Protein AF-0000000081580993 (afdb_homodimer)

Structure (mmCIF, N/CA/C/O backbone):
data_AF-0000000081580993-model_v1
#
loop_
_entity.id
_entity.type
_entity.pdbx_description
1 polymer 'Zn(2)-C6 fungal-type domain-containing protein'
#
loop_
_atom_site.group_PDB
_atom_site.id
_atom_site.type_symbol
_atom_site.label_atom_id
_atom_site.label_alt_id
_atom_site.label_comp_id
_atom_site.label_asym_id
_atom_site.label_entity_id
_atom_site.label_seq_id
_atom_site.pdbx_PDB_ins_code
_atom_site.Cartn_x
_atom_site.Cartn_y
_atom_site.Cartn_z
_atom_site.occupancy
_atom_site.B_iso_or_equiv
_atom_site.auth_seq_id
_atom_site.auth_comp_id
_atom_site.auth_asym_id
_atom_site.auth_atom_id
_atom_site.pdbx_PDB_model_num
ATOM 1 N N . MET A 1 1 ? 72.188 -47.25 34.594 1 19.94 1 MET A N 1
ATOM 2 C CA . MET A 1 1 ? 71.375 -46.094 35 1 19.94 1 MET A CA 1
ATOM 3 C C . MET A 1 1 ? 71.375 -45 33.938 1 19.94 1 MET A C 1
ATOM 5 O O . MET A 1 1 ? 71.5 -43.812 34.25 1 19.94 1 MET A O 1
ATOM 9 N N . ASN A 1 2 ? 71.562 -45.25 32.812 1 23.55 2 ASN A N 1
ATOM 10 C CA . ASN A 1 2 ? 72.062 -44.5 31.641 1 23.55 2 ASN A CA 1
ATOM 11 C C . ASN A 1 2 ? 71.062 -43.375 31.266 1 23.55 2 ASN A C 1
ATOM 13 O O . ASN A 1 2 ? 69.875 -43.656 30.953 1 23.55 2 ASN A O 1
ATOM 17 N N . ILE A 1 3 ? 71.25 -42.188 31.828 1 24.83 3 ILE A N 1
ATOM 18 C CA . ILE A 1 3 ? 70.375 -41.031 31.969 1 24.83 3 ILE A CA 1
ATOM 19 C C . ILE A 1 3 ? 70.125 -40.406 30.594 1 24.83 3 ILE A C 1
ATOM 21 O O . ILE A 1 3 ? 71.062 -39.781 30.016 1 24.83 3 ILE A O 1
ATOM 25 N N . HIS A 1 4 ? 69.75 -41.219 29.719 1 26.5 4 HIS A N 1
ATOM 26 C CA . HIS A 1 4 ? 69.688 -40.812 28.328 1 26.5 4 HIS A CA 1
ATOM 27 C C . HIS A 1 4 ? 69.062 -39.438 28.156 1 26.5 4 HIS A C 1
ATOM 29 O O . HIS A 1 4 ? 68 -39.188 28.688 1 26.5 4 HIS A O 1
ATOM 35 N N . GLU A 1 5 ? 69.875 -38.5 28.078 1 24.89 5 GLU A N 1
ATOM 36 C CA . GLU A 1 5 ? 69.75 -37.031 28.031 1 24.89 5 GLU A CA 1
ATOM 37 C C . GLU A 1 5 ? 68.688 -36.625 27 1 24.89 5 GLU A C 1
ATOM 39 O O . GLU A 1 5 ? 68.812 -36.906 25.812 1 24.89 5 GLU A O 1
ATOM 44 N N . VAL A 1 6 ? 67.438 -36.906 27.312 1 28.67 6 VAL A N 1
ATOM 45 C CA . VAL A 1 6 ? 66.25 -36.75 26.422 1 28.67 6 VAL A CA 1
ATOM 46 C C . VAL A 1 6 ? 66.188 -35.312 25.891 1 28.67 6 VAL A C 1
ATOM 48 O O . VAL A 1 6 ? 66 -34.375 26.656 1 28.67 6 VAL A O 1
ATOM 51 N N . VAL A 1 7 ? 67.188 -35.031 24.984 1 25.81 7 VAL A N 1
ATOM 52 C CA . VAL A 1 7 ? 67.375 -33.719 24.422 1 25.81 7 VAL A CA 1
ATOM 53 C C . VAL A 1 7 ? 66.062 -33.125 24.016 1 25.81 7 VAL A C 1
ATOM 55 O O . VAL A 1 7 ? 65.312 -33.719 23.234 1 25.81 7 VAL A O 1
ATOM 58 N N . LEU A 1 8 ? 65.438 -32.312 24.812 1 27.08 8 LEU A N 1
ATOM 59 C CA . LEU A 1 8 ? 64.188 -31.484 24.875 1 27.08 8 LEU A CA 1
ATOM 60 C C . LEU A 1 8 ? 64.125 -30.562 23.672 1 27.08 8 LEU A C 1
ATOM 62 O O . LEU A 1 8 ? 64.812 -29.562 23.594 1 27.08 8 LEU A O 1
ATOM 66 N N . GLU A 1 9 ? 64.438 -31.156 22.406 1 26.45 9 GLU A N 1
ATOM 67 C CA . GLU A 1 9 ? 64.562 -30.312 21.219 1 26.45 9 GLU A CA 1
ATOM 68 C C . GLU A 1 9 ? 63.469 -29.234 21.188 1 26.45 9 GLU A C 1
ATOM 70 O O . GLU A 1 9 ? 62.312 -29.5 21.438 1 26.45 9 GLU A O 1
ATOM 75 N N . ASP A 1 10 ? 63.844 -28.016 21.359 1 28.73 10 ASP A N 1
ATOM 76 C CA . ASP A 1 10 ? 63.344 -26.672 21.547 1 28.73 10 ASP A CA 1
ATOM 77 C C . ASP A 1 10 ? 62.375 -26.281 20.422 1 28.73 10 ASP A C 1
ATOM 79 O O . ASP A 1 10 ? 62.812 -25.75 19.391 1 28.73 10 ASP A O 1
ATOM 83 N N . ASN A 1 11 ? 61.844 -27.297 19.703 1 29.05 11 ASN A N 1
ATOM 84 C CA . ASN A 1 11 ? 61.156 -27.078 18.453 1 29.05 11 ASN A CA 1
ATOM 85 C C . ASN A 1 11 ? 60.281 -25.828 18.5 1 29.05 11 ASN A C 1
ATOM 87 O O . ASN A 1 11 ? 59.438 -25.688 19.391 1 29.05 11 ASN A O 1
ATOM 91 N N . GLU A 1 12 ? 60.844 -24.703 17.984 1 30.73 12 GLU A N 1
ATOM 92 C CA . GLU A 1 12 ? 60.438 -23.297 17.828 1 30.73 12 GLU A CA 1
ATOM 93 C C . GLU A 1 12 ? 58.969 -23.172 17.484 1 30.73 12 GLU A C 1
ATOM 95 O O . GLU A 1 12 ? 58.594 -23.312 16.312 1 30.73 12 GLU A O 1
ATOM 100 N N . ASN A 1 13 ? 58.219 -24.016 17.984 1 31.64 13 ASN A N 1
ATOM 101 C CA . ASN A 1 13 ? 56.781 -24.188 17.891 1 31.64 13 ASN A CA 1
ATOM 102 C C . ASN A 1 13 ? 56.031 -22.859 17.891 1 31.64 13 ASN A C 1
ATOM 104 O O . ASN A 1 13 ? 56.062 -22.141 18.891 1 31.64 13 ASN A O 1
ATOM 108 N N . ASN A 1 14 ? 56.406 -22.188 16.703 1 33.97 14 ASN A N 1
ATOM 109 C CA . ASN A 1 14 ? 55.781 -20.906 16.422 1 33.97 14 ASN A CA 1
ATOM 110 C C . ASN A 1 14 ? 54.438 -20.75 17.141 1 33.97 14 ASN A C 1
ATOM 112 O O . ASN A 1 14 ? 53.438 -21.406 16.781 1 33.97 14 ASN A O 1
ATOM 116 N N . ARG A 1 15 ? 54.562 -20.719 18.281 1 37 15 ARG A N 1
ATOM 117 C CA . ARG A 1 15 ? 53.594 -20.688 19.375 1 37 15 ARG A CA 1
ATOM 118 C C . ARG A 1 15 ? 52.562 -19.609 19.141 1 37 15 ARG A C 1
ATOM 120 O O . ARG A 1 15 ? 52.875 -18.406 19.172 1 37 15 ARG A O 1
ATOM 127 N N . LYS A 1 16 ? 51.844 -19.938 18.172 1 43.66 16 LYS A N 1
ATOM 128 C CA . LYS A 1 16 ? 50.625 -19.172 18.016 1 43.66 16 LYS A CA 1
ATOM 129 C C . LYS A 1 16 ? 50.156 -18.625 19.359 1 43.66 16 LYS A C 1
ATOM 131 O O . LYS A 1 16 ? 49.906 -19.391 20.297 1 43.66 16 LYS A O 1
ATOM 136 N N . ARG A 1 17 ? 50.719 -17.516 19.609 1 50.59 17 ARG A N 1
ATOM 137 C CA . ARG A 1 17 ? 50.438 -16.891 20.906 1 50.59 17 ARG A CA 1
ATOM 138 C C . ARG A 1 17 ? 48.938 -16.891 21.188 1 50.59 17 ARG A C 1
ATOM 140 O O . ARG A 1 17 ? 48.125 -16.547 20.328 1 50.59 17 ARG A O 1
ATOM 147 N N . LEU A 1 18 ? 48.562 -17.547 22.234 1 54.31 18 LEU A N 1
ATOM 148 C CA . LEU A 1 18 ? 47.188 -17.609 22.641 1 54.31 18 LEU A CA 1
ATOM 149 C C . LEU A 1 18 ? 46.688 -16.234 23.094 1 54.31 18 LEU A C 1
ATOM 151 O O . LEU A 1 18 ? 47.469 -15.445 23.656 1 54.31 18 LEU A O 1
ATOM 155 N N . SER A 1 19 ? 45.812 -15.859 22.797 1 63.31 19 SER A N 1
ATOM 156 C CA . SER A 1 19 ? 45.281 -14.586 23.25 1 63.31 19 SER A CA 1
ATOM 157 C C . SER A 1 19 ? 45.312 -14.469 24.781 1 63.31 19 SER A C 1
ATOM 159 O O . SER A 1 19 ? 45.219 -15.477 25.484 1 63.31 19 SER A O 1
ATOM 161 N N . LYS A 1 20 ? 45.844 -13.609 25.359 1 70.44 20 LYS A N 1
ATOM 162 C CA . LYS A 1 20 ? 46 -13.398 26.812 1 70.44 20 LYS A CA 1
ATOM 163 C C . LYS A 1 20 ? 44.656 -13.609 27.531 1 70.44 20 LYS A C 1
ATOM 165 O O . LYS A 1 20 ? 44.656 -13.93 28.719 1 70.44 20 LYS A O 1
ATOM 170 N N . SER A 1 21 ? 43.562 -13.383 26.922 1 69.75 21 SER A N 1
ATOM 171 C CA . SER A 1 21 ? 42.219 -13.508 27.453 1 69.75 21 SER A CA 1
ATOM 172 C C . SER A 1 21 ? 41.438 -14.602 26.734 1 69.75 21 SER A C 1
ATOM 174 O O . SER A 1 21 ? 41.625 -14.836 25.547 1 69.75 21 SER A O 1
ATOM 176 N N . CYS A 1 22 ? 40.781 -15.352 27.375 1 69 22 CYS A N 1
ATOM 177 C CA . CYS A 1 22 ? 40.062 -16.469 26.766 1 69 22 CYS A CA 1
ATOM 178 C C . CYS A 1 22 ? 39.031 -15.984 25.75 1 69 22 CYS A C 1
ATOM 180 O O . CYS A 1 22 ? 38.594 -14.836 25.812 1 69 22 CYS A O 1
ATOM 182 N N . ASP A 1 23 ? 38.688 -16.562 24.844 1 71.31 23 ASP A N 1
ATOM 183 C CA . ASP A 1 23 ? 37.844 -16.172 23.719 1 71.31 23 ASP A CA 1
ATOM 184 C C . ASP A 1 23 ? 36.469 -15.672 24.219 1 71.31 23 ASP A C 1
ATOM 186 O O . ASP A 1 23 ? 35.906 -14.766 23.609 1 71.31 23 ASP A O 1
ATOM 190 N N . VAL A 1 24 ? 35.875 -16.281 25.438 1 74.88 24 VAL A N 1
ATOM 191 C CA . VAL A 1 24 ? 34.625 -15.898 26.062 1 74.88 24 VAL A CA 1
ATOM 192 C C . VAL A 1 24 ? 34.75 -14.539 26.734 1 74.88 24 VAL A C 1
ATOM 194 O O . VAL A 1 24 ? 33.906 -13.664 26.547 1 74.88 24 VAL A O 1
ATOM 197 N N . CYS A 1 25 ? 35.75 -14.469 27.469 1 72.06 25 CYS A N 1
ATOM 198 C CA . CYS A 1 25 ? 35.969 -13.234 28.203 1 72.06 25 CYS A CA 1
ATOM 199 C C . CYS A 1 25 ? 36.281 -12.086 27.25 1 72.06 25 CYS A C 1
ATOM 201 O O . CYS A 1 25 ? 35.906 -10.945 27.5 1 72.06 25 CYS A O 1
ATOM 203 N N . ARG A 1 26 ? 36.938 -12.391 26.328 1 71.62 26 ARG A N 1
ATOM 204 C CA . ARG A 1 26 ? 37.25 -11.414 25.297 1 71.62 26 ARG A CA 1
ATOM 205 C C . ARG A 1 26 ? 36 -10.953 24.562 1 71.62 26 ARG A C 1
ATOM 207 O O . ARG A 1 26 ? 35.844 -9.758 24.281 1 71.62 26 ARG A O 1
ATOM 214 N N . GLU A 1 27 ? 35.031 -11.961 24.328 1 68.44 27 GLU A N 1
ATOM 215 C CA . GLU A 1 27 ? 33.75 -11.727 23.641 1 68.44 27 GLU A CA 1
ATOM 216 C C . GLU A 1 27 ? 32.812 -10.898 24.484 1 68.44 27 GLU A C 1
ATOM 218 O O . GLU A 1 27 ? 32.062 -10.055 23.969 1 68.44 27 GLU A O 1
ATOM 223 N N . LYS A 1 28 ? 32.938 -11.258 25.797 1 67.81 28 LYS A N 1
ATOM 224 C CA . LYS A 1 28 ? 32.094 -10.609 26.797 1 67.81 28 LYS A CA 1
ATOM 225 C C . LYS A 1 28 ? 32.781 -9.414 27.422 1 67.81 28 LYS A C 1
ATOM 227 O O . LYS A 1 28 ? 32.281 -8.82 28.375 1 67.81 28 LYS A O 1
ATOM 232 N N . LYS A 1 29 ? 33.875 -8.992 27.031 1 66.56 29 LYS A N 1
ATOM 233 C CA . LYS A 1 29 ? 34.781 -7.891 27.406 1 66.56 29 LYS A CA 1
ATOM 234 C C . LYS A 1 29 ? 35.062 -7.887 28.906 1 66.56 29 LYS A C 1
ATOM 236 O O . LYS A 1 29 ? 35.031 -6.832 29.531 1 66.56 29 LYS A O 1
ATOM 241 N N . LEU A 1 30 ? 35.031 -9.047 29.5 1 71.25 30 LEU A N 1
ATOM 242 C CA . LEU A 1 30 ? 35.281 -9.203 30.922 1 71.25 30 LEU A CA 1
ATOM 243 C C . LEU A 1 30 ? 36.781 -9.367 31.203 1 71.25 30 LEU A C 1
ATOM 245 O O . LEU A 1 30 ? 37.531 -9.812 30.328 1 71.25 30 LEU A O 1
ATOM 249 N N . LYS A 1 31 ? 37.125 -8.953 32.281 1 71.06 31 LYS A N 1
ATOM 250 C CA . LYS A 1 31 ? 38.531 -9.062 32.688 1 71.06 31 LYS A CA 1
ATOM 251 C C . LYS A 1 31 ? 38.938 -10.523 32.906 1 71.06 31 LYS A C 1
ATOM 253 O O . LYS A 1 31 ? 38.406 -11.164 33.844 1 71.06 31 LYS A O 1
ATOM 258 N N . CYS A 1 32 ? 39.719 -11.195 32.062 1 68.38 32 CYS A N 1
ATOM 259 C CA . CYS A 1 32 ? 40.031 -12.617 32.062 1 68.38 32 CYS A CA 1
ATOM 260 C C . CYS A 1 32 ? 41.281 -12.898 32.906 1 68.38 32 CYS A C 1
ATOM 262 O O . CYS A 1 32 ? 42.281 -12.164 32.781 1 68.38 32 CYS A O 1
ATOM 264 N N . ASP A 1 33 ? 41.344 -13.594 33.844 1 73.56 33 ASP A N 1
ATOM 265 C CA . ASP A 1 33 ? 42.469 -13.805 34.75 1 73.56 33 ASP A CA 1
ATOM 266 C C . ASP A 1 33 ? 43.531 -14.68 34.094 1 73.56 33 ASP A C 1
ATOM 268 O O . ASP A 1 33 ? 44.5 -15.094 34.75 1 73.56 33 ASP A O 1
ATOM 272 N N . SER A 1 34 ? 43.625 -14.984 32.688 1 67.12 34 SER A N 1
ATOM 273 C CA . SER A 1 34 ? 44.562 -15.562 31.75 1 67.12 34 SER A CA 1
ATOM 274 C C . SER A 1 34 ? 45.094 -16.891 32.25 1 67.12 34 SER A C 1
ATOM 276 O O . SER A 1 34 ? 46.219 -17.281 31.922 1 67.12 34 SER A O 1
ATOM 278 N N . GLN A 1 35 ? 44.281 -17.562 33.188 1 69.88 35 GLN A N 1
ATOM 279 C CA . GLN A 1 35 ? 44.688 -18.859 33.688 1 69.88 35 GLN A CA 1
ATOM 280 C C . GLN A 1 35 ? 44.312 -19.969 32.719 1 69.88 35 GLN A C 1
ATOM 282 O O . GLN A 1 35 ? 43.562 -19.734 31.781 1 69.88 35 GLN A O 1
ATOM 287 N N . LYS A 1 36 ? 44.719 -20.984 32.594 1 69.19 36 LYS A N 1
ATOM 288 C CA . LYS A 1 36 ? 44.406 -22.109 31.703 1 69.19 36 LYS A CA 1
ATOM 289 C C . LYS A 1 36 ? 42.906 -22.25 31.484 1 69.19 36 LYS A C 1
ATOM 291 O O . LYS A 1 36 ? 42.469 -22.594 30.391 1 69.19 36 LYS A O 1
ATOM 296 N N . VAL A 1 37 ? 42.156 -22.188 32.469 1 71.69 37 VAL A N 1
ATOM 297 C CA . VAL A 1 37 ? 40.719 -21.984 32.531 1 71.69 37 VAL A CA 1
ATOM 298 C C . VAL A 1 37 ? 40.406 -20.703 33.312 1 71.69 37 VAL A C 1
ATOM 300 O O . VAL A 1 37 ? 40.656 -20.641 34.5 1 71.69 37 VAL A O 1
ATOM 303 N N . CYS A 1 38 ? 40.188 -19.75 32.812 1 71.31 38 CYS A N 1
ATOM 304 C CA . CYS A 1 38 ? 40.094 -18.484 33.5 1 71.31 38 CYS A CA 1
ATOM 305 C C . CYS A 1 38 ? 39 -18.531 34.594 1 71.31 38 CYS A C 1
ATOM 307 O O . CYS A 1 38 ? 38.125 -19.391 34.562 1 71.31 38 CYS A O 1
ATOM 309 N N . SER A 1 39 ? 39 -17.953 35.719 1 73 39 SER A N 1
ATOM 310 C CA . SER A 1 39 ? 38.094 -18.047 36.875 1 73 39 SER A CA 1
ATOM 311 C C . SER A 1 39 ? 36.656 -17.906 36.469 1 73 39 SER A C 1
ATOM 313 O O . SER A 1 39 ? 35.75 -18.531 37.031 1 73 39 SER A O 1
ATOM 315 N N . HIS A 1 40 ? 36.344 -17.141 35.594 1 70.25 40 HIS A N 1
ATOM 316 C CA . HIS A 1 40 ? 35 -16.844 35.094 1 70.25 40 HIS A CA 1
ATOM 317 C C . HIS A 1 40 ? 34.438 -18.016 34.281 1 70.25 40 HIS A C 1
ATOM 319 O O . HIS A 1 40 ? 33.312 -18.422 34.469 1 70.25 40 HIS A O 1
ATOM 325 N N . CYS A 1 41 ? 35.094 -18.422 33.438 1 67.25 41 CYS A N 1
ATOM 326 C CA . CYS A 1 41 ? 34.719 -19.578 32.625 1 67.25 41 CYS A CA 1
ATOM 327 C C . CYS A 1 41 ? 34.562 -20.828 33.469 1 67.25 41 CYS A C 1
ATOM 329 O O . CYS A 1 41 ? 33.625 -21.625 33.25 1 67.25 41 CYS A O 1
ATOM 331 N N . ARG A 1 42 ? 35.281 -20.984 34.344 1 73.12 42 ARG A N 1
ATOM 332 C CA . ARG A 1 42 ? 35.188 -22.062 35.312 1 73.12 42 ARG A CA 1
ATOM 333 C C . ARG A 1 42 ? 33.875 -21.969 36.094 1 73.12 42 ARG A C 1
ATOM 335 O O . ARG A 1 42 ? 33.219 -22.984 36.312 1 73.12 42 ARG A O 1
ATOM 342 N N . SER A 1 43 ? 33.781 -20.734 36.531 1 72.25 43 SER A N 1
ATOM 343 C CA . SER A 1 43 ? 32.656 -20.562 37.438 1 72.25 43 SER A CA 1
ATOM 344 C C . SER A 1 43 ? 31.344 -20.75 36.719 1 72.25 43 SER A C 1
ATOM 346 O O . SER A 1 43 ? 30.344 -21.156 37.312 1 72.25 43 SER A O 1
ATOM 348 N N . HIS A 1 44 ? 31 -20.406 35.5 1 71 44 HIS A N 1
ATOM 349 C CA . HIS A 1 44 ? 29.766 -20.391 34.719 1 71 44 HIS A CA 1
ATOM 350 C C . HIS A 1 44 ? 29.75 -21.531 33.688 1 71 44 HIS A C 1
ATOM 352 O O . HIS A 1 44 ? 28.828 -21.609 32.875 1 71 44 HIS A O 1
ATOM 358 N N . GLY A 1 45 ? 30.719 -22.312 33.75 1 71.44 45 GLY A N 1
ATOM 359 C CA . GLY A 1 45 ? 30.844 -23.578 33.031 1 71.44 45 GLY A CA 1
ATOM 360 C C . GLY A 1 45 ? 31.141 -23.391 31.562 1 71.44 45 GLY A C 1
ATOM 361 O O . GLY A 1 45 ? 30.75 -24.219 30.75 1 71.44 45 GLY A O 1
ATOM 362 N N . PHE A 1 46 ? 31.609 -22.328 31.25 1 70.19 46 PHE A N 1
ATOM 363 C CA . PHE A 1 46 ? 31.906 -22.094 29.844 1 70.19 46 PHE A CA 1
ATOM 364 C C . PHE A 1 46 ? 33.25 -22.719 29.469 1 70.19 46 PHE A C 1
ATOM 366 O O . PHE A 1 46 ? 34.125 -22.859 30.312 1 70.19 46 PHE A O 1
ATOM 373 N N . GLU A 1 47 ? 33.344 -23.094 28.219 1 74.31 47 GLU A N 1
ATOM 374 C CA . GLU A 1 47 ? 34.625 -23.656 27.75 1 74.31 47 GLU A CA 1
ATOM 375 C C . GLU A 1 47 ? 35.625 -22.562 27.438 1 74.31 47 GLU A C 1
ATOM 377 O O . GLU A 1 47 ? 35.406 -21.719 26.562 1 74.31 47 GLU A O 1
ATOM 382 N N . CYS A 1 48 ? 36.688 -22.344 28.281 1 67.62 48 CYS A N 1
ATOM 383 C CA . CYS A 1 48 ? 37.656 -21.281 28.25 1 67.62 48 CYS A CA 1
ATOM 384 C C . CYS A 1 48 ? 38.688 -21.547 27.156 1 67.62 48 CYS A C 1
ATOM 386 O O . CYS A 1 48 ? 39.562 -22.406 27.281 1 67.62 48 CYS A O 1
ATOM 388 N N . VAL A 1 49 ? 38.406 -21.062 25.969 1 77.06 49 VAL A N 1
ATOM 389 C CA . VAL A 1 49 ? 39.25 -21.344 24.812 1 77.06 49 VAL A CA 1
ATOM 390 C C . VAL A 1 49 ? 40.062 -20.109 24.453 1 77.06 49 VAL A C 1
ATOM 392 O O . VAL A 1 49 ? 39.531 -19 24.453 1 77.06 49 VAL A O 1
ATOM 395 N N . TYR A 1 50 ? 41.281 -20.156 24.391 1 67.69 50 TYR A N 1
ATOM 396 C CA . TYR A 1 50 ? 42.188 -19.062 24.016 1 67.69 50 TYR A CA 1
ATOM 397 C C . TYR A 1 50 ? 42.656 -19.203 22.578 1 67.69 50 TYR A C 1
ATOM 399 O O . TYR A 1 50 ? 43.344 -20.188 22.234 1 67.69 50 TYR A O 1
ATOM 407 N N . SER A 1 51 ? 41.938 -18.422 21.594 1 67.5 51 SER A N 1
ATOM 408 C CA . SER A 1 51 ? 42.25 -18.516 20.172 1 67.5 51 SER A CA 1
ATOM 409 C C . SER A 1 51 ? 43.562 -17.766 19.844 1 67.5 51 SER A C 1
ATOM 411 O O . SER A 1 51 ? 43.969 -16.891 20.609 1 67.5 51 SER A O 1
ATOM 413 N N . TYR A 1 52 ? 44.062 -18.078 18.672 1 63.25 52 TYR A N 1
ATOM 414 C CA . TYR A 1 52 ? 45.344 -17.5 18.297 1 63.25 52 TYR A CA 1
ATOM 415 C C . TYR A 1 52 ? 45.188 -16.125 17.672 1 63.25 52 TYR A C 1
ATOM 417 O O . TYR A 1 52 ? 44.156 -15.852 17.016 1 63.25 52 TYR A O 1
ATOM 425 N N . VAL A 1 53 ? 45.875 -15.133 17.797 1 52.78 53 VAL A N 1
ATOM 426 C CA . VAL A 1 53 ? 45.906 -13.758 17.297 1 52.78 53 VAL A CA 1
ATOM 427 C C . VAL A 1 53 ? 46.125 -13.742 15.797 1 52.78 53 VAL A C 1
ATOM 429 O O . VAL A 1 53 ? 47.125 -14.289 15.32 1 52.78 53 VAL A O 1
ATOM 432 N N . LYS A 1 54 ? 44.875 -13.547 14.711 1 49.28 54 LYS A N 1
ATOM 433 C CA . LYS A 1 54 ? 45 -13.445 13.258 1 49.28 54 LYS A CA 1
ATOM 434 C C . LYS A 1 54 ? 45.844 -12.242 12.859 1 49.28 54 LYS A C 1
ATOM 436 O O . LYS A 1 54 ? 45.719 -11.172 13.453 1 49.28 54 LYS A O 1
ATOM 441 N N . LYS A 1 55 ? 46.656 -12.375 11.695 1 42.94 55 LYS A N 1
ATOM 442 C CA . LYS A 1 55 ? 47.562 -11.328 11.25 1 42.94 55 LYS A CA 1
ATOM 443 C C . LYS A 1 55 ? 46.844 -10.344 10.328 1 42.94 55 LYS A C 1
ATOM 445 O O . LYS A 1 55 ? 46.125 -10.75 9.414 1 42.94 55 LYS A O 1
ATOM 450 N N . PRO A 1 56 ? 46.594 -8.859 10.102 1 40 56 PRO A N 1
ATOM 451 C CA . PRO A 1 56 ? 45.938 -7.746 9.414 1 40 56 PRO A CA 1
ATOM 452 C C . PRO A 1 56 ? 46.438 -7.547 7.992 1 40 56 PRO A C 1
ATOM 454 O O . PRO A 1 56 ? 46.125 -6.531 7.359 1 40 56 PRO A O 1
ATOM 457 N N . GLY A 1 57 ? 46.875 -8.234 6.68 1 42.34 57 GLY A N 1
ATOM 458 C CA . GLY A 1 57 ? 47.656 -7.676 5.586 1 42.34 57 GLY A CA 1
ATOM 459 C C . GLY A 1 57 ? 46.906 -7.582 4.285 1 42.34 57 GLY A C 1
ATOM 460 O O . GLY A 1 57 ? 45.875 -8.227 4.125 1 42.34 57 GLY A O 1
ATOM 461 N N . LEU A 1 58 ? 47.156 -6.551 2.896 1 41.34 58 LEU A N 1
ATOM 462 C CA . LEU A 1 58 ? 46.688 -6.09 1.597 1 41.34 58 LEU A CA 1
ATOM 463 C C . LEU A 1 58 ? 46.75 -7.211 0.565 1 41.34 58 LEU A C 1
ATOM 465 O O . LEU A 1 58 ? 47.75 -7.906 0.465 1 41.34 58 LEU A O 1
ATOM 469 N N . LYS A 1 59 ? 45.594 -7.445 -0.436 1 43.38 59 LYS A N 1
ATOM 470 C CA . LYS A 1 59 ? 45.5 -8.664 -1.233 1 43.38 59 LYS A CA 1
ATOM 471 C C . LYS A 1 59 ? 46.438 -8.602 -2.434 1 43.38 59 LYS A C 1
ATOM 473 O O . LYS A 1 59 ? 46.688 -7.527 -2.984 1 43.38 59 LYS A O 1
ATOM 478 N N . PRO A 1 60 ? 47.031 -9.453 -3.459 1 46.34 60 PRO A N 1
ATOM 479 C CA . PRO A 1 60 ? 47.969 -9.648 -4.574 1 46.34 60 PRO A CA 1
ATOM 480 C C . PRO A 1 60 ? 47.281 -9.57 -5.938 1 46.34 60 PRO A C 1
ATOM 482 O O . PRO A 1 60 ? 46.25 -10.211 -6.148 1 46.34 60 PRO A O 1
ATOM 485 N N . GLY A 1 61 ? 47.469 -8.188 -7.074 1 46.16 61 GLY A N 1
ATOM 486 C CA . GLY A 1 61 ? 47.125 -8.086 -8.484 1 46.16 61 GLY A CA 1
ATOM 487 C C . GLY A 1 61 ? 46.562 -6.742 -8.867 1 46.16 61 GLY A C 1
ATOM 488 O O . GLY A 1 61 ? 46.156 -6.531 -10.023 1 46.16 61 GLY A O 1
ATOM 489 N N . TYR A 1 62 ? 46.375 -5.605 -8.25 1 48.84 62 TYR A N 1
ATOM 490 C CA . TYR A 1 62 ? 45.906 -4.234 -8.414 1 48.84 62 TYR A CA 1
ATOM 491 C C . TYR A 1 62 ? 46.75 -3.49 -9.445 1 48.84 62 TYR A C 1
ATOM 493 O O . TYR A 1 62 ? 46.188 -2.783 -10.305 1 48.84 62 TYR A O 1
ATOM 501 N N . GLY A 1 63 ? 47.938 -3.738 -9.562 1 54.06 63 GLY A N 1
ATOM 502 C CA . GLY A 1 63 ? 48.875 -3.023 -10.391 1 54.06 63 GLY A CA 1
ATOM 503 C C . GLY A 1 63 ? 48.781 -3.363 -11.867 1 54.06 63 GLY A C 1
ATOM 504 O O . GLY A 1 63 ? 48.844 -2.48 -12.719 1 54.06 63 GLY A O 1
ATOM 505 N N . LYS A 1 64 ? 48.406 -4.508 -12.188 1 56.94 64 LYS A N 1
ATOM 506 C CA . LYS A 1 64 ? 48.406 -4.957 -13.578 1 56.94 64 LYS A CA 1
ATOM 507 C C . LYS A 1 64 ? 47.219 -4.375 -14.344 1 56.94 64 LYS A C 1
ATOM 509 O O . LYS A 1 64 ? 47.375 -3.99 -15.508 1 56.94 64 LYS A O 1
ATOM 514 N N . GLU A 1 65 ? 46.156 -4.109 -13.703 1 52.56 65 GLU A N 1
ATOM 515 C CA . GLU A 1 65 ? 44.938 -3.59 -14.336 1 52.56 65 GLU A CA 1
ATOM 516 C C . GLU A 1 65 ? 45.094 -2.104 -14.656 1 52.56 65 GLU A C 1
ATOM 518 O O . GLU A 1 65 ? 44.656 -1.646 -15.719 1 52.56 65 GLU A O 1
ATOM 523 N N . LEU A 1 66 ? 45.812 -1.458 -13.969 1 62.53 66 LEU A N 1
ATOM 524 C CA . LEU A 1 66 ? 46.062 -0.036 -14.156 1 62.53 66 LEU A CA 1
ATOM 525 C C . LEU A 1 66 ? 46.969 0.196 -15.375 1 62.53 66 LEU A C 1
ATOM 527 O O . LEU A 1 66 ? 46.688 1.102 -16.172 1 62.53 66 LEU A O 1
ATOM 531 N N . LEU A 1 67 ? 47.844 -0.719 -15.633 1 62.59 67 LEU A N 1
ATOM 532 C CA . LEU A 1 67 ? 48.781 -0.566 -16.734 1 62.59 67 LEU A CA 1
ATOM 533 C C . LEU A 1 67 ? 48.094 -0.812 -18.078 1 62.59 67 LEU A C 1
ATOM 535 O O . LEU A 1 67 ? 48.406 -0.139 -19.062 1 62.59 67 LEU A O 1
ATOM 539 N N . LYS A 1 68 ? 47.094 -1.567 -18.047 1 65.44 68 LYS A N 1
ATOM 540 C CA . LYS A 1 68 ? 46.406 -1.897 -19.281 1 65.44 68 LYS A CA 1
ATOM 541 C C . LYS A 1 68 ? 45.5 -0.745 -19.734 1 65.44 68 LYS A C 1
ATOM 543 O O . LYS A 1 68 ? 45.438 -0.421 -20.922 1 65.44 68 LYS A O 1
ATOM 548 N N . ARG A 1 69 ? 45.031 0.084 -18.891 1 66.56 69 ARG A N 1
ATOM 549 C CA . ARG A 1 69 ? 44.156 1.229 -19.141 1 66.56 69 ARG A CA 1
ATOM 550 C C . ARG A 1 69 ? 44.969 2.418 -19.672 1 66.56 69 ARG A C 1
ATOM 552 O O . ARG A 1 69 ? 44.531 3.117 -20.578 1 66.56 69 ARG A O 1
ATOM 559 N N . ILE A 1 70 ? 46.094 2.424 -19.234 1 69.62 70 ILE A N 1
ATOM 560 C CA . ILE A 1 70 ? 47 3.502 -19.641 1 69.62 70 ILE A CA 1
ATOM 561 C C . ILE A 1 70 ? 47.5 3.25 -21.062 1 69.62 70 ILE A C 1
ATOM 563 O O . ILE A 1 70 ? 47.531 4.172 -21.875 1 69.62 70 ILE A O 1
ATOM 567 N N . SER A 1 71 ? 47.594 2.029 -21.438 1 68.44 71 SER A N 1
ATOM 568 C CA . SER A 1 71 ? 48.062 1.689 -22.766 1 68.44 71 SER A CA 1
ATOM 569 C C . SER A 1 71 ? 47 1.967 -23.828 1 68.44 71 SER A C 1
ATOM 571 O O . SER A 1 71 ? 47.344 2.443 -24.922 1 68.44 71 SER A O 1
ATOM 573 N N . SER A 1 72 ? 45.812 1.894 -23.438 1 68.56 72 SER A N 1
ATOM 574 C CA . SER A 1 72 ? 44.719 2.098 -24.375 1 68.56 72 SER A CA 1
ATOM 575 C C . SER A 1 72 ? 44.5 3.582 -24.641 1 68.56 72 SER A C 1
ATOM 577 O O . SER A 1 72 ? 44.281 3.977 -25.797 1 68.56 72 SER A O 1
ATOM 579 N N . LEU A 1 73 ? 44.75 4.43 -23.75 1 70.31 73 LEU A N 1
ATOM 580 C CA . LEU A 1 73 ? 44.656 5.879 -23.875 1 70.31 73 LEU A CA 1
ATOM 581 C C . LEU A 1 73 ? 45.781 6.426 -24.734 1 70.31 73 LEU A C 1
ATOM 583 O O . LEU A 1 73 ? 45.562 7.352 -25.531 1 70.31 73 LEU A O 1
ATOM 587 N N . GLU A 1 74 ? 46.844 5.75 -24.719 1 72.38 74 GLU A N 1
ATOM 588 C CA . GLU A 1 74 ? 48 6.137 -25.516 1 72.38 74 GLU A CA 1
ATOM 589 C C . GLU A 1 74 ? 47.781 5.824 -27 1 72.38 74 GLU A C 1
ATOM 591 O O . GLU A 1 74 ? 48.156 6.621 -27.859 1 72.38 74 GLU A O 1
ATOM 596 N N . GLU A 1 75 ? 47 4.797 -27.234 1 68.81 75 GLU A N 1
ATOM 597 C CA . GLU A 1 75 ? 46.719 4.387 -28.609 1 68.81 75 GLU A CA 1
ATOM 598 C C . GLU A 1 75 ? 45.688 5.309 -29.266 1 68.81 75 GLU A C 1
ATOM 600 O O . GLU A 1 75 ? 45.812 5.668 -30.422 1 68.81 75 GLU A O 1
ATOM 605 N N . GLU A 1 76 ? 44.812 5.926 -28.5 1 65.44 76 GLU A N 1
ATOM 606 C CA . GLU A 1 76 ? 43.781 6.84 -28.938 1 65.44 76 GLU A CA 1
ATOM 607 C C . GLU A 1 76 ? 44.344 8.219 -29.25 1 65.44 76 GLU A C 1
ATOM 609 O O . GLU A 1 76 ? 43.938 8.852 -30.234 1 65.44 76 GLU A O 1
ATOM 614 N N . SER A 1 77 ? 45.281 8.57 -28.625 1 69.75 77 SER A N 1
ATOM 615 C CA . SER A 1 77 ? 45.969 9.852 -28.812 1 69.75 77 SER A CA 1
ATOM 616 C C . SER A 1 77 ? 46.75 9.875 -30.125 1 69.75 77 SER A C 1
ATOM 618 O O . SER A 1 77 ? 46.75 10.883 -30.828 1 69.75 77 SER A O 1
ATOM 620 N N . GLN A 1 78 ? 47.188 8.68 -30.656 1 70.25 78 GLN A N 1
ATOM 621 C CA . GLN A 1 78 ? 47.906 8.562 -31.922 1 70.25 78 GLN A CA 1
ATOM 622 C C . GLN A 1 78 ? 46.969 8.648 -33.094 1 70.25 78 GLN A C 1
ATOM 624 O O . GLN A 1 78 ? 47.281 9.242 -34.125 1 70.25 78 GLN A O 1
ATOM 629 N N . THR A 1 79 ? 45.719 8.211 -32.938 1 69.25 79 THR A N 1
ATOM 630 C CA . THR A 1 79 ? 44.719 8.211 -34 1 69.25 79 THR A CA 1
ATOM 631 C C . THR A 1 79 ? 44.188 9.617 -34.25 1 69.25 79 THR A C 1
ATOM 633 O O . THR A 1 79 ? 43.969 10.008 -35.375 1 69.25 79 THR A O 1
ATOM 636 N N . PHE A 1 80 ? 44.156 10.508 -33.312 1 65 80 PHE A N 1
ATOM 637 C CA . PHE A 1 80 ? 43.75 11.906 -33.406 1 65 80 PHE A CA 1
ATOM 638 C C . PHE A 1 80 ? 44.781 12.719 -34.156 1 65 80 PHE A C 1
ATOM 640 O O . PHE A 1 80 ? 44.438 13.547 -35 1 65 80 PHE A O 1
ATOM 647 N N . HIS A 1 81 ? 46 12.367 -34.094 1 68.38 81 HIS A N 1
ATOM 648 C CA . HIS A 1 81 ? 47.094 13.062 -34.75 1 68.38 81 HIS A CA 1
ATOM 649 C C . HIS A 1 81 ? 47.031 12.859 -36.281 1 68.38 81 HIS A C 1
ATOM 651 O O . HIS A 1 81 ? 47.219 13.797 -37.031 1 68.38 81 HIS A O 1
ATOM 657 N N . LYS A 1 82 ? 46.438 11.766 -36.719 1 69.12 82 LYS A N 1
ATOM 658 C CA . LYS A 1 82 ? 46.344 11.422 -38.156 1 69.12 82 LYS A CA 1
ATOM 659 C C . LYS A 1 82 ? 45.156 12.117 -38.812 1 69.12 82 LYS A C 1
ATOM 661 O O . LYS A 1 82 ? 45.281 12.633 -39.906 1 69.12 82 LYS A O 1
ATOM 666 N N . LYS A 1 83 ? 44.094 12.406 -38.156 1 65.12 83 LYS A N 1
ATOM 667 C CA . LYS A 1 83 ? 42.844 12.977 -38.656 1 65.12 83 LYS A CA 1
ATOM 668 C C . LYS A 1 83 ? 42.938 14.492 -38.781 1 65.12 83 LYS A C 1
ATOM 670 O O . LYS A 1 83 ? 42.469 15.086 -39.75 1 65.12 83 LYS A O 1
ATOM 675 N N . PHE A 1 84 ? 43.688 15.133 -38.125 1 66 84 PHE A N 1
ATOM 676 C CA . PHE A 1 84 ? 43.969 16.562 -38.156 1 66 84 PHE A CA 1
ATOM 677 C C . PHE A 1 84 ? 44.781 16.922 -39.375 1 66 84 PHE A C 1
ATOM 679 O O . PHE A 1 84 ? 44.531 17.953 -40.031 1 66 84 PHE A O 1
ATOM 686 N N . LYS A 1 85 ? 45.562 15.992 -40 1 70.06 85 LYS A N 1
ATOM 687 C CA . LYS A 1 85 ? 46.406 16.219 -41.188 1 70.06 85 LYS A CA 1
ATOM 688 C C . LYS A 1 85 ? 45.562 16.219 -42.469 1 70.06 85 LYS A C 1
ATOM 690 O O . LYS A 1 85 ? 45.844 16.984 -43.375 1 70.06 85 LYS A O 1
ATOM 695 N N . ILE A 1 86 ? 44.344 15.531 -42.469 1 67.75 86 ILE A N 1
ATOM 696 C CA . ILE A 1 86 ? 43.5 15.359 -43.656 1 67.75 86 ILE A CA 1
ATOM 697 C C . ILE A 1 86 ? 42.594 16.594 -43.812 1 67.75 86 ILE A C 1
ATOM 699 O O . ILE A 1 86 ? 42.469 17.094 -44.938 1 67.75 86 ILE A O 1
ATOM 703 N N . ILE A 1 87 ? 42.062 17.266 -42.844 1 61.88 87 ILE A N 1
ATOM 704 C CA . ILE A 1 87 ? 41.188 18.453 -42.844 1 61.88 87 ILE A CA 1
ATOM 705 C C . ILE A 1 87 ? 42 19.688 -43.25 1 61.88 87 ILE A C 1
ATOM 707 O O . ILE A 1 87 ? 41.531 20.516 -44.031 1 61.88 87 ILE A O 1
ATOM 711 N N . GLU A 1 88 ? 43.188 19.812 -42.969 1 67.56 88 GLU A N 1
ATOM 712 C CA . GLU A 1 88 ? 44.094 20.906 -43.312 1 67.56 88 GLU A CA 1
ATOM 713 C C . GLU A 1 88 ? 44.375 20.938 -44.812 1 67.56 88 GLU A C 1
ATOM 715 O O . GLU A 1 88 ? 44.375 22.016 -45.438 1 67.56 88 GLU A O 1
ATOM 720 N N . SER A 1 89 ? 44.25 19.75 -45.594 1 64.44 89 SER A N 1
ATOM 721 C CA . SER A 1 89 ? 44.531 19.656 -47 1 64.44 89 SER A CA 1
ATOM 722 C C . SER A 1 89 ? 43.312 20.047 -47.844 1 64.44 89 SER A C 1
ATOM 724 O O . SER A 1 89 ? 43.438 20.672 -48.906 1 64.44 89 SER A O 1
ATOM 726 N N . ALA A 1 90 ? 41.969 19.859 -47.438 1 58.53 90 ALA A N 1
ATOM 727 C CA . ALA A 1 90 ? 40.719 20.094 -48.156 1 58.53 90 ALA A CA 1
ATOM 728 C C . ALA A 1 90 ? 40.344 21.578 -48.156 1 58.53 90 ALA A C 1
ATOM 730 O O . ALA A 1 90 ? 39.906 22.109 -49.156 1 58.53 90 ALA A O 1
ATOM 731 N N . LEU A 1 91 ? 40.438 22.391 -47.25 1 58.72 91 LEU A N 1
ATOM 732 C CA . LEU A 1 91 ? 40.156 23.812 -47.062 1 58.72 91 LEU A CA 1
ATOM 733 C C . LEU A 1 91 ? 41.031 24.656 -47.969 1 58.72 91 LEU A C 1
ATOM 735 O O . LEU A 1 91 ? 40.594 25.672 -48.5 1 58.72 91 LEU A O 1
ATOM 739 N N . GLU A 1 92 ? 42.156 24.25 -48.531 1 56.19 92 GLU A N 1
ATOM 740 C CA . GLU A 1 92 ? 43.062 24.953 -49.406 1 56.19 92 GLU A CA 1
ATOM 741 C C . GLU A 1 92 ? 42.5 25.016 -50.844 1 56.19 92 GLU A C 1
ATOM 743 O O . GLU A 1 92 ? 42.688 26 -51.562 1 56.19 92 GLU A O 1
ATOM 748 N N . SER A 1 93 ? 41.5 23.938 -51.25 1 49.91 93 SER A N 1
ATOM 749 C CA . SER A 1 93 ? 41.031 23.812 -52.625 1 49.91 93 SER A CA 1
ATOM 750 C C . SER A 1 93 ? 39.875 24.766 -52.938 1 49.91 93 SER A C 1
ATOM 752 O O . SER A 1 93 ? 39.656 25.141 -54.094 1 49.91 93 SER A O 1
ATOM 754 N N . LEU A 1 94 ? 38.781 25.016 -52.156 1 43.62 94 LEU A N 1
ATOM 755 C CA . LEU A 1 94 ? 37.562 25.766 -52.375 1 43.62 94 LEU A CA 1
ATOM 756 C C . LEU A 1 94 ? 37.844 27.25 -52.594 1 43.62 94 LEU A C 1
ATOM 758 O O . LEU A 1 94 ? 37 27.984 -53.094 1 43.62 94 LEU A O 1
ATOM 762 N N . GLN A 1 95 ? 38.75 27.969 -52.125 1 40.62 95 GLN A N 1
ATOM 763 C CA . GLN A 1 95 ? 39 29.406 -52.188 1 40.62 95 GLN A CA 1
ATOM 764 C C . GLN A 1 95 ? 39.25 29.859 -53.625 1 40.62 95 GLN A C 1
ATOM 766 O O . GLN A 1 95 ? 39.344 31.047 -53.906 1 40.62 95 GLN A O 1
ATOM 771 N N . GLY A 1 96 ? 39.531 28.812 -54.75 1 30.23 96 GLY A N 1
ATOM 772 C CA . GLY A 1 96 ? 40 29.375 -56 1 30.23 96 GLY A CA 1
ATOM 773 C C . GLY A 1 96 ? 38.875 29.719 -56.969 1 30.23 96 GLY A C 1
ATOM 774 O O . GLY A 1 96 ? 38.281 28.812 -57.594 1 30.23 96 GLY A O 1
ATOM 775 N N . GLY A 1 97 ? 37.781 30.641 -56.906 1 28.98 97 GLY A N 1
ATOM 776 C CA . GLY A 1 97 ? 36.625 31.172 -57.594 1 28.98 97 GLY A CA 1
ATOM 777 C C . GLY A 1 97 ? 36.906 31.5 -59.062 1 28.98 97 GLY A C 1
ATOM 778 O O . GLY A 1 97 ? 36.094 32.094 -59.75 1 28.98 97 GLY A O 1
ATOM 779 N N . ASN A 1 98 ? 38.094 31.609 -59.531 1 22.81 98 ASN A N 1
ATOM 780 C CA . ASN A 1 98 ? 38.188 32.562 -60.656 1 22.81 98 ASN A CA 1
ATOM 781 C C . ASN A 1 98 ? 37.531 31.969 -61.906 1 22.81 98 ASN A C 1
ATOM 783 O O . ASN A 1 98 ? 36.719 32.625 -62.531 1 22.81 98 ASN A O 1
ATOM 787 N N . SER A 1 99 ? 38.219 31.562 -62.938 1 20.75 99 SER A N 1
ATOM 788 C CA . SER A 1 99 ? 38.375 31.938 -64.312 1 20.75 99 SER A CA 1
ATOM 789 C C . SER A 1 99 ? 37.531 31.047 -65.25 1 20.75 99 SER A C 1
ATOM 791 O O . SER A 1 99 ? 36.906 30.109 -64.75 1 20.75 99 SER A O 1
ATOM 793 N N . THR A 1 100 ? 38.094 30.188 -66.125 1 18.91 100 THR A N 1
ATOM 794 C CA . THR A 1 100 ? 38.062 30.062 -67.562 1 18.91 100 THR A CA 1
ATOM 795 C C . THR A 1 100 ? 37.031 29.016 -68 1 18.91 100 THR A C 1
ATOM 797 O O . THR A 1 100 ? 36.156 29.312 -68.812 1 18.91 100 THR A O 1
ATOM 800 N N . ASN A 1 101 ? 37.438 27.859 -68.625 1 17.97 101 ASN A N 1
ATOM 801 C CA . ASN A 1 101 ? 37.344 27.219 -69.938 1 17.97 101 ASN A CA 1
ATOM 802 C C . ASN A 1 101 ? 36.281 26.141 -69.938 1 17.97 101 ASN A C 1
ATOM 804 O O . ASN A 1 101 ? 35.844 25.656 -68.875 1 17.97 101 ASN A O 1
ATOM 808 N N . HIS A 1 102 ? 35.875 25.453 -71.188 1 18.97 102 HIS A N 1
ATOM 809 C CA . HIS A 1 102 ? 34.969 24.766 -72.062 1 18.97 102 HIS A CA 1
ATOM 810 C C . HIS A 1 102 ? 34.781 23.312 -71.688 1 18.97 102 HIS A C 1
ATOM 812 O O . HIS A 1 102 ? 34.062 22.562 -72.375 1 18.97 102 HIS A O 1
ATOM 818 N N . VAL A 1 103 ? 35.406 22.625 -70.562 1 17.22 103 VAL A N 1
ATOM 819 C CA . VAL A 1 103 ? 35.844 21.297 -70.938 1 17.22 103 VAL A CA 1
ATOM 820 C C . VAL A 1 103 ? 34.656 20.344 -71 1 17.22 103 VAL A C 1
ATOM 822 O O . VAL A 1 103 ? 33.688 20.484 -70.25 1 17.22 103 VAL A O 1
ATOM 825 N N . GLY A 1 104 ? 34.812 19.094 -71.75 1 17.52 104 GLY A N 1
ATOM 826 C CA . GLY A 1 104 ? 34.375 18.031 -72.688 1 17.52 104 GLY A CA 1
ATOM 827 C C . GLY A 1 104 ? 33.531 16.984 -72 1 17.52 104 GLY A C 1
ATOM 828 O O . GLY A 1 104 ? 33.469 16.922 -70.75 1 17.52 104 GLY A O 1
ATOM 829 N N . HIS A 1 105 ? 32.781 16.078 -72.812 1 19.03 105 HIS A N 1
ATOM 830 C CA . HIS A 1 105 ? 31.594 15.25 -73.062 1 19.03 105 HIS A CA 1
ATOM 831 C C . HIS A 1 105 ? 31.656 13.945 -72.312 1 19.03 105 HIS A C 1
ATOM 833 O O . HIS A 1 105 ? 30.609 13.391 -71.938 1 19.03 105 HIS A O 1
ATOM 839 N N . SER A 1 106 ? 32.906 13.172 -71.938 1 17.5 106 SER A N 1
ATOM 840 C CA . SER A 1 106 ? 33.094 11.805 -72.375 1 17.5 106 SER A CA 1
ATOM 841 C C . SER A 1 106 ? 32.438 10.797 -71.438 1 17.5 106 SER A C 1
ATOM 843 O O . SER A 1 106 ? 32.656 9.594 -71.562 1 17.5 106 SER A O 1
ATOM 845 N N . LEU A 1 107 ? 31.797 11.008 -70.312 1 17.11 107 LEU A N 1
ATOM 846 C CA . LEU A 1 107 ? 32.094 9.93 -69.375 1 17.11 107 LEU A CA 1
ATOM 847 C C . LEU A 1 107 ? 31.188 8.727 -69.625 1 17.11 107 LEU A C 1
ATOM 849 O O . LEU A 1 107 ? 30.297 8.445 -68.812 1 17.11 107 LEU A O 1
ATOM 853 N N . VAL A 1 108 ? 30.828 8.328 -71 1 17.44 108 VAL A N 1
ATOM 854 C CA . VAL A 1 108 ? 29.766 7.422 -71.438 1 17.44 108 VAL A CA 1
ATOM 855 C C . VAL A 1 108 ? 29.938 6.062 -70.75 1 17.44 108 VAL A C 1
ATOM 857 O O . VAL A 1 108 ? 29.016 5.562 -70.125 1 17.44 108 VAL A O 1
ATOM 860 N N . ASN A 1 109 ? 30.781 5.004 -71.375 1 16.55 109 ASN A N 1
ATOM 861 C CA . ASN A 1 109 ? 30.578 3.793 -72.188 1 16.55 109 ASN A CA 1
ATOM 862 C C . ASN A 1 109 ? 30.812 2.535 -71.375 1 16.55 109 ASN A C 1
ATOM 864 O O . ASN A 1 109 ? 30.875 1.431 -71.875 1 16.55 109 ASN A O 1
ATOM 868 N N . LEU A 1 110 ? 31.344 2.402 -70.062 1 15.8 110 LEU A N 1
ATOM 869 C CA . LEU A 1 110 ? 32.312 1.307 -70.062 1 15.8 110 LEU A CA 1
ATOM 870 C C . LEU A 1 110 ? 31.594 -0.038 -69.938 1 15.8 110 LEU A C 1
ATOM 872 O O . LEU A 1 110 ? 31.281 -0.499 -68.812 1 15.8 110 LEU A O 1
ATOM 876 N N . MET A 1 111 ? 30.422 -0.39 -70.625 1 16.98 111 MET A N 1
ATOM 877 C CA . MET A 1 111 ? 29.594 -1.598 -70.562 1 16.98 111 MET A CA 1
ATOM 878 C C . MET A 1 111 ? 30.438 -2.836 -70.875 1 16.98 111 MET A C 1
ATOM 880 O O . MET A 1 111 ? 29.969 -3.963 -70.688 1 16.98 111 MET A O 1
ATOM 884 N N . SER A 1 112 ? 31.469 -2.857 -71.75 1 15.55 112 SER A N 1
ATOM 885 C CA . SER A 1 112 ? 31.531 -3.748 -72.875 1 15.55 112 SER A CA 1
ATOM 886 C C . SER A 1 112 ? 31.875 -5.172 -72.438 1 15.55 112 SER A C 1
ATOM 888 O O . SER A 1 112 ? 31.188 -6.125 -72.812 1 15.55 112 SER A O 1
ATOM 890 N N . SER A 1 113 ? 33.156 -5.586 -72.5 1 15.82 113 SER A N 1
ATOM 891 C CA . SER A 1 113 ? 33.781 -6.445 -73.5 1 15.82 113 SER A CA 1
ATOM 892 C C . SER A 1 113 ? 33.688 -7.914 -73.125 1 15.82 113 SER A C 1
ATOM 894 O O . SER A 1 113 ? 33.375 -8.234 -71.938 1 15.82 113 SER A O 1
ATOM 896 N N . ASP A 1 114 ? 34.719 -8.805 -73.5 1 16.08 114 ASP A N 1
ATOM 897 C CA . ASP A 1 114 ? 35.094 -9.828 -74.438 1 16.08 114 ASP A CA 1
ATOM 898 C C . ASP A 1 114 ? 35.031 -11.219 -73.812 1 16.08 114 ASP A C 1
ATOM 900 O O . ASP A 1 114 ? 34.938 -11.352 -72.562 1 16.08 114 ASP A O 1
ATOM 904 N N . SER A 1 115 ? 36.094 -12.18 -74.125 1 16.14 115 SER A N 1
ATOM 905 C CA . SER A 1 115 ? 36.375 -13.391 -74.938 1 16.14 115 SER A CA 1
ATOM 906 C C . SER A 1 115 ? 36.656 -14.578 -74 1 16.14 115 SER A C 1
ATOM 908 O O . SER A 1 115 ? 36.438 -15.727 -74.375 1 16.14 115 SER A O 1
ATOM 910 N N . LEU A 1 116 ? 37.531 -14.562 -72.938 1 15.66 116 LEU A N 1
ATOM 911 C CA . LEU A 1 116 ? 38.562 -15.555 -73.188 1 15.66 116 LEU A CA 1
ATOM 912 C C . LEU A 1 116 ? 38.031 -16.969 -72.938 1 15.66 116 LEU A C 1
ATOM 914 O O . LEU A 1 116 ? 37.062 -17.141 -72.188 1 15.66 116 LEU A O 1
ATOM 918 N N . GLN A 1 117 ? 38.781 -18.016 -73.438 1 15.84 117 GLN A N 1
ATOM 919 C CA . GLN A 1 117 ? 38.844 -19.359 -74 1 15.84 117 GLN A CA 1
ATOM 920 C C . GLN A 1 117 ? 38.688 -20.438 -72.938 1 15.84 117 GLN A C 1
ATOM 922 O O . GLN A 1 117 ? 38.938 -20.172 -71.75 1 15.84 117 GLN A O 1
ATOM 927 N N . ALA A 1 118 ? 38.406 -21.766 -73.375 1 16.91 118 ALA A N 1
ATOM 928 C CA . ALA A 1 118 ? 37.812 -23.094 -73.188 1 16.91 118 ALA A CA 1
ATOM 929 C C . ALA A 1 118 ? 38.688 -23.953 -72.25 1 16.91 118 ALA A C 1
ATOM 931 O O . ALA A 1 118 ? 38.219 -25 -71.812 1 16.91 118 ALA A O 1
ATOM 932 N N . SER A 1 119 ? 39.938 -23.5 -71.812 1 15.94 119 SER A N 1
ATOM 933 C CA . SER A 1 119 ? 40.844 -24.609 -72 1 15.94 119 SER A CA 1
ATOM 934 C C . SER A 1 119 ? 40.469 -25.797 -71.125 1 15.94 119 SER A C 1
ATOM 936 O O . SER A 1 119 ? 39.969 -25.609 -70 1 15.94 119 SER A O 1
ATOM 938 N N . VAL A 1 120 ? 40.531 -27.094 -71.688 1 16.36 120 VAL A N 1
ATOM 939 C CA . VAL A 1 120 ? 40.094 -28.484 -71.688 1 16.36 120 VAL A CA 1
ATOM 940 C C . VAL A 1 120 ? 40.688 -29.203 -70.438 1 16.36 120 VAL A C 1
ATOM 942 O O . VAL A 1 120 ? 40.031 -30.078 -69.875 1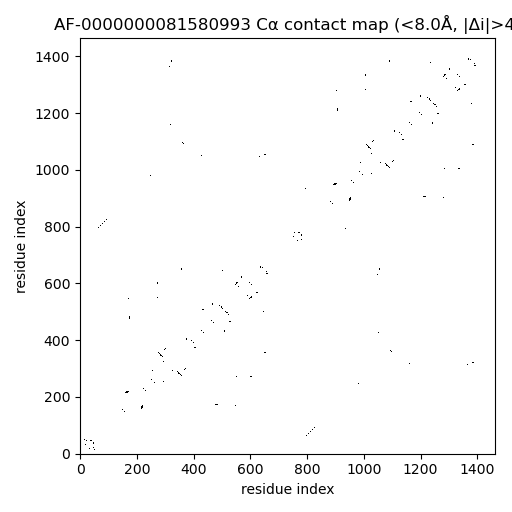 16.36 120 VAL A O 1
ATOM 945 N N . THR A 1 121 ? 41.938 -28.891 -69.938 1 16.14 121 THR A N 1
ATOM 946 C CA . THR A 1 121 ? 42.812 -30.062 -70 1 16.14 121 THR A CA 1
ATOM 947 C C . THR A 1 121 ? 42.406 -31.109 -69 1 16.14 121 THR A C 1
ATOM 949 O O . THR A 1 121 ? 41.812 -30.766 -67.938 1 16.14 121 THR A O 1
ATOM 952 N N . SER A 1 122 ? 42.781 -32.469 -69.25 1 16.86 122 SER A N 1
ATOM 953 C CA . SER A 1 122 ? 42.562 -33.906 -69.125 1 16.86 122 SER A CA 1
ATOM 954 C C . SER A 1 122 ? 43.031 -34.406 -67.75 1 16.86 122 SER A C 1
ATOM 956 O O . SER A 1 122 ? 42.438 -35.344 -67.188 1 16.86 122 SER A O 1
ATOM 958 N N . VAL A 1 123 ? 44.125 -33.781 -67.125 1 16.69 123 VAL A N 1
ATOM 959 C CA . VAL A 1 123 ? 45.156 -34.812 -66.875 1 16.69 123 VAL A CA 1
ATOM 960 C C . VAL A 1 123 ? 44.688 -35.719 -65.75 1 16.69 123 VAL A C 1
ATOM 962 O O . VAL A 1 123 ? 43.969 -35.312 -64.812 1 16.69 123 VAL A O 1
ATOM 965 N N . ASP A 1 124 ? 45.031 -37.062 -65.812 1 17.36 124 ASP A N 1
ATOM 966 C CA . ASP A 1 124 ? 44.938 -38.469 -65.438 1 17.36 124 ASP A CA 1
ATOM 967 C C . ASP A 1 124 ? 45.344 -38.656 -63.969 1 17.36 124 ASP A C 1
ATOM 969 O O . ASP A 1 124 ? 44.844 -39.562 -63.281 1 17.36 124 ASP A O 1
ATOM 973 N N . ALA A 1 125 ? 46.5 -38 -63.562 1 16.81 125 ALA A N 1
ATOM 974 C CA . ALA A 1 125 ? 47.562 -38.844 -63.031 1 16.81 125 ALA A CA 1
ATOM 975 C C . ALA A 1 125 ? 47.125 -39.469 -61.688 1 16.81 125 ALA A C 1
ATOM 977 O O . ALA A 1 125 ? 46.219 -38.969 -61.031 1 16.81 125 ALA A O 1
ATOM 978 N N . ALA A 1 126 ? 48.219 -39.969 -60.969 1 18.39 126 ALA A N 1
ATOM 979 C CA . ALA A 1 126 ? 48.75 -41.156 -60.281 1 18.39 126 ALA A CA 1
ATOM 980 C C . ALA A 1 126 ? 48.375 -41.156 -58.812 1 18.39 126 ALA A C 1
ATOM 982 O O . ALA A 1 126 ? 48.125 -40.094 -58.219 1 18.39 126 ALA A O 1
ATOM 983 N N . LEU A 1 127 ? 48.156 -42.312 -58.219 1 18.36 127 LEU A N 1
ATOM 984 C CA . LEU A 1 127 ? 47.562 -43.062 -57.125 1 18.36 127 LEU A CA 1
ATOM 985 C C . LEU A 1 127 ? 48.188 -42.688 -55.812 1 18.36 127 LEU A C 1
ATOM 987 O O . LEU A 1 127 ? 47.688 -43.031 -54.75 1 18.36 127 LEU A O 1
ATOM 991 N N . SER A 1 128 ? 49.531 -42.062 -55.844 1 18.47 128 SER A N 1
ATOM 992 C CA . SER A 1 128 ? 50.5 -42.594 -54.906 1 18.47 128 SER A CA 1
ATOM 993 C C . SER A 1 128 ? 50.094 -42.25 -53.469 1 18.47 128 SER A C 1
ATOM 995 O O . SER A 1 128 ? 49.469 -41.219 -53.219 1 18.47 128 SER A O 1
ATOM 997 N N . GLN A 1 129 ? 50.438 -43.125 -52.469 1 19.11 129 GLN A N 1
ATOM 998 C CA . GLN A 1 129 ? 50.188 -43.781 -51.188 1 19.11 129 GLN A CA 1
ATOM 999 C C . GLN A 1 129 ? 50.562 -42.844 -50.031 1 19.11 129 GLN A C 1
ATOM 1001 O O . GLN A 1 129 ? 50.312 -43.156 -48.875 1 19.11 129 GLN A O 1
ATOM 1006 N N . SER A 1 130 ? 51.344 -41.688 -50.312 1 19.41 130 SER A N 1
ATOM 1007 C CA . SER A 1 130 ? 52.312 -41.406 -49.25 1 19.41 130 SER A CA 1
ATOM 1008 C C . SER A 1 130 ? 51.594 -41 -47.969 1 19.41 130 SER A C 1
ATOM 1010 O O . SER A 1 130 ? 50.594 -40.25 -48 1 19.41 130 SER A O 1
ATOM 1012 N N . GLN A 1 131 ? 51.812 -41.719 -46.844 1 20.95 131 GLN A N 1
ATOM 1013 C CA . GLN A 1 131 ? 51.344 -41.906 -45.469 1 20.95 131 GLN A CA 1
ATOM 1014 C C . GLN A 1 131 ? 51.469 -40.625 -44.688 1 20.95 131 GLN A C 1
ATOM 1016 O O . GLN A 1 131 ? 51.188 -40.594 -43.469 1 20.95 131 GLN A O 1
ATOM 1021 N N . THR A 1 132 ? 51.688 -39.406 -45.344 1 19.81 132 THR A N 1
ATOM 1022 C CA . THR A 1 132 ? 52.344 -38.375 -44.562 1 19.81 132 THR A CA 1
ATOM 1023 C C . THR A 1 132 ? 51.5 -38 -43.375 1 19.81 132 THR A C 1
ATOM 1025 O O . THR A 1 132 ? 50.281 -37.781 -43.5 1 19.81 132 THR A O 1
ATOM 1028 N N . THR A 1 133 ? 52.031 -38.125 -42.094 1 23.77 133 THR A N 1
ATOM 1029 C CA . THR A 1 133 ? 51.688 -38.031 -40.688 1 23.77 133 THR A CA 1
ATOM 1030 C C . THR A 1 133 ? 51.219 -36.625 -40.312 1 23.77 133 THR A C 1
ATOM 1032 O O . THR A 1 133 ? 51.062 -36.312 -39.156 1 23.77 133 THR A O 1
ATOM 1035 N N . MET A 1 134 ? 50.531 -35.875 -41.188 1 20.62 134 MET A N 1
ATOM 1036 C CA . MET A 1 134 ? 50.438 -34.438 -41 1 20.62 134 MET A CA 1
ATOM 1037 C C . MET A 1 134 ? 49.656 -34.125 -39.688 1 20.62 134 MET A C 1
ATOM 1039 O O . MET A 1 134 ? 48.594 -34.656 -39.469 1 20.62 134 MET A O 1
ATOM 1043 N N . SER A 1 135 ? 50.406 -33.625 -38.625 1 26.36 135 SER A N 1
ATOM 1044 C CA . SER A 1 135 ? 50.188 -33.094 -37.281 1 26.36 135 SER A CA 1
ATOM 1045 C C . SER A 1 135 ? 49.125 -32 -37.281 1 26.36 135 SER A C 1
ATOM 1047 O O . SER A 1 135 ? 49.344 -30.938 -37.875 1 26.36 135 SER A O 1
ATOM 1049 N N . SER A 1 136 ? 47.969 -32.219 -37.625 1 24.03 136 SER A N 1
ATOM 1050 C CA . SER A 1 136 ? 46.938 -31.234 -37.906 1 24.03 136 SER A CA 1
ATOM 1051 C C . SER A 1 136 ? 46.656 -30.375 -36.688 1 24.03 136 SER A C 1
ATOM 1053 O O . SER A 1 136 ? 46.312 -30.906 -35.625 1 24.03 136 SER A O 1
ATOM 1055 N N . GLN A 1 137 ? 47.469 -29.234 -36.5 1 25.31 137 GLN A N 1
ATOM 1056 C CA . GLN A 1 137 ? 47.25 -28.172 -35.531 1 25.31 137 GLN A CA 1
ATOM 1057 C C . GLN A 1 137 ? 45.812 -27.719 -35.531 1 25.31 137 GLN A C 1
ATOM 1059 O O . GLN A 1 137 ? 45.312 -27.188 -36.531 1 25.31 137 GLN A O 1
ATOM 1064 N N . MET A 1 138 ? 44.969 -28.422 -34.906 1 26.16 138 MET A N 1
ATOM 1065 C CA . MET A 1 138 ? 43.562 -28.094 -34.75 1 26.16 138 MET A CA 1
ATOM 1066 C C . MET A 1 138 ? 43.375 -26.625 -34.375 1 26.16 138 MET A C 1
ATOM 1068 O O . MET A 1 138 ? 44 -26.141 -33.406 1 26.16 138 MET A O 1
ATOM 1072 N N . PRO A 1 139 ? 43.125 -25.766 -35.344 1 26.94 139 PRO A N 1
ATOM 1073 C CA . PRO A 1 139 ? 43.031 -24.359 -34.938 1 26.94 139 PRO A CA 1
ATOM 1074 C C . PRO A 1 139 ? 42.219 -24.172 -33.656 1 26.94 139 PRO A C 1
ATOM 1076 O O . PRO A 1 139 ? 41.25 -24.906 -33.438 1 26.94 139 PRO A O 1
ATOM 1079 N N . LYS A 1 140 ? 42.781 -23.719 -32.562 1 27.89 140 LYS A N 1
ATOM 1080 C CA . LYS A 1 140 ? 42.188 -23.297 -31.281 1 27.89 140 LYS A CA 1
ATOM 1081 C C . LYS A 1 140 ? 40.906 -22.5 -31.516 1 27.89 140 LYS A C 1
ATOM 1083 O O . LYS A 1 140 ? 40.906 -21.547 -32.281 1 27.89 140 LYS A O 1
ATOM 1088 N N . HIS A 1 141 ? 39.812 -23.203 -31.422 1 27.22 141 HIS A N 1
ATOM 1089 C CA . HIS A 1 141 ? 38.5 -22.562 -31.359 1 27.22 141 HIS A CA 1
ATOM 1090 C C . HIS A 1 141 ? 38.594 -21.25 -30.594 1 27.22 141 HIS A C 1
ATOM 1092 O O . HIS A 1 141 ? 39 -21.219 -29.438 1 27.22 141 HIS A O 1
ATOM 1098 N N . GLN A 1 142 ? 39.031 -20.266 -31.281 1 27.84 142 GLN A N 1
ATOM 1099 C CA . GLN A 1 142 ? 38.875 -18.922 -30.734 1 27.84 142 GLN A CA 1
ATOM 1100 C C . GLN A 1 142 ? 37.562 -18.797 -29.969 1 27.84 142 GLN A C 1
ATOM 1102 O O . GLN A 1 142 ? 36.469 -18.984 -30.516 1 27.84 142 GLN A O 1
ATOM 1107 N N . HIS A 1 143 ? 37.562 -19.281 -28.766 1 28.86 143 HIS A N 1
ATOM 1108 C CA . HIS A 1 143 ? 36.531 -18.844 -27.828 1 28.86 143 HIS A CA 1
ATOM 1109 C C . HIS A 1 143 ? 36.062 -17.422 -28.141 1 28.86 143 HIS A C 1
ATOM 1111 O O . HIS A 1 143 ? 36.781 -16.469 -27.859 1 28.86 143 HIS A O 1
ATOM 1117 N N . MET A 1 144 ? 35.562 -17.234 -29.312 1 30.64 144 MET A N 1
ATOM 1118 C CA . MET A 1 144 ? 34.844 -15.977 -29.453 1 30.64 144 MET A CA 1
ATOM 1119 C C . MET A 1 144 ? 34.156 -15.594 -28.141 1 30.64 144 MET A C 1
ATOM 1121 O O . MET A 1 144 ? 33.312 -16.328 -27.641 1 30.64 144 MET A O 1
ATOM 1125 N N . ASP A 1 145 ? 34.812 -15.188 -27.219 1 33.81 145 ASP A N 1
ATOM 1126 C CA . ASP A 1 145 ? 34.312 -14.492 -26.047 1 33.81 145 ASP A CA 1
ATOM 1127 C C . ASP A 1 145 ? 32.969 -13.805 -26.344 1 33.81 145 ASP A C 1
ATOM 1129 O O . ASP A 1 145 ? 32.938 -12.695 -26.875 1 33.81 145 ASP A O 1
ATOM 1133 N N . ARG A 1 146 ? 31.938 -14.469 -26.828 1 38.44 146 ARG A N 1
ATOM 1134 C CA . ARG A 1 146 ? 30.562 -14.008 -27.031 1 38.44 146 ARG A CA 1
ATOM 1135 C C . ARG A 1 146 ? 30.047 -13.281 -25.797 1 38.44 146 ARG A C 1
ATOM 1137 O O . ARG A 1 146 ? 29.344 -13.867 -24.969 1 38.44 146 ARG A O 1
ATOM 1144 N N . ASN A 1 147 ? 30.797 -12.484 -25.094 1 40.53 147 ASN A N 1
ATOM 1145 C CA . ASN A 1 147 ? 30.297 -11.531 -24.109 1 40.53 147 ASN A CA 1
ATOM 1146 C C . ASN A 1 147 ? 29.078 -10.789 -24.625 1 40.53 147 ASN A C 1
ATOM 1148 O O . ASN A 1 147 ? 29.125 -10.133 -25.656 1 40.53 147 ASN A O 1
ATOM 1152 N N . ILE A 1 148 ? 27.906 -11.266 -24.422 1 48.69 148 ILE A N 1
ATOM 1153 C CA . ILE A 1 148 ? 26.734 -10.445 -24.672 1 48.69 148 ILE A CA 1
ATOM 1154 C C . ILE A 1 148 ? 27.047 -8.977 -24.406 1 48.69 148 ILE A C 1
ATOM 1156 O O . ILE A 1 148 ? 27.375 -8.602 -23.281 1 48.69 148 ILE A O 1
ATOM 1160 N N . ARG A 1 149 ? 27.406 -8.281 -25.328 1 54.69 149 ARG A N 1
ATOM 1161 C CA . ARG A 1 149 ? 27.625 -6.836 -25.234 1 54.69 149 ARG A CA 1
ATOM 1162 C C . ARG A 1 149 ? 26.344 -6.109 -24.828 1 54.69 149 ARG A C 1
ATOM 1164 O O . ARG A 1 149 ? 25.359 -6.121 -25.547 1 54.69 149 ARG A O 1
ATOM 1171 N N . PHE A 1 150 ? 26.234 -5.855 -23.547 1 70.25 150 PHE A N 1
ATOM 1172 C CA . PHE A 1 150 ? 25.141 -5 -23.094 1 70.25 150 PHE A CA 1
ATOM 1173 C C . PHE A 1 150 ? 25.203 -3.637 -23.766 1 70.25 150 PHE A C 1
ATOM 1175 O O . PHE A 1 150 ? 26.297 -3.088 -23.969 1 70.25 150 PHE A O 1
ATOM 1182 N N . LEU A 1 151 ? 24.094 -3.279 -24.234 1 71.38 151 LEU A N 1
ATOM 1183 C CA . LEU A 1 151 ? 23.938 -1.946 -24.812 1 71.38 151 LEU A CA 1
ATOM 1184 C C . LEU A 1 151 ? 24.062 -0.873 -23.734 1 71.38 151 LEU A C 1
ATOM 1186 O O . LEU A 1 151 ? 24.125 -1.188 -22.547 1 71.38 151 LEU A O 1
ATOM 1190 N N . SER A 1 152 ? 24.203 0.298 -24.156 1 66.62 152 SER A N 1
ATOM 1191 C CA . SER A 1 152 ? 24.344 1.425 -23.25 1 66.62 152 SER A CA 1
ATOM 1192 C C . SER A 1 152 ? 23.172 1.507 -22.281 1 66.62 152 SER A C 1
ATOM 1194 O O . SER A 1 152 ? 23.328 2.01 -21.156 1 66.62 152 SER A O 1
ATOM 1196 N N . ASN A 1 153 ? 22.141 0.906 -22.688 1 71.75 153 ASN A N 1
ATOM 1197 C CA . ASN A 1 153 ? 20.953 0.947 -21.844 1 71.75 153 ASN A CA 1
ATOM 1198 C C . ASN A 1 153 ? 20.875 -0.268 -20.922 1 71.75 153 ASN A C 1
ATOM 1200 O O . ASN A 1 153 ? 19.922 -0.417 -20.156 1 71.75 153 ASN A O 1
ATOM 1204 N N . GLY A 1 154 ? 21.812 -1.091 -21.047 1 78.94 154 GLY A N 1
ATOM 1205 C CA . GLY A 1 154 ? 21.922 -2.24 -20.156 1 78.94 154 GLY A CA 1
ATOM 1206 C C . GLY A 1 154 ? 21.25 -3.482 -20.719 1 78.94 154 GLY A C 1
ATOM 1207 O O . GLY A 1 154 ? 21.297 -4.547 -20.094 1 78.94 154 GLY A O 1
ATOM 1208 N N . LEU A 1 155 ? 20.625 -3.359 -21.891 1 88.25 155 LEU A N 1
ATOM 1209 C CA . LEU A 1 155 ? 19.922 -4.48 -22.5 1 88.25 155 LEU A CA 1
ATOM 1210 C C . LEU A 1 155 ? 20.828 -5.281 -23.406 1 88.25 155 LEU A C 1
ATOM 1212 O O . LEU A 1 155 ? 21.875 -4.777 -23.859 1 88.25 155 LEU A O 1
ATOM 1216 N N . PRO A 1 156 ? 20.469 -6.484 -23.609 1 89.5 156 PRO A N 1
ATOM 1217 C CA . PRO A 1 156 ? 21.281 -7.301 -24.531 1 89.5 156 PRO A CA 1
ATOM 1218 C C . PRO A 1 156 ? 21.031 -6.957 -26 1 89.5 156 PRO A C 1
ATOM 1220 O O . PRO A 1 156 ? 20.188 -6.125 -26.312 1 89.5 156 PRO A O 1
ATOM 1223 N N . GLY A 1 157 ? 21.75 -7.605 -26.875 1 86.62 157 GLY A N 1
ATOM 1224 C CA . GLY A 1 157 ? 21.641 -7.367 -28.297 1 86.62 157 GLY A CA 1
ATOM 1225 C C . GLY A 1 157 ? 20.281 -7.77 -28.859 1 86.62 157 GLY A C 1
ATOM 1226 O O . GLY A 1 157 ? 19.5 -8.422 -28.188 1 86.62 157 GLY A O 1
ATOM 1227 N N . PRO A 1 158 ? 19.938 -7.359 -30.078 1 86.81 158 PRO A N 1
ATOM 1228 C CA . PRO A 1 158 ? 18.609 -7.59 -30.656 1 86.81 158 PRO A CA 1
ATOM 1229 C C . PRO A 1 158 ? 18.266 -9.07 -30.781 1 86.81 158 PRO A C 1
ATOM 1231 O O . PRO A 1 158 ? 17.125 -9.461 -30.547 1 86.81 158 PRO A O 1
ATOM 1234 N N . GLY A 1 159 ? 19.203 -9.914 -31.219 1 86.56 159 GLY A N 1
ATOM 1235 C CA . GLY A 1 159 ? 18.953 -11.336 -31.328 1 86.56 159 GLY A CA 1
ATOM 1236 C C . GLY A 1 159 ? 18.594 -11.977 -30 1 86.56 159 GLY A C 1
ATOM 1237 O O . GLY A 1 159 ? 17.609 -12.727 -29.906 1 86.56 159 GLY A O 1
ATOM 1238 N N . THR A 1 160 ? 19.359 -11.602 -29.047 1 90.19 160 THR A N 1
ATOM 1239 C CA . THR A 1 160 ? 19.109 -12.125 -27.703 1 90.19 160 THR A CA 1
ATOM 1240 C C . THR A 1 160 ? 17.797 -11.57 -27.141 1 90.19 160 THR A C 1
ATOM 1242 O O . THR A 1 160 ? 17.062 -12.281 -26.453 1 90.19 160 THR A O 1
ATOM 1245 N N . LEU A 1 161 ? 17.547 -10.383 -27.438 1 91.81 161 LEU A N 1
ATOM 1246 C CA . LEU A 1 161 ? 16.312 -9.758 -26.969 1 91.81 161 LEU A CA 1
ATOM 1247 C C . LEU A 1 161 ? 15.086 -10.445 -27.547 1 91.81 161 LEU A C 1
ATOM 1249 O O . LEU A 1 161 ? 14.102 -10.68 -26.844 1 91.81 161 LEU A O 1
ATOM 1253 N N . LYS A 1 162 ? 15.156 -10.789 -28.797 1 91.25 162 LYS A N 1
ATOM 1254 C CA . LYS A 1 162 ? 14.055 -11.492 -29.438 1 91.25 162 LYS A CA 1
ATOM 1255 C C . LYS A 1 162 ? 13.82 -12.852 -28.797 1 91.25 162 LYS A C 1
ATOM 1257 O O . LYS A 1 162 ? 12.672 -13.266 -28.594 1 91.25 162 LYS A O 1
ATOM 1262 N N . GLN A 1 163 ? 14.867 -13.461 -28.5 1 92.69 163 GLN A N 1
ATOM 1263 C CA . GLN A 1 163 ? 14.766 -14.781 -27.875 1 92.69 163 GLN A CA 1
ATOM 1264 C C . GLN A 1 163 ? 14.172 -14.68 -26.469 1 92.69 163 GLN A C 1
ATOM 1266 O O . GLN A 1 163 ? 13.383 -15.523 -26.062 1 92.69 163 GLN A O 1
ATOM 1271 N N . LEU A 1 164 ? 14.602 -13.656 -25.766 1 94.06 164 LEU A N 1
ATOM 1272 C CA . LEU A 1 164 ? 14.078 -13.453 -24.422 1 94.06 164 LEU A CA 1
ATOM 1273 C C . LEU A 1 164 ? 12.586 -13.148 -24.453 1 94.06 164 LEU A C 1
ATOM 1275 O O . LEU A 1 164 ? 11.836 -13.609 -23.594 1 94.06 164 LEU A O 1
ATOM 1279 N N . VAL A 1 165 ? 12.156 -12.438 -25.391 1 94.81 165 VAL A N 1
ATOM 1280 C CA . VAL A 1 165 ? 10.734 -12.125 -25.562 1 94.81 165 VAL A CA 1
ATOM 1281 C C . VAL A 1 165 ? 9.961 -13.406 -25.875 1 94.81 165 VAL A C 1
ATOM 1283 O O . VAL A 1 165 ? 8.875 -13.625 -25.328 1 94.81 165 VAL A O 1
ATOM 1286 N N . ASP A 1 166 ? 10.516 -14.266 -26.641 1 94 166 ASP A N 1
ATOM 1287 C CA . ASP A 1 166 ? 9.867 -15.531 -26.984 1 94 166 ASP A CA 1
ATOM 1288 C C . ASP A 1 166 ? 9.766 -16.438 -25.75 1 94 166 ASP A C 1
ATOM 1290 O O . ASP A 1 166 ? 8.742 -17.094 -25.547 1 94 166 ASP A O 1
ATOM 1294 N N . ILE A 1 167 ? 10.797 -16.406 -25.016 1 94.81 167 ILE A N 1
ATOM 1295 C CA . ILE A 1 167 ? 10.789 -17.203 -23.781 1 94.81 167 ILE A CA 1
ATOM 1296 C C . ILE A 1 167 ? 9.688 -16.688 -22.844 1 94.81 167 ILE A C 1
ATOM 1298 O O . ILE A 1 167 ? 8.961 -17.484 -22.25 1 94.81 167 ILE A O 1
ATOM 1302 N N . PHE A 1 168 ? 9.555 -15.391 -22.734 1 96.62 168 PHE A N 1
ATOM 1303 C CA . PHE A 1 168 ? 8.555 -14.797 -21.859 1 96.62 168 PHE A CA 1
ATOM 1304 C C . PHE A 1 168 ? 7.152 -15.25 -22.25 1 96.62 168 PHE A C 1
ATOM 1306 O O . PHE A 1 168 ? 6.375 -15.68 -21.391 1 96.62 168 PHE A O 1
ATOM 1313 N N . PHE A 1 169 ? 6.809 -15.211 -23.469 1 95.31 169 PHE A N 1
ATOM 1314 C CA . PHE A 1 169 ? 5.445 -15.484 -23.906 1 95.31 169 PHE A CA 1
ATOM 1315 C C . PHE A 1 169 ? 5.191 -16.984 -23.984 1 95.31 169 PHE A C 1
ATOM 1317 O O . PHE A 1 169 ? 4.043 -17.422 -23.938 1 95.31 169 PHE A O 1
ATOM 1324 N N . ALA A 1 170 ? 6.273 -17.766 -23.969 1 93.44 170 ALA A N 1
ATOM 1325 C CA . ALA A 1 170 ? 6.121 -19.219 -23.969 1 93.44 170 ALA A CA 1
ATOM 1326 C C . ALA A 1 170 ? 6.004 -19.766 -22.547 1 93.44 170 ALA A C 1
ATOM 1328 O O . ALA A 1 170 ? 5.285 -20.75 -22.312 1 93.44 170 ALA A O 1
ATOM 1329 N N . LYS A 1 171 ? 6.676 -19.094 -21.609 1 94.5 171 LYS A N 1
ATOM 1330 C CA . LYS A 1 171 ? 6.852 -19.75 -20.312 1 94.5 171 LYS A CA 1
ATOM 1331 C C . LYS A 1 171 ? 6.184 -18.938 -19.203 1 94.5 171 LYS A C 1
ATOM 1333 O O . LYS A 1 171 ? 5.773 -19.516 -18.188 1 94.5 171 LYS A O 1
ATOM 1338 N N . VAL A 1 172 ? 6.082 -17.625 -19.297 1 96.12 172 VAL A N 1
ATOM 1339 C CA . VAL A 1 172 ? 5.59 -16.797 -18.203 1 96.12 172 VAL A CA 1
ATOM 1340 C C . VAL A 1 172 ? 4.164 -16.328 -18.5 1 96.12 172 VAL A C 1
ATOM 1342 O O . VAL A 1 172 ? 3.273 -16.469 -17.672 1 96.12 172 VAL A O 1
ATOM 1345 N N . TYR A 1 173 ? 3.906 -15.922 -19.719 1 96.44 173 TYR A N 1
ATOM 1346 C CA . TYR A 1 173 ? 2.652 -15.312 -20.156 1 96.44 173 TYR A CA 1
ATOM 1347 C C . TYR A 1 173 ? 1.477 -16.25 -19.891 1 96.44 173 TYR A C 1
ATOM 1349 O O . TYR A 1 173 ? 0.412 -15.805 -19.453 1 96.44 173 TYR A O 1
ATOM 1357 N N . PRO A 1 174 ? 1.608 -17.531 -20.078 1 95.56 174 PRO A N 1
ATOM 1358 C CA . PRO A 1 174 ? 0.444 -18.406 -19.891 1 95.56 174 PRO A CA 1
ATOM 1359 C C . PRO A 1 174 ? -0.084 -18.406 -18.453 1 95.56 174 PRO A C 1
ATOM 1361 O O . PRO A 1 174 ? -1.287 -18.562 -18.234 1 95.56 174 PRO A O 1
ATOM 1364 N N . SER A 1 175 ? 0.818 -18.203 -17.516 1 95.44 175 SER A N 1
ATOM 1365 C CA . SER A 1 175 ? 0.405 -18.188 -16.125 1 95.44 175 SER A CA 1
ATOM 1366 C C . SER A 1 175 ? 0.072 -16.781 -15.648 1 95.44 175 SER A C 1
ATOM 1368 O O . SER A 1 175 ? -0.586 -16.609 -14.617 1 95.44 175 SER A O 1
ATOM 1370 N N . PHE A 1 176 ? 0.544 -15.789 -16.328 1 97.06 176 PHE A N 1
ATOM 1371 C CA . PHE A 1 176 ? 0.36 -14.398 -15.93 1 97.06 176 PHE A CA 1
ATOM 1372 C C . PHE A 1 176 ? 0.113 -13.516 -17.141 1 97.06 176 PHE A C 1
ATOM 1374 O O . PHE A 1 176 ? 0.947 -12.672 -17.484 1 97.06 176 PHE A O 1
ATOM 1381 N N . PRO A 1 177 ? -1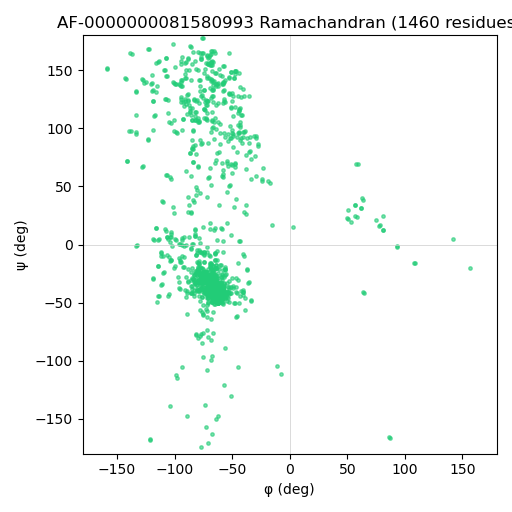.079 -13.633 -17.75 1 96.38 177 PRO A N 1
ATOM 1382 C CA . PRO A 1 177 ? -1.383 -12.953 -19.016 1 96.38 177 PRO A CA 1
ATOM 1383 C C . PRO A 1 177 ? -1.899 -11.531 -18.812 1 96.38 177 PRO A C 1
ATOM 1385 O O . PRO A 1 177 ? -3.082 -11.258 -19.031 1 96.38 177 PRO A O 1
ATOM 1388 N N . ILE A 1 178 ? -1.02 -10.57 -18.547 1 96.19 178 ILE A N 1
ATOM 1389 C CA . ILE A 1 178 ? -1.471 -9.211 -18.266 1 96.19 178 ILE A CA 1
ATOM 1390 C C . ILE A 1 178 ? -1.046 -8.281 -19.391 1 96.19 178 ILE A C 1
ATOM 1392 O O . ILE A 1 178 ? -1.408 -7.102 -19.406 1 96.19 178 ILE A O 1
ATOM 1396 N N . ILE A 1 179 ? -0.238 -8.789 -20.359 1 95.81 179 ILE A N 1
ATOM 1397 C CA . ILE A 1 179 ? 0.202 -7.98 -21.484 1 95.81 179 ILE A CA 1
ATOM 1398 C C . ILE A 1 179 ? -0.273 -8.617 -22.797 1 95.81 179 ILE A C 1
ATOM 1400 O O . ILE A 1 179 ? -0.235 -9.844 -22.938 1 95.81 179 ILE A O 1
ATOM 1404 N N . HIS A 1 180 ? -0.712 -7.777 -23.656 1 93.81 180 HIS A N 1
ATOM 1405 C CA . HIS A 1 180 ? -1.151 -8.289 -24.953 1 93.81 180 HIS A CA 1
ATOM 1406 C C . HIS A 1 180 ? 0.034 -8.75 -25.797 1 93.81 180 HIS A C 1
ATOM 1408 O O . HIS A 1 180 ? 0.942 -7.965 -26.078 1 93.81 180 HIS A O 1
ATOM 1414 N N . PRO A 1 181 ? 0.044 -9.938 -26.219 1 92.75 181 PRO A N 1
ATOM 1415 C CA . PRO A 1 181 ? 1.227 -10.492 -26.875 1 92.75 181 PRO A CA 1
ATOM 1416 C C . PRO A 1 181 ? 1.559 -9.789 -28.188 1 92.75 181 PRO A C 1
ATOM 1418 O O . PRO A 1 181 ? 2.725 -9.484 -28.453 1 92.75 181 PRO A O 1
ATOM 1421 N N . ARG A 1 182 ? 0.618 -9.523 -29.031 1 90.44 182 ARG A N 1
ATOM 1422 C CA . ARG A 1 182 ? 0.878 -8.922 -30.344 1 90.44 182 ARG A CA 1
ATOM 1423 C C . ARG A 1 182 ? 1.382 -7.488 -30.188 1 90.44 182 ARG A C 1
ATOM 1425 O O . ARG A 1 182 ? 2.324 -7.082 -30.875 1 90.44 182 ARG A O 1
ATOM 1432 N N . GLU A 1 183 ? 0.717 -6.816 -29.281 1 89.44 183 GLU A N 1
ATOM 1433 C CA . GLU A 1 183 ? 1.12 -5.43 -29.062 1 89.44 183 GLU A CA 1
ATOM 1434 C C . GLU A 1 183 ? 2.525 -5.348 -28.484 1 89.44 183 GLU A C 1
ATOM 1436 O O . GLU A 1 183 ? 3.314 -4.484 -28.875 1 89.44 183 GLU A O 1
ATOM 1441 N N . ALA A 1 184 ? 2.771 -6.172 -27.531 1 91.81 184 ALA A N 1
ATOM 1442 C CA . ALA A 1 184 ? 4.086 -6.18 -26.906 1 91.81 184 ALA A CA 1
ATOM 1443 C C . ALA A 1 184 ? 5.172 -6.582 -27.891 1 91.81 184 ALA A C 1
ATOM 1445 O O . ALA A 1 184 ? 6.242 -5.965 -27.938 1 91.81 184 ALA A O 1
ATOM 1446 N N . ARG A 1 185 ? 4.895 -7.582 -28.719 1 91.88 185 ARG A N 1
ATOM 1447 C CA . ARG A 1 185 ? 5.867 -8.023 -29.719 1 91.88 185 ARG A CA 1
ATOM 1448 C C . ARG A 1 185 ? 6.109 -6.941 -30.766 1 91.88 185 ARG A C 1
ATOM 1450 O O . ARG A 1 185 ? 7.238 -6.746 -31.219 1 91.88 185 ARG A O 1
ATOM 1457 N N . ARG A 1 186 ? 5.074 -6.277 -31.141 1 89.38 186 ARG A N 1
ATOM 1458 C CA . ARG A 1 186 ? 5.199 -5.188 -32.094 1 89.38 186 ARG A CA 1
ATOM 1459 C C . ARG A 1 186 ? 6.074 -4.066 -31.531 1 89.38 186 ARG A C 1
ATOM 1461 O O . ARG A 1 186 ? 6.922 -3.523 -32.25 1 89.38 186 ARG A O 1
ATOM 1468 N N . SER A 1 187 ? 5.801 -3.723 -30.266 1 89.31 187 SER A N 1
ATOM 1469 C CA . SER A 1 187 ? 6.578 -2.668 -29.625 1 89.31 187 SER A CA 1
ATOM 1470 C C . SER A 1 187 ? 8.055 -3.043 -29.547 1 89.31 187 SER A C 1
ATOM 1472 O O . SER A 1 187 ? 8.93 -2.207 -29.781 1 89.31 187 SER A O 1
ATOM 1474 N N . VAL A 1 188 ? 8.328 -4.234 -29.281 1 90 188 VAL A N 1
ATOM 1475 C CA . VAL A 1 188 ? 9.703 -4.711 -29.172 1 90 188 VAL A CA 1
ATOM 1476 C C . VAL A 1 188 ? 10.344 -4.766 -30.547 1 90 188 VAL A C 1
ATOM 1478 O O . VAL A 1 188 ? 11.508 -4.375 -30.719 1 90 188 VAL A O 1
ATOM 1481 N N . GLN A 1 189 ? 9.625 -5.211 -31.531 1 89.75 189 GLN A N 1
ATOM 1482 C CA . GLN A 1 189 ? 10.141 -5.293 -32.906 1 89.75 189 GLN A CA 1
ATOM 1483 C C . GLN A 1 189 ? 10.461 -3.906 -33.469 1 89.75 189 GLN A C 1
ATOM 1485 O O . GLN A 1 189 ? 11.453 -3.729 -34.156 1 89.75 189 GLN A O 1
ATOM 1490 N N . GLN A 1 190 ? 9.594 -3.045 -33.125 1 89.75 190 GLN A N 1
ATOM 1491 C CA . GLN A 1 190 ? 9.836 -1.672 -33.562 1 89.75 190 GLN A CA 1
ATOM 1492 C C . GLN A 1 190 ? 11.125 -1.127 -32.969 1 89.75 190 GLN A C 1
ATOM 1494 O O . GLN A 1 190 ? 11.883 -0.428 -33.625 1 89.75 190 GLN A O 1
ATOM 1499 N N . TYR A 1 191 ? 11.289 -1.45 -31.75 1 89.94 191 TYR A N 1
ATOM 1500 C CA . TYR A 1 191 ? 12.516 -1.018 -31.078 1 89.94 191 TYR A CA 1
ATOM 1501 C C . TYR A 1 191 ? 13.742 -1.67 -31.703 1 89.94 191 TYR A C 1
ATOM 1503 O O . TYR A 1 191 ? 14.75 -1.006 -31.938 1 89.94 191 TYR A O 1
ATOM 1511 N N . ILE A 1 192 ? 13.648 -2.916 -32 1 87.5 192 ILE A N 1
ATOM 1512 C CA . ILE A 1 192 ? 14.758 -3.662 -32.594 1 87.5 192 ILE A CA 1
ATOM 1513 C C . ILE A 1 192 ? 15.07 -3.107 -33.969 1 87.5 192 ILE A C 1
ATOM 1515 O O . ILE A 1 192 ? 16.234 -2.92 -34.344 1 87.5 192 ILE A O 1
ATOM 1519 N N . ARG A 1 193 ? 14.055 -2.797 -34.656 1 87.56 193 ARG A N 1
ATOM 1520 C CA . ARG A 1 193 ? 14.234 -2.23 -36 1 87.56 193 ARG A CA 1
ATOM 1521 C C . ARG A 1 193 ? 14.898 -0.861 -35.938 1 87.56 193 ARG A C 1
ATOM 1523 O O . ARG A 1 193 ? 15.766 -0.541 -36.75 1 87.56 193 ARG A O 1
ATOM 1530 N N . ALA A 1 194 ? 14.406 -0.14 -34.969 1 85.31 194 ALA A N 1
ATOM 1531 C CA . ALA A 1 194 ? 15 1.186 -34.781 1 85.31 194 ALA A CA 1
ATOM 1532 C C . ALA A 1 194 ? 16.469 1.084 -34.406 1 85.31 194 ALA A C 1
ATOM 1534 O O . ALA A 1 194 ? 17.297 1.891 -34.844 1 85.31 194 ALA A O 1
ATOM 1535 N N . MET A 1 195 ? 16.797 0.161 -33.625 1 82.94 195 MET A N 1
ATOM 1536 C CA . MET A 1 195 ? 18.172 -0.057 -33.219 1 82.94 195 MET A CA 1
ATOM 1537 C C . MET A 1 195 ? 19.031 -0.482 -34.406 1 82.94 195 MET A C 1
ATOM 1539 O O . MET A 1 195 ? 20.156 -0.008 -34.562 1 82.94 195 MET A O 1
ATOM 1543 N N . GLU A 1 196 ? 18.469 -1.349 -35.188 1 82.56 196 GLU A N 1
ATOM 1544 C CA . GLU A 1 196 ? 19.188 -1.846 -36.344 1 82.56 196 GLU A CA 1
ATOM 1545 C C . GLU A 1 196 ? 19.359 -0.753 -37.406 1 82.56 196 GLU A C 1
ATOM 1547 O O . GLU A 1 196 ? 20.406 -0.661 -38.031 1 82.56 196 GLU A O 1
ATOM 1552 N N . ALA A 1 197 ? 18.344 0.008 -37.469 1 81.25 197 ALA A N 1
ATOM 1553 C CA . ALA A 1 197 ? 18.406 1.128 -38.406 1 81.25 197 ALA A CA 1
ATOM 1554 C C . ALA A 1 197 ? 19.438 2.16 -37.938 1 81.25 197 ALA A C 1
ATOM 1556 O O . ALA A 1 197 ? 20.156 2.725 -38.781 1 81.25 197 ALA A O 1
ATOM 1557 N N . SER A 1 198 ? 19.406 2.406 -36.688 1 76.44 198 SER A N 1
ATOM 1558 C CA . SER A 1 198 ? 20.359 3.369 -36.156 1 76.44 198 SER A CA 1
ATOM 1559 C C . SER A 1 198 ? 21.781 2.869 -36.281 1 76.44 198 SER A C 1
ATOM 1561 O O . SER A 1 198 ? 22.703 3.654 -36.562 1 76.44 198 SER A O 1
ATOM 1563 N N . ASN A 1 199 ? 22 1.618 -36.031 1 73.38 199 ASN A N 1
ATOM 1564 C CA . ASN A 1 199 ? 23.312 1.029 -36.219 1 73.38 199 ASN A CA 1
ATOM 1565 C C . ASN A 1 199 ? 23.781 1.114 -37.688 1 73.38 199 ASN A C 1
ATOM 1567 O O . ASN A 1 199 ? 24.969 1.302 -37.938 1 73.38 199 ASN A O 1
ATOM 1571 N N . ALA A 1 200 ? 22.766 1.013 -38.438 1 68.06 200 ALA A N 1
ATOM 1572 C CA . ALA A 1 200 ? 23.078 1.102 -39.875 1 68.06 200 ALA A CA 1
ATOM 1573 C C . ALA A 1 200 ? 23.422 2.535 -40.25 1 68.06 200 ALA A C 1
ATOM 1575 O O . ALA A 1 200 ? 24.297 2.762 -41.094 1 68.06 200 ALA A O 1
ATOM 1576 N N . THR A 1 201 ? 22.625 3.473 -39.656 1 65.25 201 THR A N 1
ATOM 1577 C CA . THR A 1 201 ? 22.828 4.871 -40.031 1 65.25 201 THR A CA 1
ATOM 1578 C C . THR A 1 201 ? 23.828 5.539 -39.094 1 65.25 201 THR A C 1
ATOM 1580 O O . THR A 1 201 ? 24.188 6.699 -39.281 1 65.25 201 THR A O 1
ATOM 1583 N N . GLN A 1 202 ? 24.438 4.824 -38.219 1 58.22 202 GLN A N 1
ATOM 1584 C CA . GLN A 1 202 ? 25.375 5.324 -37.219 1 58.22 202 GLN A CA 1
ATOM 1585 C C . GLN A 1 202 ? 24.781 6.492 -36.469 1 58.22 202 GLN A C 1
ATOM 1587 O O . GLN A 1 202 ? 25.484 7.461 -36.156 1 58.22 202 GLN A O 1
ATOM 1592 N N . ASP A 1 203 ? 23.453 6.559 -36.5 1 55.97 203 ASP A N 1
ATOM 1593 C CA . ASP A 1 203 ? 22.75 7.578 -35.719 1 55.97 203 ASP A CA 1
ATOM 1594 C C . ASP A 1 203 ? 22.594 7.145 -34.281 1 55.97 203 ASP A C 1
ATOM 1596 O O . ASP A 1 203 ? 22.109 6.047 -34 1 55.97 203 ASP A O 1
ATOM 1600 N N . LEU A 1 204 ? 23.297 7.805 -33.406 1 52 204 LEU A N 1
ATOM 1601 C CA . LEU A 1 204 ? 23.391 7.5 -32 1 52 204 LEU A CA 1
ATOM 1602 C C . LEU A 1 204 ? 22.031 7.688 -31.312 1 52 204 LEU A C 1
ATOM 1604 O O . LEU A 1 204 ? 21.875 7.387 -30.125 1 52 204 LEU A O 1
ATOM 1608 N N . SER A 1 205 ? 21.062 8.242 -32.094 1 51.53 205 SER A N 1
ATOM 1609 C CA . SER A 1 205 ? 19.875 8.648 -31.359 1 51.53 205 SER A CA 1
ATOM 1610 C C . SER A 1 205 ? 18.953 7.461 -31.109 1 51.53 205 SER A C 1
ATOM 1612 O O . SER A 1 205 ? 18.047 7.184 -31.891 1 51.53 205 SER A O 1
ATOM 1614 N N . VAL A 1 206 ? 19.625 6.344 -30.578 1 58.94 206 VAL A N 1
ATOM 1615 C CA . VAL A 1 206 ? 18.766 5.191 -30.344 1 58.94 206 VAL A CA 1
ATOM 1616 C C . VAL A 1 206 ? 17.641 5.574 -29.391 1 58.94 206 VAL A C 1
ATOM 1618 O O . VAL A 1 206 ? 17.891 6.16 -28.328 1 58.94 206 VAL A O 1
ATOM 1621 N N . ASP A 1 207 ? 16.422 5.414 -29.828 1 64.94 207 ASP A N 1
ATOM 1622 C CA . ASP A 1 207 ? 15.195 5.648 -29.078 1 64.94 207 ASP A CA 1
ATOM 1623 C C . ASP A 1 207 ? 15.203 4.887 -27.75 1 64.94 207 ASP A C 1
ATOM 1625 O O . ASP A 1 207 ? 15.828 3.826 -27.656 1 64.94 207 ASP A O 1
ATOM 1629 N N . LYS A 1 208 ? 14.922 5.512 -26.719 1 83.31 208 LYS A N 1
ATOM 1630 C CA . LYS A 1 208 ? 14.727 4.914 -25.406 1 83.31 208 LYS A CA 1
ATOM 1631 C C . LYS A 1 208 ? 13.883 3.646 -25.5 1 83.31 208 LYS A C 1
ATOM 1633 O O . LYS A 1 208 ? 12.844 3.633 -26.172 1 83.31 208 LYS A O 1
ATOM 1638 N N . PRO A 1 209 ? 14.5 2.531 -25.141 1 90.38 209 PRO A N 1
ATOM 1639 C CA . PRO A 1 209 ? 13.703 1.299 -25.141 1 90.38 209 PRO A CA 1
ATOM 1640 C C . PRO A 1 209 ? 12.367 1.449 -24.422 1 90.38 209 PRO A C 1
ATOM 1642 O O . PRO A 1 209 ? 12.281 2.176 -23.422 1 90.38 209 PRO A O 1
ATOM 1645 N N . PRO A 1 210 ? 11.375 0.766 -25.016 1 92.31 210 PRO A N 1
ATOM 1646 C CA . PRO A 1 210 ? 10.117 0.756 -24.266 1 92.31 210 PRO A CA 1
ATOM 1647 C C . PRO A 1 210 ? 10.258 0.158 -22.875 1 92.31 210 PRO A C 1
ATOM 1649 O O . PRO A 1 210 ? 10.961 -0.842 -22.688 1 92.31 210 PRO A O 1
ATOM 1652 N N . LEU A 1 211 ? 9.648 0.77 -21.969 1 94.5 211 LEU A N 1
ATOM 1653 C CA . LEU A 1 211 ? 9.789 0.411 -20.562 1 94.5 211 LEU A CA 1
ATOM 1654 C C . LEU A 1 211 ? 9.359 -1.033 -20.328 1 94.5 211 LEU A C 1
ATOM 1656 O O . LEU A 1 211 ? 9.953 -1.734 -19.5 1 94.5 211 LEU A O 1
ATOM 1660 N N . ILE A 1 212 ? 8.398 -1.568 -21.047 1 95.5 212 ILE A N 1
ATOM 1661 C CA . ILE A 1 212 ? 7.805 -2.883 -20.844 1 95.5 212 ILE A CA 1
ATOM 1662 C C . ILE A 1 212 ? 8.844 -3.971 -21.109 1 95.5 212 ILE A C 1
ATOM 1664 O O . ILE A 1 212 ? 8.734 -5.082 -20.594 1 95.5 212 ILE A O 1
ATOM 1668 N N . ILE A 1 213 ? 9.844 -3.625 -21.922 1 96.06 213 ILE A N 1
ATOM 1669 C CA . ILE A 1 213 ? 10.875 -4.586 -22.297 1 96.06 213 ILE A CA 1
ATOM 1670 C C . ILE A 1 213 ? 11.648 -5.023 -21.047 1 96.06 213 ILE A C 1
ATOM 1672 O O . ILE A 1 213 ? 12 -6.195 -20.906 1 96.06 213 ILE A O 1
ATOM 1676 N N . TYR A 1 214 ? 11.836 -4.125 -20.141 1 96.75 214 TYR A N 1
ATOM 1677 C CA . TYR A 1 214 ? 12.57 -4.445 -18.922 1 96.75 214 TYR A CA 1
ATOM 1678 C C . TYR A 1 214 ? 11.797 -5.438 -18.062 1 96.75 214 TYR A C 1
ATOM 1680 O O . TYR A 1 214 ? 12.391 -6.316 -17.438 1 96.75 214 TYR A O 1
ATOM 1688 N N . GLY A 1 215 ? 10.477 -5.289 -18 1 97.62 215 GLY A N 1
ATOM 1689 C CA . GLY A 1 215 ? 9.664 -6.25 -17.266 1 97.62 215 GLY A CA 1
ATOM 1690 C C . GLY A 1 215 ? 9.664 -7.633 -17.891 1 97.62 215 GLY A C 1
ATOM 1691 O O . GLY A 1 215 ? 9.734 -8.641 -17.188 1 97.62 215 GLY A O 1
ATOM 1692 N N . ILE A 1 216 ? 9.586 -7.648 -19.188 1 97.56 216 ILE A N 1
ATOM 1693 C CA . ILE A 1 216 ? 9.578 -8.898 -19.922 1 97.56 216 ILE A CA 1
ATOM 1694 C C . ILE A 1 216 ? 10.906 -9.625 -19.734 1 97.56 216 ILE A C 1
ATOM 1696 O O . ILE A 1 216 ? 10.938 -10.812 -19.406 1 97.56 216 ILE A O 1
ATOM 1700 N N . VAL A 1 217 ? 11.992 -8.898 -19.906 1 96.62 217 VAL A N 1
ATOM 1701 C CA . VAL A 1 217 ? 13.336 -9.477 -19.828 1 96.62 217 VAL A CA 1
ATOM 1702 C C . VAL A 1 217 ? 13.602 -9.961 -18.406 1 96.62 217 VAL A C 1
ATOM 1704 O O . VAL A 1 217 ? 14.164 -11.039 -18.203 1 96.62 217 VAL A O 1
ATOM 1707 N N . LEU A 1 218 ? 13.172 -9.242 -17.391 1 97.44 218 LEU A N 1
ATOM 1708 C CA . LEU A 1 218 ? 13.375 -9.594 -15.992 1 97.44 218 LEU A CA 1
ATOM 1709 C C . LEU A 1 218 ? 12.797 -10.977 -15.688 1 97.44 218 LEU A C 1
ATOM 1711 O O . LEU A 1 218 ? 13.438 -11.781 -15.016 1 97.44 218 LEU A O 1
ATOM 1715 N N . ASN A 1 219 ? 11.617 -11.297 -16.188 1 97.56 219 ASN A N 1
ATOM 1716 C CA . ASN A 1 219 ? 10.953 -12.562 -15.898 1 97.56 219 ASN A CA 1
ATOM 1717 C C . ASN A 1 219 ? 11.461 -13.688 -16.797 1 97.56 219 ASN A C 1
ATOM 1719 O O . ASN A 1 219 ? 11.438 -14.859 -16.406 1 97.56 219 ASN A O 1
ATOM 1723 N N . SER A 1 220 ? 11.945 -13.344 -17.969 1 95.69 220 SER A N 1
ATOM 1724 C CA . SER A 1 220 ? 12.445 -14.359 -18.891 1 95.69 220 SER A CA 1
ATOM 1725 C C . SER A 1 220 ? 13.789 -14.906 -18.422 1 95.69 220 SER A C 1
ATOM 1727 O O . SER A 1 220 ? 14.156 -16.031 -18.766 1 95.69 220 SER A O 1
ATOM 1729 N N . MET A 1 221 ? 14.5 -14.133 -17.625 1 92.94 221 MET A N 1
ATOM 1730 C CA . MET A 1 221 ? 15.836 -14.508 -17.172 1 92.94 221 MET A CA 1
ATOM 1731 C C . MET A 1 221 ? 15.781 -15.773 -16.312 1 92.94 221 MET A C 1
ATOM 1733 O O . MET A 1 221 ? 16.781 -16.484 -16.203 1 92.94 221 MET A O 1
ATOM 1737 N N . GLN A 1 222 ? 14.641 -16.109 -15.82 1 91.19 222 GLN A N 1
ATOM 1738 C CA . GLN A 1 222 ? 14.469 -17.281 -14.977 1 91.19 222 GLN A CA 1
ATOM 1739 C C . GLN A 1 222 ? 14.656 -18.562 -15.781 1 91.19 222 GLN A C 1
ATOM 1741 O O . GLN A 1 222 ? 14.953 -19.625 -15.219 1 91.19 222 GLN A O 1
ATOM 1746 N N . TYR A 1 223 ? 14.539 -18.469 -17.094 1 92.12 223 TYR A N 1
ATOM 1747 C CA . TYR A 1 223 ? 14.508 -19.672 -17.922 1 92.12 223 TYR A CA 1
ATOM 1748 C C . TYR A 1 223 ? 15.711 -19.719 -18.859 1 92.12 223 TYR A C 1
ATOM 1750 O O . TYR A 1 223 ? 15.742 -20.5 -19.812 1 92.12 223 TYR A O 1
ATOM 1758 N N . ILE A 1 224 ? 16.719 -18.922 -18.641 1 88 224 ILE A N 1
ATOM 1759 C CA . ILE A 1 224 ? 17.844 -18.797 -19.562 1 88 224 ILE A CA 1
ATOM 1760 C C . ILE A 1 224 ? 18.734 -20.016 -19.469 1 88 224 ILE A C 1
ATOM 1762 O O . ILE A 1 224 ? 19.359 -20.438 -20.453 1 88 224 ILE A O 1
ATOM 1766 N N . GLN A 1 225 ? 18.812 -20.562 -18.359 1 78.44 225 GLN A N 1
ATOM 1767 C CA . GLN A 1 225 ? 19.703 -21.703 -18.172 1 78.44 225 GLN A CA 1
ATOM 1768 C C . GLN A 1 225 ? 19.266 -22.891 -19.016 1 78.44 225 GLN A C 1
ATOM 1770 O O . GLN A 1 225 ? 20.109 -23.672 -19.484 1 78.44 225 GLN A O 1
ATOM 1775 N N . GLU A 1 226 ? 18.125 -23 -19.266 1 71.12 226 GLU A N 1
ATOM 1776 C CA . GLU A 1 226 ? 17.594 -24.125 -20.016 1 71.12 226 GLU A CA 1
ATOM 1777 C C . GLU A 1 226 ? 17.547 -23.844 -21.516 1 71.12 226 GLU A C 1
ATOM 1779 O O . GLU A 1 226 ? 17.359 -24.75 -22.328 1 71.12 226 GLU A O 1
ATOM 1784 N N . SER A 1 227 ? 17.781 -22.578 -21.734 1 73.44 227 SER A N 1
ATOM 1785 C CA . SER A 1 227 ? 17.641 -22.219 -23.141 1 73.44 227 SER A CA 1
ATOM 1786 C C . SER A 1 227 ? 18.922 -22.531 -23.922 1 73.44 227 SER A C 1
ATOM 1788 O O . SER A 1 227 ? 20.016 -22.188 -23.484 1 73.44 227 SER A O 1
ATOM 1790 N N . LYS A 1 228 ? 18.781 -23.25 -24.891 1 67.19 228 LYS A N 1
ATOM 1791 C CA . LYS A 1 228 ? 19.906 -23.656 -25.734 1 67.19 228 LYS A CA 1
ATOM 1792 C C . LYS A 1 228 ? 20.375 -22.5 -26.625 1 67.19 228 LYS A C 1
ATOM 1794 O O . LYS A 1 228 ? 21.531 -22.469 -27.031 1 67.19 228 LYS A O 1
ATOM 1799 N N . ASN A 1 229 ? 19.547 -21.547 -26.688 1 70.75 229 ASN A N 1
ATOM 1800 C CA . ASN A 1 229 ? 19.781 -20.5 -27.688 1 70.75 229 ASN A CA 1
ATOM 1801 C C . ASN A 1 229 ? 20.422 -19.266 -27.078 1 70.75 229 ASN A C 1
ATOM 1803 O O . ASN A 1 229 ? 20.953 -18.406 -27.797 1 70.75 229 ASN A O 1
ATOM 1807 N N . VAL A 1 230 ? 20.297 -19.203 -25.812 1 76.44 230 VAL A N 1
ATOM 1808 C CA . VAL A 1 230 ? 20.828 -18.016 -25.172 1 76.44 230 VAL A CA 1
ATOM 1809 C C . VAL A 1 230 ? 21.938 -18.406 -24.203 1 76.44 230 VAL A C 1
ATOM 1811 O O . VAL A 1 230 ? 21.719 -19.156 -23.25 1 76.44 230 VAL A O 1
ATOM 1814 N N . SER A 1 231 ? 23.109 -18.062 -24.547 1 78.62 231 SER A N 1
ATOM 1815 C CA . SER A 1 231 ? 24.219 -18.344 -23.641 1 78.62 231 SER A CA 1
ATOM 1816 C C . SER A 1 231 ? 24.672 -17.094 -22.906 1 78.62 231 SER A C 1
ATOM 1818 O O . SER A 1 231 ? 25.125 -16.125 -23.516 1 78.62 231 SER A O 1
ATOM 1820 N N . MET A 1 232 ? 24.297 -17.031 -21.688 1 85.5 232 MET A N 1
ATOM 1821 C CA . MET A 1 232 ? 24.75 -15.961 -20.797 1 85.5 232 MET A CA 1
ATOM 1822 C C . MET A 1 232 ? 25.406 -16.531 -19.547 1 85.5 232 MET A C 1
ATOM 1824 O O . MET A 1 232 ? 24.953 -17.547 -19.016 1 85.5 232 MET A O 1
ATOM 1828 N N . THR A 1 233 ? 26.453 -15.859 -19.203 1 83.81 233 THR A N 1
ATOM 1829 C CA . THR A 1 233 ? 27.109 -16.266 -17.953 1 83.81 233 THR A CA 1
ATOM 1830 C C . THR A 1 233 ? 26.266 -15.867 -16.75 1 83.81 233 THR A C 1
ATOM 1832 O O . THR A 1 233 ? 25.375 -15.039 -16.859 1 83.81 233 THR A O 1
ATOM 1835 N N . LYS A 1 234 ? 26.547 -16.453 -15.703 1 85.31 234 LYS A N 1
ATOM 1836 C CA . LYS A 1 234 ? 25.828 -16.156 -14.469 1 85.31 234 LYS A CA 1
ATOM 1837 C C . LYS A 1 234 ? 25.969 -14.695 -14.078 1 85.31 234 LYS A C 1
ATOM 1839 O O . LYS A 1 234 ? 25.016 -14.07 -13.602 1 85.31 234 LYS A O 1
ATOM 1844 N N . ASP A 1 235 ? 27.109 -14.141 -14.297 1 86.88 235 ASP A N 1
ATOM 1845 C CA . ASP A 1 235 ? 27.359 -12.75 -13.938 1 86.88 235 ASP A CA 1
ATOM 1846 C C . ASP A 1 235 ? 26.578 -11.797 -14.836 1 86.88 235 ASP A C 1
ATOM 1848 O O . ASP A 1 235 ? 26.094 -10.758 -14.383 1 86.88 235 ASP A O 1
ATOM 1852 N N . GLU A 1 236 ? 26.516 -12.219 -16 1 88.25 236 GLU A N 1
ATOM 1853 C CA . GLU A 1 236 ? 25.766 -11.391 -16.953 1 88.25 236 GLU A CA 1
ATOM 1854 C C . GLU A 1 236 ? 24.281 -11.398 -16.625 1 88.25 236 GLU A C 1
ATOM 1856 O O . GLU A 1 236 ? 23.609 -10.375 -16.75 1 88.25 236 GLU A O 1
ATOM 1861 N N . VAL A 1 237 ? 23.875 -12.531 -16.281 1 91.75 237 VAL A N 1
ATOM 1862 C CA . VAL A 1 237 ? 22.469 -12.672 -15.914 1 91.75 237 VAL A CA 1
ATOM 1863 C C . VAL A 1 237 ? 22.172 -11.805 -14.695 1 91.75 237 VAL A C 1
ATOM 1865 O O . VAL A 1 237 ? 21.172 -11.07 -14.672 1 91.75 237 VAL A O 1
ATOM 1868 N N . GLU A 1 238 ? 23.016 -11.82 -13.75 1 90.94 238 GLU A N 1
ATOM 1869 C CA . GLU A 1 238 ? 22.828 -11.031 -12.531 1 90.94 238 GLU A CA 1
ATOM 1870 C C . GLU A 1 238 ? 22.891 -9.539 -12.82 1 90.94 238 GLU A C 1
ATOM 1872 O O . GLU A 1 238 ? 22.125 -8.75 -12.25 1 90.94 238 GLU A O 1
ATOM 1877 N N . GLN A 1 239 ? 23.766 -9.211 -13.633 1 91.56 239 GLN A N 1
ATOM 1878 C CA . GLN A 1 239 ? 23.875 -7.801 -14.008 1 91.56 239 GLN A CA 1
ATOM 1879 C C . GLN A 1 239 ? 22.641 -7.328 -14.75 1 91.56 239 GLN A C 1
ATOM 1881 O O . GLN A 1 239 ? 22.172 -6.207 -14.539 1 91.56 239 GLN A O 1
ATOM 1886 N N . LEU A 1 240 ? 22.219 -8.125 -15.656 1 93.44 240 LEU A N 1
ATOM 1887 C CA . LEU A 1 240 ? 21.016 -7.781 -16.406 1 93.44 240 LEU A CA 1
ATOM 1888 C C . LEU A 1 240 ? 19.812 -7.676 -15.492 1 93.44 240 LEU A C 1
ATOM 1890 O O . LEU A 1 240 ? 18.969 -6.785 -15.664 1 93.44 240 LEU A O 1
ATOM 1894 N N . ILE A 1 241 ? 19.688 -8.57 -14.531 1 95 241 ILE A N 1
ATOM 1895 C CA . ILE A 1 241 ? 18.594 -8.539 -13.555 1 95 241 ILE A CA 1
ATOM 1896 C C . ILE A 1 241 ? 18.656 -7.23 -12.766 1 95 241 ILE A C 1
ATOM 1898 O O . ILE A 1 241 ? 17.641 -6.543 -12.609 1 95 241 ILE A O 1
ATOM 1902 N N . LEU A 1 242 ? 19.828 -6.871 -12.352 1 93.94 242 LEU A N 1
ATOM 1903 C CA . LEU A 1 242 ? 20 -5.652 -11.57 1 93.94 242 LEU A CA 1
ATOM 1904 C C . LEU A 1 242 ? 19.656 -4.422 -12.398 1 93.94 242 LEU A C 1
ATOM 1906 O O . LEU A 1 242 ? 19 -3.504 -11.906 1 93.94 242 LEU A O 1
ATOM 1910 N N . THR A 1 243 ? 20.078 -4.445 -13.57 1 94.19 243 THR A N 1
ATOM 1911 C CA . THR A 1 243 ? 19.797 -3.322 -14.461 1 94.19 243 THR A CA 1
ATOM 1912 C C . THR A 1 243 ? 18.297 -3.176 -14.688 1 94.19 243 THR A C 1
ATOM 1914 O O . THR A 1 243 ? 17.766 -2.064 -14.656 1 94.19 243 THR A O 1
ATOM 1917 N N . CYS A 1 244 ? 17.656 -4.277 -14.93 1 96.31 244 CYS A N 1
ATOM 1918 C CA . CYS A 1 244 ? 16.219 -4.246 -15.156 1 96.31 244 CYS A CA 1
ATOM 1919 C C . CYS A 1 244 ? 15.484 -3.746 -13.922 1 96.31 244 CYS A C 1
ATOM 1921 O O . CYS A 1 244 ? 14.602 -2.887 -14.023 1 96.31 244 CYS A O 1
ATOM 1923 N N . LYS A 1 245 ? 15.836 -4.254 -12.781 1 96.06 245 LYS A N 1
ATOM 1924 C CA . LYS A 1 245 ? 15.188 -3.842 -11.539 1 96.06 245 LYS A CA 1
ATOM 1925 C C . LYS A 1 245 ? 15.375 -2.346 -11.297 1 96.06 245 LYS A C 1
ATOM 1927 O O . LYS A 1 245 ? 14.414 -1.645 -10.961 1 96.06 245 LYS A O 1
ATOM 1932 N N . GLN A 1 246 ? 16.562 -1.867 -11.5 1 94.62 246 GLN A N 1
ATOM 1933 C CA . GLN A 1 246 ? 16.875 -0.464 -11.242 1 94.62 246 GLN A CA 1
ATOM 1934 C C . GLN A 1 246 ? 16.125 0.446 -12.219 1 94.62 246 GLN A C 1
ATOM 1936 O O . GLN A 1 246 ? 15.562 1.467 -11.82 1 94.62 246 GLN A O 1
ATOM 1941 N N . LYS A 1 247 ? 16.109 0.018 -13.414 1 95.19 247 LYS A N 1
ATOM 1942 C CA . LYS A 1 247 ? 15.422 0.825 -14.414 1 95.19 247 LYS A CA 1
ATOM 1943 C C . LYS A 1 247 ? 13.922 0.875 -14.148 1 95.19 247 LYS A C 1
ATOM 1945 O O . LYS A 1 247 ? 13.305 1.932 -14.266 1 95.19 247 LYS A O 1
ATOM 1950 N N . ILE A 1 248 ? 13.359 -0.223 -13.82 1 97.38 248 ILE A N 1
ATOM 1951 C CA . ILE A 1 248 ? 11.922 -0.301 -13.578 1 97.38 248 ILE A CA 1
ATOM 1952 C C . ILE A 1 248 ? 11.555 0.572 -12.375 1 97.38 248 ILE A C 1
ATOM 1954 O O . ILE A 1 248 ? 10.633 1.39 -12.453 1 97.38 248 ILE A O 1
ATOM 1958 N N . ILE A 1 249 ? 12.297 0.493 -11.305 1 96.38 249 ILE A N 1
ATOM 1959 C CA . ILE A 1 249 ? 11.953 1.199 -10.07 1 96.38 249 ILE A CA 1
ATOM 1960 C C . ILE A 1 249 ? 12.117 2.703 -10.273 1 96.38 249 ILE A C 1
ATOM 1962 O O . ILE A 1 249 ? 11.32 3.496 -9.781 1 96.38 249 ILE A O 1
ATOM 1966 N N . LEU A 1 250 ? 13.094 3.109 -10.984 1 94.88 250 LEU A N 1
ATOM 1967 C CA . LEU A 1 250 ? 13.367 4.527 -11.188 1 94.88 250 LEU A CA 1
ATOM 1968 C C . LEU A 1 250 ? 12.328 5.156 -12.109 1 94.88 250 LEU A C 1
ATOM 1970 O O . LEU A 1 250 ? 11.992 6.332 -11.961 1 94.88 250 LEU A O 1
ATOM 1974 N N . GLU A 1 251 ? 11.797 4.324 -12.961 1 94.19 251 GLU A N 1
ATOM 1975 C CA . GLU A 1 251 ? 10.836 4.871 -13.914 1 94.19 251 GLU A CA 1
ATOM 1976 C C . GLU A 1 251 ? 9.406 4.695 -13.414 1 94.19 251 GLU A C 1
ATOM 1978 O O . GLU A 1 251 ? 8.484 5.363 -13.898 1 94.19 251 GLU A O 1
ATOM 1983 N N . CYS A 1 252 ? 9.242 3.836 -12.398 1 95.62 252 CYS A N 1
ATOM 1984 C CA . CYS A 1 252 ? 7.867 3.482 -12.055 1 95.62 252 CYS A CA 1
ATOM 1985 C C . CYS A 1 252 ? 7.539 3.902 -10.625 1 95.62 252 CYS A C 1
ATOM 1987 O O . CYS A 1 252 ? 6.453 3.607 -10.125 1 95.62 252 CYS A O 1
ATOM 1989 N N . TYR A 1 253 ? 8.414 4.59 -9.883 1 93.44 253 TYR A N 1
ATOM 1990 C CA . TYR A 1 253 ? 8.055 4.977 -8.523 1 93.44 253 TYR A CA 1
ATOM 1991 C C . TYR A 1 253 ? 7.055 6.129 -8.539 1 93.44 253 TYR A C 1
ATOM 1993 O O . TYR A 1 253 ? 6.523 6.512 -7.492 1 93.44 253 TYR A O 1
ATOM 2001 N N . SER A 1 254 ? 6.754 6.703 -9.688 1 93.25 254 SER A N 1
ATOM 2002 C CA . SER A 1 254 ? 5.652 7.625 -9.953 1 93.25 254 SER A CA 1
ATOM 2003 C C . SER A 1 254 ? 4.754 7.109 -11.07 1 93.25 254 SER A C 1
ATOM 2005 O O . SER A 1 254 ? 4.926 7.484 -12.234 1 93.25 254 SER A O 1
ATOM 2007 N N . ILE A 1 255 ? 3.752 6.359 -10.75 1 94.06 255 ILE A N 1
ATOM 2008 C CA . ILE A 1 255 ? 2.955 5.641 -11.734 1 94.06 255 ILE A CA 1
ATOM 2009 C C . ILE A 1 255 ? 1.86 6.555 -12.281 1 94.06 255 ILE A C 1
ATOM 2011 O O . ILE A 1 255 ? 1.003 7.023 -11.523 1 94.06 255 ILE A O 1
ATOM 2015 N N . SER A 1 256 ? 1.906 6.828 -13.57 1 91.88 256 SER A N 1
ATOM 2016 C CA . SER A 1 256 ? 0.911 7.699 -14.188 1 91.88 256 SER A CA 1
ATOM 2017 C C . SER A 1 256 ? 0.374 7.098 -15.477 1 91.88 256 SER A C 1
ATOM 2019 O O . SER A 1 256 ? -0.497 7.684 -16.125 1 91.88 256 SER A O 1
ATOM 2021 N N . SER A 1 257 ? 0.911 5.914 -15.844 1 94.19 257 SER A N 1
ATOM 2022 C CA . SER A 1 257 ? 0.486 5.305 -17.094 1 94.19 257 SER A CA 1
ATOM 2023 C C . SER A 1 257 ? 0.264 3.803 -16.938 1 94.19 257 SER A C 1
ATOM 2025 O O . SER A 1 257 ? 0.74 3.199 -15.969 1 94.19 257 SER A O 1
ATOM 2027 N N . ILE A 1 258 ? -0.433 3.283 -17.922 1 95.25 258 ILE A N 1
ATOM 2028 C CA . ILE A 1 258 ? -0.74 1.856 -17.922 1 95.25 258 ILE A CA 1
ATOM 2029 C C . ILE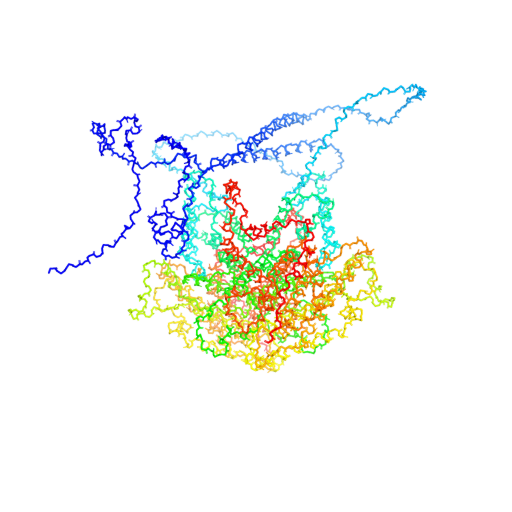 A 1 258 ? 0.542 1.053 -18.125 1 95.25 258 ILE A C 1
ATOM 2031 O O . ILE A 1 258 ? 0.737 0.012 -17.484 1 95.25 258 ILE A O 1
ATOM 2035 N N . VAL A 1 259 ? 1.452 1.536 -18.969 1 95.75 259 VAL A N 1
ATOM 2036 C CA . VAL A 1 259 ? 2.691 0.829 -19.281 1 95.75 259 VAL A CA 1
ATOM 2037 C C . VAL A 1 259 ? 3.564 0.753 -18.031 1 95.75 259 VAL A C 1
ATOM 2039 O O . VAL A 1 259 ? 4.188 -0.278 -17.766 1 95.75 259 VAL A O 1
ATOM 2042 N N . GLN A 1 260 ? 3.6 1.826 -17.266 1 97 260 GLN A N 1
ATOM 2043 C CA . GLN A 1 260 ? 4.348 1.825 -16.016 1 97 260 GLN A CA 1
ATOM 2044 C C . GLN A 1 260 ? 3.771 0.812 -15.031 1 97 260 GLN A C 1
ATOM 2046 O O . GLN A 1 260 ? 4.52 0.065 -14.391 1 97 260 GLN A O 1
ATOM 2051 N N . LEU A 1 261 ? 2.457 0.821 -14.945 1 97.81 261 LEU A N 1
ATOM 2052 C CA . LEU A 1 261 ? 1.8 -0.097 -14.016 1 97.81 261 LEU A CA 1
ATOM 2053 C C . LEU A 1 261 ? 2.021 -1.545 -14.438 1 97.81 261 LEU A C 1
ATOM 2055 O O . LEU A 1 261 ? 2.24 -2.418 -13.594 1 97.81 261 LEU A O 1
ATOM 2059 N N . GLN A 1 262 ? 1.975 -1.835 -15.734 1 97.88 262 GLN A N 1
ATOM 2060 C CA . GLN A 1 262 ? 2.246 -3.176 -16.234 1 97.88 262 GLN A CA 1
ATOM 2061 C C . GLN A 1 262 ? 3.668 -3.613 -15.906 1 97.88 262 GLN A C 1
ATOM 2063 O O . GLN A 1 262 ? 3.896 -4.762 -15.516 1 97.88 262 GLN A O 1
ATOM 2068 N N . THR A 1 263 ? 4.594 -2.699 -16.094 1 98 263 THR A N 1
ATOM 2069 C CA . THR A 1 263 ? 6 -3.018 -15.875 1 98 263 THR A CA 1
ATOM 2070 C C . THR A 1 263 ? 6.273 -3.312 -14.406 1 98 263 THR A C 1
ATOM 2072 O O . THR A 1 263 ? 6.98 -4.266 -14.078 1 98 263 THR A O 1
ATOM 2075 N N . ILE A 1 264 ? 5.711 -2.482 -13.531 1 98 264 ILE A N 1
ATOM 2076 C CA . ILE A 1 264 ? 5.934 -2.701 -12.102 1 98 264 ILE A CA 1
ATOM 2077 C C . ILE A 1 264 ? 5.211 -3.975 -11.664 1 98 264 ILE A C 1
ATOM 2079 O O . ILE A 1 264 ? 5.688 -4.688 -10.773 1 98 264 ILE A O 1
ATOM 2083 N N . ALA A 1 265 ? 4.055 -4.316 -12.242 1 98.25 265 ALA A N 1
ATOM 2084 C CA . ALA A 1 265 ? 3.354 -5.566 -11.945 1 98.25 265 ALA A CA 1
ATOM 2085 C C . ALA A 1 265 ? 4.199 -6.773 -12.336 1 98.25 265 ALA A C 1
ATOM 2087 O O . ALA A 1 265 ? 4.203 -7.789 -11.633 1 98.25 265 ALA A O 1
ATOM 2088 N N . LEU A 1 266 ? 4.887 -6.676 -13.453 1 98.44 266 LEU A N 1
ATOM 2089 C CA . LEU A 1 266 ? 5.785 -7.75 -13.867 1 98.44 266 LEU A CA 1
ATOM 2090 C C . LEU A 1 266 ? 6.938 -7.902 -12.875 1 98.44 266 LEU A C 1
ATOM 2092 O O . LEU A 1 266 ? 7.375 -9.016 -12.594 1 98.44 266 LEU A O 1
ATOM 2096 N N . MET A 1 267 ? 7.426 -6.785 -12.422 1 98.25 267 MET A N 1
ATOM 2097 C CA . MET A 1 267 ? 8.469 -6.855 -11.398 1 98.25 267 MET A CA 1
ATOM 2098 C C . MET A 1 267 ? 7.93 -7.48 -10.117 1 98.25 267 MET A C 1
ATOM 2100 O O . MET A 1 267 ? 8.641 -8.227 -9.438 1 98.25 267 MET A O 1
ATOM 2104 N N . ALA A 1 268 ? 6.707 -7.18 -9.781 1 98.06 268 ALA A N 1
ATOM 2105 C CA . ALA A 1 268 ? 6.074 -7.793 -8.617 1 98.06 268 ALA A CA 1
ATOM 2106 C C . ALA A 1 268 ? 5.98 -9.312 -8.781 1 98.06 268 ALA A C 1
ATOM 2108 O O . ALA A 1 268 ? 6.23 -10.055 -7.832 1 98.06 268 ALA A O 1
ATOM 2109 N N . TYR A 1 269 ? 5.59 -9.75 -9.984 1 98.25 269 TYR A N 1
ATOM 2110 C CA . TYR A 1 269 ? 5.516 -11.172 -10.266 1 98.25 269 TYR A CA 1
ATOM 2111 C C . TYR A 1 269 ? 6.871 -11.844 -10.062 1 98.25 269 TYR A C 1
ATOM 2113 O O . TYR A 1 269 ? 6.961 -12.914 -9.461 1 98.25 269 TYR A O 1
ATOM 2121 N N . TYR A 1 270 ? 7.883 -11.164 -10.562 1 97.69 270 TYR A N 1
ATOM 2122 C CA . TYR A 1 270 ? 9.25 -11.664 -10.406 1 97.69 270 TYR A CA 1
ATOM 2123 C C . TYR A 1 270 ? 9.625 -11.75 -8.93 1 97.69 270 TYR A C 1
ATOM 2125 O O . TYR A 1 270 ? 10.164 -12.766 -8.484 1 97.69 270 TYR A O 1
ATOM 2133 N N . SER A 1 271 ? 9.383 -10.672 -8.141 1 96.81 271 SER A N 1
ATOM 2134 C CA . SER A 1 271 ? 9.773 -10.609 -6.734 1 96.81 271 SER A CA 1
ATOM 2135 C C . SER A 1 271 ? 9.023 -11.648 -5.906 1 96.81 271 SER A C 1
ATOM 2137 O O . SER A 1 271 ? 9.602 -12.289 -5.031 1 96.81 271 SER A O 1
ATOM 2139 N N . PHE A 1 272 ? 7.789 -11.781 -6.141 1 96.5 272 PHE A N 1
ATOM 2140 C CA . PHE A 1 272 ? 6.996 -12.766 -5.418 1 96.5 272 PHE A CA 1
ATOM 2141 C C . PHE A 1 272 ? 7.473 -14.18 -5.723 1 96.5 272 PHE A C 1
ATOM 2143 O O . PHE A 1 272 ? 7.641 -14.992 -4.812 1 96.5 272 PHE A O 1
ATOM 2150 N N . GLY A 1 273 ? 7.633 -14.492 -7.039 1 96.31 273 GLY A N 1
ATOM 2151 C CA . GLY A 1 273 ? 8.047 -15.828 -7.453 1 96.31 273 GLY A CA 1
ATOM 2152 C C . GLY A 1 273 ? 9.383 -16.25 -6.867 1 96.31 273 GLY A C 1
ATOM 2153 O O . GLY A 1 273 ? 9.656 -17.438 -6.719 1 96.31 273 GLY A O 1
ATOM 2154 N N . ASN A 1 274 ? 10.164 -15.242 -6.57 1 93.19 274 ASN A N 1
ATOM 2155 C CA . ASN A 1 274 ? 11.484 -15.562 -6.051 1 93.19 274 ASN A CA 1
ATOM 2156 C C . ASN A 1 274 ? 11.562 -15.359 -4.543 1 93.19 274 ASN A C 1
ATOM 2158 O O . ASN A 1 274 ? 12.648 -15.414 -3.959 1 93.19 274 ASN A O 1
ATOM 2162 N N . SER A 1 275 ? 10.492 -15.078 -3.887 1 85.44 275 SER A N 1
ATOM 2163 C CA . SER A 1 275 ? 10.297 -15.023 -2.441 1 85.44 275 SER A CA 1
ATOM 2164 C C . SER A 1 275 ? 11.148 -13.93 -1.809 1 85.44 275 SER A C 1
ATOM 2166 O O . SER A 1 275 ? 11.773 -14.141 -0.765 1 85.44 275 SER A O 1
ATOM 2168 N N . PHE A 1 276 ? 11.242 -12.844 -2.486 1 84.38 276 PHE A N 1
ATOM 2169 C CA . PHE A 1 276 ? 11.797 -11.633 -1.887 1 84.38 276 PHE A CA 1
ATOM 2170 C C . PHE A 1 276 ? 10.742 -10.875 -1.098 1 84.38 276 PHE A C 1
ATOM 2172 O O . PHE A 1 276 ? 10.18 -9.898 -1.586 1 84.38 276 PHE A O 1
ATOM 2179 N N . VAL A 1 277 ? 10.531 -11.305 0.112 1 84.56 277 VAL A N 1
ATOM 2180 C CA . VAL A 1 277 ? 9.336 -10.93 0.858 1 84.56 277 VAL A CA 1
ATOM 2181 C C . VAL A 1 277 ? 9.289 -9.414 1.037 1 84.56 277 VAL A C 1
ATOM 2183 O O . VAL A 1 277 ? 8.297 -8.773 0.701 1 84.56 277 VAL A O 1
ATOM 2186 N N . PRO A 1 278 ? 10.398 -8.75 1.504 1 87.31 278 PRO A N 1
ATOM 2187 C CA . PRO A 1 278 ? 10.305 -7.297 1.669 1 87.31 278 PRO A CA 1
ATOM 2188 C C . PRO A 1 278 ? 10.133 -6.562 0.342 1 87.31 278 PRO A C 1
ATOM 2190 O O . PRO A 1 278 ? 9.375 -5.59 0.263 1 87.31 278 PRO A O 1
ATOM 2193 N N . GLU A 1 279 ? 10.805 -7.043 -0.655 1 93.81 279 GLU A N 1
ATOM 2194 C CA . GLU A 1 279 ? 10.703 -6.422 -1.972 1 93.81 279 GLU A CA 1
ATOM 2195 C C . GLU A 1 279 ? 9.312 -6.605 -2.562 1 93.81 279 GLU A C 1
ATOM 2197 O O . GLU A 1 279 ? 8.719 -5.652 -3.072 1 93.81 279 GLU A O 1
ATOM 2202 N N . SER A 1 280 ? 8.852 -7.879 -2.525 1 95.12 280 SER A N 1
ATOM 2203 C CA . SER A 1 280 ? 7.531 -8.164 -3.082 1 95.12 280 SER A CA 1
ATOM 2204 C C . SER A 1 280 ? 6.453 -7.32 -2.404 1 95.12 280 SER A C 1
ATOM 2206 O O . SER A 1 280 ? 5.566 -6.789 -3.068 1 95.12 280 SER A O 1
ATOM 2208 N N . SER A 1 281 ? 6.562 -7.145 -1.074 1 93.56 281 SER A N 1
ATOM 2209 C CA . SER A 1 281 ? 5.574 -6.359 -0.34 1 93.56 281 SER A CA 1
ATOM 2210 C C . SER A 1 281 ? 5.578 -4.906 -0.791 1 93.56 281 SER A C 1
ATOM 2212 O O . SER A 1 281 ? 4.52 -4.316 -1.021 1 93.56 281 SER A O 1
ATOM 2214 N N . SER A 1 282 ? 6.746 -4.328 -0.958 1 95 282 SER A N 1
ATOM 2215 C CA . SER A 1 282 ? 6.871 -2.934 -1.365 1 95 282 SER A CA 1
ATOM 2216 C C . SER A 1 282 ? 6.355 -2.723 -2.785 1 95 282 SER A C 1
ATOM 2218 O O . SER A 1 282 ? 5.605 -1.781 -3.045 1 95 282 SER A O 1
ATOM 2220 N N . ILE A 1 283 ? 6.738 -3.629 -3.684 1 97.31 283 ILE A N 1
ATOM 2221 C CA . ILE A 1 283 ? 6.406 -3.471 -5.094 1 97.31 283 ILE A CA 1
ATOM 2222 C C . ILE A 1 283 ? 4.914 -3.734 -5.305 1 97.31 283 ILE A C 1
ATOM 2224 O O . ILE A 1 283 ? 4.27 -3.068 -6.117 1 97.31 283 ILE A O 1
ATOM 2228 N N . ILE A 1 284 ? 4.398 -4.691 -4.617 1 97.12 284 ILE A N 1
ATOM 2229 C CA . ILE A 1 284 ? 2.967 -4.961 -4.703 1 97.12 284 ILE A CA 1
ATOM 2230 C C . ILE A 1 284 ? 2.188 -3.781 -4.125 1 97.12 284 ILE A C 1
ATOM 2232 O O . ILE A 1 284 ? 1.15 -3.387 -4.668 1 97.12 284 ILE A O 1
ATOM 2236 N N . GLY A 1 285 ? 2.695 -3.219 -3.006 1 95.69 285 GLY A N 1
ATOM 2237 C CA . GLY A 1 285 ? 2.08 -2.014 -2.473 1 95.69 285 GLY A CA 1
ATOM 2238 C C . GLY A 1 285 ? 2.037 -0.873 -3.471 1 95.69 285 GLY A C 1
ATOM 2239 O O . GLY A 1 285 ? 1.006 -0.215 -3.625 1 95.69 285 GLY A O 1
ATOM 2240 N N . MET A 1 286 ? 3.127 -0.684 -4.141 1 96.19 286 MET A N 1
ATOM 2241 C CA . MET A 1 286 ? 3.209 0.353 -5.164 1 96.19 286 MET A CA 1
ATOM 2242 C C . MET A 1 286 ? 2.242 0.063 -6.309 1 96.19 286 MET A C 1
ATOM 2244 O O . MET A 1 286 ? 1.595 0.976 -6.824 1 96.19 286 MET A O 1
ATOM 2248 N N . SER A 1 287 ? 2.131 -1.189 -6.707 1 96.94 287 SER A N 1
ATOM 2249 C CA . SER A 1 287 ? 1.226 -1.578 -7.785 1 96.94 287 SER A CA 1
ATOM 2250 C C . SER A 1 287 ? -0.231 -1.356 -7.391 1 96.94 287 SER A C 1
ATOM 2252 O O . SER A 1 287 ? -1.042 -0.921 -8.211 1 96.94 287 SER A O 1
ATOM 2254 N N . ALA A 1 288 ? -0.521 -1.688 -6.172 1 96.38 288 ALA A N 1
ATOM 2255 C CA . ALA A 1 288 ? -1.889 -1.526 -5.684 1 96.38 288 ALA A CA 1
ATOM 2256 C C . ALA A 1 288 ? -2.293 -0.055 -5.664 1 96.38 288 ALA A C 1
ATOM 2258 O O . ALA A 1 288 ? -3.379 0.302 -6.129 1 96.38 288 ALA A O 1
ATOM 2259 N N . THR A 1 289 ? -1.447 0.807 -5.137 1 95.31 289 THR A N 1
ATOM 2260 C CA . THR A 1 289 ? -1.753 2.232 -5.105 1 95.31 289 THR A CA 1
ATOM 2261 C C . THR A 1 289 ? -1.83 2.801 -6.52 1 95.31 289 THR A C 1
ATOM 2263 O O . THR A 1 289 ? -2.641 3.689 -6.793 1 95.31 289 THR A O 1
ATOM 2266 N N . GLY A 1 290 ? -0.924 2.291 -7.387 1 94.81 290 GLY A N 1
ATOM 2267 C CA . GLY A 1 290 ? -0.991 2.707 -8.781 1 94.81 290 GLY A CA 1
ATOM 2268 C C . GLY A 1 290 ? -2.301 2.338 -9.453 1 94.81 290 GLY A C 1
ATOM 2269 O O . GLY A 1 290 ? -2.877 3.145 -10.18 1 94.81 290 GLY A O 1
ATOM 2270 N N . MET A 1 291 ? -2.756 1.192 -9.172 1 95.12 291 MET A N 1
ATOM 2271 C CA . MET A 1 291 ? -4.016 0.716 -9.742 1 95.12 291 MET A CA 1
ATOM 2272 C C . MET A 1 291 ? -5.184 1.567 -9.258 1 95.12 291 MET A C 1
ATOM 2274 O O . MET A 1 291 ? -6.074 1.906 -10.039 1 95.12 291 MET A O 1
ATOM 2278 N N . ILE A 1 292 ? -5.188 1.943 -8.016 1 93.31 292 ILE A N 1
ATOM 2279 C CA . ILE A 1 292 ? -6.25 2.744 -7.414 1 93.31 292 ILE A CA 1
ATOM 2280 C C . ILE A 1 292 ? -6.188 4.172 -7.957 1 93.31 292 ILE A C 1
ATOM 2282 O O . ILE A 1 292 ? -7.211 4.742 -8.344 1 93.31 292 ILE A O 1
ATOM 2286 N N . HIS A 1 293 ? -4.957 4.656 -8.023 1 90.75 293 HIS A N 1
ATOM 2287 C CA . HIS A 1 293 ? -4.758 6.02 -8.508 1 90.75 293 HIS A CA 1
ATOM 2288 C C . HIS A 1 293 ? -5.211 6.164 -9.953 1 90.75 293 HIS A C 1
ATOM 2290 O O . HIS A 1 293 ? -5.77 7.195 -10.336 1 90.75 293 HIS A O 1
ATOM 2296 N N . LEU A 1 294 ? -4.988 5.141 -10.742 1 92.31 294 LEU A N 1
ATOM 2297 C CA . LEU A 1 294 ? -5.355 5.18 -12.156 1 92.31 294 LEU A CA 1
ATOM 2298 C C . LEU A 1 294 ? -6.816 4.793 -12.344 1 92.31 294 LEU A C 1
ATOM 2300 O O . LEU A 1 294 ? -7.305 4.73 -13.477 1 92.31 294 LEU A O 1
ATOM 2304 N N . ASN A 1 295 ? -7.566 4.496 -11.32 1 88.62 295 ASN A N 1
ATOM 2305 C CA . ASN A 1 295 ? -8.984 4.168 -11.297 1 88.62 295 ASN A CA 1
ATOM 2306 C C . ASN A 1 295 ? -9.281 2.902 -12.102 1 88.62 295 ASN A C 1
ATOM 2308 O O . ASN A 1 295 ? -10.289 2.832 -12.812 1 88.62 295 ASN A O 1
ATOM 2312 N N . ILE A 1 296 ? -8.344 2 -12.125 1 89.38 296 ILE A N 1
ATOM 2313 C CA . ILE A 1 296 ? -8.547 0.724 -12.805 1 89.38 296 ILE A CA 1
ATOM 2314 C C . ILE A 1 296 ? -9.461 -0.166 -11.969 1 89.38 296 ILE A C 1
ATOM 2316 O O . ILE A 1 296 ? -10.219 -0.971 -12.508 1 89.38 296 ILE A O 1
ATOM 2320 N N . SER A 1 297 ? -9.523 0.059 -10.734 1 77.5 297 SER A N 1
ATOM 2321 C CA . SER A 1 297 ? -10.273 -0.785 -9.805 1 77.5 297 SER A CA 1
ATOM 2322 C C . SER A 1 297 ? -11.766 -0.48 -9.859 1 77.5 297 SER A C 1
ATOM 2324 O O . SER A 1 297 ? -12.578 -1.267 -9.375 1 77.5 297 SER A O 1
ATOM 2326 N N . VAL A 1 298 ? -12.234 0.741 -10.359 1 64.5 298 VAL A N 1
ATOM 2327 C CA . VAL A 1 298 ? -13.633 1.142 -10.281 1 64.5 298 VAL A CA 1
ATOM 2328 C C . VAL A 1 298 ? -14.25 1.132 -11.68 1 64.5 298 VAL A C 1
ATOM 2330 O O . VAL A 1 298 ? -15.477 1.137 -11.828 1 64.5 298 VAL A O 1
ATOM 2333 N N . THR A 1 299 ? -13.594 1.269 -12.805 1 55 299 THR A N 1
ATOM 2334 C CA . THR A 1 299 ? -14.086 1.551 -14.148 1 55 299 THR A CA 1
ATOM 2335 C C . THR A 1 299 ? -15.117 0.508 -14.578 1 55 299 THR A C 1
ATOM 2337 O O . THR A 1 299 ? -15.875 0.727 -15.523 1 55 299 THR A O 1
ATOM 2340 N N . ASN A 1 300 ? -15.203 -0.699 -14.023 1 49.06 300 ASN A N 1
ATOM 2341 C CA . ASN A 1 300 ? -15.828 -1.652 -14.938 1 49.06 300 ASN A CA 1
ATOM 2342 C C . ASN A 1 300 ? -17.344 -1.528 -14.93 1 49.06 300 ASN A C 1
ATOM 2344 O O . ASN A 1 300 ? -18.031 -2.25 -15.648 1 49.06 300 ASN A O 1
ATOM 2348 N N . ASP A 1 301 ? -17.938 -0.977 -13.898 1 43.84 301 ASP A N 1
ATOM 2349 C CA . ASP A 1 301 ? -19.344 -1.36 -13.922 1 43.84 301 ASP A CA 1
ATOM 2350 C C . ASP A 1 301 ? -20.141 -0.463 -14.859 1 43.84 301 ASP A C 1
ATOM 2352 O O . ASP A 1 301 ? -21.359 -0.334 -14.719 1 43.84 301 ASP A O 1
ATOM 2356 N N . ALA A 1 302 ? -19.703 0.434 -15.656 1 37.69 302 ALA A N 1
ATOM 2357 C CA . ALA A 1 302 ? -20.812 1.093 -16.344 1 37.69 302 ALA A CA 1
ATOM 2358 C C . ALA A 1 302 ? -21.812 0.07 -16.875 1 37.69 302 ALA A C 1
ATOM 2360 O O . ALA A 1 302 ? -23.016 0.309 -16.875 1 37.69 302 ALA A O 1
ATOM 2361 N N . ASN A 1 303 ? -21.406 -0.902 -17.875 1 33.12 303 ASN A N 1
ATOM 2362 C CA . ASN A 1 303 ? -22.359 -1.76 -18.562 1 33.12 303 ASN A CA 1
ATOM 2363 C C . ASN A 1 303 ? -22.719 -2.984 -17.719 1 33.12 303 ASN A C 1
ATOM 2365 O O . ASN A 1 303 ? -23.375 -3.908 -18.219 1 33.12 303 ASN A O 1
ATOM 2369 N N . SER A 1 304 ? -21.938 -3.553 -16.938 1 30.11 304 SER A N 1
ATOM 2370 C CA . SER A 1 304 ? -22.469 -4.812 -16.438 1 30.11 304 SER A CA 1
ATOM 2371 C C . SER A 1 304 ? -23.672 -4.582 -15.531 1 30.11 304 SER A C 1
ATOM 2373 O O . SER A 1 304 ? -23.578 -3.881 -14.516 1 30.11 304 SER A O 1
ATOM 2375 N N . ARG A 1 305 ? -24.906 -4.91 -16.047 1 30.56 305 ARG A N 1
ATOM 2376 C CA . ARG A 1 305 ? -26.234 -5.207 -15.508 1 30.56 305 ARG A CA 1
ATOM 2377 C C . ARG A 1 305 ? -26.141 -6.137 -14.297 1 30.56 305 ARG A C 1
ATOM 2379 O O . ARG A 1 305 ? -26.562 -7.289 -14.359 1 30.56 305 ARG A O 1
ATOM 2386 N N . SER A 1 306 ? -24.984 -6.594 -13.734 1 29.44 306 SER A N 1
ATOM 2387 C CA . SER A 1 306 ? -25.344 -7.602 -12.734 1 29.44 306 SER A CA 1
ATOM 2388 C C . SER A 1 306 ? -26.578 -7.18 -11.938 1 29.44 306 SER A C 1
ATOM 2390 O O . SER A 1 306 ? -26.75 -6 -11.633 1 29.44 306 SER A O 1
ATOM 2392 N N . THR A 1 307 ? -27.578 -8.094 -11.734 1 29.64 307 THR A N 1
ATOM 2393 C CA . THR A 1 307 ? -28.844 -8.336 -11.055 1 29.64 307 THR A CA 1
ATOM 2394 C C . THR A 1 307 ? -28.766 -7.93 -9.586 1 29.64 307 THR A C 1
ATOM 2396 O O . THR A 1 307 ? -29.75 -8.016 -8.859 1 29.64 307 THR A O 1
ATOM 2399 N N . SER A 1 308 ? -27.641 -8.469 -8.891 1 29.89 308 SER A N 1
ATOM 2400 C CA . SER A 1 308 ? -28.094 -8.227 -7.52 1 29.89 308 SER A CA 1
ATOM 2401 C C . SER A 1 308 ? -28.531 -6.777 -7.328 1 29.89 308 SER A C 1
ATOM 2403 O O . SER A 1 308 ? -27.891 -5.852 -7.832 1 29.89 308 SER A O 1
ATOM 2405 N N . SER A 1 309 ? -29.75 -6.586 -7.008 1 31.02 309 SER A N 1
ATOM 2406 C CA . SER A 1 309 ? -30.688 -5.52 -6.691 1 31.02 309 SER A CA 1
ATOM 2407 C C . SER A 1 309 ? -30 -4.367 -5.969 1 31.02 309 SER A C 1
ATOM 2409 O O . SER A 1 309 ? -30.438 -3.221 -6.051 1 31.02 309 SER A O 1
ATOM 2411 N N . ASP A 1 310 ? -29.203 -4.785 -4.945 1 32.25 310 ASP A N 1
ATOM 2412 C CA . ASP A 1 310 ? -29.094 -3.756 -3.914 1 32.25 310 ASP A CA 1
ATOM 2413 C C . ASP A 1 310 ? -28.172 -2.629 -4.363 1 32.25 310 ASP A C 1
ATOM 2415 O O . ASP A 1 310 ? -28.297 -1.491 -3.908 1 32.25 310 ASP A O 1
ATOM 2419 N N . THR A 1 311 ? -26.734 -2.951 -4.684 1 34.25 311 THR A N 1
ATOM 2420 C CA . THR A 1 311 ? -25.922 -1.751 -4.824 1 34.25 311 THR A CA 1
ATOM 2421 C C . THR A 1 311 ? -26.047 -1.169 -6.23 1 34.25 311 THR A C 1
ATOM 2423 O O . THR A 1 311 ? -25.391 -1.631 -7.16 1 34.25 311 THR A O 1
ATOM 2426 N N . THR A 1 312 ? -27.047 -1.104 -7.012 1 36.09 312 THR A N 1
ATOM 2427 C CA . THR A 1 312 ? -27.516 -0.426 -8.219 1 36.09 312 THR A CA 1
ATOM 2428 C C . THR A 1 312 ? -26.531 0.669 -8.633 1 36.09 312 THR A C 1
ATOM 2430 O O . THR A 1 312 ? -26.062 0.694 -9.773 1 36.09 312 THR A O 1
ATOM 2433 N N . LYS A 1 313 ? -27.062 2.266 -8.469 1 38 313 LYS A N 1
ATOM 2434 C CA . LYS A 1 313 ? -27.172 3.664 -8.875 1 38 313 LYS A CA 1
ATOM 2435 C C . LYS A 1 313 ? -26.016 4.492 -8.305 1 38 313 LYS A C 1
ATOM 2437 O O . LYS A 1 313 ? -26.203 5.262 -7.359 1 38 313 LYS A O 1
ATOM 2442 N N . ASP A 1 314 ? -25.156 4.051 -8.125 1 42.53 314 ASP A N 1
ATOM 2443 C CA . ASP A 1 314 ? -23.969 4.777 -7.648 1 42.53 314 ASP A CA 1
ATOM 2444 C C . ASP A 1 314 ? -23.828 6.121 -8.359 1 42.53 314 ASP A C 1
ATOM 2446 O O . ASP A 1 314 ? -23.062 6.98 -7.93 1 42.53 314 ASP A O 1
ATOM 2450 N N . SER A 1 315 ? -24.156 5.992 -9.664 1 49.66 315 SER A N 1
ATOM 2451 C CA . SER A 1 315 ? -24.156 7.219 -10.461 1 49.66 315 SER A CA 1
ATOM 2452 C C . SER A 1 315 ? -25.297 8.141 -10.047 1 49.66 315 SER A C 1
ATOM 2454 O O . SER A 1 315 ? -25.672 9.047 -10.797 1 49.66 315 SER A O 1
ATOM 2456 N N . LEU A 1 316 ? -25.797 7.738 -8.906 1 57.25 316 LEU A N 1
ATOM 2457 C CA . LEU A 1 316 ? -27 8.508 -8.609 1 57.25 316 LEU A CA 1
ATOM 2458 C C . LEU A 1 316 ? -26.656 9.859 -8.008 1 57.25 316 LEU A C 1
ATOM 2460 O O . LEU A 1 316 ? -25.688 9.977 -7.242 1 57.25 316 LEU A O 1
ATOM 2464 N N . PRO A 1 317 ? -27.109 10.812 -8.609 1 65.75 317 PRO A N 1
ATOM 2465 C CA . PRO A 1 317 ? -26.906 12.188 -8.164 1 65.75 317 PRO A CA 1
ATOM 2466 C C . PRO A 1 317 ? -27.016 12.336 -6.648 1 65.75 317 PRO A C 1
ATOM 2468 O O . PRO A 1 317 ? -26.484 13.297 -6.082 1 65.75 317 PRO A O 1
ATOM 2471 N N . PHE A 1 318 ? -27.469 11.164 -6.031 1 76.94 318 PHE A N 1
ATOM 2472 C CA . PHE A 1 318 ? -27.766 11.359 -4.613 1 76.94 318 PHE A CA 1
ATOM 2473 C C . PHE A 1 318 ? -26.719 10.68 -3.744 1 76.94 318 PHE A C 1
ATOM 2475 O O . PHE A 1 318 ? -26.844 10.641 -2.52 1 76.94 318 PHE A O 1
ATOM 2482 N N . VAL A 1 319 ? -25.594 10.258 -4.305 1 79.5 319 VAL A N 1
ATOM 2483 C CA . VAL A 1 319 ? -24.609 9.539 -3.504 1 79.5 319 VAL A CA 1
ATOM 2484 C C . VAL A 1 319 ? -23.562 10.523 -2.967 1 79.5 319 VAL A C 1
ATOM 2486 O O . VAL A 1 319 ? -23 11.312 -3.725 1 79.5 319 VAL A O 1
ATOM 2489 N N . ILE A 1 320 ? -23.438 10.539 -1.647 1 80.5 320 ILE A N 1
ATOM 2490 C CA . ILE A 1 320 ? -22.438 11.398 -1.002 1 80.5 320 ILE A CA 1
ATOM 2491 C C . ILE A 1 320 ? -21.141 10.609 -0.791 1 80.5 320 ILE A C 1
ATOM 2493 O O . ILE A 1 320 ? -21.109 9.648 -0.018 1 80.5 320 ILE A O 1
ATOM 2497 N N . ARG A 1 321 ? -20.109 10.922 -1.568 1 80.69 321 ARG A N 1
ATOM 2498 C CA . ARG A 1 321 ? -18.766 10.367 -1.432 1 80.69 321 ARG A CA 1
ATOM 2499 C C . ARG A 1 321 ? -17.734 11.281 -2.088 1 80.69 321 ARG A C 1
ATOM 2501 O O . ARG A 1 321 ? -18.062 12.031 -3.008 1 80.69 321 ARG A O 1
ATOM 2508 N N . PRO A 1 322 ? -16.516 11.211 -1.511 1 82.62 322 PRO A N 1
ATOM 2509 C CA . PRO A 1 322 ? -15.469 11.992 -2.191 1 82.62 322 PRO A CA 1
ATOM 2510 C C . PRO A 1 322 ? -15.289 11.578 -3.65 1 82.62 322 PRO A C 1
ATOM 2512 O O . PRO A 1 322 ? -15.383 10.391 -3.977 1 82.62 322 PRO A O 1
ATOM 2515 N N . LYS A 1 323 ? -15.109 12.531 -4.441 1 82.5 323 LYS A N 1
ATOM 2516 C CA . LYS A 1 323 ? -14.922 12.281 -5.867 1 82.5 323 LYS A CA 1
ATOM 2517 C C . LYS A 1 323 ? -13.438 12.195 -6.215 1 82.5 323 LYS A C 1
ATOM 2519 O O . LYS A 1 323 ? -12.617 12.922 -5.656 1 82.5 323 LYS A O 1
ATOM 2524 N N . ARG A 1 324 ? -13.172 11.266 -7.109 1 81.75 324 ARG A N 1
ATOM 2525 C CA . ARG A 1 324 ? -11.789 11.055 -7.523 1 81.75 324 ARG A CA 1
ATOM 2526 C C . ARG A 1 324 ? -11.562 11.555 -8.945 1 81.75 324 ARG A C 1
ATOM 2528 O O . ARG A 1 324 ? -12.484 11.547 -9.773 1 81.75 324 ARG A O 1
ATOM 2535 N N . ALA A 1 325 ? -10.32 11.984 -9.156 1 80 325 ALA A N 1
ATOM 2536 C CA . ALA A 1 325 ? -9.961 12.453 -10.492 1 80 325 ALA A CA 1
ATOM 2537 C C . ALA A 1 325 ? -9.797 11.273 -11.453 1 80 325 ALA A C 1
ATOM 2539 O O . ALA A 1 325 ? -9.266 10.227 -11.078 1 80 325 ALA A O 1
ATOM 2540 N N . LYS A 1 326 ? -10.391 11.406 -12.578 1 80.12 326 LYS A N 1
ATOM 2541 C CA . LYS A 1 326 ? -10.156 10.438 -13.648 1 80.12 326 LYS A CA 1
ATOM 2542 C C . LYS A 1 326 ? -8.875 10.75 -14.406 1 80.12 326 LYS A C 1
ATOM 2544 O O . LYS A 1 326 ? -8.828 11.703 -15.188 1 80.12 326 LYS A O 1
ATOM 2549 N N . ILE A 1 327 ? -7.914 9.977 -14.18 1 80.31 327 ILE A N 1
ATOM 2550 C CA . ILE A 1 327 ? -6.594 10.258 -14.734 1 80.31 327 ILE A CA 1
ATOM 2551 C C . ILE A 1 327 ? -6.5 9.695 -16.156 1 80.31 327 ILE A C 1
ATOM 2553 O O . ILE A 1 327 ? -6.004 10.359 -17.062 1 80.31 327 ILE A O 1
ATOM 2557 N N . LEU A 1 328 ? -7.062 8.469 -16.297 1 87.19 328 LEU A N 1
ATOM 2558 C CA . LEU A 1 328 ? -6.965 7.82 -17.594 1 87.19 328 LEU A CA 1
ATOM 2559 C C . LEU A 1 328 ? -8.164 8.18 -18.469 1 87.19 328 LEU A C 1
ATOM 2561 O O . LEU A 1 328 ? -9.289 8.281 -17.969 1 87.19 328 LEU A O 1
ATOM 2565 N N . LYS A 1 329 ? -7.891 8.32 -19.719 1 84.69 329 LYS A N 1
ATOM 2566 C CA . LYS A 1 329 ? -8.977 8.469 -20.672 1 84.69 329 LYS A CA 1
ATOM 2567 C C . LYS A 1 329 ? -9.789 7.18 -20.797 1 84.69 329 LYS A C 1
ATOM 2569 O O . LYS A 1 329 ? -9.281 6.098 -20.5 1 84.69 329 LYS A O 1
ATOM 2574 N N . ASP A 1 330 ? -11.008 7.348 -21.172 1 84.12 330 ASP A N 1
ATOM 2575 C CA . ASP A 1 330 ? -11.836 6.16 -21.375 1 84.12 330 ASP A CA 1
ATOM 2576 C C . ASP A 1 330 ? -11.273 5.281 -22.484 1 84.12 330 ASP A C 1
ATOM 2578 O O . ASP A 1 330 ? -10.781 5.789 -23.5 1 84.12 330 ASP A O 1
ATOM 2582 N N . PRO A 1 331 ? -11.344 4.074 -22.172 1 86.75 331 PRO A N 1
ATOM 2583 C CA . PRO A 1 331 ? -10.836 3.191 -23.219 1 86.75 331 PRO A CA 1
ATOM 2584 C C . PRO A 1 331 ? -11.664 3.277 -24.5 1 86.75 331 PRO A C 1
ATOM 2586 O O . PRO A 1 331 ? -12.891 3.277 -24.453 1 86.75 331 PRO A O 1
ATOM 2589 N N . VAL A 1 332 ? -11.023 3.32 -25.562 1 84.56 332 VAL A N 1
ATOM 2590 C CA . VAL A 1 332 ? -11.672 3.469 -26.859 1 84.56 332 VAL A CA 1
ATOM 2591 C C . VAL A 1 332 ? -11.867 2.096 -27.5 1 84.56 332 VAL A C 1
ATOM 2593 O O . VAL A 1 332 ? -12.906 1.83 -28.094 1 84.56 332 VAL A O 1
ATOM 2596 N N . THR A 1 333 ? -10.898 1.263 -27.297 1 86 333 THR A N 1
ATOM 2597 C CA . THR A 1 333 ? -10.953 -0.063 -27.906 1 86 333 THR A CA 1
ATOM 2598 C C . THR A 1 333 ? -11.234 -1.128 -26.844 1 86 333 THR A C 1
ATOM 2600 O O . THR A 1 333 ? -11.008 -0.903 -25.656 1 86 333 THR A O 1
ATOM 2603 N N . VAL A 1 334 ? -11.68 -2.219 -27.312 1 85.06 334 VAL A N 1
ATOM 2604 C CA . VAL A 1 334 ? -11.938 -3.357 -26.438 1 85.06 334 VAL A CA 1
ATOM 2605 C C . VAL A 1 334 ? -10.625 -3.844 -25.828 1 85.06 334 VAL A C 1
ATOM 2607 O O . VAL A 1 334 ? -10.586 -4.273 -24.672 1 85.06 334 VAL A O 1
ATOM 2610 N N . ASN A 1 335 ? -9.648 -3.779 -26.609 1 89.25 335 ASN A N 1
ATOM 2611 C CA . ASN A 1 335 ? -8.336 -4.207 -26.125 1 89.25 335 ASN A CA 1
ATOM 2612 C C . ASN A 1 335 ? -7.859 -3.34 -24.969 1 89.25 335 ASN A C 1
ATOM 2614 O O . ASN A 1 335 ? -7.312 -3.852 -23.984 1 89.25 335 ASN A O 1
ATOM 2618 N N . GLU A 1 336 ? -8.031 -2.055 -25.094 1 89.56 336 GLU A N 1
ATOM 2619 C CA . GLU A 1 336 ? -7.613 -1.15 -24.031 1 89.56 336 GLU A CA 1
ATOM 2620 C C . GLU A 1 336 ? -8.359 -1.443 -22.734 1 89.56 336 GLU A C 1
ATOM 2622 O O . GLU A 1 336 ? -7.773 -1.406 -21.656 1 89.56 336 GLU A O 1
ATOM 2627 N N . LYS A 1 337 ? -9.594 -1.709 -22.922 1 89.5 337 LYS A N 1
ATOM 2628 C CA . LYS A 1 337 ? -10.406 -2.051 -21.766 1 89.5 337 LYS A CA 1
ATOM 2629 C C . LYS A 1 337 ? -9.953 -3.371 -21.141 1 89.5 337 LYS A C 1
ATOM 2631 O O . LYS A 1 337 ? -9.82 -3.477 -19.922 1 89.5 337 LYS A O 1
ATOM 2636 N N . GLU A 1 338 ? -9.695 -4.348 -22 1 92.31 338 GLU A N 1
ATOM 2637 C CA . GLU A 1 338 ? -9.312 -5.676 -21.516 1 92.31 338 GLU A CA 1
ATOM 2638 C C . GLU A 1 338 ? -7.934 -5.645 -20.859 1 92.31 338 GLU A C 1
ATOM 2640 O O . GLU A 1 338 ? -7.691 -6.367 -19.891 1 92.31 338 GLU A O 1
ATOM 2645 N N . VAL A 1 339 ? -7.082 -4.836 -21.375 1 93.88 339 VAL A N 1
ATOM 2646 C CA . VAL A 1 339 ? -5.75 -4.703 -20.797 1 93.88 339 VAL A CA 1
ATOM 2647 C C . VAL A 1 339 ? -5.867 -4.184 -19.359 1 93.88 339 VAL A C 1
ATOM 2649 O O . VAL A 1 339 ? -5.172 -4.664 -18.469 1 93.88 339 VAL A O 1
ATOM 2652 N N . ARG A 1 340 ? -6.715 -3.221 -19.109 1 93.88 340 ARG A N 1
ATOM 2653 C CA . ARG A 1 340 ? -6.902 -2.65 -17.766 1 93.88 340 ARG A CA 1
ATOM 2654 C C . ARG A 1 340 ? -7.484 -3.682 -16.812 1 93.88 340 ARG A C 1
ATOM 2656 O O . ARG A 1 340 ? -7.051 -3.781 -15.664 1 93.88 340 ARG A O 1
ATOM 2663 N N . ILE A 1 341 ? -8.406 -4.496 -17.328 1 94.38 341 ILE A N 1
ATOM 2664 C CA . ILE A 1 341 ? -9.055 -5.512 -16.5 1 94.38 341 ILE A CA 1
ATOM 2665 C C . ILE A 1 341 ? -8.039 -6.574 -16.094 1 94.38 341 ILE A C 1
ATOM 2667 O O . ILE A 1 341 ? -7.922 -6.906 -14.914 1 94.38 341 ILE A O 1
ATOM 2671 N N . ARG A 1 342 ? -7.301 -7.078 -17.031 1 96.06 342 ARG A N 1
ATOM 2672 C CA . ARG A 1 342 ? -6.332 -8.141 -16.781 1 96.06 342 ARG A CA 1
ATOM 2673 C C . ARG A 1 342 ? -5.203 -7.648 -15.883 1 96.06 342 ARG A C 1
ATOM 2675 O O . ARG A 1 342 ? -4.703 -8.391 -15.039 1 96.06 342 ARG A O 1
ATOM 2682 N N . LEU A 1 343 ? -4.836 -6.43 -16.141 1 96.88 343 LEU A N 1
ATOM 2683 C CA . LEU A 1 343 ? -3.814 -5.828 -15.289 1 96.88 343 LEU A CA 1
ATOM 2684 C C . LEU A 1 343 ? -4.301 -5.727 -13.844 1 96.88 343 LEU A C 1
ATOM 2686 O O . LEU A 1 343 ? -3.562 -6.062 -12.914 1 96.88 343 LEU A O 1
ATOM 2690 N N . GLY A 1 344 ? -5.512 -5.254 -13.617 1 96.19 344 GLY A N 1
ATOM 2691 C CA . GLY A 1 344 ? -6.09 -5.215 -12.281 1 96.19 344 GLY A CA 1
ATOM 2692 C C . GLY A 1 344 ? -6.09 -6.566 -11.594 1 96.19 344 GLY A C 1
ATOM 2693 O O . GLY A 1 344 ? -5.664 -6.68 -10.445 1 96.19 344 GLY A O 1
ATOM 2694 N N . TRP A 1 345 ? -6.492 -7.57 -12.336 1 96.5 345 TRP A N 1
ATOM 2695 C CA . TRP A 1 345 ? -6.543 -8.914 -11.766 1 96.5 345 TRP A CA 1
ATOM 2696 C C . TRP A 1 345 ? -5.141 -9.43 -11.461 1 96.5 345 TRP A C 1
ATOM 2698 O O . TRP A 1 345 ? -4.926 -10.125 -10.469 1 96.5 345 TRP A O 1
ATOM 2708 N N . GLY A 1 346 ? -4.195 -9.141 -12.398 1 97.12 346 GLY A N 1
ATOM 2709 C CA . GLY A 1 346 ? -2.818 -9.523 -12.125 1 97.12 346 GLY A CA 1
ATOM 2710 C C . GLY A 1 346 ? -2.305 -9 -10.797 1 97.12 346 GLY A C 1
ATOM 2711 O O . GLY A 1 346 ? -1.67 -9.734 -10.039 1 97.12 346 GLY A O 1
ATOM 2712 N N . ILE A 1 347 ? -2.611 -7.785 -10.453 1 97.38 347 ILE A N 1
ATOM 2713 C CA . ILE A 1 347 ? -2.166 -7.145 -9.219 1 97.38 347 ILE A CA 1
ATOM 2714 C C . ILE A 1 347 ? -2.898 -7.754 -8.031 1 97.38 347 ILE A C 1
ATOM 2716 O O . ILE A 1 347 ? -2.285 -8.062 -7.004 1 97.38 347 ILE A O 1
ATOM 2720 N N . VAL A 1 348 ? -4.164 -8 -8.18 1 96.94 348 VAL A N 1
ATOM 2721 C CA . VAL A 1 348 ? -4.992 -8.531 -7.105 1 96.94 348 VAL A CA 1
ATOM 2722 C C . VAL A 1 348 ? -4.543 -9.953 -6.762 1 96.94 348 VAL A C 1
ATOM 2724 O O . VAL A 1 348 ? -4.516 -10.336 -5.59 1 96.94 348 VAL A O 1
ATOM 2727 N N . VAL A 1 349 ? -4.188 -10.711 -7.754 1 97.38 349 VAL A N 1
ATOM 2728 C CA . VAL A 1 349 ? -3.725 -12.078 -7.539 1 97.38 349 VAL A CA 1
ATOM 2729 C C . VAL A 1 349 ? -2.42 -12.062 -6.746 1 97.38 349 VAL A C 1
ATOM 2731 O O . VAL A 1 349 ? -2.262 -12.828 -5.789 1 97.38 349 VAL A O 1
ATOM 2734 N N . LEU A 1 350 ? -1.513 -11.242 -7.156 1 97.62 350 LEU A N 1
ATOM 2735 C CA . LEU A 1 350 ? -0.229 -11.148 -6.469 1 97.62 350 LEU A CA 1
ATOM 2736 C C . LEU A 1 350 ? -0.411 -10.641 -5.043 1 97.62 350 LEU A C 1
ATOM 2738 O O . LEU A 1 350 ? 0.255 -11.117 -4.121 1 97.62 350 LEU A O 1
ATOM 2742 N N . ASP A 1 351 ? -1.259 -9.672 -4.879 1 96.44 351 ASP A N 1
ATOM 2743 C CA . ASP A 1 351 ? -1.572 -9.141 -3.555 1 96.44 351 ASP A CA 1
ATOM 2744 C C . ASP A 1 351 ? -2.102 -10.242 -2.637 1 96.44 351 ASP A C 1
ATOM 2746 O O . ASP A 1 351 ? -1.66 -10.367 -1.493 1 96.44 351 ASP A O 1
ATOM 2750 N N . LEU A 1 352 ? -2.975 -11.016 -3.113 1 96.62 352 LEU A N 1
ATOM 2751 C CA . LEU A 1 352 ? -3.592 -12.094 -2.346 1 96.62 352 LEU A CA 1
ATOM 2752 C C . LEU A 1 352 ? -2.562 -13.156 -1.979 1 96.62 352 LEU A C 1
ATOM 2754 O O . LEU A 1 352 ? -2.486 -13.586 -0.824 1 96.62 352 LEU A O 1
ATOM 2758 N N . LEU A 1 353 ? -1.822 -13.625 -2.984 1 95.38 353 LEU A N 1
ATOM 2759 C CA . LEU A 1 353 ? -0.838 -14.672 -2.75 1 95.38 353 LEU A CA 1
ATOM 2760 C C . LEU A 1 353 ? 0.234 -14.203 -1.771 1 95.38 353 LEU A C 1
ATOM 2762 O O . LEU A 1 353 ? 0.675 -14.977 -0.913 1 95.38 353 LEU A O 1
ATOM 2766 N N . ASN A 1 354 ? 0.606 -12.961 -1.94 1 94.38 354 ASN A N 1
ATOM 2767 C CA . ASN A 1 354 ? 1.584 -12.398 -1.012 1 94.38 354 ASN A CA 1
ATOM 2768 C C . ASN A 1 354 ? 1.04 -12.352 0.413 1 94.38 354 ASN A C 1
ATOM 2770 O O . ASN A 1 354 ? 1.768 -12.633 1.369 1 94.38 354 ASN A O 1
ATOM 2774 N N . SER A 1 355 ? -0.163 -11.969 0.593 1 93.31 355 SER A N 1
ATOM 2775 C CA . SER A 1 355 ? -0.781 -11.891 1.913 1 93.31 355 SER A CA 1
ATOM 2776 C C . SER A 1 355 ? -0.928 -13.273 2.541 1 93.31 355 SER A C 1
ATOM 2778 O O . SER A 1 355 ? -0.674 -13.445 3.736 1 93.31 355 SER A O 1
ATOM 2780 N N . PHE A 1 356 ? -1.259 -14.297 1.776 1 91.81 356 PHE A N 1
ATOM 2781 C CA . PHE A 1 356 ? -1.345 -15.664 2.279 1 91.81 356 PHE A CA 1
ATOM 2782 C C . PHE A 1 356 ? 0.02 -16.156 2.746 1 91.81 356 PHE A C 1
ATOM 2784 O O . PHE A 1 356 ? 0.115 -16.906 3.721 1 91.81 356 PHE A O 1
ATOM 2791 N N . SER A 1 357 ? 0.996 -15.742 2.033 1 88.62 357 SER A N 1
ATOM 2792 C CA . SER A 1 357 ? 2.336 -16.25 2.314 1 88.62 357 SER A CA 1
ATOM 2793 C C . SER A 1 357 ? 2.98 -15.484 3.473 1 88.62 357 SER A C 1
ATOM 2795 O O . SER A 1 357 ? 3.881 -16 4.133 1 88.62 357 SER A O 1
ATOM 2797 N N . SER A 1 358 ? 2.561 -14.258 3.787 1 87.38 358 SER A N 1
ATOM 2798 C CA . SER A 1 358 ? 3.234 -13.445 4.797 1 87.38 358 SER A CA 1
ATOM 2799 C C . SER A 1 358 ? 2.328 -13.195 5.996 1 87.38 358 SER A C 1
ATOM 2801 O O . SER A 1 358 ? 2.803 -12.82 7.07 1 87.38 358 SER A O 1
ATOM 2803 N N . GLY A 1 359 ? 1.047 -13.375 5.82 1 87.75 359 GLY A N 1
ATOM 2804 C CA . GLY A 1 359 ? 0.099 -13.109 6.891 1 87.75 359 GLY A CA 1
ATOM 2805 C C . GLY A 1 359 ? -0.242 -11.641 7.031 1 87.75 359 GLY A C 1
ATOM 2806 O O . GLY A 1 359 ? -0.824 -11.219 8.031 1 87.75 359 GLY A O 1
ATOM 2807 N N . THR A 1 360 ? 0.135 -10.805 6.031 1 90.56 360 THR A N 1
ATOM 2808 C CA . THR A 1 360 ? -0.134 -9.375 6.055 1 90.56 360 THR A CA 1
ATOM 2809 C C . THR A 1 360 ? -1.496 -9.07 5.438 1 90.56 360 THR A C 1
ATOM 2811 O O . THR A 1 360 ? -2.053 -9.891 4.711 1 90.56 360 THR A O 1
ATOM 2814 N N . PRO A 1 361 ? -2.039 -7.945 5.734 1 91.75 361 PRO A N 1
ATOM 2815 C CA . PRO A 1 361 ? -3.328 -7.586 5.137 1 91.75 361 PRO A CA 1
ATOM 2816 C C . PRO A 1 361 ? -3.223 -7.285 3.643 1 91.75 361 PRO A C 1
ATOM 2818 O O . PRO A 1 361 ? -2.127 -7.031 3.137 1 91.75 361 PRO A O 1
ATOM 2821 N N . LEU A 1 362 ? -4.352 -7.344 3.004 1 94.25 362 LEU A N 1
ATOM 2822 C CA . LEU A 1 362 ? -4.418 -7.035 1.581 1 94.25 362 LEU A CA 1
ATOM 2823 C C . LEU A 1 362 ? -4.152 -5.551 1.336 1 94.25 362 LEU A C 1
ATOM 2825 O O . LEU A 1 362 ? -4.59 -4.699 2.111 1 94.25 362 LEU A O 1
ATOM 2829 N N . CYS A 1 363 ? -3.434 -5.234 0.282 1 94.81 363 CYS A N 1
ATOM 2830 C CA . CYS A 1 363 ? -3.139 -3.854 -0.086 1 94.81 363 CYS A CA 1
ATOM 2831 C C . CYS A 1 363 ? -4.328 -3.211 -0.788 1 94.81 363 CYS A C 1
ATOM 2833 O O . CYS A 1 363 ? -4.598 -2.023 -0.598 1 94.81 363 CYS A O 1
ATOM 2835 N N . VAL A 1 364 ? -5.012 -3.984 -1.654 1 94.44 364 VAL A N 1
ATOM 2836 C CA . VAL A 1 364 ? -6.188 -3.477 -2.355 1 94.44 364 VAL A CA 1
ATOM 2837 C C . VAL A 1 364 ? -7.434 -3.689 -1.498 1 94.44 364 VAL A C 1
ATOM 2839 O O . VAL A 1 364 ? -7.832 -4.828 -1.246 1 94.44 364 VAL A O 1
ATOM 2842 N N . PRO A 1 365 ? -7.98 -2.648 -1.098 1 90 365 PRO A N 1
ATOM 2843 C CA . PRO A 1 365 ? -9.156 -2.807 -0.231 1 90 365 PRO A CA 1
ATOM 2844 C C . PRO A 1 365 ? -10.359 -3.383 -0.97 1 90 365 PRO A C 1
ATOM 2846 O O . PRO A 1 365 ? -10.383 -3.395 -2.203 1 90 365 PRO A O 1
ATOM 2849 N N . GLU A 1 366 ? -11.32 -3.854 -0.259 1 82.62 366 GLU A N 1
ATOM 2850 C CA . GLU A 1 366 ? -12.516 -4.488 -0.81 1 82.62 366 GLU A CA 1
ATOM 2851 C C . GLU A 1 366 ? -13.359 -3.49 -1.596 1 82.62 366 GLU A C 1
ATOM 2853 O O . GLU A 1 366 ? -14.055 -3.865 -2.547 1 82.62 366 GLU A O 1
ATOM 2858 N N . SER A 1 367 ? -13.258 -2.26 -1.218 1 79.5 367 SER A N 1
ATOM 2859 C CA . SER A 1 367 ? -14.039 -1.223 -1.883 1 79.5 367 SER A CA 1
ATOM 2860 C C . SER A 1 367 ? -13.562 -1.005 -3.316 1 79.5 367 SER A C 1
ATOM 2862 O O . SER A 1 367 ? -14.305 -0.467 -4.145 1 79.5 367 SER A O 1
ATOM 2864 N N . GLU A 1 368 ? -12.375 -1.406 -3.576 1 75.25 368 GLU A N 1
ATOM 2865 C CA . GLU A 1 368 ? -11.758 -1.114 -4.867 1 75.25 368 GLU A CA 1
ATOM 2866 C C . GLU A 1 368 ? -11.766 -2.342 -5.773 1 75.25 368 GLU A C 1
ATOM 2868 O O . GLU A 1 368 ? -11.078 -2.369 -6.797 1 75.25 368 GLU A O 1
ATOM 2873 N N . GLU A 1 369 ? -12.422 -3.33 -5.398 1 67.19 369 GLU A N 1
ATOM 2874 C CA . GLU A 1 369 ? -12.328 -4.547 -6.203 1 67.19 369 GLU A CA 1
ATOM 2875 C C . GLU A 1 369 ? -13.578 -4.742 -7.055 1 67.19 369 GLU A C 1
ATOM 2877 O O . GLU A 1 369 ? -14.219 -5.797 -7 1 67.19 369 GLU A O 1
ATOM 2882 N N . LYS A 1 370 ? -13.758 -3.766 -7.809 1 79.62 370 LYS A N 1
ATOM 2883 C CA . LYS A 1 370 ? -14.875 -3.904 -8.742 1 79.62 370 LYS A CA 1
ATOM 2884 C C . LYS A 1 370 ? -14.383 -4.148 -10.164 1 79.62 370 LYS A C 1
ATOM 2886 O O . LYS A 1 370 ? -14.656 -3.355 -11.062 1 79.62 370 LYS A O 1
ATOM 2891 N N . LEU A 1 371 ? -13.641 -5.281 -10.258 1 87.44 371 LEU A N 1
ATOM 2892 C CA . LEU A 1 371 ? -13.094 -5.652 -11.562 1 87.44 371 LEU A CA 1
ATOM 2893 C C . LEU A 1 371 ? -14.031 -6.613 -12.289 1 87.44 371 LEU A C 1
ATOM 2895 O O . LEU A 1 371 ? -14.594 -7.52 -11.68 1 87.44 371 LEU A O 1
ATOM 2899 N N . SER A 1 372 ? -14.188 -6.332 -13.5 1 89.12 372 SER A N 1
ATOM 2900 C CA . SER A 1 372 ? -15.008 -7.215 -14.328 1 89.12 372 SER A CA 1
ATOM 2901 C C . SER A 1 372 ? -14.242 -8.484 -14.703 1 89.12 372 SER A C 1
ATOM 2903 O O . SER A 1 372 ? -13.016 -8.5 -14.68 1 89.12 372 SER A O 1
ATOM 2905 N N . ARG A 1 373 ? -15.016 -9.469 -15.07 1 91.88 373 ARG A N 1
ATOM 2906 C CA . ARG A 1 373 ? -14.422 -10.711 -15.547 1 91.88 373 ARG A CA 1
ATOM 2907 C C . ARG A 1 373 ? -13.711 -10.508 -16.875 1 91.88 373 ARG A C 1
ATOM 2909 O O . ARG A 1 373 ? -14.266 -9.906 -17.797 1 91.88 373 ARG A O 1
ATOM 2916 N N . PRO A 1 374 ? -12.461 -10.938 -16.922 1 93.5 374 PRO A N 1
ATOM 2917 C CA . PRO A 1 374 ? -11.734 -10.773 -18.188 1 93.5 374 PRO A CA 1
ATOM 2918 C C . PRO A 1 374 ? -12.242 -11.719 -19.281 1 93.5 374 PRO A C 1
ATOM 2920 O O . PRO A 1 374 ? -12.773 -12.797 -18.969 1 93.5 374 PRO A O 1
ATOM 2923 N N . LEU A 1 375 ? -12.039 -11.336 -20.516 1 92.06 375 LEU A N 1
ATOM 2924 C CA . LEU A 1 375 ? -12.336 -12.172 -21.672 1 92.06 375 LEU A CA 1
ATOM 2925 C C . LEU A 1 375 ? -11.383 -13.359 -21.734 1 92.06 375 LEU A C 1
ATOM 2927 O O . LEU A 1 375 ? -10.32 -13.352 -21.109 1 92.06 375 LEU A O 1
ATOM 2931 N N . GLY A 1 376 ? -11.883 -14.367 -22.422 1 92.25 376 GLY A N 1
ATOM 2932 C CA . GLY A 1 376 ? -10.984 -15.5 -22.641 1 92.25 376 GLY A CA 1
ATOM 2933 C C . GLY A 1 376 ? -9.648 -15.094 -23.25 1 92.25 376 GLY A C 1
ATOM 2934 O O . GLY A 1 376 ? -9.586 -14.188 -24.078 1 92.25 376 GLY A O 1
ATOM 2935 N N . THR A 1 377 ? -8.602 -15.75 -22.844 1 91.62 377 THR A N 1
ATOM 2936 C CA . THR A 1 377 ? -7.25 -15.383 -23.25 1 91.62 377 THR A CA 1
ATOM 2937 C C . THR A 1 377 ? -7.074 -15.547 -24.766 1 91.62 377 THR A C 1
ATOM 2939 O O . THR A 1 377 ? -6.434 -14.727 -25.422 1 91.62 377 THR A O 1
ATOM 2942 N N . LYS A 1 378 ? -7.629 -16.594 -25.297 1 85.94 378 LYS A N 1
ATOM 2943 C CA . LYS A 1 378 ? -7.52 -16.828 -26.719 1 85.94 378 LYS A CA 1
ATOM 2944 C C . LYS A 1 378 ? -8.266 -15.758 -27.516 1 85.94 378 LYS A C 1
ATOM 2946 O O . LYS A 1 378 ? -7.762 -15.266 -28.531 1 85.94 378 LYS A O 1
ATOM 2951 N N . LEU A 1 379 ? -9.398 -15.453 -27.047 1 86.5 379 LEU A N 1
ATOM 2952 C CA . LEU A 1 379 ? -10.188 -14.414 -27.703 1 86.5 379 LEU A CA 1
ATOM 2953 C C . LEU A 1 379 ? -9.484 -13.062 -27.625 1 86.5 379 LEU A C 1
ATOM 2955 O O . LEU A 1 379 ? -9.445 -12.32 -28.609 1 86.5 379 LEU A O 1
ATOM 2959 N N . TRP A 1 380 ? -8.969 -12.766 -26.5 1 90 380 TRP A N 1
ATOM 2960 C CA . TRP A 1 380 ? -8.281 -11.5 -26.281 1 90 380 TRP A CA 1
ATOM 2961 C C . TRP A 1 380 ? -7.047 -11.383 -27.172 1 90 380 TRP A C 1
ATOM 2963 O O . TRP A 1 380 ? -6.773 -10.312 -27.719 1 90 380 TRP A O 1
ATOM 2973 N N . SER A 1 381 ? -6.332 -12.461 -27.344 1 86.44 381 SER A N 1
ATOM 2974 C CA . SER A 1 381 ? -5.098 -12.438 -28.109 1 86.44 381 SER A CA 1
ATOM 2975 C C . SER A 1 381 ? -5.383 -12.203 -29.594 1 86.44 381 SER A C 1
ATOM 2977 O O . SER A 1 381 ? -4.516 -11.734 -30.328 1 86.44 381 SER A O 1
ATOM 2979 N N . GLN A 1 382 ? -6.684 -12.406 -30 1 80.62 382 GLN A N 1
ATOM 2980 C CA . GLN A 1 382 ? -7.023 -12.32 -31.422 1 80.62 382 GLN A CA 1
ATOM 2981 C C . GLN A 1 382 ? -7.75 -11.016 -31.734 1 80.62 382 GLN A C 1
ATOM 2983 O O . GLN A 1 382 ? -8.055 -10.734 -32.906 1 80.62 382 GLN A O 1
ATOM 2988 N N . ILE A 1 383 ? -8.156 -10.273 -30.797 1 74.38 383 ILE A N 1
ATOM 2989 C CA . ILE A 1 383 ? -8.945 -9.062 -31 1 74.38 383 ILE A CA 1
ATOM 2990 C C . ILE A 1 383 ? -8.219 -8.133 -31.969 1 74.38 383 ILE A C 1
ATOM 2992 O O . ILE A 1 383 ? -8.836 -7.559 -32.875 1 74.38 383 ILE A O 1
ATOM 2996 N N . ASP A 1 384 ? -7.043 -7.777 -31.938 1 63.09 384 ASP A N 1
ATOM 2997 C CA . ASP A 1 384 ? -6.375 -6.82 -32.812 1 63.09 384 ASP A CA 1
ATOM 2998 C C . ASP A 1 384 ? -5.953 -7.473 -34.125 1 63.09 384 ASP A C 1
ATOM 3000 O O . ASP A 1 384 ? -5.223 -6.871 -34.906 1 63.09 384 ASP A O 1
ATOM 3004 N N . ASP A 1 385 ? -6.516 -8.68 -34.312 1 55.72 385 ASP A N 1
ATOM 3005 C CA . ASP A 1 385 ? -6.242 -9.336 -35.562 1 55.72 385 ASP A CA 1
ATOM 3006 C C . ASP A 1 385 ? -7.191 -8.844 -36.656 1 55.72 385 ASP A C 1
ATOM 3008 O O . ASP A 1 385 ? -8.414 -8.969 -36.531 1 55.72 385 ASP A O 1
ATOM 3012 N N . PRO A 1 386 ? -6.699 -7.836 -37.531 1 52.44 386 PRO A N 1
ATOM 3013 C CA . PRO A 1 386 ? -7.574 -7.344 -38.625 1 52.44 386 PRO A CA 1
ATOM 3014 C C . PRO A 1 386 ? -8.453 -8.445 -39.219 1 52.44 386 PRO A C 1
ATOM 3016 O O . PRO A 1 386 ? -9.516 -8.156 -39.75 1 52.44 386 PRO A O 1
ATOM 3019 N N . ASN A 1 387 ? -7.969 -9.672 -39.25 1 45.69 387 ASN A N 1
ATOM 3020 C CA . ASN A 1 387 ? -8.711 -10.789 -39.812 1 45.69 387 ASN A CA 1
ATOM 3021 C C . ASN A 1 387 ? -9.75 -11.32 -38.812 1 45.69 387 ASN A C 1
ATOM 3023 O O . ASN A 1 387 ? -10.477 -12.273 -39.125 1 45.69 387 ASN A O 1
ATOM 3027 N N . TYR A 1 388 ? -9.648 -10.695 -37.656 1 49.38 388 TYR A N 1
ATOM 3028 C CA . TYR A 1 388 ? -10.57 -11.18 -36.625 1 49.38 388 TYR A CA 1
ATOM 3029 C C . TYR A 1 388 ? -11.984 -10.656 -36.875 1 49.38 388 TYR A C 1
ATOM 3031 O O . TYR A 1 388 ? -12.203 -9.438 -36.906 1 49.38 388 TYR A O 1
ATOM 3039 N N . LYS A 1 389 ? -12.828 -11.25 -37.625 1 43.22 389 LYS A N 1
ATOM 3040 C CA . LYS A 1 389 ? -14.242 -10.922 -37.781 1 43.22 389 LYS A CA 1
ATOM 3041 C C . LYS A 1 389 ? -15.008 -11.227 -36.469 1 43.22 389 LYS A C 1
ATOM 3043 O O . LYS A 1 389 ? -15.047 -12.375 -36.031 1 43.22 389 LYS A O 1
ATOM 3048 N N . PRO A 1 390 ? -15.266 -10.242 -35.719 1 43.47 390 PRO A N 1
ATOM 3049 C CA . PRO A 1 390 ? -16.062 -10.391 -34.5 1 43.47 390 PRO A CA 1
ATOM 3050 C C . PRO A 1 390 ? -17.25 -11.344 -34.688 1 43.47 390 PRO A C 1
ATOM 3052 O O . PRO A 1 390 ? -17.734 -11.93 -33.688 1 43.47 390 PRO A O 1
ATOM 3055 N N . LEU A 1 391 ? -17.984 -11.273 -35.906 1 39.44 391 LEU A N 1
ATOM 3056 C CA . LEU A 1 391 ? -19.234 -11.945 -36.188 1 39.44 391 LEU A CA 1
ATOM 3057 C C . LEU A 1 391 ? -19.109 -13.453 -36 1 39.44 391 LEU A C 1
ATOM 3059 O O . LEU A 1 391 ? -20.125 -14.156 -35.938 1 39.44 391 LEU A O 1
ATOM 3063 N N . LEU A 1 392 ? -18.047 -13.969 -36.406 1 37.56 392 LEU A N 1
ATOM 3064 C CA . LEU A 1 392 ? -17.984 -15.422 -36.469 1 37.56 392 LEU A CA 1
ATOM 3065 C C . LEU A 1 392 ? -18.188 -16.031 -35.062 1 37.56 392 LEU A C 1
ATOM 3067 O O . LEU A 1 392 ? -18.266 -17.25 -34.938 1 37.56 392 LEU A O 1
ATOM 3071 N N . PHE A 1 393 ? -18.031 -15.242 -34 1 39.44 393 PHE A N 1
ATOM 3072 C CA . PHE A 1 393 ? -18.281 -15.875 -32.719 1 39.44 393 PHE A CA 1
ATOM 3073 C C . PHE A 1 393 ? -19.75 -16.266 -32.594 1 39.44 393 PHE A C 1
ATOM 3075 O O . PHE A 1 393 ? -20.109 -17.109 -31.781 1 39.44 393 PHE A O 1
ATOM 3082 N N . ALA A 1 394 ? -20.703 -15.586 -33.188 1 35.38 394 ALA A N 1
ATOM 3083 C CA . ALA A 1 394 ? -22.125 -15.914 -33.031 1 35.38 394 ALA A CA 1
ATOM 3084 C C . ALA A 1 394 ? -22.484 -17.141 -33.875 1 35.38 394 ALA A C 1
ATOM 3086 O O . ALA A 1 394 ? -23.562 -17.734 -33.688 1 35.38 394 ALA A O 1
ATOM 3087 N N . LYS A 1 395 ? -22.125 -17.312 -35.062 1 34.78 395 LYS A N 1
ATOM 3088 C CA . LYS A 1 395 ? -22.922 -18.141 -35.969 1 34.78 395 LYS A CA 1
ATOM 3089 C C . LYS A 1 395 ? -22.859 -19.609 -35.562 1 34.78 395 LYS A C 1
ATOM 3091 O O . LYS A 1 395 ? -23.828 -20.344 -35.719 1 34.78 395 LYS A O 1
ATOM 3096 N N . ASN A 1 396 ? -21.719 -20.344 -36 1 33 396 ASN A N 1
ATOM 3097 C CA . ASN A 1 396 ? -21.828 -21.781 -36.25 1 33 396 ASN A CA 1
ATOM 3098 C C . ASN A 1 396 ? -22 -22.547 -34.938 1 33 396 ASN A C 1
ATOM 3100 O O . ASN A 1 396 ? -21.688 -23.734 -34.844 1 33 396 ASN A O 1
ATOM 3104 N N . GLY A 1 397 ? -22.969 -22.312 -34.125 1 35.75 397 GLY A N 1
ATOM 3105 C CA . GLY A 1 397 ? -23.469 -23.125 -33.031 1 35.75 397 GLY A CA 1
ATOM 3106 C C . GLY A 1 397 ? -22.453 -23.312 -31.922 1 35.75 397 GLY A C 1
ATOM 3107 O O . GLY A 1 397 ? -22.734 -23.984 -30.922 1 35.75 397 GLY A O 1
ATOM 3108 N N . SER A 1 398 ? -21.188 -23.547 -32.281 1 37.66 398 SER A N 1
ATOM 3109 C CA . SER A 1 398 ? -20.234 -23.797 -31.203 1 37.66 398 SER A CA 1
ATOM 3110 C C . SER A 1 398 ? -20.062 -22.578 -30.297 1 37.66 398 SER A C 1
ATOM 3112 O O . SER A 1 398 ? -19.734 -21.484 -30.781 1 37.66 398 SER A O 1
ATOM 3114 N N . GLU A 1 399 ? -20.953 -22.125 -29.406 1 41.06 399 GLU A N 1
ATOM 3115 C CA . GLU A 1 399 ? -20.969 -21.109 -28.359 1 41.06 399 GLU A CA 1
ATOM 3116 C C . GLU A 1 399 ? -19.562 -20.688 -27.969 1 41.06 399 GLU A C 1
ATOM 3118 O O . GLU A 1 399 ? -18.859 -21.422 -27.266 1 41.06 399 GLU A O 1
ATOM 3123 N N . THR A 1 400 ? -18.719 -20.312 -28.812 1 48.62 400 THR A N 1
ATOM 3124 C CA . THR A 1 400 ? -17.375 -19.781 -28.547 1 48.62 400 THR A CA 1
ATOM 3125 C C . THR A 1 400 ? -17.328 -19.078 -27.203 1 48.62 400 THR A C 1
ATOM 3127 O O . THR A 1 400 ? -18.109 -18.156 -26.953 1 48.62 400 THR A O 1
ATOM 3130 N N . GLU A 1 401 ? -16.984 -19.75 -26.125 1 64.06 401 GLU A N 1
ATOM 3131 C CA . GLU A 1 401 ? -17.016 -19.422 -24.703 1 64.06 401 GLU A CA 1
ATOM 3132 C C . GLU A 1 401 ? -16.312 -18.094 -24.438 1 64.06 401 GLU A C 1
ATOM 3134 O O . GLU A 1 401 ? -15.141 -17.922 -24.781 1 64.06 401 GLU A O 1
ATOM 3139 N N . THR A 1 402 ? -16.984 -16.953 -24.438 1 82.75 402 THR A N 1
ATOM 3140 C CA . THR A 1 402 ? -16.531 -15.609 -24.078 1 82.75 402 THR A CA 1
ATOM 3141 C C . THR A 1 402 ? -15.57 -15.68 -22.891 1 82.75 402 THR A C 1
ATOM 3143 O O . THR A 1 402 ? -14.648 -14.875 -22.781 1 82.75 402 THR A O 1
ATOM 3146 N N . PHE A 1 403 ? -15.719 -16.734 -22.25 1 91.62 403 PHE A N 1
ATOM 3147 C CA . PHE A 1 403 ? -14.906 -16.875 -21.047 1 91.62 403 PHE A CA 1
ATOM 3148 C C . PHE A 1 403 ? -14.141 -18.188 -21.047 1 91.62 403 PHE A C 1
ATOM 3150 O O . PHE A 1 403 ? -14.562 -19.156 -21.703 1 91.62 403 PHE A O 1
ATOM 3157 N N . ASP A 1 404 ? -13.016 -18.219 -20.625 1 93.19 404 ASP A N 1
ATOM 3158 C CA . ASP A 1 404 ? -12.203 -19.422 -20.516 1 93.19 404 ASP A CA 1
ATOM 3159 C C . ASP A 1 404 ? -11.766 -19.656 -19.078 1 93.19 404 ASP A C 1
ATOM 3161 O O . ASP A 1 404 ? -12.359 -19.125 -18.141 1 93.19 404 ASP A O 1
ATOM 3165 N N . ALA A 1 405 ? -10.828 -20.578 -18.875 1 94.62 405 ALA A N 1
ATOM 3166 C CA . ALA A 1 405 ? -10.383 -20.969 -17.531 1 94.62 405 ALA A CA 1
ATOM 3167 C C . ALA A 1 405 ? -9.828 -19.766 -16.766 1 94.62 405 ALA A C 1
ATOM 3169 O O . ALA A 1 405 ? -10.055 -19.641 -15.562 1 94.62 405 ALA A O 1
ATOM 3170 N N . PHE A 1 406 ? -9.109 -18.891 -17.453 1 95.25 406 PHE A N 1
ATOM 3171 C CA . PHE A 1 406 ? -8.555 -17.719 -16.797 1 95.25 406 PHE A CA 1
ATOM 3172 C C . PHE A 1 406 ? -9.664 -16.812 -16.281 1 95.25 406 PHE A C 1
ATOM 3174 O O . PHE A 1 406 ? -9.539 -16.219 -15.203 1 95.25 406 PHE A O 1
ATOM 3181 N N . SER A 1 407 ? -10.688 -16.672 -17.016 1 95.69 407 SER A N 1
ATOM 3182 C CA . SER A 1 407 ? -11.828 -15.859 -16.609 1 95.69 407 SER A CA 1
ATOM 3183 C C . SER A 1 407 ? -12.438 -16.375 -15.312 1 95.69 407 SER A C 1
ATOM 3185 O O . SER A 1 407 ? -12.695 -15.609 -14.383 1 95.69 407 SER A O 1
ATOM 3187 N N . TYR A 1 408 ? -12.625 -17.641 -15.273 1 96.56 408 TYR A N 1
ATOM 3188 C CA . TYR A 1 408 ? -13.242 -18.25 -14.094 1 96.56 408 TYR A CA 1
ATOM 3189 C C . TYR A 1 408 ? -12.258 -18.281 -12.922 1 96.56 408 TYR A C 1
ATOM 3191 O O . TYR A 1 408 ? -12.672 -18.219 -11.758 1 96.56 408 TYR A O 1
ATOM 3199 N N . PHE A 1 409 ? -10.984 -18.406 -13.312 1 97.25 409 PHE A N 1
ATOM 3200 C CA . PHE A 1 409 ? -9.938 -18.297 -12.305 1 97.25 409 PHE A CA 1
ATOM 3201 C C . PHE A 1 409 ? -10.078 -16.984 -11.531 1 97.25 409 PHE A C 1
ATOM 3203 O O . PHE A 1 409 ? -9.953 -16.969 -10.305 1 97.25 409 PHE A O 1
ATOM 3210 N N . THR A 1 410 ? -10.391 -15.828 -12.117 1 96.25 410 THR A N 1
ATOM 3211 C CA . THR A 1 410 ? -10.516 -14.531 -11.461 1 96.25 410 THR A CA 1
ATOM 3212 C C . THR A 1 410 ? -11.719 -14.516 -10.531 1 96.25 410 THR A C 1
ATOM 3214 O O . THR A 1 410 ? -11.703 -13.844 -9.492 1 96.25 410 THR A O 1
ATOM 3217 N N . ASP A 1 411 ? -12.75 -15.312 -10.805 1 96.12 411 ASP A N 1
ATOM 3218 C CA . ASP A 1 411 ? -13.875 -15.453 -9.891 1 96.12 411 ASP A CA 1
ATOM 3219 C C . ASP A 1 411 ? -13.438 -16.078 -8.57 1 96.12 411 ASP A C 1
ATOM 3221 O O . ASP A 1 411 ? -13.867 -15.641 -7.496 1 96.12 411 ASP A O 1
ATOM 3225 N N . VAL A 1 412 ? -12.656 -17.078 -8.75 1 97.38 412 VAL A N 1
ATOM 3226 C CA . VAL A 1 412 ? -12.18 -17.781 -7.562 1 97.38 412 VAL A CA 1
ATOM 3227 C C . VAL A 1 412 ? -11.312 -16.844 -6.727 1 97.38 412 VAL A C 1
ATOM 3229 O O . VAL A 1 412 ? -11.391 -16.844 -5.496 1 97.38 412 VAL A O 1
ATOM 3232 N N . ILE A 1 413 ? -10.5 -16.078 -7.434 1 96.88 413 ILE A N 1
ATOM 3233 C CA . ILE A 1 413 ? -9.641 -15.133 -6.738 1 96.88 413 ILE A CA 1
ATOM 3234 C C . ILE A 1 413 ? -10.5 -14.141 -5.957 1 96.88 413 ILE A C 1
ATOM 3236 O O . ILE A 1 413 ? -10.164 -13.773 -4.828 1 96.88 413 ILE A O 1
ATOM 3240 N N . GLN A 1 414 ? -11.555 -13.68 -6.496 1 94.88 414 GLN A N 1
ATOM 3241 C CA . GLN A 1 414 ? -12.461 -12.773 -5.805 1 94.88 414 GLN A CA 1
ATOM 3242 C C . GLN A 1 414 ? -13.016 -13.406 -4.531 1 94.88 414 GLN A C 1
ATOM 3244 O O . GLN A 1 414 ? -13.094 -12.75 -3.49 1 94.88 414 GLN A O 1
ATOM 3249 N N . MET A 1 415 ? -13.359 -14.641 -4.613 1 95.44 415 MET A N 1
ATOM 3250 C CA . MET A 1 415 ? -13.875 -15.344 -3.443 1 95.44 415 MET A CA 1
ATOM 3251 C C . MET A 1 415 ? -12.773 -15.562 -2.41 1 95.44 415 MET A C 1
ATOM 3253 O O . MET A 1 415 ? -13.016 -15.461 -1.207 1 95.44 415 MET A O 1
ATOM 3257 N N . MET A 1 416 ? -11.609 -15.867 -2.914 1 96.38 416 MET A N 1
ATOM 3258 C CA . MET A 1 416 ? -10.477 -16.094 -2.02 1 96.38 416 MET A CA 1
ATOM 3259 C C . MET A 1 416 ? -10.133 -14.812 -1.251 1 96.38 416 MET A C 1
ATOM 3261 O O . MET A 1 416 ? -9.672 -14.883 -0.11 1 96.38 416 MET A O 1
ATOM 3265 N N . ARG A 1 417 ? -10.289 -13.68 -1.869 1 95 417 ARG A N 1
ATOM 3266 C CA . ARG A 1 417 ? -10.062 -12.422 -1.175 1 95 417 ARG A CA 1
ATOM 3267 C C . ARG A 1 417 ? -11 -12.266 0.013 1 95 417 ARG A C 1
ATOM 3269 O O . ARG A 1 417 ? -10.586 -11.844 1.095 1 95 417 ARG A O 1
ATOM 3276 N N . LYS A 1 418 ? -12.266 -12.602 -0.19 1 93.62 418 LYS A N 1
ATOM 3277 C CA . LYS A 1 418 ? -13.234 -12.594 0.903 1 93.62 418 LYS A CA 1
ATOM 3278 C C . LYS A 1 418 ? -12.844 -13.586 1.99 1 93.62 418 LYS A C 1
ATOM 3280 O O . LYS A 1 418 ? -12.984 -13.305 3.182 1 93.62 418 LYS A O 1
ATOM 3285 N N . MET A 1 419 ? -12.43 -14.695 1.545 1 94.56 419 MET A N 1
ATOM 3286 C CA . MET A 1 419 ? -12 -15.742 2.475 1 94.56 419 MET A CA 1
ATOM 3287 C C . MET A 1 419 ? -10.828 -15.266 3.324 1 94.56 419 MET A C 1
ATOM 3289 O O . MET A 1 419 ? -10.781 -15.523 4.527 1 94.56 419 MET A O 1
ATOM 3293 N N . TYR A 1 420 ? -9.93 -14.602 2.656 1 94.12 420 TYR A N 1
ATOM 3294 C CA . TYR A 1 420 ? -8.773 -14.117 3.395 1 94.12 420 TYR A CA 1
ATOM 3295 C C . TYR A 1 420 ? -9.188 -13.109 4.461 1 94.12 420 TYR A C 1
ATOM 3297 O O . TYR A 1 420 ? -8.641 -13.102 5.566 1 94.12 420 TYR A O 1
ATOM 3305 N N . ALA A 1 421 ? -10.062 -12.211 4.105 1 90.88 421 ALA A N 1
ATOM 3306 C CA . ALA A 1 421 ? -10.578 -11.258 5.082 1 90.88 421 ALA A CA 1
ATOM 3307 C C . ALA A 1 421 ? -11.234 -11.977 6.258 1 90.88 421 ALA A C 1
ATOM 3309 O O . ALA A 1 421 ? -11.094 -11.547 7.41 1 90.88 421 ALA A O 1
ATOM 3310 N N . PHE A 1 422 ? -11.898 -13.062 6.027 1 92.31 422 PHE A N 1
ATOM 3311 C CA . PHE A 1 422 ? -12.547 -13.891 7.035 1 92.31 422 PHE A CA 1
ATOM 3312 C C . PHE A 1 422 ? -11.516 -14.562 7.934 1 92.31 422 PHE A C 1
ATOM 3314 O O . PHE A 1 422 ? -11.625 -14.5 9.164 1 92.31 422 PHE A O 1
ATOM 3321 N N . ILE A 1 423 ? -10.523 -15.133 7.324 1 90.88 423 ILE A N 1
ATOM 3322 C CA . ILE A 1 423 ? -9.539 -15.906 8.078 1 90.88 423 ILE A CA 1
ATOM 3323 C C . ILE A 1 423 ? -8.641 -14.969 8.875 1 90.88 423 ILE A C 1
ATOM 3325 O O . ILE A 1 423 ? -8.195 -15.312 9.969 1 90.88 423 ILE A O 1
ATOM 3329 N N . SER A 1 424 ? -8.391 -13.773 8.375 1 89.38 424 SER A N 1
ATOM 3330 C CA . SER A 1 424 ? -7.473 -12.836 9.008 1 89.38 424 SER A CA 1
ATOM 3331 C C . SER A 1 424 ? -8.125 -12.133 10.195 1 89.38 424 SER A C 1
ATOM 3333 O O . SER A 1 424 ? -7.441 -11.508 11.008 1 89.38 424 SER A O 1
ATOM 3335 N N . HIS A 1 425 ? -9.406 -12.18 10.289 1 88.06 425 HIS A N 1
ATOM 3336 C CA . HIS A 1 425 ? -10.109 -11.586 11.422 1 88.06 425 HIS A CA 1
ATOM 3337 C C . HIS A 1 425 ? -9.938 -12.438 12.68 1 88.06 425 HIS A C 1
ATOM 3339 O O . HIS A 1 425 ? -10.375 -13.586 12.727 1 88.06 425 HIS A O 1
ATOM 3345 N N . PRO A 1 426 ? -9.312 -11.898 13.688 1 86.44 426 PRO A N 1
ATOM 3346 C CA . PRO A 1 426 ? -9.078 -12.703 14.891 1 86.44 426 PRO A CA 1
ATOM 3347 C C . PRO A 1 426 ? -10.367 -13.039 15.633 1 86.44 426 PRO A C 1
ATOM 3349 O O . PRO A 1 426 ? -11.211 -12.164 15.836 1 86.44 426 PRO A O 1
ATOM 3352 N N . ARG A 1 427 ? -10.5 -14.258 15.977 1 87.62 427 ARG A N 1
ATOM 3353 C CA . ARG A 1 427 ? -11.664 -14.734 16.734 1 87.62 427 ARG A CA 1
ATOM 3354 C C . ARG A 1 427 ? -11.234 -15.617 17.891 1 87.62 427 ARG A C 1
ATOM 3356 O O . ARG A 1 427 ? -10.375 -16.484 17.75 1 87.62 427 ARG A O 1
ATOM 3363 N N . ASN A 1 428 ? -11.781 -15.328 19.016 1 87.19 428 ASN A N 1
ATOM 3364 C CA . ASN A 1 428 ? -11.562 -16.156 20.203 1 87.19 428 ASN A CA 1
ATOM 3365 C C . ASN A 1 428 ? -12.484 -17.375 20.203 1 87.19 428 ASN A C 1
ATOM 3367 O O . ASN A 1 428 ? -13.695 -17.25 20.375 1 87.19 428 ASN A O 1
ATOM 3371 N N . ILE A 1 429 ? -11.953 -18.531 20.094 1 88.31 429 ILE A N 1
ATOM 3372 C CA . ILE A 1 429 ? -12.727 -19.766 19.922 1 88.31 429 ILE A CA 1
ATOM 3373 C C . ILE A 1 429 ? -13.242 -20.234 21.281 1 88.31 429 ILE A C 1
ATOM 3375 O O . ILE A 1 429 ? -14.031 -21.188 21.359 1 88.31 429 ILE A O 1
ATOM 3379 N N . ALA A 1 430 ? -12.758 -19.594 22.359 1 86.19 430 ALA A N 1
ATOM 3380 C CA . ALA A 1 430 ? -13.297 -19.906 23.688 1 86.19 430 ALA A CA 1
ATOM 3381 C C . ALA A 1 430 ? -14.625 -19.188 23.922 1 86.19 430 ALA A C 1
ATOM 3383 O O . ALA A 1 430 ? -15.391 -19.578 24.812 1 86.19 430 ALA A O 1
ATOM 3384 N N . ASP A 1 431 ? -14.859 -18.172 23.172 1 88.38 431 ASP A N 1
ATOM 3385 C CA . ASP A 1 431 ? -16.094 -17.391 23.281 1 88.38 431 ASP A CA 1
ATOM 3386 C C . ASP A 1 431 ? -17.172 -17.938 22.344 1 88.38 431 ASP A C 1
ATOM 3388 O O . ASP A 1 431 ? -16.984 -17.953 21.125 1 88.38 431 ASP A O 1
ATOM 3392 N N . LYS A 1 432 ? -18.328 -18.266 22.844 1 87.25 432 LYS A N 1
ATOM 3393 C CA . LYS A 1 432 ? -19.406 -18.875 22.078 1 87.25 432 LYS A CA 1
ATOM 3394 C C . LYS A 1 432 ? -19.953 -17.922 21.016 1 87.25 432 LYS A C 1
ATOM 3396 O O . LYS A 1 432 ? -20.328 -18.344 19.922 1 87.25 432 LYS A O 1
ATOM 3401 N N . GLN A 1 433 ? -19.969 -16.672 21.359 1 83.62 433 GLN A N 1
ATOM 3402 C CA . GLN A 1 433 ? -20.469 -15.688 20.406 1 83.62 433 GLN A CA 1
ATOM 3403 C C . GLN A 1 433 ? -19.531 -15.562 19.203 1 83.62 433 GLN A C 1
ATOM 3405 O O . GLN A 1 433 ? -19.984 -15.523 18.062 1 83.62 433 GLN A O 1
ATOM 3410 N N . ASN A 1 434 ? -18.25 -15.555 19.5 1 89.25 434 ASN A N 1
ATOM 3411 C CA . ASN A 1 434 ? -17.25 -15.5 18.438 1 89.25 434 ASN A CA 1
ATOM 3412 C C . ASN A 1 434 ? -17.312 -16.75 17.547 1 89.25 434 ASN A C 1
ATOM 3414 O O . ASN A 1 434 ? -17.188 -16.656 16.328 1 89.25 434 ASN A O 1
ATOM 3418 N N . VAL A 1 435 ? -17.5 -17.812 18.141 1 90.69 435 VAL A N 1
ATOM 3419 C CA . VAL A 1 435 ? -17.562 -19.078 17.406 1 90.69 435 VAL A CA 1
ATOM 3420 C C . VAL A 1 435 ? -18.797 -19.109 16.516 1 90.69 435 VAL A C 1
ATOM 3422 O O . VAL A 1 435 ? -18.734 -19.562 15.367 1 90.69 435 VAL A O 1
ATOM 3425 N N . CYS A 1 436 ? -19.906 -18.609 17.047 1 89.62 436 CYS A N 1
ATOM 3426 C CA . CYS A 1 436 ? -21.141 -18.562 16.266 1 89.62 436 CYS A CA 1
ATOM 3427 C C . CYS A 1 436 ? -20.969 -17.656 15.047 1 89.62 436 CYS A C 1
ATOM 3429 O O . CYS A 1 436 ? -21.391 -18.016 13.945 1 89.62 436 CYS A O 1
ATOM 3431 N N . GLU A 1 437 ? -20.359 -16.516 15.25 1 88.38 437 GLU A N 1
ATOM 3432 C CA . GLU A 1 437 ? -20.125 -15.594 14.141 1 88.38 437 GLU A CA 1
ATOM 3433 C C . GLU A 1 437 ? -19.188 -16.203 13.102 1 88.38 437 GLU A C 1
ATOM 3435 O O . GLU A 1 437 ? -19.359 -16.016 11.898 1 88.38 437 GLU A O 1
ATOM 3440 N N . TRP A 1 438 ? -18.188 -16.906 13.602 1 90.81 438 TRP A N 1
ATOM 3441 C CA . TRP A 1 438 ? -17.25 -17.578 12.711 1 90.81 438 TRP A CA 1
ATOM 3442 C C . TRP A 1 438 ? -17.969 -18.578 11.805 1 90.81 438 TRP A C 1
ATOM 3444 O O . TRP A 1 438 ? -17.766 -18.594 10.594 1 90.81 438 TRP A O 1
ATOM 3454 N N . PHE A 1 439 ? -18.922 -19.391 12.328 1 92.19 439 PHE A N 1
ATOM 3455 C CA . PHE A 1 439 ? -19.609 -20.438 11.57 1 92.19 439 PHE A CA 1
ATOM 3456 C C . PHE A 1 439 ? -20.594 -19.828 10.57 1 92.19 439 PHE A C 1
ATOM 3458 O O . PHE A 1 439 ? -20.781 -20.359 9.477 1 92.19 439 PHE A O 1
ATOM 3465 N N . VAL A 1 440 ? -21.156 -18.703 10.969 1 91.88 440 VAL A N 1
ATOM 3466 C CA . VAL A 1 440 ? -22.078 -18.047 10.047 1 91.88 440 VAL A CA 1
ATOM 3467 C C . VAL A 1 440 ? -21.328 -17.578 8.805 1 91.88 440 VAL A C 1
ATOM 3469 O O . VAL A 1 440 ? -21.75 -17.844 7.68 1 91.88 440 VAL A O 1
ATOM 3472 N N . HIS A 1 441 ? -20.219 -16.906 9.07 1 93.25 441 HIS A N 1
ATOM 3473 C CA . HIS A 1 441 ? -19.422 -16.422 7.949 1 93.25 441 HIS A CA 1
ATOM 3474 C C . HIS A 1 441 ? -18.812 -17.578 7.16 1 93.25 441 HIS A C 1
ATOM 3476 O O . HIS A 1 441 ? -18.734 -17.531 5.93 1 93.25 441 HIS A O 1
ATOM 3482 N N . PHE A 1 442 ? -18.359 -18.656 7.852 1 93.31 442 PHE A N 1
ATOM 3483 C CA . PHE A 1 442 ? -17.797 -19.844 7.238 1 93.31 442 PHE A CA 1
ATOM 3484 C C . PHE A 1 442 ? -18.781 -20.484 6.277 1 93.31 442 PHE A C 1
ATOM 3486 O O . PHE A 1 442 ? -18.453 -20.766 5.125 1 93.31 442 PHE A O 1
ATOM 3493 N N . HIS A 1 443 ? -20.016 -20.594 6.695 1 94.06 443 HIS A N 1
ATOM 3494 C CA . HIS A 1 443 ? -21.031 -21.25 5.883 1 94.06 443 HIS A CA 1
ATOM 3495 C C . HIS A 1 443 ? -21.5 -20.359 4.738 1 94.06 443 HIS A C 1
ATOM 3497 O O . HIS A 1 443 ? -21.828 -20.844 3.656 1 94.06 443 HIS A O 1
ATOM 3503 N N . MET A 1 444 ? -21.453 -19.062 5.004 1 93.56 444 MET A N 1
ATOM 3504 C CA . MET A 1 444 ? -21.797 -18.141 3.932 1 93.56 444 MET A CA 1
ATOM 3505 C C . MET A 1 444 ? -20.797 -18.25 2.779 1 93.56 444 MET A C 1
ATOM 3507 O O . MET A 1 444 ? -21.188 -18.297 1.614 1 93.56 444 MET A O 1
ATOM 3511 N N . LEU A 1 445 ? -19.531 -18.328 3.066 1 95.19 445 LEU A N 1
ATOM 3512 C CA . LEU A 1 445 ? -18.484 -18.438 2.055 1 95.19 445 LEU A CA 1
ATOM 3513 C C . LEU A 1 445 ? -18.547 -19.797 1.365 1 95.19 445 LEU A C 1
ATOM 3515 O O . LEU A 1 445 ? -18.328 -19.891 0.153 1 95.19 445 LEU A O 1
ATOM 3519 N N . GLU A 1 446 ? -18.844 -20.844 2.121 1 93.75 446 GLU A N 1
ATOM 3520 C CA . GLU A 1 446 ? -18.984 -22.188 1.557 1 93.75 446 GLU A CA 1
ATOM 3521 C C . GLU A 1 446 ? -20.125 -22.234 0.546 1 93.75 446 GLU A C 1
ATOM 3523 O O . GLU A 1 446 ? -19.984 -22.812 -0.534 1 93.75 446 GLU A O 1
ATOM 3528 N N . THR A 1 447 ? -21.203 -21.625 0.998 1 93.12 447 THR A N 1
ATOM 3529 C CA . THR A 1 447 ? -22.375 -21.609 0.126 1 93.12 447 THR A CA 1
ATOM 3530 C C . THR A 1 447 ? -22.078 -20.828 -1.15 1 93.12 447 THR A C 1
ATOM 3532 O O . THR A 1 447 ? -22.5 -21.219 -2.24 1 93.12 447 THR A O 1
ATOM 3535 N N . GLU A 1 448 ? -21.359 -19.719 -0.995 1 94.62 448 GLU A N 1
ATOM 3536 C CA . GLU A 1 448 ? -20.984 -18.922 -2.158 1 94.62 448 GLU A CA 1
ATOM 3537 C C . GLU A 1 448 ? -20.125 -19.719 -3.131 1 94.62 448 GLU A C 1
ATOM 3539 O O . GLU A 1 448 ? -20.328 -19.656 -4.344 1 94.62 448 GLU A O 1
ATOM 3544 N N . MET A 1 449 ? -19.203 -20.5 -2.658 1 95.81 449 MET A N 1
ATOM 3545 C CA . MET A 1 449 ? -18.312 -21.312 -3.488 1 95.81 449 MET A CA 1
ATOM 3546 C C . MET A 1 449 ? -19.094 -22.438 -4.176 1 95.81 449 MET A C 1
ATOM 3548 O O . MET A 1 449 ? -18.859 -22.719 -5.352 1 95.81 449 MET A O 1
ATOM 3552 N N . MET A 1 450 ? -20.031 -23.016 -3.445 1 93.88 450 MET A N 1
ATOM 3553 C CA . MET A 1 450 ? -20.828 -24.094 -4 1 93.88 450 MET A CA 1
ATOM 3554 C C . MET A 1 450 ? -21.766 -23.578 -5.094 1 93.88 450 MET A C 1
ATOM 3556 O O . MET A 1 450 ? -21.938 -24.234 -6.125 1 93.88 450 MET A O 1
ATOM 3560 N N . ASP A 1 451 ? -22.328 -22.406 -4.809 1 93.69 451 ASP A N 1
ATOM 3561 C CA . ASP A 1 451 ? -23.203 -21.781 -5.793 1 93.69 451 ASP A CA 1
ATOM 3562 C C . ASP A 1 451 ? -22.438 -21.422 -7.062 1 93.69 451 ASP A C 1
ATOM 3564 O O . ASP A 1 451 ? -22.938 -21.609 -8.172 1 93.69 451 ASP A O 1
ATOM 3568 N N . TRP A 1 452 ? -21.281 -20.891 -6.867 1 96.25 452 TRP A N 1
ATOM 3569 C CA . TRP A 1 452 ? -20.453 -20.531 -8.008 1 96.25 452 TRP A CA 1
ATOM 3570 C C . TRP A 1 452 ? -20.094 -21.766 -8.836 1 96.25 452 TRP A C 1
ATOM 3572 O O . TRP A 1 452 ? -20.188 -21.75 -10.062 1 96.25 452 TRP A O 1
ATOM 3582 N N . LYS A 1 453 ? -19.672 -22.875 -8.227 1 95.5 453 LYS A N 1
ATOM 3583 C CA . LYS A 1 453 ? -19.297 -24.094 -8.93 1 95.5 453 LYS A CA 1
ATOM 3584 C C . LYS A 1 453 ? -20.469 -24.688 -9.695 1 95.5 453 LYS A C 1
ATOM 3586 O O . LYS A 1 453 ? -20.297 -25.188 -10.812 1 95.5 453 LYS A O 1
ATOM 3591 N N . SER A 1 454 ? -21.688 -24.594 -9.102 1 93.81 454 SER A N 1
ATOM 3592 C CA . SER A 1 454 ? -22.891 -25.141 -9.719 1 93.81 454 SER A CA 1
ATOM 3593 C C . SER A 1 454 ? -23.266 -24.391 -10.984 1 93.81 454 SER A C 1
ATOM 3595 O O . SER A 1 454 ? -23.906 -24.938 -11.883 1 93.81 454 SER A O 1
ATOM 3597 N N . ASN A 1 455 ? -22.75 -23.125 -11.07 1 93.12 455 ASN A N 1
ATOM 3598 C CA . ASN A 1 455 ? -23.094 -22.297 -12.219 1 93.12 455 ASN A CA 1
ATOM 3599 C C . ASN A 1 455 ? -21.969 -22.312 -13.266 1 93.12 455 ASN A C 1
ATOM 3601 O O . ASN A 1 455 ? -22.078 -21.656 -14.297 1 93.12 455 ASN A O 1
ATOM 3605 N N . LEU A 1 456 ? -20.969 -23.094 -13.031 1 94.31 456 LEU A N 1
ATOM 3606 C CA . LEU A 1 456 ? -19.844 -23.188 -13.969 1 94.31 456 LEU A CA 1
ATOM 3607 C C . LEU A 1 456 ? -20.219 -24.078 -15.148 1 94.31 456 LEU A C 1
ATOM 3609 O O . LEU A 1 456 ? -20.938 -25.062 -14.992 1 94.31 456 LEU A O 1
ATOM 3613 N N . PRO A 1 457 ? -19.75 -23.672 -16.359 1 91.94 457 PRO A N 1
ATOM 3614 C CA . PRO A 1 457 ? -19.922 -24.594 -17.469 1 91.94 457 PRO A CA 1
ATOM 3615 C C . PRO A 1 457 ? -19.406 -26 -17.156 1 91.94 457 PRO A C 1
ATOM 3617 O O . PRO A 1 457 ? -18.422 -26.156 -16.438 1 91.94 457 PRO A O 1
ATOM 3620 N N . SER A 1 458 ? -20 -27.016 -17.703 1 89.62 458 SER A N 1
ATOM 3621 C CA . SER A 1 458 ? -19.766 -28.422 -17.375 1 89.62 458 SER A CA 1
ATOM 3622 C C . SER A 1 458 ? -18.297 -28.797 -17.562 1 89.62 458 SER A C 1
ATOM 3624 O O . SER A 1 458 ? -17.75 -29.578 -16.797 1 89.62 458 SER A O 1
ATOM 3626 N N . LYS A 1 459 ? -17.703 -28.25 -18.547 1 88.81 459 LYS A N 1
ATOM 3627 C CA . LYS A 1 459 ? -16.297 -28.547 -18.828 1 88.81 459 LYS A CA 1
ATOM 3628 C C . LYS A 1 459 ? -15.414 -28.203 -17.625 1 88.81 459 LYS A C 1
ATOM 3630 O O . LYS A 1 459 ? -14.555 -29 -17.25 1 88.81 459 LYS A O 1
ATOM 3635 N N . TYR A 1 460 ? -15.633 -27.094 -17.047 1 93.19 460 TYR A N 1
ATOM 3636 C CA . TYR A 1 460 ? -14.812 -26.625 -15.938 1 93.19 460 TYR A CA 1
ATOM 3637 C C . TYR A 1 460 ? -15.266 -27.25 -14.625 1 93.19 460 TYR A C 1
ATOM 3639 O O . TYR A 1 460 ? -14.445 -27.531 -13.742 1 93.19 460 TYR A O 1
ATOM 3647 N N . ALA A 1 461 ? -16.531 -27.5 -14.484 1 92.94 461 ALA A N 1
ATOM 3648 C CA . ALA A 1 461 ? -17.031 -28.172 -13.289 1 92.94 461 ALA A CA 1
ATOM 3649 C C . ALA A 1 461 ? -16.469 -29.578 -13.18 1 92.94 461 ALA A C 1
ATOM 3651 O O . ALA A 1 461 ? -16.094 -30.031 -12.086 1 92.94 461 ALA A O 1
ATOM 3652 N N . SER A 1 462 ? -16.469 -30.219 -14.281 1 91.5 462 SER A N 1
ATOM 3653 C CA . SER A 1 462 ? -15.922 -31.578 -14.312 1 91.5 462 SER A CA 1
ATOM 3654 C C . SER A 1 462 ? -14.43 -31.578 -14 1 91.5 462 SER A C 1
ATOM 3656 O O . SER A 1 462 ? -13.922 -32.531 -13.383 1 91.5 462 SER A O 1
ATOM 3658 N N . LEU A 1 463 ? -13.719 -30.609 -14.492 1 94.19 463 LEU A N 1
ATOM 3659 C CA . LEU A 1 463 ? -12.305 -30.469 -14.172 1 94.19 463 LEU A CA 1
ATOM 3660 C C . LEU A 1 463 ? -12.094 -30.375 -12.664 1 94.19 463 LEU A C 1
ATOM 3662 O O . LEU A 1 463 ? -11.195 -31.031 -12.117 1 94.19 463 LEU A O 1
ATOM 3666 N N . LEU A 1 464 ? -12.891 -29.562 -12.008 1 95.06 464 LEU A N 1
ATOM 3667 C CA . LEU A 1 464 ? -12.742 -29.344 -10.578 1 95.06 464 LEU A CA 1
ATOM 3668 C C . LEU A 1 464 ? -13.094 -30.594 -9.789 1 95.06 464 LEU A C 1
ATOM 3670 O O . LEU A 1 464 ? -12.484 -30.875 -8.75 1 95.06 464 LEU A O 1
ATOM 3674 N N . ASP A 1 465 ? -14.039 -31.453 -10.336 1 92.38 465 ASP A N 1
ATOM 3675 C CA . ASP A 1 465 ? -14.523 -32.625 -9.609 1 92.38 465 ASP A CA 1
ATOM 3676 C C . ASP A 1 465 ? -13.648 -33.844 -9.906 1 92.38 465 ASP A C 1
ATOM 3678 O O . ASP A 1 465 ? -13.336 -34.625 -9 1 92.38 465 ASP A O 1
ATOM 3682 N N . SER A 1 466 ? -13.281 -34 -11.141 1 89.38 466 SER A N 1
ATOM 3683 C CA . SER A 1 466 ? -12.609 -35.25 -11.531 1 89.38 466 SER A CA 1
ATOM 3684 C C . SER A 1 466 ? -11.133 -35 -11.844 1 89.38 466 SER A C 1
ATOM 3686 O O . SER A 1 466 ? -10.352 -35.938 -11.945 1 89.38 466 SER A O 1
ATOM 3688 N N . SER A 1 467 ? -10.727 -33.75 -11.922 1 91.25 467 SER A N 1
ATOM 3689 C CA . SER A 1 467 ? -9.344 -33.375 -12.234 1 91.25 467 SER A CA 1
ATOM 3690 C C . SER A 1 467 ? -8.898 -33.969 -13.562 1 91.25 467 SER A C 1
ATOM 3692 O O . SER A 1 467 ? -7.734 -34.344 -13.727 1 91.25 467 SER A O 1
ATOM 3694 N N . THR A 1 468 ? -9.859 -34.25 -14.43 1 86.38 468 THR A N 1
ATOM 3695 C CA . THR A 1 468 ? -9.539 -34.812 -15.742 1 86.38 468 THR A CA 1
ATOM 3696 C C . THR A 1 468 ? -9.477 -33.688 -16.797 1 86.38 468 THR A C 1
ATOM 3698 O O . THR A 1 468 ? -10.266 -32.75 -16.766 1 86.38 468 THR A O 1
ATOM 3701 N N . LEU A 1 469 ? -8.477 -33.844 -17.625 1 86.19 469 LEU A N 1
ATOM 3702 C CA . LEU A 1 469 ? -8.32 -32.906 -18.734 1 86.19 469 LEU A CA 1
ATOM 3703 C C . LEU A 1 469 ? -9.164 -33.312 -19.938 1 86.19 469 LEU A C 1
ATOM 3705 O O . LEU A 1 469 ? -9.219 -34.5 -20.266 1 86.19 469 LEU A O 1
ATOM 3709 N N . CYS A 1 470 ? -10.172 -32.781 -20.328 1 69.81 470 CYS A N 1
ATOM 3710 C CA . CYS A 1 470 ? -11.172 -33.156 -21.328 1 69.81 470 CYS A CA 1
ATOM 3711 C C . CYS A 1 470 ? -10.508 -33.5 -22.656 1 69.81 470 CYS A C 1
ATOM 3713 O O . CYS A 1 470 ? -11.023 -34.312 -23.406 1 69.81 470 CYS A O 1
ATOM 3715 N N . THR A 1 471 ? -9.531 -32.688 -23 1 71.75 471 THR A N 1
ATOM 3716 C CA . THR A 1 471 ? -8.93 -32.906 -24.312 1 71.75 471 THR A CA 1
ATOM 3717 C C . THR A 1 471 ? -7.605 -33.656 -24.188 1 71.75 471 THR A C 1
ATOM 3719 O O . THR A 1 471 ? -6.891 -33.5 -23.203 1 71.75 471 THR A O 1
ATOM 3722 N N . GLU A 1 472 ? -7.473 -34.531 -25.125 1 68.06 472 GLU A N 1
ATOM 3723 C CA . GLU A 1 472 ? -6.273 -35.375 -25.156 1 68.06 472 GLU A CA 1
ATOM 3724 C C . GLU A 1 472 ? -5.035 -34.531 -25.484 1 68.06 472 GLU A C 1
ATOM 3726 O O . GLU A 1 472 ? -3.924 -34.875 -25.078 1 68.06 472 GLU A O 1
ATOM 3731 N N . GLN A 1 473 ? -5.23 -33.5 -26.172 1 75.88 473 GLN A N 1
ATOM 3732 C CA . GLN A 1 473 ? -4.039 -32.719 -26.516 1 75.88 473 GLN A CA 1
ATOM 3733 C C . GLN A 1 473 ? -4.262 -31.234 -26.281 1 75.88 473 GLN A C 1
ATOM 3735 O O . GLN A 1 473 ? -4.711 -30.516 -27.172 1 75.88 473 GLN A O 1
ATOM 3740 N N . ASN A 1 474 ? -3.881 -30.812 -25.188 1 82.94 474 ASN A N 1
ATOM 3741 C CA . ASN A 1 474 ? -3.982 -29.406 -24.812 1 82.94 474 ASN A CA 1
ATOM 3742 C C . ASN A 1 474 ? -2.654 -28.672 -25 1 82.94 474 ASN A C 1
ATOM 3744 O O . ASN A 1 474 ? -1.587 -29.25 -24.797 1 82.94 474 ASN A O 1
ATOM 3748 N N . THR A 1 475 ? -2.766 -27.469 -25.516 1 86.94 475 THR A N 1
ATOM 3749 C CA . THR A 1 475 ? -1.577 -26.609 -25.531 1 86.94 475 THR A CA 1
ATOM 3750 C C . THR A 1 475 ? -1.17 -26.219 -24.125 1 86.94 475 THR A C 1
ATOM 3752 O O . THR A 1 475 ? -1.972 -26.312 -23.188 1 86.94 475 THR A O 1
ATOM 3755 N N . PHE A 1 476 ? 0.038 -25.859 -23.891 1 91.81 476 PHE A N 1
ATOM 3756 C CA . PHE A 1 476 ? 0.496 -25.438 -22.578 1 91.81 476 PHE A CA 1
ATOM 3757 C C . PHE A 1 476 ? -0.314 -24.25 -22.078 1 91.81 476 PHE A C 1
ATOM 3759 O O . PHE A 1 476 ? -0.605 -24.141 -20.891 1 91.81 476 PHE A O 1
ATOM 3766 N N . GLU A 1 477 ? -0.632 -23.344 -22.953 1 89.75 477 GLU A N 1
ATOM 3767 C CA . GLU A 1 477 ? -1.42 -22.172 -22.578 1 89.75 477 GLU A CA 1
ATOM 3768 C C . GLU A 1 477 ? -2.764 -22.578 -21.969 1 89.75 477 GLU A C 1
ATOM 3770 O O . GLU A 1 477 ? -3.234 -21.969 -21.016 1 89.75 477 GLU A O 1
ATOM 3775 N N . GLU A 1 478 ? -3.338 -23.562 -22.578 1 90.25 478 GLU A N 1
ATOM 3776 C CA . GLU A 1 478 ? -4.617 -24.062 -22.078 1 90.25 478 GLU A CA 1
ATOM 3777 C C . GLU A 1 478 ? -4.449 -24.75 -20.719 1 90.25 478 GLU A C 1
ATOM 3779 O O . GLU A 1 478 ? -5.246 -24.531 -19.812 1 90.25 478 GLU A O 1
ATOM 3784 N N . ILE A 1 479 ? -3.398 -25.547 -20.672 1 92.94 479 ILE A N 1
ATOM 3785 C CA . ILE A 1 479 ? -3.141 -26.281 -19.422 1 92.94 479 ILE A CA 1
ATOM 3786 C C . ILE A 1 479 ? -2.85 -25.281 -18.297 1 92.94 479 ILE A C 1
ATOM 3788 O O . ILE A 1 479 ? -3.268 -25.484 -17.156 1 92.94 479 ILE A O 1
ATOM 3792 N N . ALA A 1 480 ? -2.104 -24.25 -18.609 1 94.94 480 ALA A N 1
ATOM 3793 C CA . ALA A 1 480 ? -1.767 -23.25 -17.609 1 94.94 480 ALA A CA 1
ATOM 3794 C C . ALA A 1 480 ? -3.023 -22.594 -17.031 1 94.94 480 ALA A C 1
ATOM 3796 O O . ALA A 1 480 ? -3.146 -22.422 -15.812 1 94.94 480 ALA A O 1
ATOM 3797 N N . GLY A 1 481 ? -3.963 -22.219 -17.906 1 94.31 481 GLY A N 1
ATOM 3798 C CA . GLY A 1 481 ? -5.227 -21.656 -17.453 1 94.31 481 GLY A CA 1
ATOM 3799 C C . GLY A 1 481 ? -6.035 -22.625 -16.594 1 94.31 481 GLY A C 1
ATOM 3800 O O . GLY A 1 481 ? -6.582 -22.234 -15.562 1 94.31 481 GLY A O 1
ATOM 3801 N N . LEU A 1 482 ? -6.07 -23.891 -17.031 1 95.62 482 LEU A N 1
ATOM 3802 C CA . LEU A 1 482 ? -6.816 -24.906 -16.312 1 95.62 482 LEU A CA 1
ATOM 3803 C C . LEU A 1 482 ? -6.18 -25.188 -14.953 1 95.62 482 LEU A C 1
ATOM 3805 O O . LEU A 1 482 ? -6.883 -25.359 -13.953 1 95.62 482 LEU A O 1
ATOM 3809 N N . ALA A 1 483 ? -4.859 -25.234 -14.961 1 96.62 483 ALA A N 1
ATOM 3810 C CA . ALA A 1 483 ? -4.137 -25.484 -13.719 1 96.62 483 ALA A CA 1
ATOM 3811 C C . ALA A 1 483 ? -4.352 -24.344 -12.727 1 96.62 483 ALA A C 1
ATOM 3813 O O . ALA A 1 483 ? -4.48 -24.578 -11.523 1 96.62 483 ALA A O 1
ATOM 3814 N N . LEU A 1 484 ? -4.355 -23.078 -13.219 1 96.56 484 LEU A N 1
ATOM 3815 C CA . LEU A 1 484 ? -4.602 -21.922 -12.359 1 96.56 484 LEU A CA 1
ATOM 3816 C C . LEU A 1 484 ? -5.988 -22 -11.734 1 96.56 484 LEU A C 1
ATOM 3818 O O . LEU A 1 484 ? -6.141 -21.797 -10.531 1 96.56 484 LEU A O 1
ATOM 3822 N N . LEU A 1 485 ? -6.961 -22.281 -12.547 1 97.69 485 LEU A N 1
ATOM 3823 C CA . LEU A 1 485 ? -8.336 -22.375 -12.062 1 97.69 485 LEU A CA 1
ATOM 3824 C C . LEU A 1 485 ? -8.477 -23.5 -11.047 1 97.69 485 LEU A C 1
ATOM 3826 O O . LEU A 1 485 ? -9 -23.297 -9.953 1 97.69 485 LEU A O 1
ATOM 3830 N N . HIS A 1 486 ? -7.984 -24.656 -11.422 1 97.94 486 HIS A N 1
ATOM 3831 C CA . HIS A 1 486 ? -8.102 -25.859 -10.586 1 97.94 486 HIS A CA 1
ATOM 3832 C C . HIS A 1 486 ? -7.383 -25.672 -9.258 1 97.94 486 HIS A C 1
ATOM 3834 O O . HIS A 1 486 ? -7.953 -25.938 -8.195 1 97.94 486 HIS A O 1
ATOM 3840 N N . SER A 1 487 ? -6.137 -25.234 -9.32 1 97.31 487 SER A N 1
ATOM 3841 C CA . SER A 1 487 ? -5.336 -25.062 -8.109 1 97.31 487 SER A CA 1
ATOM 3842 C C . SER A 1 487 ? -5.949 -24 -7.191 1 97.31 487 SER A C 1
ATOM 3844 O O . SER A 1 487 ? -5.996 -24.188 -5.973 1 97.31 487 SER A O 1
ATOM 3846 N N . SER A 1 488 ? -6.391 -22.859 -7.719 1 97.56 488 SER A N 1
ATOM 3847 C CA . SER A 1 488 ? -6.965 -21.797 -6.895 1 97.56 488 SER A CA 1
ATOM 3848 C C . SER A 1 488 ? -8.227 -22.281 -6.188 1 97.56 488 SER A C 1
ATOM 3850 O O . SER A 1 488 ? -8.469 -21.922 -5.027 1 97.56 488 SER A O 1
ATOM 3852 N N . TYR A 1 489 ? -9.023 -23.062 -6.918 1 98 489 TYR A N 1
ATOM 3853 C CA . TYR A 1 489 ? -10.242 -23.594 -6.324 1 98 489 TYR A CA 1
ATOM 3854 C C . TYR A 1 489 ? -9.93 -24.484 -5.129 1 98 489 TYR A C 1
ATOM 3856 O O . TYR A 1 489 ? -10.539 -24.344 -4.066 1 98 489 TYR A O 1
ATOM 3864 N N . HIS A 1 490 ? -9.062 -25.312 -5.246 1 97.69 490 HIS A N 1
ATOM 3865 C CA . HIS A 1 490 ? -8.758 -26.266 -4.188 1 97.69 490 HIS A CA 1
ATOM 3866 C C . HIS A 1 490 ? -7.961 -25.625 -3.064 1 97.69 490 HIS A C 1
ATOM 3868 O O . HIS A 1 490 ? -8.117 -25.984 -1.897 1 97.69 490 HIS A O 1
ATOM 3874 N N . ILE A 1 491 ? -7.066 -24.625 -3.383 1 96.25 491 ILE A N 1
ATOM 3875 C CA . ILE A 1 491 ? -6.43 -23.844 -2.33 1 96.25 491 ILE A CA 1
ATOM 3876 C C . ILE A 1 491 ? -7.492 -23.141 -1.486 1 96.25 491 ILE A C 1
ATOM 3878 O O . ILE A 1 491 ? -7.371 -23.078 -0.261 1 96.25 491 ILE A O 1
ATOM 3882 N N . ALA A 1 492 ? -8.461 -22.578 -2.199 1 97 492 ALA A N 1
ATOM 3883 C CA . ALA A 1 492 ? -9.531 -21.875 -1.499 1 97 492 ALA A CA 1
ATOM 3884 C C . ALA A 1 492 ? -10.234 -22.797 -0.507 1 97 492 ALA A C 1
ATOM 3886 O O . ALA A 1 492 ? -10.5 -22.406 0.632 1 97 492 ALA A O 1
ATOM 3887 N N . LEU A 1 493 ? -10.523 -24 -0.917 1 96.81 493 LEU A N 1
ATOM 3888 C CA . LEU A 1 493 ? -11.188 -24.969 -0.048 1 96.81 493 LEU A CA 1
ATOM 3889 C C . LEU A 1 493 ? -10.297 -25.344 1.133 1 96.81 493 LEU A C 1
ATOM 3891 O O . LEU A 1 493 ? -10.758 -25.391 2.273 1 96.81 493 LEU A O 1
ATOM 3895 N N . ILE A 1 494 ? -9.047 -25.562 0.856 1 96.44 494 ILE A N 1
ATOM 3896 C CA . ILE A 1 494 ? -8.109 -25.969 1.902 1 96.44 494 ILE A CA 1
ATOM 3897 C C . ILE A 1 494 ? -7.969 -24.844 2.928 1 96.44 494 ILE A C 1
ATOM 3899 O O . ILE A 1 494 ? -8.047 -25.078 4.133 1 96.44 494 ILE A O 1
ATOM 3903 N N . LYS A 1 495 ? -7.754 -23.641 2.455 1 93.69 495 LYS A N 1
ATOM 3904 C CA . LYS A 1 495 ? -7.559 -22.516 3.357 1 93.69 495 LYS A CA 1
ATOM 3905 C C . LYS A 1 495 ? -8.82 -22.234 4.176 1 93.69 495 LYS A C 1
ATOM 3907 O O . LYS A 1 495 ? -8.734 -21.812 5.332 1 93.69 495 LYS A O 1
ATOM 3912 N N . MET A 1 496 ? -9.953 -22.453 3.621 1 93.56 496 MET A N 1
ATOM 3913 C CA . MET A 1 496 ? -11.219 -22.219 4.309 1 93.56 496 MET A CA 1
ATOM 3914 C C . MET A 1 496 ? -11.453 -23.266 5.387 1 93.56 496 MET A C 1
ATOM 3916 O O . MET A 1 496 ? -11.93 -22.953 6.48 1 93.56 496 MET A O 1
ATOM 3920 N N . HIS A 1 497 ? -11.062 -24.484 5.125 1 94.31 497 HIS A N 1
ATOM 3921 C CA . HIS A 1 497 ? -11.453 -25.594 5.988 1 94.31 497 HIS A CA 1
ATOM 3922 C C . HIS A 1 497 ? -10.305 -26.016 6.902 1 94.31 497 HIS A C 1
ATOM 3924 O O . HIS A 1 497 ? -10.508 -26.75 7.871 1 94.31 497 HIS A O 1
ATOM 3930 N N . SER A 1 498 ? -9.125 -25.594 6.66 1 91.25 498 SER A N 1
ATOM 3931 C CA . SER A 1 498 ? -7.965 -26.078 7.402 1 91.25 498 SER A CA 1
ATOM 3932 C C . SER A 1 498 ? -8.039 -25.672 8.875 1 91.25 498 SER A C 1
ATOM 3934 O O . SER A 1 498 ? -7.648 -26.438 9.75 1 91.25 498 SER A O 1
ATOM 3936 N N . ALA A 1 499 ? -8.57 -24.469 9.164 1 88.19 499 ALA A N 1
ATOM 3937 C CA . ALA A 1 499 ? -8.656 -24.016 10.555 1 88.19 499 ALA A CA 1
ATOM 3938 C C . ALA A 1 499 ? -9.633 -24.859 11.352 1 88.19 499 ALA A C 1
ATOM 3940 O O . ALA A 1 499 ? -9.422 -25.125 12.539 1 88.19 499 ALA A O 1
ATOM 3941 N N . TYR A 1 500 ? -10.672 -25.266 10.68 1 91.31 500 TYR A N 1
ATOM 3942 C CA . TYR A 1 500 ? -11.703 -26.078 11.32 1 91.31 500 TYR A CA 1
ATOM 3943 C C . TYR A 1 500 ? -11.328 -27.562 11.305 1 91.31 500 TYR A C 1
ATOM 3945 O O . TYR A 1 500 ? -11.703 -28.312 12.211 1 91.31 500 TYR A O 1
ATOM 3953 N N . GLY A 1 501 ? -10.586 -27.953 10.328 1 91.88 501 GLY A N 1
ATOM 3954 C CA . GLY A 1 501 ? -10.172 -29.344 10.219 1 91.88 501 GLY A CA 1
ATOM 3955 C C . GLY A 1 501 ? -9 -29.688 11.109 1 91.88 501 GLY A C 1
ATOM 3956 O O . GLY A 1 501 ? -8.938 -30.781 11.68 1 91.88 501 GLY A O 1
ATOM 3957 N N . TYR A 1 502 ? -8.086 -28.781 11.188 1 88.25 502 TYR A N 1
ATOM 3958 C CA . TYR A 1 502 ? -6.875 -29 11.977 1 88.25 502 TYR A CA 1
ATOM 3959 C C . TYR A 1 502 ? -6.648 -27.844 12.945 1 88.25 502 TYR A C 1
ATOM 3961 O O . TYR A 1 502 ? -5.66 -27.109 12.836 1 88.25 502 TYR A O 1
ATOM 3969 N N . PRO A 1 503 ? -7.547 -27.688 13.961 1 86 503 PRO A N 1
ATOM 3970 C CA . PRO A 1 503 ? -7.363 -26.578 14.898 1 86 503 PRO A CA 1
ATOM 3971 C C . PRO A 1 503 ? -6.105 -26.719 15.75 1 86 503 PRO A C 1
ATOM 3973 O O . PRO A 1 503 ? -5.738 -27.828 16.141 1 86 503 PRO A O 1
ATOM 3976 N N . HIS A 1 504 ? -5.387 -25.594 15.992 1 80.12 504 HIS A N 1
ATOM 3977 C CA . HIS A 1 504 ? -4.188 -25.594 16.828 1 80.12 504 HIS A CA 1
ATOM 3978 C C . HIS A 1 504 ? -4.527 -25.875 18.281 1 80.12 504 HIS A C 1
ATOM 3980 O O . HIS A 1 504 ? -3.701 -26.406 19.031 1 80.12 504 HIS A O 1
ATOM 3986 N N . ILE A 1 505 ? -5.684 -25.391 18.672 1 82.56 505 ILE A N 1
ATOM 3987 C CA . ILE A 1 505 ? -6.227 -25.641 20 1 82.56 505 ILE A CA 1
ATOM 3988 C C . ILE A 1 505 ? -7.742 -25.828 19.922 1 82.56 505 ILE A C 1
ATOM 3990 O O . ILE A 1 505 ? -8.391 -25.266 19.031 1 82.56 505 ILE A O 1
ATOM 3994 N N . GLU A 1 506 ? -8.219 -26.75 20.75 1 86.81 506 GLU A N 1
ATOM 3995 C CA . GLU A 1 506 ? -9.656 -26.969 20.75 1 86.81 506 GLU A CA 1
ATOM 3996 C C . GLU A 1 506 ? -10.312 -26.391 22 1 86.81 506 GLU A C 1
ATOM 3998 O O . GLU A 1 506 ? -9.648 -26.203 23.016 1 86.81 506 GLU A O 1
ATOM 4003 N N . SER A 1 507 ? -11.43 -25.938 21.797 1 84.12 507 SER A N 1
ATOM 4004 C CA . SER A 1 507 ? -12.25 -25.469 22.906 1 84.12 507 SER A CA 1
ATOM 4005 C C . SER A 1 507 ? -13.586 -26.188 22.953 1 84.12 507 SER A C 1
ATOM 4007 O O . SER A 1 507 ? -13.891 -27 22.078 1 84.12 507 SER A O 1
ATOM 4009 N N . SER A 1 508 ? -14.297 -26 24.078 1 85.31 508 SER A N 1
ATOM 4010 C CA . SER A 1 508 ? -15.594 -26.656 24.203 1 85.31 508 SER A CA 1
ATOM 4011 C C . SER A 1 508 ? -16.547 -26.234 23.094 1 85.31 508 SER A C 1
ATOM 4013 O O . SER A 1 508 ? -17.406 -27.016 22.672 1 85.31 508 SER A O 1
ATOM 4015 N N . ALA A 1 509 ? -16.391 -25.031 22.547 1 87 509 ALA A N 1
ATOM 4016 C CA . ALA A 1 509 ? -17.297 -24.5 21.531 1 87 509 ALA A CA 1
ATOM 4017 C C . ALA A 1 509 ? -16.734 -24.734 20.125 1 87 509 ALA A C 1
ATOM 4019 O O . ALA A 1 509 ? -17.469 -24.625 19.141 1 87 509 ALA A O 1
ATOM 4020 N N . PHE A 1 510 ? -15.523 -25.125 20 1 89.88 510 PHE A N 1
ATOM 4021 C CA . PHE A 1 510 ? -14.844 -25.25 18.719 1 89.88 510 PHE A CA 1
ATOM 4022 C C . PHE A 1 510 ? -13.984 -26.5 18.688 1 89.88 510 PHE A C 1
ATOM 4024 O O . PHE A 1 510 ? -12.844 -26.5 19.156 1 89.88 510 PHE A O 1
ATOM 4031 N N . LYS A 1 511 ? -14.492 -27.484 18.141 1 88.44 511 LYS A N 1
ATOM 4032 C CA . LYS A 1 511 ? -13.812 -28.766 17.984 1 88.44 511 LYS A CA 1
ATOM 4033 C C . LYS A 1 511 ? -13.547 -29.078 16.516 1 88.44 511 LYS A C 1
ATOM 4035 O O . LYS A 1 511 ? -14.211 -28.516 15.633 1 88.44 511 LYS A O 1
ATOM 4040 N N . HIS A 1 512 ? -12.594 -29.906 16.375 1 89.69 512 HIS A N 1
ATOM 4041 C CA . HIS A 1 512 ? -12.211 -30.203 15 1 89.69 512 HIS A CA 1
ATOM 4042 C C . HIS A 1 512 ? -13.359 -30.891 14.258 1 89.69 512 HIS A C 1
ATOM 4044 O O . HIS A 1 512 ? -14.195 -31.562 14.867 1 89.69 512 HIS A O 1
ATOM 4050 N N . SER A 1 513 ? -13.438 -30.625 12.984 1 91.81 513 SER A N 1
ATOM 4051 C CA . SER A 1 513 ? -14.461 -31.188 12.117 1 91.81 513 SER A CA 1
ATOM 4052 C C . SER A 1 513 ? -13.875 -32.25 11.18 1 91.81 513 SER A C 1
ATOM 4054 O O . SER A 1 513 ? -12.969 -31.953 10.398 1 91.81 513 SER A O 1
ATOM 4056 N N . GLU A 1 514 ? -14.445 -33.438 11.203 1 91.75 514 GLU A N 1
ATOM 4057 C CA . GLU A 1 514 ? -14 -34.531 10.312 1 91.75 514 GLU A CA 1
ATOM 4058 C C . GLU A 1 514 ? -14.383 -34.219 8.867 1 91.75 514 GLU A C 1
ATOM 4060 O O . GLU A 1 514 ? -13.656 -34.594 7.938 1 91.75 514 GLU A O 1
ATOM 4065 N N . SER A 1 515 ? -15.508 -33.625 8.711 1 92.69 515 SER A N 1
ATOM 4066 C CA . SER A 1 515 ? -15.953 -33.25 7.371 1 92.69 515 SER A CA 1
ATOM 4067 C C . SER A 1 515 ? -15 -32.25 6.715 1 92.69 515 SER A C 1
ATOM 4069 O O . SER A 1 515 ? -14.672 -32.406 5.535 1 92.69 515 SER A O 1
ATOM 4071 N N . SER A 1 516 ? -14.57 -31.25 7.5 1 95 516 SER A N 1
ATOM 4072 C CA . SER A 1 516 ? -13.633 -30.266 6.98 1 95 516 SER A CA 1
ATOM 4073 C C . SER A 1 516 ? -12.281 -30.906 6.66 1 95 516 SER A C 1
ATOM 4075 O O . SER A 1 516 ? -11.633 -30.547 5.676 1 95 516 SER A O 1
ATOM 4077 N N . ARG A 1 517 ? -11.852 -31.844 7.414 1 93.5 517 ARG A N 1
ATOM 4078 C CA . ARG A 1 517 ? -10.609 -32.562 7.152 1 93.5 517 ARG A CA 1
ATOM 4079 C C . ARG A 1 517 ? -10.703 -33.375 5.855 1 93.5 517 ARG A C 1
ATOM 4081 O O . ARG A 1 517 ? -9.766 -33.344 5.051 1 93.5 517 ARG A O 1
ATOM 4088 N N . ARG A 1 518 ? -11.828 -34 5.715 1 95 518 ARG A N 1
ATOM 4089 C CA . ARG A 1 518 ? -12.039 -34.812 4.508 1 95 518 ARG A CA 1
ATOM 4090 C C . ARG A 1 518 ? -12.008 -33.906 3.262 1 95 518 ARG A C 1
ATOM 4092 O O . ARG A 1 518 ? -11.445 -34.312 2.236 1 95 518 ARG A O 1
ATOM 4099 N N . ILE A 1 519 ? -12.617 -32.781 3.391 1 96.38 519 ILE A N 1
ATOM 4100 C CA . ILE A 1 519 ? -12.656 -31.859 2.258 1 96.38 519 ILE A CA 1
ATOM 4101 C C . ILE A 1 519 ? -11.242 -31.406 1.909 1 96.38 519 ILE A C 1
ATOM 4103 O O . ILE A 1 519 ? -10.883 -31.312 0.732 1 96.38 519 ILE A O 1
ATOM 4107 N N . CYS A 1 520 ? -10.406 -31.094 2.891 1 96.31 520 CYS A N 1
ATOM 4108 C CA . CYS A 1 520 ? -9.016 -30.719 2.66 1 96.31 520 CYS A CA 1
ATOM 4109 C C . CYS A 1 520 ? -8.258 -31.844 1.96 1 96.31 520 CYS A C 1
ATOM 4111 O O . CYS A 1 520 ? -7.566 -31.594 0.969 1 96.31 520 CYS A O 1
ATOM 4113 N N . LEU A 1 521 ? -8.422 -33.094 2.404 1 95.19 521 LEU A N 1
ATOM 4114 C CA . LEU A 1 521 ? -7.703 -34.219 1.855 1 95.19 521 LEU A CA 1
ATOM 4115 C C . LEU A 1 521 ? -8.188 -34.531 0.446 1 95.19 521 LEU A C 1
ATOM 4117 O O . LEU A 1 521 ? -7.395 -34.938 -0.414 1 95.19 521 LEU A O 1
ATOM 4121 N N . GLU A 1 522 ? -9.461 -34.406 0.272 1 96.81 522 GLU A N 1
ATOM 4122 C CA . GLU A 1 522 ? -10.008 -34.625 -1.066 1 96.81 522 GLU A CA 1
ATOM 4123 C C . GLU A 1 522 ? -9.445 -33.594 -2.057 1 96.81 522 GLU A C 1
ATOM 4125 O O . GLU A 1 522 ? -9.164 -33.938 -3.207 1 96.81 522 GLU A O 1
ATOM 4130 N N . SER A 1 523 ? -9.383 -32.375 -1.628 1 97.62 523 SER A N 1
ATOM 4131 C CA . SER A 1 523 ? -8.797 -31.328 -2.475 1 97.62 523 SER A CA 1
ATOM 4132 C C . SER A 1 523 ? -7.348 -31.656 -2.82 1 97.62 523 SER A C 1
ATOM 4134 O O . SER A 1 523 ? -6.91 -31.438 -3.955 1 97.62 523 SER A O 1
ATOM 4136 N N . VAL A 1 524 ? -6.586 -32.156 -1.862 1 97.31 524 VAL A N 1
ATOM 4137 C CA . VAL A 1 524 ? -5.195 -32.531 -2.096 1 97.31 524 VAL A CA 1
ATOM 4138 C C . VAL A 1 524 ? -5.141 -33.656 -3.115 1 97.31 524 VAL A C 1
ATOM 4140 O O . VAL A 1 524 ? -4.297 -33.656 -4.012 1 97.31 524 VAL A O 1
ATOM 4143 N N . GLU A 1 525 ? -6.047 -34.562 -2.98 1 96.44 525 GLU A N 1
ATOM 4144 C CA . GLU A 1 525 ? -6.109 -35.719 -3.906 1 96.44 525 GLU A CA 1
ATOM 4145 C C . GLU A 1 525 ? -6.402 -35.219 -5.328 1 96.44 525 GLU A C 1
ATOM 4147 O O . GLU A 1 525 ? -5.828 -35.75 -6.289 1 96.44 525 GLU A O 1
ATOM 4152 N N . ARG A 1 526 ? -7.281 -34.312 -5.422 1 97.44 526 ARG A N 1
ATOM 4153 C CA . ARG A 1 526 ? -7.641 -33.781 -6.734 1 97.44 526 ARG A CA 1
ATOM 4154 C C . ARG A 1 526 ? -6.461 -33.031 -7.375 1 97.44 526 ARG A C 1
ATOM 4156 O O . ARG A 1 526 ? -6.246 -33.156 -8.586 1 97.44 526 ARG A O 1
ATOM 4163 N N . VAL A 1 527 ? -5.723 -32.281 -6.57 1 97.75 527 VAL A N 1
ATOM 4164 C CA . VAL A 1 527 ? -4.551 -31.562 -7.086 1 97.75 527 VAL A CA 1
ATOM 4165 C C . VAL A 1 527 ? -3.498 -32.594 -7.535 1 97.75 527 VAL A C 1
ATOM 4167 O O . VAL A 1 527 ? -2.857 -32.406 -8.57 1 97.75 527 VAL A O 1
ATOM 4170 N N . ALA A 1 528 ? -3.301 -33.688 -6.777 1 97 528 ALA A N 1
ATOM 4171 C CA . ALA A 1 528 ? -2.352 -34.719 -7.141 1 97 528 ALA A CA 1
ATOM 4172 C C . ALA A 1 528 ? -2.762 -35.406 -8.445 1 97 528 ALA A C 1
ATOM 4174 O O . ALA A 1 528 ? -1.916 -35.688 -9.289 1 97 528 ALA A O 1
ATOM 4175 N N . LEU A 1 529 ? -4.062 -35.656 -8.562 1 96.19 529 LEU A N 1
ATOM 4176 C CA . LEU A 1 529 ? -4.574 -36.312 -9.758 1 96.19 529 LEU A CA 1
ATOM 4177 C C . LEU A 1 529 ? -4.348 -35.438 -10.992 1 96.19 529 LEU A C 1
ATOM 4179 O O . LEU A 1 529 ? -3.979 -35.938 -12.055 1 96.19 529 LEU A O 1
ATOM 4183 N N . LEU A 1 530 ? -4.629 -34.156 -10.898 1 96.69 530 LEU A N 1
ATOM 4184 C CA . LEU A 1 530 ? -4.398 -33.281 -12.031 1 96.69 530 LEU A CA 1
ATOM 4185 C C . LEU A 1 530 ? -2.918 -33.219 -12.398 1 96.69 530 LEU A C 1
ATOM 4187 O O . LEU A 1 530 ? -2.566 -33.219 -13.578 1 96.69 530 LEU A O 1
ATOM 4191 N N . ALA A 1 531 ? -2.068 -33.156 -11.398 1 96.69 531 ALA A N 1
ATOM 4192 C CA . ALA A 1 531 ? -0.629 -33.156 -11.648 1 96.69 531 ALA A CA 1
ATOM 4193 C C . ALA A 1 531 ? -0.208 -34.406 -12.422 1 96.69 531 ALA A C 1
ATOM 4195 O O . ALA A 1 531 ? 0.595 -34.312 -13.352 1 96.69 531 ALA A O 1
ATOM 4196 N N . GLN A 1 532 ? -0.752 -35.531 -12.086 1 94.44 532 GLN A N 1
ATOM 4197 C CA . GLN A 1 532 ? -0.443 -36.812 -12.766 1 94.44 532 GLN A CA 1
ATOM 4198 C C . GLN A 1 532 ? -0.945 -36.781 -14.211 1 94.44 532 GLN A C 1
ATOM 4200 O O . GLN A 1 532 ? -0.264 -37.25 -15.117 1 94.44 532 GLN A O 1
ATOM 4205 N N . ASN A 1 533 ? -2.102 -36.188 -14.352 1 93.44 533 ASN A N 1
ATOM 4206 C CA . ASN A 1 533 ? -2.65 -36.094 -15.695 1 93.44 533 ASN A CA 1
ATOM 4207 C C . ASN A 1 533 ? -1.805 -35.156 -16.578 1 93.44 533 ASN A C 1
ATOM 4209 O O . ASN A 1 533 ? -1.639 -35.406 -17.766 1 93.44 533 ASN A O 1
ATOM 4213 N N . ILE A 1 534 ? -1.327 -34.094 -15.992 1 94.62 534 ILE A N 1
ATOM 4214 C CA . ILE A 1 534 ? -0.461 -33.188 -16.734 1 94.62 534 ILE A CA 1
ATOM 4215 C C . ILE A 1 534 ? 0.852 -33.906 -17.078 1 94.62 534 ILE A C 1
ATOM 4217 O O . ILE A 1 534 ? 1.389 -33.719 -18.172 1 94.62 534 ILE A O 1
ATOM 4221 N N . MET A 1 535 ? 1.353 -34.688 -16.172 1 92.56 535 MET A N 1
ATOM 4222 C CA . MET A 1 535 ? 2.58 -35.469 -16.406 1 92.56 535 MET A CA 1
ATOM 4223 C C . MET A 1 535 ? 2.4 -36.438 -17.562 1 92.56 535 MET A C 1
ATOM 4225 O O . MET A 1 535 ? 3.314 -36.625 -18.359 1 92.56 535 MET A O 1
ATOM 4229 N N . GLU A 1 536 ? 1.278 -37.031 -17.625 1 90.44 536 GLU A N 1
ATOM 4230 C CA . GLU A 1 536 ? 0.979 -37.969 -18.703 1 90.44 536 GLU A CA 1
ATOM 4231 C C . GLU A 1 536 ? 0.937 -37.25 -20.047 1 90.44 536 GLU A C 1
ATOM 4233 O O . GLU A 1 536 ? 1.429 -37.75 -21.047 1 90.44 536 GLU A O 1
ATOM 4238 N N . GLN A 1 537 ? 0.375 -36.125 -20 1 89.75 537 GLN A N 1
ATOM 4239 C CA . GLN A 1 537 ? 0.339 -35.312 -21.219 1 89.75 537 GLN A CA 1
ATOM 4240 C C . GLN A 1 537 ? 1.738 -34.844 -21.625 1 89.75 537 GLN A C 1
ATOM 4242 O O . GLN A 1 537 ? 2.049 -34.75 -22.812 1 89.75 537 GLN A O 1
ATOM 4247 N N . GLU A 1 538 ? 2.516 -34.469 -20.609 1 91.44 538 GLU A N 1
ATOM 4248 C CA . GLU A 1 538 ? 3.908 -34.125 -20.859 1 91.44 538 GLU A CA 1
ATOM 4249 C C . GLU A 1 538 ? 4.641 -35.219 -21.609 1 91.44 538 GLU A C 1
ATOM 4251 O O . GLU A 1 538 ? 5.41 -34.969 -22.531 1 91.44 538 GLU A O 1
ATOM 4256 N N . LYS A 1 539 ? 4.414 -36.438 -21.234 1 88.81 539 LYS A N 1
ATOM 4257 C CA . LYS A 1 539 ? 5.059 -37.594 -21.844 1 88.81 539 LYS A CA 1
ATOM 4258 C C . LYS A 1 539 ? 4.582 -37.781 -23.281 1 88.81 539 LYS A C 1
ATOM 4260 O O . LYS A 1 539 ? 5.375 -38.125 -24.172 1 88.81 539 LYS A O 1
ATOM 4265 N N . LYS A 1 540 ? 3.389 -37.562 -23.5 1 86.5 540 LYS A N 1
ATOM 4266 C CA . LYS A 1 540 ? 2.801 -37.75 -24.812 1 86.5 540 LYS A CA 1
ATOM 4267 C C . LYS A 1 540 ? 3.254 -36.656 -25.781 1 86.5 540 LYS A C 1
ATOM 4269 O O . LYS A 1 540 ? 3.566 -36.938 -26.938 1 86.5 540 LYS A O 1
ATOM 4274 N N . ASN A 1 541 ? 3.273 -35.438 -25.312 1 84.69 541 ASN A N 1
ATOM 4275 C CA . ASN A 1 541 ? 3.602 -34.281 -26.156 1 84.69 541 ASN A CA 1
ATOM 4276 C C . ASN A 1 541 ? 5.109 -34.062 -26.219 1 84.69 541 ASN A C 1
ATOM 4278 O O . ASN A 1 541 ? 5.598 -33.344 -27.109 1 84.69 541 ASN A O 1
ATOM 4282 N N . GLY A 1 542 ? 5.863 -34.531 -25.25 1 82.88 542 GLY A N 1
ATOM 4283 C CA . GLY A 1 542 ? 7.301 -34.312 -25.203 1 82.88 542 GLY A CA 1
ATOM 4284 C C . GLY A 1 542 ? 7.672 -32.938 -24.719 1 82.88 542 GLY A C 1
ATOM 4285 O O . GLY A 1 542 ? 8.719 -32.406 -25.094 1 82.88 542 GLY A O 1
ATOM 4286 N N . GLU A 1 543 ? 6.773 -32.281 -24.125 1 86.38 543 GLU A N 1
ATOM 4287 C CA . GLU A 1 543 ? 7.012 -30.922 -23.641 1 86.38 543 GLU A CA 1
ATOM 4288 C C . GLU A 1 543 ? 6.824 -30.828 -22.125 1 86.38 543 GLU A C 1
ATOM 4290 O O . GLU A 1 543 ? 5.863 -31.375 -21.578 1 86.38 543 GLU A O 1
ATOM 4295 N N . LYS A 1 544 ? 7.801 -30.203 -21.453 1 88.06 544 LYS A N 1
ATOM 4296 C CA . LYS A 1 544 ? 7.676 -30 -20.016 1 88.06 544 LYS A CA 1
ATOM 4297 C C . LYS A 1 544 ? 6.629 -28.938 -19.703 1 88.06 544 LYS A C 1
ATOM 4299 O O . LYS A 1 544 ? 6.719 -27.797 -20.188 1 88.06 544 LYS A O 1
ATOM 4304 N N . MET A 1 545 ? 5.633 -29.281 -18.984 1 92.56 545 MET A N 1
ATOM 4305 C CA . MET A 1 545 ? 4.543 -28.359 -18.703 1 92.56 545 MET A CA 1
ATOM 4306 C C . MET A 1 545 ? 4.496 -28.016 -17.219 1 92.56 545 MET A C 1
ATOM 4308 O O . MET A 1 545 ? 4.43 -26.844 -16.844 1 92.56 545 MET A O 1
ATOM 4312 N N . LEU A 1 546 ? 4.637 -28.953 -16.328 1 94.19 546 LEU A N 1
ATOM 4313 C CA . LEU A 1 546 ? 4.516 -28.75 -14.883 1 94.19 546 LEU A CA 1
ATOM 4314 C C . LEU A 1 546 ? 5.578 -27.781 -14.383 1 94.19 546 LEU A C 1
ATOM 4316 O O . LEU A 1 546 ? 5.297 -26.938 -13.531 1 94.19 546 LEU A O 1
ATOM 4320 N N . GLU A 1 547 ? 6.73 -27.891 -14.93 1 93.62 547 GLU A N 1
ATOM 4321 C CA . GLU A 1 547 ? 7.863 -27.062 -14.508 1 93.62 547 GLU A CA 1
ATOM 4322 C C . GLU A 1 547 ? 7.641 -25.594 -14.844 1 93.62 547 GLU A C 1
ATOM 4324 O O . GLU A 1 547 ? 8.227 -24.719 -14.219 1 93.62 547 GLU A O 1
ATOM 4329 N N . ASN A 1 548 ? 6.754 -25.297 -15.727 1 94.62 548 ASN A N 1
ATOM 4330 C CA . ASN A 1 548 ? 6.574 -23.938 -16.234 1 94.62 548 ASN A CA 1
ATOM 4331 C C . ASN A 1 548 ? 5.297 -23.297 -15.68 1 94.62 548 ASN A C 1
ATOM 4333 O O . ASN A 1 548 ? 4.918 -22.203 -16.094 1 94.62 548 ASN A O 1
ATOM 4337 N N . LEU A 1 549 ? 4.586 -23.953 -14.734 1 96 549 LEU A N 1
ATOM 4338 C CA . LEU A 1 549 ? 3.305 -23.453 -14.242 1 96 549 LEU A CA 1
ATOM 4339 C C . LEU A 1 549 ? 3.508 -22.297 -13.266 1 96 549 LEU A C 1
ATOM 4341 O O . LEU A 1 549 ? 2.539 -21.672 -12.828 1 96 549 LEU A O 1
ATOM 4345 N N . GLY A 1 550 ? 4.727 -21.953 -12.859 1 94.62 550 GLY A N 1
ATOM 4346 C CA . GLY A 1 550 ? 5.039 -20.672 -12.227 1 94.62 550 GLY A CA 1
ATOM 4347 C C . GLY A 1 550 ? 4.824 -20.703 -10.719 1 94.62 550 GLY A C 1
ATOM 4348 O O . GLY A 1 550 ? 4.664 -21.766 -10.125 1 94.62 550 GLY A O 1
ATOM 4349 N N . PRO A 1 551 ? 4.809 -19.484 -10.109 1 95.19 551 PRO A N 1
ATOM 4350 C CA . PRO A 1 551 ? 4.801 -19.344 -8.656 1 95.19 551 PRO A CA 1
ATOM 4351 C C . PRO A 1 551 ? 3.432 -19.641 -8.039 1 95.19 551 PRO A C 1
ATOM 4353 O O . PRO A 1 551 ? 3.348 -20.172 -6.93 1 95.19 551 PRO A O 1
ATOM 4356 N N . HIS A 1 552 ? 2.377 -19.359 -8.703 1 96.38 552 HIS A N 1
ATOM 4357 C CA . HIS A 1 552 ? 1.046 -19.641 -8.18 1 96.38 552 HIS A CA 1
ATOM 4358 C C . HIS A 1 552 ? 0.848 -21.141 -7.949 1 96.38 552 HIS A C 1
ATOM 4360 O O . HIS A 1 552 ? 0.383 -21.562 -6.887 1 96.38 552 HIS A O 1
ATOM 4366 N N . TYR A 1 553 ? 1.203 -21.891 -8.945 1 97.69 553 TYR A N 1
ATOM 4367 C CA . TYR A 1 553 ? 1.027 -23.328 -8.859 1 97.69 553 TYR A CA 1
ATOM 4368 C C . TYR A 1 553 ? 1.941 -23.938 -7.801 1 97.69 553 TYR A C 1
ATOM 4370 O O . TYR A 1 553 ? 1.549 -24.859 -7.09 1 97.69 553 TYR A O 1
ATOM 4378 N N . SER A 1 554 ? 3.15 -23.453 -7.707 1 96.94 554 SER A N 1
ATOM 4379 C CA . SER A 1 554 ? 4.055 -23.953 -6.68 1 96.94 554 SER A CA 1
ATOM 4380 C C . SER A 1 554 ? 3.508 -23.688 -5.281 1 96.94 554 SER A C 1
ATOM 4382 O O . SER A 1 554 ? 3.688 -24.5 -4.375 1 96.94 554 SER A O 1
ATOM 4384 N N . PHE A 1 555 ? 2.926 -22.562 -5.121 1 96.06 555 PHE A N 1
ATOM 4385 C CA . PHE A 1 555 ? 2.305 -22.25 -3.84 1 96.06 555 PHE A CA 1
ATOM 4386 C C . PHE A 1 555 ? 1.21 -23.25 -3.514 1 96.06 555 PHE A C 1
ATOM 4388 O O . PHE A 1 555 ? 1.085 -23.703 -2.367 1 96.06 555 PHE A O 1
ATOM 4395 N N . CYS A 1 556 ? 0.434 -23.547 -4.484 1 97.19 556 CYS A N 1
ATOM 4396 C CA . CYS A 1 556 ? -0.622 -24.547 -4.293 1 97.19 556 CYS A CA 1
ATOM 4397 C C . CYS A 1 556 ? -0.041 -25.891 -3.873 1 97.19 556 CYS A C 1
ATOM 4399 O O . CYS A 1 556 ? -0.537 -26.516 -2.938 1 97.19 556 CYS A O 1
ATOM 4401 N N . ILE A 1 557 ? 1.002 -26.297 -4.547 1 97.69 557 ILE A N 1
ATOM 4402 C CA . ILE A 1 557 ? 1.641 -27.578 -4.25 1 97.69 557 ILE A CA 1
ATOM 4403 C C . ILE A 1 557 ? 2.193 -27.547 -2.826 1 97.69 557 ILE A C 1
ATOM 4405 O O . ILE A 1 557 ? 2.09 -28.547 -2.1 1 97.69 557 ILE A O 1
ATOM 4409 N N . TRP A 1 558 ? 2.734 -26.453 -2.461 1 95.5 558 TRP A N 1
ATOM 4410 C CA . TRP A 1 558 ? 3.242 -26.266 -1.104 1 95.5 558 TRP A CA 1
ATOM 4411 C C . TRP A 1 558 ? 2.125 -26.438 -0.08 1 95.5 558 TRP A C 1
ATOM 4413 O O . TRP A 1 558 ? 2.289 -27.156 0.915 1 95.5 558 TRP A O 1
ATOM 4423 N N . VAL A 1 559 ? 1.006 -25.797 -0.278 1 95.19 559 VAL A N 1
ATOM 4424 C CA . VAL A 1 559 ? -0.123 -25.859 0.644 1 95.19 559 VAL A CA 1
ATOM 4425 C C . VAL A 1 559 ? -0.633 -27.297 0.752 1 95.19 559 VAL A C 1
ATOM 4427 O O . VAL A 1 559 ? -0.937 -27.766 1.849 1 95.19 559 VAL A O 1
ATOM 4430 N N . CYS A 1 560 ? -0.675 -28 -0.345 1 96.31 560 CYS A N 1
ATOM 4431 C CA . CYS A 1 560 ? -1.139 -29.375 -0.36 1 96.31 560 CYS A CA 1
ATOM 4432 C C . CYS A 1 560 ? -0.179 -30.281 0.404 1 96.31 560 CYS A C 1
ATOM 4434 O O . CYS A 1 560 ? -0.611 -31.141 1.178 1 96.31 560 CYS A O 1
ATOM 4436 N N . ALA A 1 561 ? 1.082 -30.109 0.149 1 93.88 561 ALA A N 1
ATOM 4437 C CA . ALA A 1 561 ? 2.076 -30.891 0.874 1 93.88 561 ALA A CA 1
ATOM 4438 C C . ALA A 1 561 ? 1.965 -30.656 2.379 1 93.88 561 ALA A C 1
ATOM 4440 O O . ALA A 1 561 ? 2.074 -31.609 3.166 1 93.88 561 ALA A O 1
ATOM 4441 N N . ARG A 1 562 ? 1.733 -29.469 2.709 1 90.88 562 ARG A N 1
ATOM 4442 C CA . ARG A 1 562 ? 1.614 -29.109 4.121 1 90.88 562 ARG A CA 1
ATOM 4443 C C . ARG A 1 562 ? 0.395 -29.781 4.75 1 90.88 562 ARG A C 1
ATOM 4445 O O . ARG A 1 562 ? 0.444 -30.203 5.906 1 90.88 562 ARG A O 1
ATOM 4452 N N . VAL A 1 563 ? -0.687 -29.828 4.07 1 92.56 563 VAL A N 1
ATOM 4453 C CA . VAL A 1 563 ? -1.902 -30.453 4.574 1 92.56 563 VAL A CA 1
ATOM 4454 C C . VAL A 1 563 ? -1.642 -31.922 4.855 1 92.56 563 VAL A C 1
ATOM 4456 O O . VAL A 1 563 ? -2.107 -32.469 5.859 1 92.56 563 VAL A O 1
ATOM 4459 N N . LEU A 1 564 ? -0.918 -32.562 3.979 1 90.56 564 LEU A N 1
ATOM 4460 C CA . LEU A 1 564 ? -0.591 -33.969 4.164 1 90.56 564 LEU A CA 1
ATOM 4461 C C . LEU A 1 564 ? 0.222 -34.156 5.441 1 90.56 564 LEU A C 1
ATOM 4463 O O . LEU A 1 564 ? -0.036 -35.094 6.203 1 90.56 564 LEU A O 1
ATOM 4467 N N . ILE A 1 565 ? 1.104 -33.281 5.66 1 85.69 565 ILE A N 1
ATOM 4468 C CA . ILE A 1 565 ? 1.945 -33.375 6.848 1 85.69 565 ILE A CA 1
ATOM 4469 C C . ILE A 1 565 ? 1.114 -33.062 8.094 1 85.69 565 ILE A C 1
ATOM 4471 O O . ILE A 1 565 ? 1.221 -33.781 9.102 1 85.69 565 ILE A O 1
ATOM 4475 N N . ALA A 1 566 ? 0.328 -32 8.039 1 85.25 566 ALA A N 1
ATOM 4476 C CA . ALA A 1 566 ? -0.528 -31.641 9.164 1 85.25 566 ALA A CA 1
ATOM 4477 C C . ALA A 1 566 ? -1.475 -32.781 9.523 1 85.25 566 ALA A C 1
ATOM 4479 O O . ALA A 1 566 ? -1.709 -33.062 10.703 1 85.25 566 ALA A O 1
ATOM 4480 N N . ASP A 1 567 ? -2.018 -33.406 8.523 1 86.5 567 ASP A N 1
ATOM 4481 C CA . ASP A 1 567 ? -2.936 -34.531 8.75 1 86.5 567 ASP A CA 1
ATOM 4482 C C . ASP A 1 567 ? -2.217 -35.719 9.391 1 86.5 567 ASP A C 1
ATOM 4484 O O . ASP A 1 567 ? -2.783 -36.375 10.25 1 86.5 567 ASP A O 1
ATOM 4488 N N . SER A 1 568 ? -1.035 -35.938 8.977 1 82.12 568 SER A N 1
ATOM 4489 C CA . SER A 1 568 ? -0.248 -37.031 9.547 1 82.12 568 SER A CA 1
ATOM 4490 C C . SER A 1 568 ? 0.054 -36.781 11.016 1 82.12 568 SER A C 1
ATOM 4492 O O . SER A 1 568 ? 0.053 -37.719 11.82 1 82.12 568 SER A O 1
ATOM 4494 N N . ILE A 1 569 ? 0.295 -35.562 11.344 1 78.12 569 ILE A N 1
ATOM 4495 C CA . ILE A 1 569 ? 0.61 -35.219 12.727 1 78.12 569 ILE A CA 1
ATOM 4496 C C . ILE A 1 569 ? -0.659 -35.25 13.57 1 78.12 569 ILE A C 1
ATOM 4498 O O . ILE A 1 569 ? -0.631 -35.719 14.719 1 78.12 569 ILE A O 1
ATOM 4502 N N . PHE A 1 570 ? -1.673 -34.812 12.992 1 78.25 570 PHE A N 1
ATOM 4503 C CA . PHE A 1 570 ? -2.939 -34.719 13.711 1 78.25 570 PHE A CA 1
ATOM 4504 C C . PHE A 1 570 ? -3.494 -36.125 13.977 1 78.25 570 PHE A C 1
ATOM 4506 O O . PHE A 1 570 ? -4.102 -36.375 15.023 1 78.25 570 PHE A O 1
ATOM 4513 N N . ASN A 1 571 ? -3.342 -37.031 12.992 1 70.62 571 ASN A N 1
ATOM 4514 C CA . ASN A 1 571 ? -3.939 -38.375 13.086 1 70.62 571 ASN A CA 1
ATOM 4515 C C . ASN A 1 571 ? -2.912 -39.406 13.508 1 70.62 571 ASN A C 1
ATOM 4517 O O . ASN A 1 571 ? -2.965 -40.562 13.047 1 70.62 571 ASN A O 1
ATOM 4521 N N . GLN A 1 572 ? -1.807 -39.156 14.258 1 61.59 572 GLN A N 1
ATOM 4522 C CA . GLN A 1 572 ? -0.694 -40.062 14.555 1 61.59 572 GLN A CA 1
ATOM 4523 C C . GLN A 1 572 ? -1.186 -41.5 14.789 1 61.59 572 GLN A C 1
ATOM 4525 O O . GLN A 1 572 ? -0.576 -42.469 14.32 1 61.59 572 GLN A O 1
ATOM 4530 N N . ALA A 1 573 ? -2.117 -41.781 15.727 1 51.59 573 ALA A N 1
ATOM 4531 C CA . ALA A 1 573 ? -2.398 -43.094 16.234 1 51.59 573 ALA A CA 1
ATOM 4532 C C . ALA A 1 573 ? -3.025 -44 15.164 1 51.59 573 ALA A C 1
ATOM 4534 O O . ALA A 1 573 ? -2.857 -45.219 15.172 1 51.59 573 ALA A O 1
ATOM 4535 N N . ALA A 1 574 ? -3.654 -43.406 14.18 1 51.94 574 ALA A N 1
ATOM 4536 C CA . ALA A 1 574 ? -4.695 -44.219 13.555 1 51.94 574 ALA A CA 1
ATOM 4537 C C . ALA A 1 574 ? -4.328 -44.562 12.117 1 51.94 574 ALA A C 1
ATOM 4539 O O . ALA A 1 574 ? -5.055 -45.312 11.445 1 51.94 574 ALA A O 1
ATOM 4540 N N . LYS A 1 575 ? -3.002 -44.156 11.586 1 61.97 575 LYS A N 1
ATOM 4541 C CA . LYS A 1 575 ? -2.988 -44.344 10.141 1 61.97 575 LYS A CA 1
ATOM 4542 C C . LYS A 1 575 ? -2.404 -45.719 9.773 1 61.97 575 LYS A C 1
ATOM 4544 O O . LYS A 1 575 ? -1.41 -46.156 10.359 1 61.97 575 LYS A O 1
ATOM 4549 N N . SER A 1 576 ? -3.119 -46.469 9 1 66.38 576 SER A N 1
ATOM 4550 C CA . SER A 1 576 ? -2.713 -47.75 8.43 1 66.38 576 SER A CA 1
ATOM 4551 C C . SER A 1 576 ? -1.447 -47.625 7.59 1 66.38 576 SER A C 1
ATOM 4553 O O . SER A 1 576 ? -1.064 -46.5 7.223 1 66.38 576 SER A O 1
ATOM 4555 N N . GLN A 1 577 ? -0.736 -48.688 7.488 1 67.06 577 GLN A N 1
ATOM 4556 C CA . GLN A 1 577 ? 0.473 -48.719 6.676 1 67.06 577 GLN A CA 1
ATOM 4557 C C . GLN A 1 577 ? 0.192 -48.25 5.25 1 67.06 577 GLN A C 1
ATOM 4559 O O . GLN A 1 577 ? 1.012 -47.531 4.648 1 67.06 577 GLN A O 1
ATOM 4564 N N . SER A 1 578 ? -0.935 -48.594 4.75 1 71.19 578 SER A N 1
ATOM 4565 C CA . SER A 1 578 ? -1.321 -48.188 3.4 1 71.19 578 SER A CA 1
ATOM 4566 C C . SER A 1 578 ? -1.493 -46.688 3.299 1 71.19 578 SER A C 1
ATOM 4568 O O . SER A 1 578 ? -1.121 -46.062 2.293 1 71.19 578 SER A O 1
ATOM 4570 N N . ASP A 1 579 ? -1.984 -46.125 4.34 1 75.12 579 ASP A N 1
ATOM 4571 C CA . ASP A 1 579 ? -2.191 -44.688 4.363 1 75.12 579 ASP A CA 1
ATOM 4572 C C . ASP A 1 579 ? -0.859 -43.938 4.41 1 75.12 579 ASP A C 1
ATOM 4574 O O . ASP A 1 579 ? -0.711 -42.875 3.795 1 75.12 579 ASP A O 1
ATOM 4578 N N . ARG A 1 580 ? 0 -44.5 5.027 1 75.88 580 ARG A N 1
ATOM 4579 C CA . ARG A 1 580 ? 1.322 -43.875 5.137 1 75.88 580 ARG A CA 1
ATOM 4580 C C . ARG A 1 580 ? 2.062 -43.938 3.805 1 75.88 580 ARG A C 1
ATOM 4582 O O . ARG A 1 580 ? 2.75 -43 3.43 1 75.88 580 ARG A O 1
ATOM 4589 N N . GLU A 1 581 ? 1.877 -45.062 3.123 1 79.12 581 GLU A N 1
ATOM 4590 C CA . GLU A 1 581 ? 2.514 -45.219 1.816 1 79.12 581 GLU A CA 1
ATOM 4591 C C . GLU A 1 581 ? 1.929 -44.219 0.812 1 79.12 581 GLU A C 1
ATOM 4593 O O . GLU A 1 581 ? 2.662 -43.625 0.021 1 79.12 581 GLU A O 1
ATOM 4598 N N . ASN A 1 582 ? 0.657 -44.156 0.854 1 81.75 582 ASN A N 1
ATOM 4599 C CA . ASN A 1 582 ? -0.008 -43.188 -0.033 1 81.75 582 ASN A CA 1
ATOM 4600 C C . ASN A 1 582 ? 0.42 -41.75 0.258 1 81.75 582 ASN A C 1
ATOM 4602 O O . ASN A 1 582 ? 0.585 -40.969 -0.663 1 81.75 582 ASN A O 1
ATOM 4606 N N . LEU A 1 583 ? 0.526 -41.5 1.484 1 83.12 583 LEU A N 1
ATOM 4607 C CA . LEU A 1 583 ? 0.994 -40.188 1.912 1 83.12 583 LEU A CA 1
ATOM 4608 C C . LEU A 1 583 ? 2.402 -39.906 1.391 1 83.12 583 LEU A C 1
ATOM 4610 O O . LEU A 1 583 ? 2.68 -38.812 0.881 1 83.12 583 LEU A O 1
ATOM 4614 N N . ASN A 1 584 ? 3.184 -40.875 1.456 1 81.12 584 ASN A N 1
ATOM 4615 C CA . ASN A 1 584 ? 4.566 -40.719 1.02 1 81.12 584 ASN A CA 1
ATOM 4616 C C . ASN A 1 584 ? 4.664 -40.531 -0.491 1 81.12 584 ASN A C 1
ATOM 4618 O O . ASN A 1 584 ? 5.496 -39.75 -0.973 1 81.12 584 ASN A O 1
ATOM 4622 N N . LEU A 1 585 ? 3.826 -41.25 -1.144 1 89.12 585 LEU A N 1
ATOM 4623 C CA . LEU A 1 585 ? 3.824 -41.156 -2.598 1 89.12 585 LEU A CA 1
ATOM 4624 C C . LEU A 1 585 ? 3.41 -39.75 -3.035 1 89.12 585 LEU A C 1
ATOM 4626 O O . LEU A 1 585 ? 4.008 -39.188 -3.949 1 89.12 585 LEU A O 1
ATOM 4630 N N . LYS A 1 586 ? 2.461 -39.25 -2.396 1 91.06 586 LYS A N 1
ATOM 4631 C CA . LYS A 1 586 ? 1.983 -37.906 -2.742 1 91.06 586 LYS A CA 1
ATOM 4632 C C . LYS A 1 586 ? 3.004 -36.844 -2.357 1 91.06 586 LYS A C 1
ATOM 4634 O O . LYS A 1 586 ? 3.199 -35.875 -3.088 1 91.06 586 LYS A O 1
ATOM 4639 N N . LEU A 1 587 ? 3.594 -36.969 -1.254 1 90.31 587 LEU A N 1
ATOM 4640 C CA . LEU A 1 587 ? 4.613 -36 -0.823 1 90.31 587 LEU A CA 1
ATOM 4641 C C . LEU A 1 587 ? 5.809 -36.031 -1.769 1 90.31 587 LEU A C 1
ATOM 4643 O O . LEU A 1 587 ? 6.414 -35 -2.031 1 90.31 587 LEU A O 1
ATOM 4647 N N . LYS A 1 588 ? 6.133 -37.219 -2.256 1 90.12 588 LYS A N 1
ATOM 4648 C CA . LYS A 1 588 ? 7.207 -37.344 -3.236 1 90.12 588 LYS A CA 1
ATOM 4649 C C . LYS A 1 588 ? 6.84 -36.625 -4.539 1 90.12 588 LYS A C 1
ATOM 4651 O O . LYS A 1 588 ? 7.676 -35.969 -5.148 1 90.12 588 LYS A O 1
ATOM 4656 N N . LEU A 1 589 ? 5.66 -36.875 -4.902 1 95.31 589 LEU A N 1
ATOM 4657 C CA . LEU A 1 589 ? 5.164 -36.219 -6.105 1 95.31 589 LEU A CA 1
ATOM 4658 C C . LEU A 1 589 ? 5.246 -34.688 -5.969 1 95.31 589 LEU A C 1
ATOM 4660 O O . LEU A 1 589 ? 5.789 -34.031 -6.84 1 95.31 589 LEU A O 1
ATOM 4664 N N . PHE A 1 590 ? 4.711 -34.188 -4.879 1 96.56 590 PHE A N 1
ATOM 4665 C CA . PHE A 1 590 ? 4.688 -32.75 -4.656 1 96.56 590 PHE A CA 1
ATOM 4666 C C . PHE A 1 590 ? 6.105 -32.219 -4.52 1 96.56 590 PHE A C 1
ATOM 4668 O O . PHE A 1 590 ? 6.418 -31.141 -5.055 1 96.56 590 PHE A O 1
ATOM 4675 N N . SER A 1 591 ? 6.938 -32.906 -3.799 1 94.25 591 SER A N 1
ATOM 4676 C CA . SER A 1 591 ? 8.328 -32.5 -3.678 1 94.25 591 SER A CA 1
ATOM 4677 C C . SER A 1 591 ? 9.016 -32.438 -5.039 1 94.25 591 SER A C 1
ATOM 4679 O O . SER A 1 591 ? 9.797 -31.547 -5.324 1 94.25 591 SER A O 1
ATOM 4681 N N . GLY A 1 592 ? 8.711 -33.406 -5.836 1 94.81 592 GLY A N 1
ATOM 4682 C CA . GLY A 1 592 ? 9.273 -33.438 -7.176 1 94.81 592 GLY A CA 1
ATOM 4683 C C . GLY A 1 592 ? 8.844 -32.281 -8.039 1 94.81 592 GLY A C 1
ATOM 4684 O O . GLY A 1 592 ? 9.648 -31.734 -8.797 1 94.81 592 GLY A O 1
ATOM 4685 N N . ILE A 1 593 ? 7.621 -31.922 -7.941 1 97.25 593 ILE A N 1
ATOM 4686 C CA . ILE A 1 593 ? 7.09 -30.797 -8.703 1 97.25 593 ILE A CA 1
ATOM 4687 C C . ILE A 1 593 ? 7.734 -29.5 -8.219 1 97.25 593 ILE A C 1
ATOM 4689 O O . ILE A 1 593 ? 8.133 -28.656 -9.031 1 97.25 593 ILE A O 1
ATOM 4693 N N . LEU A 1 594 ? 7.805 -29.297 -6.871 1 97.38 594 LEU A N 1
ATOM 4694 C CA . LEU A 1 594 ? 8.422 -28.094 -6.309 1 97.38 594 LEU A CA 1
ATOM 4695 C C . LEU A 1 594 ? 9.891 -28 -6.719 1 97.38 594 LEU A C 1
ATOM 4697 O O . LEU A 1 594 ? 10.391 -26.906 -6.988 1 97.38 594 LEU A O 1
ATOM 4701 N N . PHE A 1 595 ? 10.539 -29.109 -6.793 1 96.25 595 PHE A N 1
ATOM 4702 C CA . PHE A 1 595 ? 11.922 -29.141 -7.246 1 96.25 595 PHE A CA 1
ATOM 4703 C C . PHE A 1 595 ? 12.023 -28.703 -8.703 1 96.25 595 PHE A C 1
ATOM 4705 O O . PHE A 1 595 ? 12.891 -27.891 -9.055 1 96.25 595 PHE A O 1
ATOM 4712 N N . ALA A 1 596 ? 11.156 -29.234 -9.5 1 95.75 596 ALA A N 1
ATOM 4713 C CA . ALA A 1 596 ? 11.172 -28.922 -10.922 1 95.75 596 ALA A CA 1
ATOM 4714 C C . ALA A 1 596 ? 10.898 -27.422 -11.148 1 95.75 596 ALA A C 1
ATOM 4716 O O . ALA A 1 596 ? 11.609 -26.781 -11.93 1 95.75 596 ALA A O 1
ATOM 4717 N N . ILE A 1 597 ? 9.906 -26.875 -10.516 1 96.94 597 ILE A N 1
ATOM 4718 C CA . ILE A 1 597 ? 9.594 -25.453 -10.648 1 96.94 597 ILE A CA 1
ATOM 4719 C C . ILE A 1 597 ? 10.695 -24.625 -10 1 96.94 597 ILE A C 1
ATOM 4721 O O . ILE A 1 597 ? 11.023 -23.531 -10.477 1 96.94 597 ILE A O 1
ATOM 4725 N N . GLY A 1 598 ? 11.273 -25.141 -8.93 1 95.88 598 GLY A N 1
ATOM 4726 C CA . GLY A 1 598 ? 12.312 -24.484 -8.164 1 95.88 598 GLY A CA 1
ATOM 4727 C C . GLY A 1 598 ? 13.594 -24.281 -8.945 1 95.88 598 GLY A C 1
ATOM 4728 O O . GLY A 1 598 ? 14.438 -23.469 -8.57 1 95.88 598 GLY A O 1
ATOM 4729 N N . LYS A 1 599 ? 13.719 -24.938 -10.078 1 93.19 599 LYS A N 1
ATOM 4730 C CA . LYS A 1 599 ? 14.852 -24.703 -10.969 1 93.19 599 LYS A CA 1
ATOM 4731 C C . LYS A 1 599 ? 14.82 -23.281 -11.539 1 93.19 599 LYS A C 1
ATOM 4733 O O . LYS A 1 599 ? 15.867 -22.703 -11.82 1 93.19 599 LYS A O 1
ATOM 4738 N N . HIS A 1 600 ? 13.633 -22.781 -11.617 1 93.81 600 HIS A N 1
ATOM 4739 C CA . HIS A 1 600 ? 13.461 -21.484 -12.258 1 93.81 600 HIS A CA 1
ATOM 4740 C C . HIS A 1 600 ? 13.062 -20.406 -11.242 1 93.81 600 HIS A C 1
ATOM 4742 O O . HIS A 1 600 ? 13.492 -19.266 -11.344 1 93.81 600 HIS A O 1
ATOM 4748 N N . TRP A 1 601 ? 12.336 -20.812 -10.32 1 96 601 TRP A N 1
ATOM 4749 C CA . TRP A 1 601 ? 11.797 -19.859 -9.352 1 96 601 TRP A CA 1
ATOM 4750 C C . TRP A 1 601 ? 12.281 -20.188 -7.941 1 96 601 TRP A C 1
ATOM 4752 O O . TRP A 1 601 ? 11.961 -21.25 -7.402 1 96 601 TRP A O 1
ATOM 4762 N N . GLN A 1 602 ? 12.898 -19.281 -7.297 1 93.62 602 GLN A N 1
ATOM 4763 C CA . GLN A 1 602 ? 13.516 -19.516 -5.992 1 93.62 602 GLN A CA 1
ATOM 4764 C C . GLN A 1 602 ? 12.453 -19.734 -4.918 1 93.62 602 GLN A C 1
ATOM 4766 O O . GLN A 1 602 ? 12.703 -20.422 -3.922 1 93.62 602 GLN A O 1
ATOM 4771 N N . GLY A 1 603 ? 11.312 -19.172 -5.098 1 93.69 603 GLY A N 1
ATOM 4772 C CA . GLY A 1 603 ? 10.242 -19.406 -4.141 1 93.69 603 GLY A CA 1
ATOM 4773 C C . GLY A 1 603 ? 9.859 -20.859 -4.02 1 93.69 603 GLY A C 1
ATOM 4774 O O . GLY A 1 603 ? 9.672 -21.375 -2.912 1 93.69 603 GLY A O 1
ATOM 4775 N N . ALA A 1 604 ? 9.773 -21.531 -5.125 1 96.12 604 ALA A N 1
ATOM 4776 C CA . ALA A 1 604 ? 9.469 -22.953 -5.133 1 96.12 604 ALA A CA 1
ATOM 4777 C C . ALA A 1 604 ? 10.617 -23.766 -4.543 1 96.12 604 ALA A C 1
ATOM 4779 O O . ALA A 1 604 ? 10.398 -24.781 -3.881 1 96.12 604 ALA A O 1
ATOM 4780 N N . GLN A 1 605 ? 11.773 -23.297 -4.785 1 94 605 GLN A N 1
ATOM 4781 C CA . GLN A 1 605 ? 12.938 -23.953 -4.211 1 94 605 GLN A CA 1
ATOM 4782 C C . GLN A 1 605 ? 12.922 -23.875 -2.686 1 94 605 GLN A C 1
ATOM 4784 O O . GLN A 1 605 ? 13.32 -24.812 -2.002 1 94 605 GLN A O 1
ATOM 4789 N N . LYS A 1 606 ? 12.57 -22.766 -2.23 1 91 606 LYS A N 1
ATOM 4790 C CA . LYS A 1 606 ? 12.445 -22.594 -0.788 1 91 606 LYS A CA 1
ATOM 4791 C C . LYS A 1 606 ? 11.438 -23.578 -0.197 1 91 606 LYS A C 1
ATOM 4793 O O . LYS A 1 606 ? 11.695 -24.188 0.846 1 91 606 LYS A O 1
ATOM 4798 N N . TYR A 1 607 ? 10.273 -23.734 -0.84 1 93.12 607 TYR A N 1
ATOM 4799 C CA . TYR A 1 607 ? 9.281 -24.703 -0.391 1 93.12 607 TYR A CA 1
ATOM 4800 C C . TYR A 1 607 ? 9.859 -26.109 -0.374 1 93.12 607 TYR A C 1
ATOM 4802 O O . TYR A 1 607 ? 9.648 -26.859 0.583 1 93.12 607 TYR A O 1
ATOM 4810 N N . TYR A 1 608 ? 10.57 -26.391 -1.429 1 93.25 608 TYR A N 1
ATOM 4811 C CA . TYR A 1 608 ? 11.18 -27.719 -1.546 1 93.25 608 TYR A CA 1
ATOM 4812 C C . TYR A 1 608 ? 12.164 -27.969 -0.411 1 93.25 608 TYR A C 1
ATOM 4814 O O . TYR A 1 608 ? 12.164 -29.031 0.199 1 93.25 608 TYR A O 1
ATOM 4822 N N . ARG A 1 609 ? 12.922 -26.984 -0.11 1 86.56 609 ARG A N 1
ATOM 4823 C CA . ARG A 1 609 ? 13.922 -27.109 0.946 1 86.56 609 ARG A CA 1
ATOM 4824 C C . ARG A 1 609 ? 13.266 -27.297 2.307 1 86.56 609 ARG A C 1
ATOM 4826 O O . ARG A 1 609 ? 13.727 -28.109 3.117 1 86.56 609 ARG A O 1
ATOM 4833 N N . ILE A 1 610 ? 12.227 -26.562 2.545 1 85.94 610 ILE A N 1
ATOM 4834 C CA . ILE A 1 610 ? 11.5 -26.688 3.805 1 85.94 610 ILE A CA 1
ATOM 4835 C C . ILE A 1 610 ? 10.938 -28.109 3.939 1 85.94 610 ILE A C 1
ATOM 4837 O O . ILE A 1 610 ? 11.031 -28.719 5.004 1 85.94 610 ILE A O 1
ATOM 4841 N N . LEU A 1 611 ? 10.383 -28.609 2.865 1 86.12 611 LEU A N 1
ATOM 4842 C CA . LEU A 1 611 ? 9.789 -29.938 2.891 1 86.12 611 LEU A CA 1
ATOM 4843 C C . LEU A 1 611 ? 10.859 -31 3.113 1 86.12 611 LEU A C 1
ATOM 4845 O O . LEU A 1 611 ? 10.625 -31.969 3.842 1 86.12 611 LEU A O 1
ATOM 4849 N N . ARG A 1 612 ? 11.953 -30.703 2.553 1 82.19 612 ARG A N 1
ATOM 4850 C CA . ARG A 1 612 ? 13.047 -31.656 2.707 1 82.19 612 ARG A CA 1
ATOM 4851 C C . ARG A 1 612 ? 13.578 -31.656 4.137 1 82.19 612 ARG A C 1
ATOM 4853 O O . ARG A 1 612 ? 13.906 -32.719 4.688 1 82.19 612 ARG A O 1
ATOM 4860 N N . GLN A 1 613 ? 13.641 -30.516 4.695 1 78 613 GLN A N 1
ATOM 4861 C CA . GLN A 1 613 ? 14.094 -30.375 6.078 1 78 613 GLN A CA 1
ATOM 4862 C C . GLN A 1 613 ? 13.117 -31.047 7.039 1 78 613 GLN A C 1
ATOM 4864 O O . GLN A 1 613 ? 13.539 -31.688 8.008 1 78 613 GLN A O 1
ATOM 4869 N N . LEU A 1 614 ? 11.945 -30.891 6.754 1 74.06 614 LEU A N 1
ATOM 4870 C CA . LEU A 1 614 ? 10.914 -31.484 7.605 1 74.06 614 LEU A CA 1
ATOM 4871 C C . LEU A 1 614 ? 10.938 -33 7.504 1 74.06 614 LEU A C 1
ATOM 4873 O O . LEU A 1 614 ? 10.719 -33.719 8.5 1 74.06 614 LEU A O 1
ATOM 4877 N N . GLN A 1 615 ? 11.164 -33.406 6.41 1 66.94 615 GLN A N 1
ATOM 4878 C CA . GLN A 1 615 ? 11.266 -34.844 6.207 1 66.94 615 GLN A CA 1
ATOM 4879 C C . GLN A 1 615 ? 12.461 -35.438 6.949 1 66.94 615 GLN A C 1
ATOM 4881 O O . GLN A 1 615 ? 12.406 -36.562 7.449 1 66.94 615 GLN A O 1
ATOM 4886 N N . SER A 1 616 ? 13.438 -34.562 7.137 1 63.62 616 SER A N 1
ATOM 4887 C CA . SER A 1 616 ? 14.648 -35 7.812 1 63.62 616 SER A CA 1
ATOM 4888 C C . SER A 1 616 ? 14.461 -35.031 9.328 1 63.62 616 SER A C 1
ATOM 4890 O O . SER A 1 616 ? 15.117 -35.812 10.023 1 63.62 616 SER A O 1
ATOM 4892 N N . PHE A 1 617 ? 13.68 -33.969 9.883 1 60.69 617 PHE A N 1
ATOM 4893 C CA . PHE A 1 617 ? 13.438 -33.906 11.32 1 60.69 617 PHE A CA 1
ATOM 4894 C C . PHE A 1 617 ? 12.602 -35.094 11.789 1 60.69 617 PHE A C 1
ATOM 4896 O O . PHE A 1 617 ? 12.562 -35.406 12.984 1 60.69 617 PHE A O 1
ATOM 4903 N N . GLY A 1 618 ? 12.352 -36.125 11.203 1 49.41 618 GLY A N 1
ATOM 4904 C CA . GLY A 1 618 ? 11.617 -37.312 11.586 1 49.41 618 GLY A CA 1
ATOM 4905 C C . GLY A 1 618 ? 10.188 -37.031 12 1 49.41 618 GLY A C 1
ATOM 4906 O O . GLY A 1 618 ? 9.906 -36.844 13.188 1 49.41 618 GLY A O 1
ATOM 4907 N N . PHE A 1 619 ? 9.18 -36.656 11.297 1 50.03 619 PHE A N 1
ATOM 4908 C CA . PHE A 1 619 ? 7.793 -36.281 11.516 1 50.03 619 PHE A CA 1
ATOM 4909 C C . PHE A 1 619 ? 7.117 -37.219 12.516 1 50.03 619 PHE A C 1
ATOM 4911 O O . PHE A 1 619 ? 6.195 -36.812 13.219 1 50.03 619 PHE A O 1
ATOM 4918 N N . ASP A 1 620 ? 7.266 -38.531 12.469 1 44.88 620 ASP A N 1
ATOM 4919 C CA . ASP A 1 620 ? 6.512 -39.562 13.172 1 44.88 620 ASP A CA 1
ATOM 4920 C C . ASP A 1 620 ? 6.664 -39.438 14.688 1 44.88 620 ASP A C 1
ATOM 4922 O O . ASP A 1 620 ? 5.926 -40.031 15.453 1 44.88 620 ASP A O 1
ATOM 4926 N N . THR A 1 621 ? 7.715 -38.938 15.164 1 41.69 621 THR A N 1
ATOM 4927 C CA . THR A 1 621 ? 7.941 -39 16.609 1 41.69 621 THR A CA 1
ATOM 4928 C C . THR A 1 621 ? 7.375 -37.781 17.297 1 41.69 621 THR A C 1
ATOM 4930 O O . THR A 1 621 ? 7.605 -37.562 18.484 1 41.69 621 THR A O 1
ATOM 4933 N N . LEU A 1 622 ? 6.848 -36.969 16.516 1 48.34 622 LEU A N 1
ATOM 4934 C CA . LEU A 1 622 ? 6.508 -35.719 17.188 1 48.34 622 LEU A CA 1
ATOM 4935 C C . LEU A 1 622 ? 5.133 -35.812 17.844 1 48.34 622 LEU A C 1
ATOM 4937 O O . LEU A 1 622 ? 4.172 -36.281 17.219 1 48.34 622 LEU A O 1
ATOM 4941 N N . PRO A 1 623 ? 5.219 -35.812 19.203 1 46.5 623 PRO A N 1
ATOM 4942 C CA . PRO A 1 623 ? 3.932 -35.906 19.891 1 46.5 623 PRO A CA 1
ATOM 4943 C C . PRO A 1 623 ? 2.889 -34.938 19.328 1 46.5 623 PRO A C 1
ATOM 4945 O O . PRO A 1 623 ? 3.242 -33.938 18.688 1 46.5 623 PRO A O 1
ATOM 4948 N N . ALA A 1 624 ? 1.593 -35.438 19.438 1 48.66 624 ALA A N 1
ATOM 4949 C CA . ALA A 1 624 ? 0.364 -34.719 19.125 1 48.66 624 ALA A CA 1
ATOM 4950 C C . ALA A 1 624 ? 0.451 -33.281 19.594 1 48.66 624 ALA A C 1
ATOM 4952 O O . ALA A 1 624 ? 1.072 -32.969 20.609 1 48.66 624 ALA A O 1
ATOM 4953 N N . PRO A 1 625 ? 0.168 -32.312 18.719 1 50.94 625 PRO A N 1
ATOM 4954 C CA . PRO A 1 625 ? 0.14 -30.906 19.156 1 50.94 625 PRO A CA 1
ATOM 4955 C C . PRO A 1 625 ? -0.439 -30.734 20.562 1 50.94 625 PRO A C 1
ATOM 4957 O O . PRO A 1 625 ? -1.527 -31.234 20.844 1 50.94 625 PRO A O 1
ATOM 4960 N N . THR A 1 626 ? 0.452 -30.766 21.578 1 51.53 626 THR A N 1
ATOM 4961 C CA . THR A 1 626 ? -0.059 -30.406 22.906 1 51.53 626 THR A CA 1
ATOM 4962 C C . THR A 1 626 ? -0.777 -29.062 22.859 1 51.53 626 THR A C 1
ATOM 4964 O O . THR A 1 626 ? -0.448 -28.203 22.047 1 51.53 626 THR A O 1
ATOM 4967 N N . ASN A 1 627 ? -2.045 -29.094 23.438 1 52.22 627 ASN A N 1
ATOM 4968 C CA . ASN A 1 627 ? -2.873 -27.922 23.703 1 52.22 627 ASN A CA 1
ATOM 4969 C C . ASN A 1 627 ? -2.037 -26.75 24.219 1 52.22 627 ASN A C 1
ATOM 4971 O O . ASN A 1 627 ? -2.395 -26.125 25.219 1 52.22 627 ASN A O 1
ATOM 4975 N N . THR A 1 628 ? -0.688 -26.703 23.812 1 52.31 628 THR A N 1
ATOM 4976 C CA . THR A 1 628 ? 0.075 -25.594 24.359 1 52.31 628 THR A CA 1
ATOM 4977 C C . THR A 1 628 ? 0.177 -24.453 23.344 1 52.31 628 THR A C 1
ATOM 4979 O O . THR A 1 628 ? 0.664 -24.672 22.219 1 52.31 628 THR A O 1
ATOM 4982 N N . ASP A 1 629 ? -0.651 -23.469 23.438 1 56.41 629 ASP A N 1
ATOM 4983 C CA . ASP A 1 629 ? -0.517 -22.281 22.594 1 56.41 629 ASP A CA 1
ATOM 4984 C C . ASP A 1 629 ? 0.654 -21.422 23.062 1 56.41 629 ASP A C 1
ATOM 4986 O O . ASP A 1 629 ? 0.804 -21.156 24.25 1 56.41 629 ASP A O 1
ATOM 4990 N N . TYR A 1 630 ? 1.671 -21.266 22.25 1 59.38 630 TYR A N 1
ATOM 4991 C CA . TYR A 1 630 ? 2.803 -20.391 22.531 1 59.38 630 TYR A CA 1
ATOM 4992 C C . TYR A 1 630 ? 2.41 -18.922 22.391 1 59.38 630 TYR A C 1
ATOM 4994 O O . TYR A 1 630 ? 1.674 -18.562 21.469 1 59.38 630 TYR A O 1
ATOM 5002 N N . PRO A 1 631 ? 2.652 -18.156 23.5 1 53.69 631 PRO A N 1
ATOM 5003 C CA . PRO A 1 631 ? 2.279 -16.75 23.469 1 53.69 631 PRO A CA 1
ATOM 5004 C C . PRO A 1 631 ? 2.748 -16.047 22.203 1 53.69 631 PRO A C 1
ATOM 5006 O O . PRO A 1 631 ? 3.725 -16.469 21.578 1 53.69 631 PRO A O 1
ATOM 5009 N N . GLU A 1 632 ? 1.983 -15.031 21.766 1 55.5 632 GLU A N 1
ATOM 5010 C CA . GLU A 1 632 ? 2.285 -14.219 20.594 1 55.5 632 GLU A CA 1
ATOM 5011 C C . GLU A 1 632 ? 3.656 -13.555 20.719 1 55.5 632 GLU A C 1
ATOM 5013 O O . GLU A 1 632 ? 3.992 -13 21.766 1 55.5 632 GLU A O 1
ATOM 5018 N N . GLY A 1 633 ? 4.523 -13.719 19.812 1 55.84 633 GLY A N 1
ATOM 5019 C CA . GLY A 1 633 ? 5.867 -13.164 19.781 1 55.84 633 GLY A CA 1
ATOM 5020 C C . GLY A 1 633 ? 6.949 -14.195 20.016 1 55.84 633 GLY A C 1
ATOM 5021 O O . GLY A 1 633 ? 8.125 -13.938 19.766 1 55.84 633 GLY A O 1
ATOM 5022 N N . ASN A 1 634 ? 6.469 -15.312 20.531 1 59.88 634 ASN A N 1
ATOM 5023 C CA . ASN A 1 634 ? 7.461 -16.344 20.781 1 59.88 634 ASN A CA 1
ATOM 5024 C C . ASN A 1 634 ? 7.293 -17.531 19.828 1 59.88 634 ASN A C 1
ATOM 5026 O O . ASN A 1 634 ? 7.445 -18.688 20.219 1 59.88 634 ASN A O 1
ATOM 5030 N N . GLU A 1 635 ? 6.988 -17.234 18.781 1 63.62 635 GLU A N 1
ATOM 5031 C CA . GLU A 1 635 ? 6.715 -18.281 17.797 1 63.62 635 GLU A CA 1
ATOM 5032 C C . GLU A 1 635 ? 7.969 -19.094 17.484 1 63.62 635 GLU A C 1
ATOM 5034 O O . GLU A 1 635 ? 7.879 -20.266 17.109 1 63.62 635 GLU A O 1
ATOM 5039 N N . TYR A 1 636 ? 9.031 -18.453 17.797 1 64.94 636 TYR A N 1
ATOM 5040 C CA . TYR A 1 636 ? 10.297 -19.094 17.453 1 64.94 636 TYR A CA 1
ATOM 5041 C C . TYR A 1 636 ? 10.594 -20.25 18.391 1 64.94 636 TYR A C 1
ATOM 5043 O O . TYR A 1 636 ? 11.438 -21.109 18.094 1 64.94 636 TYR A O 1
ATOM 5051 N N . GLU A 1 637 ? 9.695 -20.266 19.406 1 69.25 637 GLU A N 1
ATOM 5052 C CA . GLU A 1 637 ? 9.93 -21.328 20.375 1 69.25 637 GLU A CA 1
ATOM 5053 C C . GLU A 1 637 ? 9.07 -22.562 20.078 1 69.25 637 GLU A C 1
ATOM 5055 O O . GLU A 1 637 ? 9.242 -23.609 20.688 1 69.25 637 GLU A O 1
ATOM 5060 N N . ILE A 1 638 ? 8.336 -22.438 19.047 1 73.38 638 ILE A N 1
ATOM 5061 C CA . ILE A 1 638 ? 7.461 -23.562 18.688 1 73.38 638 ILE A CA 1
ATOM 5062 C C . ILE A 1 638 ? 8.281 -24.672 18.031 1 73.38 638 ILE A C 1
ATOM 5064 O O . ILE A 1 638 ? 9.086 -24.406 17.141 1 73.38 638 ILE A O 1
ATOM 5068 N N . PRO A 1 639 ? 8.133 -25.812 18.547 1 72.94 639 PRO A N 1
ATOM 5069 C CA . PRO A 1 639 ? 8.828 -26.922 17.859 1 72.94 639 PRO A CA 1
ATOM 5070 C C . PRO A 1 639 ? 8.438 -27.031 16.391 1 72.94 639 PRO A C 1
ATOM 5072 O O . PRO A 1 639 ? 7.281 -26.781 16.031 1 72.94 639 PRO A O 1
ATOM 5075 N N . PRO A 1 640 ? 9.445 -27.344 15.586 1 72.19 640 PRO A N 1
ATOM 5076 C CA . PRO A 1 640 ? 9.219 -27.375 14.141 1 72.19 640 PRO A CA 1
ATOM 5077 C C . PRO A 1 640 ? 8.039 -28.25 13.742 1 72.19 640 PRO A C 1
ATOM 5079 O O . PRO A 1 640 ? 7.289 -27.922 12.82 1 72.19 640 PRO A O 1
ATOM 5082 N N . SER A 1 641 ? 7.844 -29.375 14.445 1 70.25 641 SER A N 1
ATOM 5083 C CA . SER A 1 641 ? 6.738 -30.266 14.109 1 70.25 641 SER A CA 1
ATOM 5084 C C . SER A 1 641 ? 5.391 -29.594 14.367 1 70.25 641 SER A C 1
ATOM 5086 O O . SER A 1 641 ? 4.461 -29.734 13.562 1 70.25 641 SER A O 1
ATOM 5088 N N . GLN A 1 642 ? 5.383 -28.891 15.414 1 74.62 642 GLN A N 1
ATOM 5089 C CA . GLN A 1 642 ? 4.148 -28.188 15.734 1 74.62 642 GLN A CA 1
ATOM 5090 C C . GLN A 1 642 ? 3.941 -26.984 14.812 1 74.62 642 GLN A C 1
ATOM 5092 O O . GLN A 1 642 ? 2.807 -26.656 14.453 1 74.62 642 GLN A O 1
ATOM 5097 N N . ALA A 1 643 ? 5.062 -26.438 14.445 1 78.19 643 ALA A N 1
ATOM 5098 C CA . ALA A 1 643 ? 4.992 -25.25 13.594 1 78.19 643 ALA A CA 1
ATOM 5099 C C . ALA A 1 643 ? 4.453 -25.609 12.211 1 78.19 643 ALA A C 1
ATOM 5101 O O . ALA A 1 643 ? 3.691 -24.844 11.617 1 78.19 643 ALA A O 1
ATOM 5102 N N . ILE A 1 644 ? 4.777 -26.75 11.812 1 77 644 ILE A N 1
ATOM 5103 C CA . ILE A 1 644 ? 4.355 -27.141 10.469 1 77 644 ILE A CA 1
ATOM 5104 C C . ILE A 1 644 ? 2.891 -27.562 10.492 1 77 644 ILE A C 1
ATOM 5106 O O . ILE A 1 644 ? 2.176 -27.406 9.5 1 77 644 ILE A O 1
ATOM 5110 N N . ALA A 1 645 ? 2.514 -28.125 11.617 1 76.81 645 ALA A N 1
ATOM 5111 C CA . ALA A 1 645 ? 1.139 -28.609 11.727 1 76.81 645 ALA A CA 1
ATOM 5112 C C . ALA A 1 645 ? 0.168 -27.438 11.914 1 76.81 645 ALA A C 1
ATOM 5114 O O . ALA A 1 645 ? -1.022 -27.562 11.617 1 76.81 645 ALA A O 1
ATOM 5115 N N . ASP A 1 646 ? 0.675 -26.391 12.398 1 79.31 646 ASP A N 1
ATOM 5116 C CA . ASP A 1 646 ? -0.157 -25.219 12.609 1 79.31 646 ASP A CA 1
ATOM 5117 C C . ASP A 1 646 ? -0.383 -24.469 11.305 1 79.31 646 ASP A C 1
ATOM 5119 O O . ASP A 1 646 ? 0.494 -23.719 10.844 1 79.31 646 ASP A O 1
ATOM 5123 N N . MET A 1 647 ? -1.555 -24.594 10.797 1 82.88 647 MET A N 1
ATOM 5124 C CA . MET A 1 647 ? -1.88 -24.031 9.484 1 82.88 647 MET A CA 1
ATOM 5125 C C . MET A 1 647 ? -1.928 -22.516 9.539 1 82.88 647 MET A C 1
ATOM 5127 O O . MET A 1 647 ? -1.982 -21.844 8.508 1 82.88 647 MET A O 1
ATOM 5131 N N . ARG A 1 648 ? -1.864 -21.938 10.75 1 79.38 648 ARG A N 1
ATOM 5132 C CA . ARG A 1 648 ? -1.852 -20.484 10.906 1 79.38 648 ARG A CA 1
ATOM 5133 C C . ARG A 1 648 ? -0.482 -19.906 10.562 1 79.38 648 ARG A C 1
ATOM 5135 O O . ARG A 1 648 ? -0.354 -18.703 10.312 1 79.38 648 ARG A O 1
ATOM 5142 N N . ILE A 1 649 ? 0.496 -20.797 10.609 1 81.12 649 ILE A N 1
ATOM 5143 C CA . ILE A 1 649 ? 1.871 -20.359 10.375 1 81.12 649 ILE A CA 1
ATOM 5144 C C . ILE A 1 649 ? 2.186 -20.422 8.883 1 81.12 649 ILE A C 1
ATOM 5146 O O . ILE A 1 649 ? 2 -21.453 8.242 1 81.12 649 ILE A O 1
ATOM 5150 N N . ASN A 1 650 ? 2.604 -19.312 8.398 1 80.69 650 ASN A N 1
ATOM 5151 C CA . ASN A 1 650 ? 2.895 -19.25 6.973 1 80.69 650 ASN A CA 1
ATOM 5152 C C . ASN A 1 650 ? 4.316 -19.703 6.668 1 80.69 650 ASN A C 1
ATOM 5154 O O . ASN A 1 650 ? 5.102 -19.953 7.586 1 80.69 650 ASN A O 1
ATOM 5158 N N . ALA A 1 651 ? 4.523 -19.828 5.422 1 79.06 651 ALA A N 1
ATOM 5159 C CA . ALA A 1 651 ? 5.789 -20.406 4.965 1 79.06 651 ALA A CA 1
ATOM 5160 C C . ALA A 1 651 ? 6.973 -19.547 5.395 1 79.06 651 ALA A C 1
ATOM 5162 O O . ALA A 1 651 ? 8.031 -20.062 5.75 1 79.06 651 ALA A O 1
ATOM 5163 N N . HIS A 1 652 ? 6.773 -18.266 5.301 1 78.81 652 HIS A N 1
ATOM 5164 C CA . HIS A 1 652 ? 7.855 -17.375 5.68 1 78.81 652 HIS A CA 1
ATOM 5165 C C . HIS A 1 652 ? 8.227 -17.547 7.148 1 78.81 652 HIS A C 1
ATOM 5167 O O . HIS A 1 652 ? 9.406 -17.703 7.48 1 78.81 652 HIS A O 1
ATOM 5173 N N . LEU A 1 653 ? 7.328 -17.562 7.969 1 82.88 653 LEU A N 1
ATOM 5174 C CA . LEU A 1 653 ? 7.555 -17.766 9.398 1 82.88 653 LEU A CA 1
ATOM 5175 C C . LEU A 1 653 ? 8.102 -19.156 9.68 1 82.88 653 LEU A C 1
ATOM 5177 O O . LEU A 1 653 ? 8.977 -19.328 10.523 1 82.88 653 LEU A O 1
ATOM 5181 N N . LEU A 1 654 ? 7.609 -20.078 9.008 1 84.12 654 LEU A N 1
ATOM 5182 C CA . LEU A 1 654 ? 8.07 -21.453 9.18 1 84.12 654 LEU A CA 1
ATOM 5183 C C . LEU A 1 654 ? 9.555 -21.562 8.836 1 84.12 654 LEU A C 1
ATOM 5185 O O . LEU A 1 654 ? 10.297 -22.266 9.531 1 84.12 654 LEU A O 1
ATOM 5189 N N . SER A 1 655 ? 9.883 -20.906 7.75 1 80.31 655 SER A N 1
ATOM 5190 C CA . SER A 1 655 ? 11.289 -20.922 7.355 1 80.31 655 SER A CA 1
ATOM 5191 C C . SER A 1 655 ? 12.172 -20.312 8.438 1 80.31 655 SER A C 1
ATOM 5193 O O . SER A 1 655 ? 13.281 -20.797 8.695 1 80.31 655 SER A O 1
ATOM 5195 N N . LEU A 1 656 ? 11.703 -19.344 9.07 1 78.25 656 LEU A N 1
ATOM 5196 C CA . LEU A 1 656 ? 12.453 -18.688 10.133 1 78.25 656 LEU A CA 1
ATOM 5197 C C . LEU A 1 656 ? 12.547 -19.594 11.359 1 78.25 656 LEU A C 1
ATOM 5199 O O . LEU A 1 656 ? 13.602 -19.656 12 1 78.25 656 LEU A O 1
ATOM 5203 N N . ILE A 1 657 ? 11.508 -20.281 11.656 1 80.81 657 ILE A N 1
ATOM 5204 C CA . ILE A 1 657 ? 11.469 -21.188 12.805 1 80.81 657 ILE A CA 1
ATOM 5205 C C . ILE A 1 657 ? 12.414 -22.359 12.578 1 80.81 657 ILE A C 1
ATOM 5207 O O . ILE A 1 657 ? 13.164 -22.75 13.469 1 80.81 657 ILE A O 1
ATOM 5211 N N . LEU A 1 658 ? 12.344 -22.844 11.398 1 77.81 658 LEU A N 1
ATOM 5212 C CA . LEU A 1 658 ? 13.164 -24 11.07 1 77.81 658 LEU A CA 1
ATOM 5213 C C . LEU A 1 658 ? 14.648 -23.625 11.07 1 77.81 658 LEU A C 1
ATOM 5215 O O . LEU A 1 658 ? 15.484 -24.406 11.516 1 77.81 658 LEU A O 1
ATOM 5219 N N . ASN A 1 659 ? 14.93 -22.422 10.578 1 73.62 659 ASN A N 1
ATOM 5220 C CA . ASN A 1 659 ? 16.312 -21.969 10.555 1 73.62 659 ASN A CA 1
ATOM 5221 C C . ASN A 1 659 ? 16.859 -21.766 11.969 1 73.62 659 ASN A C 1
ATOM 5223 O O . ASN A 1 659 ? 18.016 -22.078 12.234 1 73.62 659 ASN A O 1
ATOM 5227 N N . LYS A 1 660 ? 16.094 -21.312 12.844 1 72.5 660 LYS A N 1
ATOM 5228 C CA . LYS A 1 660 ? 16.5 -21.125 14.234 1 72.5 660 LYS A CA 1
ATOM 5229 C C . LYS A 1 660 ? 16.703 -22.469 14.938 1 72.5 660 LYS A C 1
ATOM 5231 O O . LYS A 1 660 ? 17.625 -22.625 15.734 1 72.5 660 LYS A O 1
ATOM 5236 N N . SER A 1 661 ? 15.875 -23.406 14.625 1 70.31 661 SER A N 1
ATOM 5237 C CA . SER A 1 661 ? 15.969 -24.734 15.234 1 70.31 661 SER A CA 1
ATOM 5238 C C . SER A 1 661 ? 17.203 -25.484 14.734 1 70.31 661 SER A C 1
ATOM 5240 O O . SER A 1 661 ? 17.812 -26.25 15.484 1 70.31 661 SER A O 1
ATOM 5242 N N . LEU A 1 662 ? 17.531 -25.219 13.523 1 63.97 662 LEU A N 1
ATOM 5243 C CA . LEU A 1 662 ? 18.719 -25.859 12.953 1 63.97 662 LEU A CA 1
ATOM 5244 C C . LEU A 1 662 ? 20 -25.266 13.539 1 63.97 662 LEU A C 1
ATOM 5246 O O . LEU A 1 662 ? 20.953 -25.984 13.789 1 63.97 662 LEU A O 1
ATOM 5250 N N . THR A 1 663 ? 19.922 -23.969 13.695 1 60.56 663 THR A N 1
ATOM 5251 C CA . THR A 1 663 ? 21.078 -23.312 14.297 1 60.56 663 THR A CA 1
ATOM 5252 C C . THR A 1 663 ? 21.266 -23.766 15.742 1 60.56 663 THR A C 1
ATOM 5254 O O . THR A 1 663 ? 22.391 -23.922 16.219 1 60.56 663 THR A O 1
ATOM 5257 N N . LYS A 1 664 ? 20.188 -24.109 16.406 1 59.09 664 LYS A N 1
ATOM 5258 C CA . LYS A 1 664 ? 20.266 -24.609 17.781 1 59.09 664 LYS A CA 1
ATOM 5259 C C . LYS A 1 664 ? 20.812 -26.031 17.812 1 59.09 664 LYS A C 1
ATOM 5261 O O . LYS A 1 664 ? 21.625 -26.375 18.672 1 59.09 664 LYS A O 1
ATOM 5266 N N . ASP A 1 665 ? 20.391 -26.859 16.828 1 55.22 665 ASP A N 1
ATOM 5267 C CA . ASP A 1 665 ? 20.844 -28.25 16.75 1 55.22 665 ASP A CA 1
ATOM 5268 C C . ASP A 1 665 ? 22.312 -28.328 16.328 1 55.22 665 ASP A C 1
ATOM 5270 O O . ASP A 1 665 ? 23.047 -29.203 16.812 1 55.22 665 ASP A O 1
ATOM 5274 N N . SER A 1 666 ? 22.719 -27.422 15.43 1 50.94 666 SER A N 1
ATOM 5275 C CA . SER A 1 666 ? 24.141 -27.406 15.062 1 50.94 666 SER A CA 1
ATOM 5276 C C . SER A 1 666 ? 25.016 -26.969 16.234 1 50.94 666 SER A C 1
ATOM 5278 O O . SER A 1 666 ? 26.141 -27.453 16.391 1 50.94 666 SER A O 1
ATOM 5280 N N . GLN A 1 667 ? 24.453 -26.203 17.031 1 49.28 667 GLN A N 1
ATOM 5281 C CA . GLN A 1 667 ? 25.188 -25.828 18.234 1 49.28 667 GLN A CA 1
ATOM 5282 C C . GLN A 1 667 ? 25.156 -26.953 19.266 1 49.28 667 GLN A C 1
ATOM 5284 O O . GLN A 1 667 ? 26.141 -27.172 19.984 1 49.28 667 GLN A O 1
ATOM 5289 N N . SER A 1 668 ? 24.125 -27.797 19.172 1 41.69 668 SER A N 1
ATOM 5290 C CA . SER A 1 668 ? 24.047 -28.938 20.094 1 41.69 668 SER A CA 1
ATOM 5291 C C . SER A 1 668 ? 24.844 -30.125 19.562 1 41.69 668 SER A C 1
ATOM 5293 O O . SER A 1 668 ? 25.422 -30.891 20.359 1 41.69 668 SER A O 1
ATOM 5295 N N . ARG A 1 669 ? 24.906 -30.594 18.203 1 36.97 669 ARG A N 1
ATOM 5296 C CA . ARG A 1 669 ? 25.766 -31.656 17.688 1 36.97 669 ARG A CA 1
ATOM 5297 C C . ARG A 1 669 ? 27.234 -31.297 17.844 1 36.97 669 ARG A C 1
ATOM 5299 O O . ARG A 1 669 ? 28.078 -32.188 18 1 36.97 669 ARG A O 1
ATOM 5306 N N . LYS A 1 670 ? 27.578 -30.125 17.578 1 41.78 670 LYS A N 1
ATOM 5307 C CA . LYS A 1 670 ? 28.969 -29.766 17.781 1 41.78 670 LYS A CA 1
ATOM 5308 C C . LYS A 1 670 ? 29.406 -30.047 19.219 1 41.78 670 LYS A C 1
ATOM 5310 O O . LYS A 1 670 ? 30.578 -30.328 19.484 1 41.78 670 LYS A O 1
ATOM 5315 N N . LEU A 1 671 ? 28.547 -30.156 20.031 1 38.06 671 LEU A N 1
ATOM 5316 C CA . LEU A 1 671 ? 28.938 -30.578 21.375 1 38.06 671 LEU A CA 1
ATOM 5317 C C . LEU A 1 671 ? 29.141 -32.094 21.422 1 38.06 671 LEU A C 1
ATOM 5319 O O . LEU A 1 671 ? 30 -32.562 22.172 1 38.06 671 LEU A O 1
ATOM 5323 N N . HIS A 1 672 ? 28.516 -32.875 20.469 1 32.12 672 HIS A N 1
ATOM 5324 C CA . HIS A 1 672 ? 28.734 -34.312 20.562 1 32.12 672 HIS A CA 1
ATOM 5325 C C . HIS A 1 672 ? 29.953 -34.75 19.75 1 32.12 672 HIS A C 1
ATOM 5327 O O . HIS A 1 672 ? 30.641 -35.688 20.125 1 32.12 672 HIS A O 1
ATOM 5333 N N . ASP A 1 673 ? 30.172 -34.312 18.516 1 34 673 ASP A N 1
ATOM 5334 C CA . ASP A 1 673 ? 31.281 -34.781 17.703 1 34 673 ASP A CA 1
ATOM 5335 C C . ASP A 1 673 ? 32.625 -34.312 18.266 1 34 673 ASP A C 1
ATOM 5337 O O . ASP A 1 673 ? 33.688 -34.594 17.703 1 34 673 ASP A O 1
ATOM 5341 N N . SER A 1 674 ? 32.75 -33.375 19.125 1 34.81 674 SER A N 1
ATOM 5342 C CA . SER A 1 674 ? 34.062 -33.062 19.672 1 34.81 674 SER A CA 1
ATOM 5343 C C . SER A 1 674 ? 34.719 -34.281 20.359 1 34.81 674 SER A C 1
ATOM 5345 O O . SER A 1 674 ? 35.781 -34.156 20.938 1 34.81 674 SER A O 1
ATOM 5347 N N . GLN A 1 675 ? 34.031 -35.469 20.531 1 26.3 675 GLN A N 1
ATOM 5348 C CA . GLN A 1 675 ? 34.906 -36.406 21.172 1 26.3 675 GLN A CA 1
ATOM 5349 C C . GLN A 1 675 ? 35.906 -37 20.156 1 26.3 675 GLN A C 1
ATOM 5351 O O . GLN A 1 675 ? 37.031 -37.375 20.5 1 26.3 675 GLN A O 1
ATOM 5356 N N . ASN A 1 676 ? 35.531 -37.656 18.969 1 24.34 676 ASN A N 1
ATOM 5357 C CA . ASN A 1 676 ? 36.594 -38.5 18.422 1 24.34 676 ASN A CA 1
ATOM 5358 C C . ASN A 1 676 ? 37.625 -37.719 17.656 1 24.34 676 ASN A C 1
ATOM 5360 O O . ASN A 1 676 ? 38.812 -38 17.734 1 24.34 676 ASN A O 1
ATOM 5364 N N . SER A 1 677 ? 37.469 -37.281 16.312 1 25.7 677 SER A N 1
ATOM 5365 C CA . SER A 1 677 ? 38.594 -37.062 15.398 1 25.7 677 SER A CA 1
ATOM 5366 C C . SER A 1 677 ? 39.344 -35.781 15.727 1 25.7 677 SER A C 1
ATOM 5368 O O . SER A 1 677 ? 38.719 -34.719 15.852 1 25.7 677 SER A O 1
ATOM 5370 N N . ILE A 1 678 ? 40.625 -35.75 16.297 1 23.52 678 ILE A N 1
ATOM 5371 C CA . ILE A 1 678 ? 41.75 -34.875 16.625 1 23.52 678 ILE A CA 1
ATOM 5372 C C . ILE A 1 678 ? 42.219 -34.125 15.367 1 23.52 678 ILE A C 1
ATOM 5374 O O . ILE A 1 678 ? 43.031 -33.219 15.445 1 23.52 678 ILE A O 1
ATOM 5378 N N . ILE A 1 679 ? 42.094 -34.844 14.164 1 21.16 679 ILE A N 1
ATOM 5379 C CA . ILE A 1 679 ? 43.188 -34.5 13.258 1 21.16 679 ILE A CA 1
ATOM 5380 C C . ILE A 1 679 ? 43.094 -33.031 12.883 1 21.16 679 ILE A C 1
ATOM 5382 O O . ILE A 1 679 ? 42.062 -32.406 13.023 1 21.16 679 ILE A O 1
ATOM 5386 N N . ASP A 1 680 ? 43.625 -32.688 11.531 1 19.97 680 ASP A N 1
ATOM 5387 C CA . ASP A 1 680 ? 44.469 -31.594 11.094 1 19.97 680 ASP A CA 1
ATOM 5388 C C . ASP A 1 680 ? 43.625 -30.344 10.797 1 19.97 680 ASP A C 1
ATOM 5390 O O . ASP A 1 680 ? 42.812 -30.344 9.883 1 19.97 680 ASP A O 1
ATOM 5394 N N . LYS A 1 681 ? 43.25 -29.578 11.656 1 22.02 681 LYS A N 1
ATOM 5395 C CA . LYS A 1 681 ? 42.375 -28.438 11.812 1 22.02 681 LYS A CA 1
ATOM 5396 C C . LYS A 1 681 ? 42.812 -27.266 10.953 1 22.02 681 LYS A C 1
ATOM 5398 O O . LYS A 1 681 ? 42.188 -26.203 10.961 1 22.02 681 LYS A O 1
ATOM 5403 N N . ASN A 1 682 ? 44.125 -27.203 10.5 1 19.09 682 ASN A N 1
ATOM 5404 C CA . ASN A 1 682 ? 44.688 -25.844 10.461 1 19.09 682 ASN A CA 1
ATOM 5405 C C . ASN A 1 682 ? 44.188 -25.078 9.242 1 19.09 682 ASN A C 1
ATOM 5407 O O . ASN A 1 682 ? 44.125 -23.844 9.258 1 19.09 682 ASN A O 1
ATOM 5411 N N . GLY A 1 683 ? 44.219 -25.625 8.016 1 18.89 683 GLY A N 1
ATOM 5412 C CA . GLY A 1 683 ? 44.781 -24.734 7.004 1 18.89 683 GLY A CA 1
ATOM 5413 C C . GLY A 1 683 ? 43.812 -23.641 6.586 1 18.89 683 GLY A C 1
ATOM 5414 O O . GLY A 1 683 ? 44.156 -22.469 6.598 1 18.89 683 GLY A O 1
ATOM 5415 N N . PHE A 1 684 ? 42.875 -23.953 5.582 1 18.22 684 PHE A N 1
ATOM 5416 C CA . PHE A 1 684 ? 42.625 -23.031 4.484 1 18.22 684 PHE A CA 1
ATOM 5417 C C . PHE A 1 684 ? 41.531 -22.031 4.848 1 18.22 684 PHE A C 1
ATOM 5419 O O . PHE A 1 684 ? 40.344 -22.266 4.551 1 18.22 684 PHE A O 1
ATOM 5426 N N . LEU A 1 685 ? 41.438 -21.484 6.004 1 19.39 685 LEU A N 1
ATOM 5427 C CA . LEU A 1 685 ? 40.344 -20.719 6.605 1 19.39 685 LEU A CA 1
ATOM 5428 C C . LEU A 1 685 ? 40.219 -19.344 5.949 1 19.39 685 LEU A C 1
ATOM 5430 O O . LEU A 1 685 ? 39.375 -18.531 6.336 1 19.39 685 LEU A O 1
ATOM 5434 N N . ALA A 1 686 ? 41.25 -18.781 5.285 1 17.36 686 ALA A N 1
ATOM 5435 C CA . ALA A 1 686 ? 41.5 -17.344 5.32 1 17.36 686 ALA A CA 1
ATOM 5436 C C . ALA A 1 686 ? 40.469 -16.594 4.512 1 17.36 686 ALA A C 1
ATOM 5438 O O . ALA A 1 686 ? 39.938 -15.562 4.961 1 17.36 686 ALA A O 1
ATOM 5439 N N . SER A 1 687 ? 40.469 -16.609 3.086 1 18.61 687 SER A N 1
ATOM 5440 C CA . SER A 1 687 ? 40.531 -15.359 2.35 1 18.61 687 SER A CA 1
ATOM 5441 C C . SER A 1 687 ? 39.156 -14.695 2.236 1 18.61 687 SER A C 1
ATOM 5443 O O . SER A 1 687 ? 39.031 -13.5 2.512 1 18.61 687 SER A O 1
ATOM 5445 N N . THR A 1 688 ? 38.219 -15.172 1.296 1 20.39 688 THR A N 1
ATOM 5446 C CA . THR A 1 688 ? 37.531 -14.227 0.424 1 20.39 688 THR A CA 1
ATOM 5447 C C . THR A 1 688 ? 36.312 -13.633 1.125 1 20.39 688 THR A C 1
ATOM 5449 O O . THR A 1 688 ? 35.312 -14.328 1.353 1 20.39 688 THR A O 1
ATOM 5452 N N . GLN A 1 689 ? 36.281 -12.547 1.977 1 21.95 689 GLN A N 1
ATOM 5453 C CA . GLN A 1 689 ? 35.531 -11.906 3.043 1 21.95 689 GLN A CA 1
ATOM 5454 C C . GLN A 1 689 ? 34.344 -11.141 2.484 1 21.95 689 GLN A C 1
ATOM 5456 O O . GLN A 1 689 ? 33.438 -10.758 3.232 1 21.95 689 GLN A O 1
ATOM 5461 N N . SER A 1 690 ? 34.469 -10.32 1.324 1 21.08 690 SER A N 1
ATOM 5462 C CA . SER A 1 690 ? 33.781 -9.031 1.176 1 21.08 690 SER A CA 1
ATOM 5463 C C . SER A 1 690 ? 32.281 -9.211 1.042 1 21.08 690 SER A C 1
ATOM 5465 O O . SER A 1 690 ? 31.5 -8.555 1.745 1 21.08 690 SER A O 1
ATOM 5467 N N . ARG A 1 691 ? 31.859 -9.148 -0.31 1 23.22 691 ARG A N 1
ATOM 5468 C CA . ARG A 1 691 ? 30.547 -8.789 -0.815 1 23.22 691 ARG A CA 1
ATOM 5469 C C . ARG A 1 691 ? 29.469 -9.719 -0.257 1 23.22 691 ARG A C 1
ATOM 5471 O O . ARG A 1 691 ? 28.281 -9.523 -0.515 1 23.22 691 ARG A O 1
ATOM 5478 N N . SER A 1 692 ? 29.953 -10.961 -0.003 1 23.64 692 SER A N 1
ATOM 5479 C CA . SER A 1 692 ? 29.031 -12.086 -0.15 1 23.64 692 SER A CA 1
ATOM 5480 C C . SER A 1 692 ? 28.109 -12.219 1.061 1 23.64 692 SER A C 1
ATOM 5482 O O . SER A 1 692 ? 27.438 -13.234 1.223 1 23.64 692 SER A O 1
ATOM 5484 N N . ASN A 1 693 ? 28.234 -11.227 1.971 1 24.12 693 ASN A N 1
ATOM 5485 C CA . ASN A 1 693 ? 27.859 -11.859 3.227 1 24.12 693 ASN A CA 1
ATOM 5486 C C . ASN A 1 693 ? 26.344 -12.047 3.332 1 24.12 693 ASN A C 1
ATOM 5488 O O . ASN A 1 693 ? 25.875 -13.031 3.895 1 24.12 693 ASN A O 1
ATOM 5492 N N . ARG A 1 694 ? 25.672 -10.789 3.246 1 24.73 694 ARG A N 1
ATOM 5493 C CA . ARG A 1 694 ? 24.375 -10.906 3.926 1 24.73 694 ARG A CA 1
ATOM 5494 C C . ARG A 1 694 ? 23.406 -11.758 3.115 1 24.73 694 ARG A C 1
ATOM 5496 O O . ARG A 1 694 ? 22.453 -12.32 3.668 1 24.73 694 ARG A O 1
ATOM 5503 N N . THR A 1 695 ? 23.422 -11.578 1.728 1 27.09 695 THR A N 1
ATOM 5504 C CA . THR A 1 695 ? 22.719 -12.555 0.897 1 27.09 695 THR A CA 1
ATOM 5505 C C . THR A 1 695 ? 23.266 -13.961 1.136 1 27.09 695 THR A C 1
ATOM 5507 O O . THR A 1 695 ? 22.703 -14.945 0.652 1 27.09 695 THR A O 1
ATOM 5510 N N . GLN A 1 696 ? 24.5 -14.039 1.652 1 25.97 696 GLN A N 1
ATOM 5511 C CA . GLN A 1 696 ? 25.312 -15.234 1.882 1 25.97 696 GLN A CA 1
ATOM 5512 C C . GLN A 1 696 ? 24.766 -16.031 3.07 1 25.97 696 GLN A C 1
ATOM 5514 O O . GLN A 1 696 ? 24.828 -17.266 3.074 1 25.97 696 GLN A O 1
ATOM 5519 N N . GLU A 1 697 ? 24.375 -15.258 4.102 1 27.97 697 GLU A N 1
ATOM 5520 C CA . GLU A 1 697 ? 24.047 -16.109 5.238 1 27.97 697 GLU A CA 1
ATOM 5521 C C . GLU A 1 697 ? 22.828 -16.984 4.934 1 27.97 697 GLU A C 1
ATOM 5523 O O . GLU A 1 697 ? 22.812 -18.172 5.289 1 27.97 697 GLU A O 1
ATOM 5528 N N . GLU A 1 698 ? 21.828 -16.312 4.32 1 27.48 698 GLU A N 1
ATOM 5529 C CA . GLU A 1 698 ? 20.734 -17.219 4 1 27.48 698 GLU A CA 1
ATOM 5530 C C . GLU A 1 698 ? 21.141 -18.188 2.889 1 27.48 698 GLU A C 1
ATOM 5532 O O . GLU A 1 698 ? 20.781 -19.375 2.93 1 27.48 698 GLU A O 1
ATOM 5537 N N . SER A 1 699 ? 21.906 -17.719 1.895 1 28.58 699 SER A N 1
ATOM 5538 C CA . SER A 1 699 ? 22.453 -18.594 0.863 1 28.58 699 SER A CA 1
ATOM 5539 C C . SER A 1 699 ? 23.578 -19.469 1.416 1 28.58 699 SER A C 1
ATOM 5541 O O . SER A 1 699 ? 23.734 -20.609 0.99 1 28.58 699 SER A O 1
ATOM 5543 N N . MET A 1 700 ? 24.469 -18.984 2.312 1 28.52 700 MET A N 1
ATOM 5544 C CA . MET A 1 700 ? 25.578 -19.766 2.854 1 28.52 700 MET A CA 1
ATOM 5545 C C . MET A 1 700 ? 25.062 -20.938 3.672 1 28.52 700 MET A C 1
ATOM 5547 O O . MET A 1 700 ? 25.656 -22.031 3.633 1 28.52 700 MET A O 1
ATOM 5551 N N . LEU A 1 701 ? 24.078 -20.594 4.523 1 26.61 701 LEU A N 1
ATOM 5552 C CA . LEU A 1 701 ? 23.641 -21.719 5.328 1 26.61 701 LEU A CA 1
ATOM 5553 C C . LEU A 1 701 ? 22.969 -22.781 4.453 1 26.61 701 LEU A C 1
ATOM 5555 O O . LEU A 1 701 ? 23.141 -23.984 4.691 1 26.61 701 LEU A O 1
ATOM 5559 N N . LEU A 1 702 ? 22.281 -22.234 3.459 1 27.45 702 LEU A N 1
ATOM 5560 C CA . LEU A 1 702 ? 21.75 -23.281 2.596 1 27.45 702 LEU A CA 1
ATOM 5561 C C . LEU A 1 702 ? 22.859 -23.891 1.75 1 27.45 702 LEU A C 1
ATOM 5563 O O . LEU A 1 702 ? 22.766 -25.062 1.342 1 27.45 702 LEU A O 1
ATOM 5567 N N . ASP A 1 703 ? 23.922 -23.172 1.393 1 28.45 703 ASP A N 1
ATOM 5568 C CA . ASP A 1 703 ? 25.016 -23.75 0.604 1 28.45 703 ASP A CA 1
ATOM 5569 C C . ASP A 1 703 ? 25.766 -24.812 1.402 1 28.45 703 ASP A C 1
ATOM 5571 O O . ASP A 1 703 ? 26.594 -25.531 0.853 1 28.45 703 ASP A O 1
ATOM 5575 N N . ALA A 1 704 ? 25.859 -24.688 2.662 1 27.61 704 ALA A N 1
ATOM 5576 C CA . ALA A 1 704 ? 26.594 -25.734 3.367 1 27.61 704 ALA A CA 1
ATOM 5577 C C . ALA A 1 704 ? 25.984 -27.109 3.098 1 27.61 704 ALA A C 1
ATOM 5579 O O . ALA A 1 704 ? 26.531 -28.141 3.5 1 27.61 704 ALA A O 1
ATOM 5580 N N . PHE A 1 705 ? 24.672 -27.109 2.811 1 26 705 PHE A N 1
ATOM 5581 C CA . PHE A 1 705 ? 24.234 -28.469 2.49 1 26 705 PHE A CA 1
ATOM 5582 C C . PHE A 1 705 ? 24.609 -28.844 1.063 1 26 705 PHE A C 1
ATOM 5584 O O . PHE A 1 705 ? 23.953 -28.438 0.109 1 26 705 PHE A O 1
ATOM 5591 N N . GLN A 1 706 ? 25.875 -28.969 0.803 1 24.97 706 GLN A N 1
ATOM 5592 C CA . GLN A 1 706 ? 26.391 -29.562 -0.424 1 24.97 706 GLN A CA 1
ATOM 5593 C C . GLN A 1 706 ? 25.703 -30.875 -0.735 1 24.97 706 GLN A C 1
ATOM 5595 O O . GLN A 1 706 ? 26.031 -31.906 -0.142 1 24.97 706 GLN A O 1
ATOM 5600 N N . PHE A 1 707 ? 24.453 -30.828 -1.096 1 25.08 707 PHE A N 1
ATOM 5601 C CA . PHE A 1 707 ? 23.844 -32.062 -1.504 1 25.08 707 PHE A CA 1
ATOM 5602 C C . PHE A 1 707 ? 24.547 -32.656 -2.721 1 25.08 707 PHE A C 1
ATOM 5604 O O . PHE A 1 707 ? 24.797 -31.953 -3.697 1 25.08 707 PHE A O 1
ATOM 5611 N N . ASP A 1 708 ? 25.359 -33.688 -2.492 1 23.62 708 ASP A N 1
ATOM 5612 C CA . ASP A 1 708 ? 25.797 -34.562 -3.568 1 23.62 708 ASP A CA 1
ATOM 5613 C C . ASP A 1 708 ? 24.625 -34.938 -4.48 1 23.62 708 ASP A C 1
ATOM 5615 O O . ASP A 1 708 ? 23.594 -35.438 -4.016 1 23.62 708 ASP A O 1
ATOM 5619 N N . THR A 1 709 ? 24.406 -34.438 -5.602 1 26.34 709 THR A N 1
ATOM 5620 C CA . THR A 1 709 ? 23.453 -34.562 -6.699 1 26.34 709 THR A CA 1
ATOM 5621 C C . THR A 1 709 ? 23.234 -36.031 -7.043 1 26.34 709 THR A C 1
ATOM 5623 O O . THR A 1 709 ? 22.297 -36.344 -7.793 1 26.34 709 THR A O 1
ATOM 5626 N N . SER A 1 710 ? 24.266 -36.969 -7.078 1 24.33 710 SER A N 1
ATOM 5627 C CA . SER A 1 710 ? 24.141 -38.281 -7.691 1 24.33 710 SER A CA 1
ATOM 5628 C C . SER A 1 710 ? 23.25 -39.188 -6.867 1 24.33 710 SER A C 1
ATOM 5630 O O . SER A 1 710 ? 22.688 -40.156 -7.391 1 24.33 710 SER A O 1
ATOM 5632 N N . SER A 1 711 ? 23.531 -39.469 -5.508 1 23.48 711 SER A N 1
ATOM 5633 C CA . SER A 1 711 ? 22.984 -40.656 -4.832 1 23.48 711 SER A CA 1
ATOM 5634 C C . SER A 1 711 ? 21.5 -40.5 -4.551 1 23.48 711 SER A C 1
ATOM 5636 O O . SER A 1 711 ? 21.062 -39.438 -4.062 1 23.48 711 SER A O 1
ATOM 5638 N N . PHE A 1 712 ? 20.688 -41.25 -5.289 1 26.97 712 PHE A N 1
ATOM 5639 C CA . PHE A 1 712 ? 19.25 -41.5 -5.168 1 26.97 712 PHE A CA 1
ATOM 5640 C C . PHE A 1 712 ? 18.906 -41.969 -3.758 1 26.97 712 PHE A C 1
ATOM 5642 O O . PHE A 1 712 ? 18.969 -43.156 -3.449 1 26.97 712 PHE A O 1
ATOM 5649 N N . ALA A 1 713 ? 19.266 -41.406 -2.75 1 26.69 713 ALA A N 1
ATOM 5650 C CA . ALA A 1 713 ? 19.297 -41.75 -1.329 1 26.69 713 ALA A CA 1
ATOM 5651 C C . ALA A 1 713 ? 17.875 -41.969 -0.802 1 26.69 713 ALA A C 1
ATOM 5653 O O . ALA A 1 713 ? 17.688 -42.156 0.401 1 26.69 713 ALA A O 1
ATOM 5654 N N . PHE A 1 714 ? 16.891 -41.938 -1.497 1 25.91 714 PHE A N 1
ATOM 5655 C CA . PHE A 1 714 ? 15.57 -42.25 -0.974 1 25.91 714 PHE A CA 1
ATOM 5656 C C . PHE A 1 714 ? 15.492 -43.719 -0.576 1 25.91 714 PHE A C 1
ATOM 5658 O O . PHE A 1 714 ? 14.672 -44.094 0.26 1 25.91 714 PHE A O 1
ATOM 5665 N N . GLU A 1 715 ? 16.219 -44.688 -1.254 1 27.89 715 GLU A N 1
ATOM 5666 C CA . GLU A 1 715 ? 16.141 -46.125 -0.977 1 27.89 715 GLU A CA 1
ATOM 5667 C C . GLU A 1 715 ? 16.734 -46.438 0.39 1 27.89 715 GLU A C 1
ATOM 5669 O O . GLU A 1 715 ? 16.234 -47.312 1.098 1 27.89 715 GLU A O 1
ATOM 5674 N N . ASP A 1 716 ? 17.797 -45.844 0.792 1 28.95 716 ASP A N 1
ATOM 5675 C CA . ASP A 1 716 ? 18.5 -46.312 1.985 1 28.95 716 ASP A CA 1
ATOM 5676 C C . ASP A 1 716 ? 17.734 -45.938 3.254 1 28.95 716 ASP A C 1
ATOM 5678 O O . ASP A 1 716 ? 17.828 -46.625 4.27 1 28.95 716 ASP A O 1
ATOM 5682 N N . LEU A 1 717 ? 16.906 -44.906 3.277 1 26.98 717 LEU A N 1
ATOM 5683 C CA . LEU A 1 717 ? 16.266 -44.469 4.508 1 26.98 717 LEU A CA 1
ATOM 5684 C C . LEU A 1 717 ? 15.086 -45.375 4.848 1 26.98 717 LEU A C 1
ATOM 5686 O O . LEU A 1 717 ? 14.914 -45.781 6.004 1 26.98 717 LEU A O 1
ATOM 5690 N N . LEU A 1 718 ? 14.359 -45.938 3.914 1 28.42 718 LEU A N 1
ATOM 5691 C CA . LEU A 1 718 ? 13.32 -46.906 4.227 1 28.42 718 LEU A CA 1
ATOM 5692 C C . LEU A 1 718 ? 13.922 -48.188 4.77 1 28.42 718 LEU A C 1
ATOM 5694 O O . LEU A 1 718 ? 13.359 -48.812 5.672 1 28.42 718 LEU A O 1
ATOM 5698 N N . GLY A 1 719 ? 15.078 -48.625 4.281 1 28.02 719 GLY A N 1
ATOM 5699 C CA . GLY A 1 719 ? 15.734 -49.844 4.785 1 28.02 719 GLY A CA 1
ATOM 5700 C C . GLY A 1 719 ? 16.172 -49.719 6.23 1 28.02 719 GLY A C 1
ATOM 5701 O O . GLY A 1 719 ? 16.031 -50.656 7.012 1 28.02 719 GLY A O 1
ATOM 5702 N N . TYR A 1 720 ? 16.578 -48.5 6.625 1 28.83 720 TYR A N 1
ATOM 5703 C CA . TYR A 1 720 ? 17.031 -48.375 8.008 1 28.83 720 TYR A CA 1
ATOM 5704 C C . TYR A 1 720 ? 15.836 -48.406 8.969 1 28.83 720 TYR A C 1
ATOM 5706 O O . TYR A 1 720 ? 15.906 -49.031 10.023 1 28.83 720 TYR A O 1
ATOM 5714 N N . LEU A 1 721 ? 14.742 -47.875 8.578 1 28.41 721 LEU A N 1
ATOM 5715 C CA . LEU A 1 721 ? 13.594 -47.938 9.484 1 28.41 721 LEU A CA 1
ATOM 5716 C C . LEU A 1 721 ? 13.094 -49.375 9.633 1 28.41 721 LEU A C 1
ATOM 5718 O O . LEU A 1 721 ? 12.672 -49.781 10.719 1 28.41 721 LEU A O 1
ATOM 5722 N N . THR A 1 722 ? 13.125 -50.156 8.633 1 27.36 722 THR A N 1
ATOM 5723 C CA . THR A 1 722 ? 12.789 -51.562 8.766 1 27.36 722 THR A CA 1
ATOM 5724 C C . THR A 1 722 ? 13.781 -52.281 9.688 1 27.36 722 THR A C 1
ATOM 5726 O O . THR A 1 722 ? 13.422 -53.219 10.383 1 27.36 722 THR A O 1
ATOM 5729 N N . GLN A 1 723 ? 15.055 -51.938 9.602 1 28.25 723 GLN A N 1
ATOM 5730 C CA . GLN A 1 723 ? 15.953 -52.781 10.391 1 28.25 723 GLN A CA 1
ATOM 5731 C C . GLN A 1 723 ? 15.836 -52.438 11.883 1 28.25 723 GLN A C 1
ATOM 5733 O O . GLN A 1 723 ? 16.172 -53.281 12.727 1 28.25 723 GLN A O 1
ATOM 5738 N N . ASN A 1 724 ? 15.742 -51.094 12.242 1 28.19 724 ASN A N 1
ATOM 5739 C CA . ASN A 1 724 ? 15.812 -50.969 13.695 1 28.19 724 ASN A CA 1
ATOM 5740 C C . ASN A 1 724 ? 14.445 -51.188 14.336 1 28.19 724 ASN A C 1
ATOM 5742 O O . ASN A 1 724 ? 13.578 -50.312 14.297 1 28.19 724 ASN A O 1
ATOM 5746 N N . ASN A 1 725 ? 13.867 -52.469 14.367 1 29.14 725 ASN A N 1
ATOM 5747 C CA . ASN A 1 725 ? 12.867 -53.281 15.039 1 29.14 725 ASN A CA 1
ATOM 5748 C C . ASN A 1 725 ? 12.414 -52.656 16.344 1 29.14 725 ASN A C 1
ATOM 5750 O O . ASN A 1 725 ? 12.453 -53.312 17.391 1 29.14 725 ASN A O 1
ATOM 5754 N N . ILE A 1 726 ? 12.586 -51.469 16.672 1 28.28 726 ILE A N 1
ATOM 5755 C CA . ILE A 1 726 ? 12.281 -51.188 18.062 1 28.28 726 ILE A CA 1
ATOM 5756 C C . ILE A 1 726 ? 10.836 -51.562 18.359 1 28.28 726 ILE A C 1
ATOM 5758 O O . ILE A 1 726 ? 9.914 -50.812 18.016 1 28.28 726 ILE A O 1
ATOM 5762 N N . ALA A 1 727 ? 10.523 -52.844 18.172 1 25.78 727 ALA A N 1
ATOM 5763 C CA . ALA A 1 727 ? 9.383 -53.625 18.625 1 25.78 727 ALA A CA 1
ATOM 5764 C C . ALA A 1 727 ? 9.148 -53.469 20.109 1 25.78 727 ALA A C 1
ATOM 5766 O O . ALA A 1 727 ? 10.062 -53.656 20.922 1 25.78 727 ALA A O 1
ATOM 5767 N N . GLN A 1 728 ? 8.266 -52.594 20.594 1 24.38 728 GLN A N 1
ATOM 5768 C CA . GLN A 1 728 ? 7.793 -52.688 21.969 1 24.38 728 GLN A CA 1
ATOM 5769 C C . GLN A 1 728 ? 7.449 -54.125 22.328 1 24.38 728 GLN A C 1
ATOM 5771 O O . GLN A 1 728 ? 6.875 -54.875 21.516 1 24.38 728 GLN A O 1
ATOM 5776 N N . GLU A 1 729 ? 8.164 -54.812 23.25 1 24.17 729 GLU A N 1
ATOM 5777 C CA . GLU A 1 729 ? 7.801 -56.031 23.953 1 24.17 729 GLU A CA 1
ATOM 5778 C C . GLU A 1 729 ? 6.371 -55.969 24.469 1 24.17 729 GLU A C 1
ATOM 5780 O O . GLU A 1 729 ? 5.895 -54.906 24.859 1 24.17 729 GLU A O 1
ATOM 5785 N N . PRO A 1 730 ? 5.574 -56.969 24.156 1 23.52 730 PRO A N 1
ATOM 5786 C CA . PRO A 1 730 ? 4.273 -57.219 24.781 1 23.52 730 PRO A CA 1
ATOM 5787 C C . PRO A 1 730 ? 4.332 -57.188 26.312 1 23.52 730 PRO A C 1
ATOM 5789 O O . PRO A 1 730 ? 5.25 -57.781 26.906 1 23.52 730 PRO A O 1
ATOM 5792 N N . LEU A 1 731 ? 4.082 -56.094 27.078 1 21.94 731 LEU A N 1
ATOM 5793 C CA . LEU A 1 731 ? 3.895 -56.281 28.516 1 21.94 731 LEU A CA 1
ATOM 5794 C C . LEU A 1 731 ? 2.998 -57.5 28.797 1 21.94 731 LEU A C 1
ATOM 5796 O O . LEU A 1 731 ? 1.868 -57.562 28.297 1 21.94 731 LEU A O 1
ATOM 5800 N N . GLN A 1 732 ? 3.562 -58.625 29.156 1 20.39 732 GLN A N 1
ATOM 5801 C CA . GLN A 1 732 ? 2.904 -59.562 30.047 1 20.39 732 GLN A CA 1
ATOM 5802 C C . GLN A 1 732 ? 2.555 -58.875 31.375 1 20.39 732 GLN A C 1
ATOM 5804 O O . GLN A 1 732 ? 3.379 -58.188 31.953 1 20.39 732 GLN A O 1
ATOM 5809 N N . MET B 1 1 ? 39.844 -2.178 68.938 1 21.19 1 MET B N 1
ATOM 5810 C CA . MET B 1 1 ? 40.812 -2.018 67.875 1 21.19 1 MET B CA 1
ATOM 5811 C C . MET B 1 1 ? 40.25 -2.506 66.562 1 21.19 1 MET B C 1
ATOM 5813 O O . MET B 1 1 ? 40.344 -3.689 66.25 1 21.19 1 MET B O 1
ATOM 5817 N N . ASN B 1 2 ? 39.094 -2.266 66.188 1 28.94 2 ASN B N 1
ATOM 5818 C CA . ASN B 1 2 ? 37.906 -2.783 65.5 1 28.94 2 ASN B CA 1
ATOM 5819 C C . ASN B 1 2 ? 38.094 -2.654 64 1 28.94 2 ASN B C 1
ATOM 5821 O O . ASN B 1 2 ? 38.156 -1.542 63.469 1 28.94 2 ASN B O 1
ATOM 5825 N N . ILE B 1 3 ? 38.906 -3.584 63.344 1 25.97 3 ILE B N 1
ATOM 5826 C CA . ILE B 1 3 ? 39.625 -3.57 62.062 1 25.97 3 ILE B CA 1
ATOM 5827 C C . ILE B 1 3 ? 38.656 -3.453 60.906 1 25.97 3 ILE B C 1
ATOM 5829 O O . ILE B 1 3 ? 37.812 -4.336 60.719 1 25.97 3 ILE B O 1
ATOM 5833 N N . HIS B 1 4 ? 38.188 -2.285 60.656 1 27.95 4 HIS B N 1
ATOM 5834 C CA . HIS B 1 4 ? 37.219 -1.854 59.688 1 27.95 4 HIS B CA 1
ATOM 5835 C C . HIS B 1 4 ? 37.594 -2.275 58.25 1 27.95 4 HIS B C 1
ATOM 5837 O O . HIS B 1 4 ? 38.625 -1.817 57.75 1 27.95 4 HIS B O 1
ATOM 5843 N N . GLU B 1 5 ? 37.469 -3.58 58 1 28.2 5 GLU B N 1
ATOM 5844 C CA . GLU B 1 5 ? 38.062 -4.227 56.812 1 28.2 5 GLU B CA 1
ATOM 5845 C C . GLU B 1 5 ? 37.625 -3.516 55.531 1 28.2 5 GLU B C 1
ATOM 5847 O O . GLU B 1 5 ? 36.406 -3.398 55.281 1 28.2 5 GLU B O 1
ATOM 5852 N N . VAL B 1 6 ? 38.406 -2.438 55.062 1 26.64 6 VAL B N 1
ATOM 5853 C CA . VAL B 1 6 ? 38.375 -1.589 53.875 1 26.64 6 VAL B CA 1
ATOM 5854 C C . VAL B 1 6 ? 38.375 -2.457 52.625 1 26.64 6 VAL B C 1
ATOM 5856 O O . VAL B 1 6 ? 39.344 -3.158 52.344 1 26.64 6 VAL B O 1
ATOM 5859 N N . VAL B 1 7 ? 37.344 -3.207 52.344 1 29.11 7 VAL B N 1
ATOM 5860 C CA . VAL B 1 7 ? 37.344 -4.156 51.25 1 29.11 7 VAL B CA 1
ATOM 5861 C C . VAL B 1 7 ? 37.688 -3.436 49.938 1 29.11 7 VAL B C 1
ATOM 5863 O O . VAL B 1 7 ? 37 -2.482 49.562 1 29.11 7 VAL B O 1
ATOM 5866 N N . LEU B 1 8 ? 39 -3.391 49.531 1 25.08 8 LEU B N 1
ATOM 5867 C CA . LEU B 1 8 ? 39.75 -2.896 48.406 1 25.08 8 LEU B CA 1
ATOM 5868 C C . LEU B 1 8 ? 39.062 -3.291 47.094 1 25.08 8 LEU B C 1
ATOM 5870 O O . LEU B 1 8 ? 38.875 -4.48 46.812 1 25.08 8 LEU B O 1
ATOM 5874 N N . GLU B 1 9 ? 38.219 -2.482 46.531 1 26.62 9 GLU B N 1
ATOM 5875 C CA . GLU B 1 9 ? 37.438 -2.561 45.312 1 26.62 9 GLU B CA 1
ATOM 5876 C C . GLU B 1 9 ? 38.312 -2.68 44.094 1 26.62 9 GLU B C 1
ATOM 5878 O O . GLU B 1 9 ? 39.188 -1.834 43.844 1 26.62 9 GLU B O 1
ATOM 5883 N N . ASP B 1 10 ? 38.938 -3.82 43.625 1 27.36 10 ASP B N 1
ATOM 5884 C CA . ASP B 1 10 ? 39.844 -4.191 42.531 1 27.36 10 ASP B CA 1
ATOM 5885 C C . ASP B 1 10 ? 39.469 -3.508 41.219 1 27.36 10 ASP B C 1
ATOM 5887 O O . ASP B 1 10 ? 38.375 -3.762 40.688 1 27.36 10 ASP B O 1
ATOM 5891 N N . ASN B 1 11 ? 40 -2.176 40.906 1 26.06 11 ASN B N 1
ATOM 5892 C CA . ASN B 1 11 ? 39.906 -1.284 39.75 1 26.06 11 ASN B CA 1
ATOM 5893 C C . ASN B 1 11 ? 40.688 -1.848 38.562 1 26.06 11 ASN B C 1
ATOM 5895 O O . ASN B 1 11 ? 41.906 -1.951 38.594 1 26.06 11 ASN B O 1
ATOM 5899 N N . GLU B 1 12 ? 40.594 -2.926 37.75 1 29.23 12 GLU B N 1
ATOM 5900 C CA . GLU B 1 12 ? 41.281 -3.439 36.562 1 29.23 12 GLU B CA 1
ATOM 5901 C C . GLU B 1 12 ? 41.594 -2.318 35.594 1 29.23 12 GLU B C 1
ATOM 5903 O O . GLU B 1 12 ? 40.688 -1.725 35 1 29.23 12 GLU B O 1
ATOM 5908 N N . ASN B 1 13 ? 42.906 -1.553 35.594 1 28.56 13 ASN B N 1
ATOM 5909 C CA . ASN B 1 13 ? 43.688 -0.544 34.875 1 28.56 13 ASN B CA 1
ATOM 5910 C C . ASN B 1 13 ? 44.219 -1.07 33.562 1 28.56 13 ASN B C 1
ATOM 5912 O O . ASN B 1 13 ? 45.031 -2.01 33.531 1 28.56 13 ASN B O 1
ATOM 5916 N N . ASN B 1 14 ? 43.781 -1.152 32.344 1 34.78 14 ASN B N 1
ATOM 5917 C CA . ASN B 1 14 ? 44.219 -1.335 30.984 1 34.78 14 ASN B CA 1
ATOM 5918 C C . ASN B 1 14 ? 45.375 -0.391 30.641 1 34.78 14 ASN B C 1
ATOM 5920 O O . ASN B 1 14 ? 45.188 0.822 30.547 1 34.78 14 ASN B O 1
ATOM 5924 N N . ARG B 1 15 ? 46.969 -0.548 30.656 1 40.41 15 ARG B N 1
ATOM 5925 C CA . ARG B 1 15 ? 48.25 0.152 30.641 1 40.41 15 ARG B CA 1
ATOM 5926 C C . ARG B 1 15 ? 48.75 0.324 29.203 1 40.41 15 ARG B C 1
ATOM 5928 O O . ARG B 1 15 ? 49 -0.66 28.516 1 40.41 15 ARG B O 1
ATOM 5935 N N . LYS B 1 16 ? 49 1.454 28.547 1 51.22 16 LYS B N 1
ATOM 5936 C CA . LYS B 1 16 ? 49.625 2.021 27.328 1 51.22 16 LYS B CA 1
ATOM 5937 C C . LYS B 1 16 ? 51.125 2.027 27.422 1 51.22 16 LYS B C 1
ATOM 5939 O O . LYS B 1 16 ? 51.688 2.525 28.391 1 51.22 16 LYS B O 1
ATOM 5944 N N . ARG B 1 17 ? 52.188 1.407 26.375 1 57.94 17 ARG B N 1
ATOM 5945 C CA . ARG B 1 17 ? 53.625 1.216 26.469 1 57.94 17 ARG B CA 1
ATOM 5946 C C . ARG B 1 17 ? 54.375 2.395 25.844 1 57.94 17 ARG B C 1
ATOM 5948 O O . ARG B 1 17 ? 54.031 2.846 24.75 1 57.94 17 ARG B O 1
ATOM 5955 N N . LEU B 1 18 ? 55.625 2.973 26.453 1 63.88 18 LEU B N 1
ATOM 5956 C CA . LEU B 1 18 ? 56.375 4.141 26.031 1 63.88 18 LEU B CA 1
ATOM 5957 C C . LEU B 1 18 ? 57.594 3.729 25.203 1 63.88 18 LEU B C 1
ATOM 5959 O O . LEU B 1 18 ? 58.188 2.674 25.438 1 63.88 18 LEU B O 1
ATOM 5963 N N . SER B 1 19 ? 58.156 4.477 24.297 1 71.44 19 SER B N 1
ATOM 5964 C CA . SER B 1 19 ? 59.25 4.211 23.359 1 71.44 19 SER B CA 1
ATOM 5965 C C . SER B 1 19 ? 60.594 4.188 24.078 1 71.44 19 SER B C 1
ATOM 5967 O O . SER B 1 19 ? 60.781 4.871 25.094 1 71.44 19 SER B O 1
ATOM 5969 N N . LYS B 1 20 ? 61.625 3.457 23.656 1 76.69 20 LYS B N 1
ATOM 5970 C CA . LYS B 1 20 ? 62.875 3.225 24.344 1 76.69 20 LYS B CA 1
ATOM 5971 C C . LYS B 1 20 ? 63.844 4.41 24.172 1 76.69 20 LYS B C 1
ATOM 5973 O O . LYS B 1 20 ? 64.75 4.629 24.984 1 76.69 20 LYS B O 1
ATOM 5978 N N . SER B 1 21 ? 63.625 5.121 23.047 1 78.44 21 SER B N 1
ATOM 5979 C CA . SER B 1 21 ? 64.5 6.25 22.766 1 78.44 21 SER B CA 1
ATOM 5980 C C . SER B 1 21 ? 63.719 7.555 22.688 1 78.44 21 SER B C 1
ATOM 5982 O O . SER B 1 21 ? 62.562 7.57 22.266 1 78.44 21 SER B O 1
ATOM 5984 N N . CYS B 1 22 ? 64.25 8.609 23.078 1 76.06 22 CYS B N 1
ATOM 5985 C CA . CYS B 1 22 ? 63.531 9.875 23.094 1 76.06 22 CYS B CA 1
ATOM 5986 C C . CYS B 1 22 ? 63.344 10.422 21.688 1 76.06 22 CYS B C 1
ATOM 5988 O O . CYS B 1 22 ? 64.125 10.078 20.781 1 76.06 22 CYS B O 1
ATOM 5990 N N . ASP B 1 23 ? 62.406 11.203 21.531 1 77.69 23 ASP B N 1
ATOM 5991 C CA . ASP B 1 23 ? 61.969 11.641 20.203 1 77.69 23 ASP B CA 1
ATOM 5992 C C . ASP B 1 23 ? 63.062 12.5 19.547 1 77.69 23 ASP B C 1
ATOM 5994 O O . ASP B 1 23 ? 63.25 12.43 18.328 1 77.69 23 ASP B O 1
ATOM 5998 N N . VAL B 1 24 ? 63.875 13.133 20.344 1 80.94 24 VAL B N 1
ATOM 5999 C CA . VAL B 1 24 ? 64.875 14.039 19.812 1 80.94 24 VAL B CA 1
ATOM 6000 C C . VAL B 1 24 ? 66.125 13.234 19.359 1 80.94 24 VAL B C 1
ATOM 6002 O O . VAL B 1 24 ? 66.625 13.469 18.266 1 80.94 24 VAL B O 1
ATOM 6005 N N . CYS B 1 25 ? 66.5 12.312 20.125 1 78.75 25 CYS B N 1
ATOM 6006 C CA . CYS B 1 25 ? 67.625 11.477 19.781 1 78.75 25 CYS B CA 1
ATOM 6007 C C . CYS B 1 25 ? 67.312 10.594 18.578 1 78.75 25 CYS B C 1
ATOM 6009 O O . CYS B 1 25 ? 68.188 10.328 17.766 1 78.75 25 CYS B O 1
ATOM 6011 N N . ARG B 1 26 ? 66 10.234 18.5 1 75.88 26 ARG B N 1
ATOM 6012 C CA . ARG B 1 26 ? 65.562 9.414 17.391 1 75.88 26 ARG B CA 1
ATOM 6013 C C . ARG B 1 26 ? 65.562 10.188 16.078 1 75.88 26 ARG B C 1
ATOM 6015 O O . ARG B 1 26 ? 66 9.664 15.055 1 75.88 26 ARG B O 1
ATOM 6022 N N . GLU B 1 27 ? 65.25 11.422 16.312 1 75.31 27 GLU B N 1
ATOM 6023 C CA . GLU B 1 27 ? 65.188 12.273 15.125 1 75.31 27 GLU B CA 1
ATOM 6024 C C . GLU B 1 27 ? 66.562 12.625 14.633 1 75.31 27 GLU B C 1
ATOM 6026 O O . GLU B 1 27 ? 66.812 12.688 13.422 1 75.31 27 GLU B O 1
ATOM 6031 N N . LYS B 1 28 ? 67.375 12.594 15.633 1 75.88 28 LYS B N 1
ATOM 6032 C CA . LYS B 1 28 ? 68.688 13.016 15.297 1 75.88 28 LYS B CA 1
ATOM 6033 C C . LYS B 1 28 ? 69.625 11.812 15.18 1 75.88 28 LYS B C 1
ATOM 6035 O O . LYS B 1 28 ? 70.875 11.977 14.961 1 75.88 28 LYS B O 1
ATOM 6040 N N . LYS B 1 29 ? 69.125 10.562 15.344 1 70.81 29 LYS B N 1
ATOM 6041 C CA . LYS B 1 29 ? 69.75 9.25 15.18 1 70.81 29 LYS B CA 1
ATOM 6042 C C . LYS B 1 29 ? 71 9.094 16.062 1 70.81 29 LYS B C 1
ATOM 6044 O O . LYS B 1 29 ? 72 8.586 15.625 1 70.81 29 LYS B O 1
ATOM 6049 N N . LEU B 1 30 ? 70.875 9.742 17.203 1 78.56 30 LEU B N 1
ATOM 6050 C CA . LEU B 1 30 ? 71.938 9.664 18.156 1 78.56 30 LEU B CA 1
ATOM 6051 C C . LEU B 1 30 ? 71.688 8.562 19.188 1 78.56 30 LEU B C 1
ATOM 6053 O O . LEU B 1 30 ? 70.562 8.188 19.422 1 78.56 30 LEU B O 1
ATOM 6057 N N . LYS B 1 31 ? 72.688 8.07 19.766 1 74.81 31 LYS B N 1
ATOM 6058 C CA . LYS B 1 31 ? 72.562 7.027 20.781 1 74.81 31 LYS B CA 1
ATOM 6059 C C . LYS B 1 31 ? 72 7.59 22.094 1 74.81 31 LYS B C 1
ATOM 6061 O O . LYS B 1 31 ? 72.625 8.453 22.719 1 74.81 31 LYS B O 1
ATOM 6066 N N . CYS B 1 32 ? 70.688 7.211 22.359 1 73.12 32 CYS B N 1
ATOM 6067 C CA . CYS B 1 32 ? 70 7.812 23.5 1 73.12 32 CYS B CA 1
ATOM 6068 C C . CYS B 1 32 ? 70.25 6.984 24.766 1 73.12 32 CYS B C 1
ATOM 6070 O O . CYS B 1 32 ? 70.188 5.754 24.719 1 73.12 32 CYS B O 1
ATOM 6072 N N . ASP B 1 33 ? 70.562 7.262 25.656 1 76.56 33 ASP B N 1
ATOM 6073 C CA . ASP B 1 33 ? 70.875 6.492 26.859 1 76.56 33 ASP B CA 1
ATOM 6074 C C . ASP B 1 33 ? 69.625 6.16 27.656 1 76.56 33 ASP B C 1
ATOM 6076 O O . ASP B 1 33 ? 69.688 5.656 28.781 1 76.56 33 ASP B O 1
ATOM 6080 N N . SER B 1 34 ? 68.312 6.379 27.188 1 70 34 SER B N 1
ATOM 6081 C CA . SER B 1 34 ? 67 5.98 27.562 1 70 34 SER B CA 1
ATOM 6082 C C . SER B 1 34 ? 66.688 6.363 29.016 1 70 34 SER B C 1
ATOM 6084 O O . SER B 1 34 ? 65.875 5.711 29.672 1 70 34 SER B O 1
ATOM 6086 N N . GLN B 1 35 ? 67.25 7.523 29.438 1 74.06 35 GLN B N 1
ATOM 6087 C CA . GLN B 1 35 ? 67 8.023 30.781 1 74.06 35 GLN B CA 1
ATOM 6088 C C . GLN B 1 35 ? 65.812 9.023 30.797 1 74.06 35 GLN B C 1
ATOM 6090 O O . GLN B 1 35 ? 65.375 9.492 29.734 1 74.06 35 GLN B O 1
ATOM 6095 N N . LYS B 1 36 ? 65.25 9.273 31.844 1 72.12 36 LYS B N 1
ATOM 6096 C CA . LYS B 1 36 ? 64.125 10.172 31.922 1 72.12 36 LYS B CA 1
ATOM 6097 C C . LYS B 1 36 ? 64.375 11.461 31.141 1 72.12 36 LYS B C 1
ATOM 6099 O O . LYS B 1 36 ? 63.469 12 30.516 1 72.12 36 LYS B O 1
ATOM 6104 N N . VAL B 1 37 ? 65.562 11.891 31.188 1 79.38 37 VAL B N 1
ATOM 6105 C CA . VAL B 1 37 ? 66.125 12.922 30.328 1 79.38 37 VAL B CA 1
ATOM 6106 C C . VAL B 1 37 ? 67.5 12.469 29.797 1 79.38 37 VAL B C 1
ATOM 6108 O O . VAL B 1 37 ? 68.438 12.297 30.578 1 79.38 37 VAL B O 1
ATOM 6111 N N . CYS B 1 38 ? 67.562 12.219 28.562 1 76.94 38 CYS B N 1
ATOM 6112 C CA . CYS B 1 38 ? 68.75 11.562 28.016 1 76.94 38 CYS B CA 1
ATOM 6113 C C . CYS B 1 38 ? 69.938 12.492 28 1 76.94 38 CYS B C 1
ATOM 6115 O O . CYS B 1 38 ? 69.812 13.719 28.031 1 76.94 38 CYS B O 1
ATOM 6117 N N . SER B 1 39 ? 71.188 12.047 28.266 1 81.06 39 SER B N 1
ATOM 6118 C CA . SER B 1 39 ? 72.438 12.805 28.438 1 81.06 39 SER B CA 1
ATOM 6119 C C . SER B 1 39 ? 72.625 13.789 27.297 1 81.06 39 SER B C 1
ATOM 6121 O O . SER B 1 39 ? 73.125 14.898 27.516 1 81.06 39 SER B O 1
ATOM 6123 N N . HIS B 1 40 ? 72.25 13.422 26.203 1 77.25 40 HIS B N 1
ATOM 6124 C CA . HIS B 1 40 ? 72.438 14.25 25.016 1 77.25 40 HIS B CA 1
ATOM 6125 C C . HIS B 1 40 ? 71.5 15.453 25.031 1 77.25 40 HIS B C 1
ATOM 6127 O O . HIS B 1 40 ? 71.938 16.578 24.766 1 77.25 40 HIS B O 1
ATOM 6133 N N . CYS B 1 41 ? 70.312 15.203 25.375 1 75.94 41 CYS B N 1
ATOM 6134 C CA . CYS B 1 41 ? 69.312 16.266 25.422 1 75.94 41 CYS B CA 1
ATOM 6135 C C . CYS B 1 41 ? 69.625 17.234 26.562 1 75.94 41 CYS B C 1
ATOM 6137 O O . CYS B 1 41 ? 69.438 18.453 26.406 1 75.94 41 CYS B O 1
ATOM 6139 N N . ARG B 1 42 ? 70.188 16.703 27.531 1 81.12 42 ARG B N 1
ATOM 6140 C CA . ARG B 1 42 ? 70.562 17.5 28.703 1 81.12 42 ARG B CA 1
ATOM 6141 C C . ARG B 1 42 ? 71.688 18.438 28.375 1 81.12 42 ARG B C 1
ATOM 6143 O O . ARG B 1 42 ? 71.688 19.609 28.75 1 81.12 42 ARG B O 1
ATOM 6150 N N . SER B 1 43 ? 72.438 17.766 27.641 1 80.94 43 SER B N 1
ATOM 6151 C CA . SER B 1 43 ? 73.625 18.531 27.375 1 80.94 43 SER B CA 1
ATOM 6152 C C . SER B 1 43 ? 73.375 19.625 26.344 1 80.94 43 SER B C 1
ATOM 6154 O O . SER B 1 43 ? 74.062 20.656 26.344 1 80.94 43 SER B O 1
ATOM 6156 N N . HIS B 1 44 ? 72.562 19.375 25.516 1 76.5 44 HIS B N 1
ATOM 6157 C CA . HIS B 1 44 ? 72.312 20.297 24.406 1 76.5 44 HIS B CA 1
ATOM 6158 C C . HIS B 1 44 ? 71.062 21.109 24.578 1 76.5 44 HIS B C 1
ATOM 6160 O O . HIS B 1 44 ? 70.688 21.875 23.688 1 76.5 44 HIS B O 1
ATOM 6166 N N . GLY B 1 45 ? 70.312 20.781 25.828 1 75.94 45 GLY B N 1
ATOM 6167 C CA . GLY B 1 45 ? 69.188 21.547 26.266 1 75.94 45 GLY B CA 1
ATOM 6168 C C . GLY B 1 45 ? 67.875 21.172 25.531 1 75.94 45 GLY B C 1
ATOM 6169 O O . GLY B 1 45 ? 67 22 25.359 1 75.94 45 GLY B O 1
ATOM 6170 N N . PHE B 1 46 ? 67.75 20.203 25.094 1 72.94 46 PHE B N 1
ATOM 6171 C CA . PHE B 1 46 ? 66.562 19.781 24.359 1 72.94 46 PHE B CA 1
ATOM 6172 C C . PHE B 1 46 ? 65.562 19.156 25.312 1 72.94 46 PHE B C 1
ATOM 6174 O O . PHE B 1 46 ? 65.938 18.562 26.328 1 72.94 46 PHE B O 1
ATOM 6181 N N . GLU B 1 47 ? 64.5 19.281 25 1 77.62 47 GLU B N 1
ATOM 6182 C CA . GLU B 1 47 ? 63.438 18.625 25.781 1 77.62 47 GLU B CA 1
ATOM 6183 C C . GLU B 1 47 ? 63.344 17.141 25.438 1 77.62 47 GLU B C 1
ATOM 6185 O O . GLU B 1 47 ? 63.031 16.781 24.297 1 77.62 47 GLU B O 1
ATOM 6190 N N . CYS B 1 48 ? 63.469 16.266 26.234 1 72.75 48 CYS B N 1
ATOM 6191 C CA . CYS B 1 48 ? 63.594 14.82 26.031 1 72.75 48 CYS B CA 1
ATOM 6192 C C . CYS B 1 48 ? 62.219 14.133 26.125 1 72.75 48 CYS B C 1
ATOM 6194 O O . CYS B 1 48 ? 61.656 14.031 27.203 1 72.75 48 CYS B O 1
ATOM 6196 N N . VAL B 1 49 ? 61.594 13.852 25.125 1 77.56 49 VAL B N 1
ATOM 6197 C CA . VAL B 1 49 ? 60.25 13.305 25.109 1 77.56 49 VAL B CA 1
ATOM 6198 C C . VAL B 1 49 ? 60.25 11.898 24.5 1 77.56 49 VAL B C 1
ATOM 6200 O O . VAL B 1 49 ? 60.938 11.656 23.5 1 77.56 49 VAL B O 1
ATOM 6203 N N . TYR B 1 50 ? 59.656 10.945 25.109 1 72.69 50 TYR B N 1
ATOM 6204 C CA . TYR B 1 50 ? 59.594 9.578 24.625 1 72.69 50 TYR B CA 1
ATOM 6205 C C . TYR B 1 50 ? 58.219 9.25 24.094 1 72.69 50 TYR B C 1
ATOM 6207 O O . TYR B 1 50 ? 57.219 9.312 24.828 1 72.69 50 TYR B O 1
ATOM 6215 N N . SER B 1 51 ? 58 9.016 22.875 1 68.88 51 SER B N 1
ATOM 6216 C CA . SER B 1 51 ? 56.688 8.742 22.266 1 68.88 51 SER B CA 1
ATOM 6217 C C . SER B 1 51 ? 56.438 7.238 22.172 1 68.88 51 SER B C 1
ATOM 6219 O O . SER B 1 51 ? 57.344 6.438 22.266 1 68.88 51 SER B O 1
ATOM 6221 N N . TYR B 1 52 ? 55.094 6.844 22.078 1 67.44 52 TYR B N 1
ATOM 6222 C CA . TYR B 1 52 ? 54.75 5.43 22.047 1 67.44 52 TYR B CA 1
ATOM 6223 C C . TYR B 1 52 ? 55.094 4.812 20.688 1 67.44 52 TYR B C 1
ATOM 6225 O O . TYR B 1 52 ? 55.062 5.492 19.672 1 67.44 52 TYR B O 1
ATOM 6233 N N . VAL B 1 53 ? 55.438 3.775 20.344 1 54.81 53 VAL B N 1
ATOM 6234 C CA . VAL B 1 53 ? 55.875 3.027 19.188 1 54.81 53 VAL B CA 1
ATOM 6235 C C . VAL B 1 53 ? 54.75 2.871 18.188 1 54.81 53 VAL B C 1
ATOM 6237 O O . VAL B 1 53 ? 53.688 2.346 18.516 1 54.81 53 VAL B O 1
ATOM 6240 N N . LYS B 1 54 ? 54.75 3.482 16.859 1 48.34 54 LYS B N 1
ATOM 6241 C CA . LYS B 1 54 ? 53.812 3.322 15.75 1 48.34 54 LYS B CA 1
ATOM 6242 C C . LYS B 1 54 ? 54.062 2.01 15.008 1 48.34 54 LYS B C 1
ATOM 6244 O O . LYS B 1 54 ? 55.219 1.64 14.75 1 48.34 54 LYS B O 1
ATOM 6249 N N . LYS B 1 55 ? 53.125 1.211 14.711 1 44.03 55 LYS B N 1
ATOM 6250 C CA . LYS B 1 55 ? 53.281 -0.035 13.961 1 44.03 55 LYS B CA 1
ATOM 6251 C C . LYS B 1 55 ? 53.625 0.237 12.508 1 44.03 55 LYS B C 1
ATOM 6253 O O . LYS B 1 55 ? 53.094 1.16 11.891 1 44.03 55 LYS B O 1
ATOM 6258 N N . PRO B 1 56 ? 54.375 -0.062 11.492 1 41.78 56 PRO B N 1
ATOM 6259 C CA . PRO B 1 56 ? 54.969 0.212 10.18 1 41.78 56 PRO B CA 1
ATOM 6260 C C . PRO B 1 56 ? 54 -0.101 9.031 1 41.78 56 PRO B C 1
ATOM 6262 O O . PRO B 1 56 ? 54.375 0.021 7.863 1 41.78 56 PRO B O 1
ATOM 6265 N N . GLY B 1 57 ? 52.875 -0.605 8.742 1 40.81 57 GLY B N 1
ATOM 6266 C CA . GLY B 1 57 ? 52.344 -1.175 7.523 1 40.81 57 GLY B CA 1
ATOM 6267 C C . GLY B 1 57 ? 51.875 -0.125 6.527 1 40.81 57 GLY B C 1
ATOM 6268 O O . GLY B 1 57 ? 51.75 1.051 6.871 1 40.81 57 GLY B O 1
ATOM 6269 N N . LEU B 1 58 ? 51.875 -0.264 5.016 1 41.19 58 LEU B N 1
ATOM 6270 C CA . LEU B 1 58 ? 51.531 0.686 3.959 1 41.19 58 LEU B CA 1
ATOM 6271 C C . LEU B 1 58 ? 50.219 1.38 4.246 1 41.19 58 LEU B C 1
ATOM 6273 O O . LEU B 1 58 ? 49.281 0.764 4.781 1 41.19 58 LEU B O 1
ATOM 6277 N N . LYS B 1 59 ? 50.125 2.623 3.834 1 39.91 59 LYS B N 1
ATOM 6278 C CA . LYS B 1 59 ? 49 3.377 4.352 1 39.91 59 LYS B CA 1
ATOM 6279 C C . LYS B 1 59 ? 47.688 2.936 3.689 1 39.91 59 LYS B C 1
ATOM 6281 O O . LYS B 1 59 ? 47.625 2.762 2.469 1 39.91 59 LYS B O 1
ATOM 6286 N N . PRO B 1 60 ? 46.531 2.473 4.078 1 42.66 60 PRO B N 1
ATOM 6287 C CA . PRO B 1 60 ? 45.344 1.904 3.469 1 42.66 60 PRO B CA 1
ATOM 6288 C C . PRO B 1 60 ? 44.562 2.924 2.645 1 42.66 60 PRO B C 1
ATOM 6290 O O . PRO B 1 60 ? 44.25 4.016 3.133 1 42.66 60 PRO B O 1
ATOM 6293 N N . GLY B 1 61 ? 44.719 3.105 0.817 1 41.94 61 GLY B N 1
ATOM 6294 C CA . GLY B 1 61 ? 44.062 4.086 -0.042 1 41.94 61 GLY B CA 1
ATOM 6295 C C . GLY B 1 61 ? 44.812 4.324 -1.341 1 41.94 61 GLY B C 1
ATOM 6296 O O . GLY B 1 61 ? 44.375 5.086 -2.197 1 41.94 61 GLY B O 1
ATOM 6297 N N . TYR B 1 62 ? 46.062 4.082 -1.635 1 49.75 62 TYR B N 1
ATOM 6298 C CA . TYR B 1 62 ? 46.938 4.441 -2.754 1 49.75 62 TYR B CA 1
ATOM 6299 C C . TYR B 1 62 ? 46.375 3.893 -4.066 1 49.75 62 TYR B C 1
ATOM 6301 O O . TYR B 1 62 ? 46.406 4.574 -5.094 1 49.75 62 TYR B O 1
ATOM 6309 N N . GLY B 1 63 ? 45.875 2.799 -4.074 1 49.5 63 GLY B N 1
ATOM 6310 C CA . GLY B 1 63 ? 45.375 2.137 -5.258 1 49.5 63 GLY B CA 1
ATOM 6311 C C . GLY B 1 63 ? 44.125 2.812 -5.832 1 49.5 63 GLY B C 1
ATOM 6312 O O . GLY B 1 63 ? 44 2.961 -7.047 1 49.5 63 GLY B O 1
ATOM 6313 N N . LYS B 1 64 ? 43.406 3.443 -5.082 1 52.59 64 LYS B N 1
ATOM 6314 C CA . LYS B 1 64 ? 42.156 4.113 -5.5 1 52.59 64 LYS B CA 1
ATOM 6315 C C . LYS B 1 64 ? 42.469 5.438 -6.199 1 52.59 64 LYS B C 1
ATOM 6317 O O . LYS B 1 64 ? 41.812 5.797 -7.176 1 52.59 64 LYS B O 1
ATOM 6322 N N . GLU B 1 65 ? 43.625 6.012 -5.863 1 54.59 65 GLU B N 1
ATOM 6323 C CA . GLU B 1 65 ? 44.031 7.273 -6.465 1 54.59 65 GLU B CA 1
ATOM 6324 C C . GLU B 1 65 ? 44.469 7.078 -7.914 1 54.59 65 GLU B C 1
ATOM 6326 O O . GLU B 1 65 ? 44.125 7.891 -8.781 1 54.59 65 GLU B O 1
ATOM 6331 N N . LEU B 1 66 ? 45.094 6.125 -8.234 1 58.97 66 LEU B N 1
ATOM 6332 C CA . LEU B 1 66 ? 45.625 5.84 -9.562 1 58.97 66 LEU B CA 1
ATOM 6333 C C . LEU B 1 66 ? 44.5 5.496 -10.531 1 58.97 66 LEU B C 1
ATOM 6335 O O . LEU B 1 66 ? 44.5 5.934 -11.68 1 58.97 66 LEU B O 1
ATOM 6339 N N . LEU B 1 67 ? 43.438 4.988 -9.992 1 60.69 67 LEU B N 1
ATOM 6340 C CA . LEU B 1 67 ? 42.312 4.574 -10.828 1 60.69 67 LEU B CA 1
ATOM 6341 C C . LEU B 1 67 ? 41.469 5.777 -11.242 1 60.69 67 LEU B C 1
ATOM 6343 O O . LEU B 1 67 ? 41.031 5.852 -12.383 1 60.69 67 LEU B O 1
ATOM 6347 N N . LYS B 1 68 ? 41.562 6.773 -10.531 1 63.22 68 LYS B N 1
ATOM 6348 C CA . LYS B 1 68 ? 40.875 8.039 -10.781 1 63.22 68 LYS B CA 1
ATOM 6349 C C . LYS B 1 68 ? 41.562 8.836 -11.875 1 63.22 68 LYS B C 1
ATOM 6351 O O . LYS B 1 68 ? 40.875 9.398 -12.75 1 63.22 68 LYS B O 1
ATOM 6356 N N . ARG B 1 69 ? 42.844 8.82 -11.914 1 65.62 69 ARG B N 1
ATOM 6357 C CA . ARG B 1 69 ? 43.625 9.586 -12.891 1 65.62 69 ARG B CA 1
ATOM 6358 C C . ARG B 1 69 ? 43.469 8.992 -14.289 1 65.62 69 ARG B C 1
ATOM 6360 O O . ARG B 1 69 ? 43.344 9.719 -15.266 1 65.62 69 ARG B O 1
ATOM 6367 N N . ILE B 1 70 ? 43.312 7.719 -14.266 1 64.31 70 ILE B N 1
ATOM 6368 C CA . ILE B 1 70 ? 43.219 7.008 -15.539 1 64.31 70 ILE B CA 1
ATOM 6369 C C . ILE B 1 70 ? 41.844 7.207 -16.141 1 64.31 70 ILE B C 1
ATOM 6371 O O . ILE B 1 70 ? 41.688 7.441 -17.344 1 64.31 70 ILE B O 1
ATOM 6375 N N . SER B 1 71 ? 40.906 7.418 -15.305 1 63.91 71 SER B N 1
ATOM 6376 C CA . SER B 1 71 ? 39.531 7.578 -15.773 1 63.91 71 SER B CA 1
ATOM 6377 C C . SER B 1 71 ? 39.281 8.984 -16.297 1 63.91 71 SER B C 1
ATOM 6379 O O . SER B 1 71 ? 38.594 9.172 -17.297 1 63.91 71 SER B O 1
ATOM 6381 N N . SER B 1 72 ? 40 9.938 -15.844 1 67.25 72 SER B N 1
ATOM 6382 C CA . SER B 1 72 ? 39.938 11.328 -16.297 1 67.25 72 SER B CA 1
ATOM 6383 C C . SER B 1 72 ? 40.531 11.477 -17.688 1 67.25 72 SER B C 1
ATOM 6385 O O . SER B 1 72 ? 39.969 12.188 -18.531 1 67.25 72 SER B O 1
ATOM 6387 N N . LEU B 1 73 ? 41.562 10.75 -17.953 1 69.81 73 LEU B N 1
ATOM 6388 C CA . LEU B 1 73 ? 42.25 10.828 -19.234 1 69.81 73 LEU B CA 1
ATOM 6389 C C . LEU B 1 73 ? 41.438 10.156 -20.344 1 69.81 73 LEU B C 1
ATOM 6391 O O . LEU B 1 73 ? 41.469 10.617 -21.484 1 69.81 73 LEU B O 1
ATOM 6395 N N . GLU B 1 74 ? 40.625 9.281 -19.938 1 70.19 74 GLU B N 1
ATOM 6396 C CA . GLU B 1 74 ? 39.75 8.562 -20.875 1 70.19 74 GLU B CA 1
ATOM 6397 C C . GLU B 1 74 ? 38.562 9.438 -21.297 1 70.19 74 GLU B C 1
ATOM 6399 O O . GLU B 1 74 ? 38.156 9.43 -22.453 1 70.19 74 GLU B O 1
ATOM 6404 N N . GLU B 1 75 ? 38.125 10.367 -20.453 1 64.94 75 GLU B N 1
ATOM 6405 C CA . GLU B 1 75 ? 37.062 11.336 -20.719 1 64.94 75 GLU B CA 1
ATOM 6406 C C . GLU B 1 75 ? 37.562 12.445 -21.656 1 64.94 75 GLU B C 1
ATOM 6408 O O . GLU B 1 75 ? 36.812 12.867 -22.547 1 64.94 75 GLU B O 1
ATOM 6413 N N . GLU B 1 76 ? 38.75 12.836 -21.531 1 69 76 GLU B N 1
ATOM 6414 C CA . GLU B 1 76 ? 39.344 13.875 -22.359 1 69 76 GLU B CA 1
ATOM 6415 C C . GLU B 1 76 ? 39.531 13.391 -23.797 1 69 76 GLU B C 1
ATOM 6417 O O . GLU B 1 76 ? 39.312 14.148 -24.75 1 69 76 GLU B O 1
ATOM 6422 N N . SER B 1 77 ? 39.75 12.141 -24.016 1 66.88 77 SER B N 1
ATOM 6423 C CA . SER B 1 77 ? 39.969 11.508 -25.312 1 66.88 77 SER B CA 1
ATOM 6424 C C . SER B 1 77 ? 38.656 11.414 -26.078 1 66.88 77 SER B C 1
ATOM 6426 O O . SER B 1 77 ? 38.625 11.641 -27.297 1 66.88 77 SER B O 1
ATOM 6428 N N . GLN B 1 78 ? 37.5 11.359 -25.328 1 66.44 78 GLN B N 1
ATOM 6429 C CA . GLN B 1 78 ? 36.188 11.242 -25.953 1 66.44 78 GLN B CA 1
ATOM 6430 C C . GLN B 1 78 ? 35.688 12.602 -26.422 1 66.44 78 GLN B C 1
ATOM 6432 O O . GLN B 1 78 ? 35.062 12.695 -27.484 1 66.44 78 GLN B O 1
ATOM 6437 N N . THR B 1 79 ? 36.031 13.656 -25.828 1 66.25 79 THR B N 1
ATOM 6438 C CA . THR B 1 79 ? 35.719 15.031 -26.203 1 66.25 79 THR B CA 1
ATOM 6439 C C . THR B 1 79 ? 36.406 15.414 -27.516 1 66.25 79 THR B C 1
ATOM 6441 O O . THR B 1 79 ? 35.812 16.094 -28.344 1 66.25 79 THR B O 1
ATOM 6444 N N . PHE B 1 80 ? 37.562 14.852 -27.859 1 67.06 80 PHE B N 1
ATOM 6445 C CA . PHE B 1 80 ? 38.375 15.133 -29.062 1 67.06 80 PHE B CA 1
ATOM 6446 C C . PHE B 1 80 ? 37.75 14.453 -30.281 1 67.06 80 PHE B C 1
ATOM 6448 O O . PHE B 1 80 ? 37.719 15.031 -31.359 1 67.06 80 PHE B O 1
ATOM 6455 N N . HIS B 1 81 ? 37.031 13.477 -30.156 1 67 81 HIS B N 1
ATOM 6456 C CA . HIS B 1 81 ? 36.375 12.711 -31.219 1 67 81 HIS B CA 1
ATOM 6457 C C . HIS B 1 81 ? 35.188 13.453 -31.797 1 67 81 HIS B C 1
ATOM 6459 O O . HIS B 1 81 ? 35 13.523 -33.031 1 67 81 HIS B O 1
ATOM 6465 N N . LYS B 1 82 ? 34.5 14.219 -31.016 1 63 82 LYS B N 1
ATOM 6466 C CA . LYS B 1 82 ? 33.312 14.992 -31.359 1 63 82 LYS B CA 1
ATOM 6467 C C . LYS B 1 82 ? 33.688 16.25 -32.125 1 63 82 LYS B C 1
ATOM 6469 O O . LYS B 1 82 ? 33.031 16.594 -33.125 1 63 82 LYS B O 1
ATOM 6474 N N . LYS B 1 83 ? 34.75 16.828 -31.859 1 66.31 83 LYS B N 1
ATOM 6475 C CA . LYS B 1 83 ? 35.188 18.078 -32.5 1 66.31 83 LYS B CA 1
ATOM 6476 C C . LYS B 1 83 ? 35.656 17.812 -33.906 1 66.31 83 LYS B C 1
ATOM 6478 O O . LYS B 1 83 ? 35.375 18.594 -34.812 1 66.31 83 LYS B O 1
ATOM 6483 N N . PHE B 1 84 ? 36.125 16.656 -34.344 1 65.94 84 PHE B N 1
ATOM 6484 C CA . PHE B 1 84 ? 36.656 16.281 -35.656 1 65.94 84 PHE B CA 1
ATOM 6485 C C . PHE B 1 84 ? 35.5 15.992 -36.625 1 65.94 84 PHE B C 1
ATOM 6487 O O . PHE B 1 84 ? 35.594 16.375 -37.812 1 65.94 84 PHE B O 1
ATOM 6494 N N . LYS B 1 85 ? 34.312 15.633 -36.219 1 66.19 85 LYS B N 1
ATOM 6495 C CA . LYS B 1 85 ? 33.219 15.25 -37.062 1 66.19 85 LYS B CA 1
ATOM 6496 C C . LYS B 1 85 ? 32.469 16.484 -37.594 1 66.19 85 LYS B C 1
ATOM 6498 O O . LYS B 1 85 ? 32.031 16.516 -38.75 1 66.19 85 LYS B O 1
ATOM 6503 N N . ILE B 1 86 ? 32.406 17.578 -36.906 1 63.88 86 ILE B N 1
ATOM 6504 C CA . ILE B 1 86 ? 31.797 18.859 -37.219 1 63.88 86 ILE B CA 1
ATOM 6505 C C . ILE B 1 86 ? 32.594 19.531 -38.344 1 63.88 86 ILE B C 1
ATOM 6507 O O . ILE B 1 86 ? 32 20.047 -39.281 1 63.88 86 ILE B O 1
ATOM 6511 N N . ILE B 1 87 ? 33.938 19.391 -38.406 1 69.88 87 ILE B N 1
ATOM 6512 C CA . ILE B 1 87 ? 34.844 20.047 -39.375 1 69.88 87 ILE B CA 1
ATOM 6513 C C . ILE B 1 87 ? 34.75 19.312 -40.719 1 69.88 87 ILE B C 1
ATOM 6515 O O . ILE B 1 87 ? 34.719 19.953 -41.781 1 69.88 87 ILE B O 1
ATOM 6519 N N . GLU B 1 88 ? 34.312 18.156 -40.906 1 65.69 88 GLU B N 1
ATOM 6520 C CA . GLU B 1 88 ? 34.219 17.328 -42.094 1 65.69 88 GLU B CA 1
ATOM 6521 C C . GLU B 1 88 ? 32.938 17.609 -42.875 1 65.69 88 GLU B C 1
ATOM 6523 O O . GLU B 1 88 ? 32.969 17.719 -44.094 1 65.69 88 GLU B O 1
ATOM 6528 N N . SER B 1 89 ? 31.703 17.922 -42.312 1 59.75 89 SER B N 1
ATOM 6529 C CA . SER B 1 89 ? 30.406 18.172 -42.906 1 59.75 89 SER B CA 1
ATOM 6530 C C . SER B 1 89 ? 30.328 19.562 -43.531 1 59.75 89 SER B C 1
ATOM 6532 O O . SER B 1 89 ? 29.719 19.75 -44.562 1 59.75 89 SER B O 1
ATOM 6534 N N . ALA B 1 90 ? 30.906 20.531 -42.938 1 61.12 90 ALA B N 1
ATOM 6535 C CA . ALA B 1 90 ? 30.938 21.891 -43.438 1 61.12 90 ALA B CA 1
ATOM 6536 C C . ALA B 1 90 ? 31.672 21.953 -44.781 1 61.12 90 ALA B C 1
ATOM 6538 O O . ALA B 1 90 ? 31.25 22.672 -45.688 1 61.12 90 ALA B O 1
ATOM 6539 N N . LEU B 1 91 ? 32.562 21.125 -45.219 1 59.28 91 LEU B N 1
ATOM 6540 C CA . LEU B 1 91 ? 33.375 21.094 -46.438 1 59.28 91 LEU B CA 1
ATOM 6541 C C . LEU B 1 91 ? 32.625 20.453 -47.594 1 59.28 91 LEU B C 1
ATOM 6543 O O . LEU B 1 91 ? 32.781 20.891 -48.75 1 59.28 91 LEU B O 1
ATOM 6547 N N . GLU B 1 92 ? 31.516 19.609 -47.531 1 57.72 92 GLU B N 1
ATOM 6548 C CA . GLU B 1 92 ? 30.812 18.891 -48.594 1 57.72 92 GLU B CA 1
ATOM 6549 C C . GLU B 1 92 ? 29.766 19.781 -49.281 1 57.72 92 GLU B C 1
ATOM 6551 O O . GLU B 1 92 ? 29.531 19.656 -50.469 1 57.72 92 GLU B O 1
ATOM 6556 N N . SER B 1 93 ? 28.922 20.75 -48.594 1 50.5 93 SER B N 1
ATOM 6557 C CA . SER B 1 93 ? 27.891 21.672 -49.062 1 50.5 93 SER B CA 1
ATOM 6558 C C . SER B 1 93 ? 28.422 22.625 -50.125 1 50.5 93 SER B C 1
ATOM 6560 O O . SER B 1 93 ? 27.656 23.203 -50.906 1 50.5 93 SER B O 1
ATOM 6562 N N . LEU B 1 94 ? 29.625 23.109 -50.125 1 48.06 94 LEU B N 1
ATOM 6563 C CA . LEU B 1 94 ? 30.203 24.094 -51.031 1 48.06 94 LEU B CA 1
ATOM 6564 C C . LEU B 1 94 ? 30.344 23.5 -52.438 1 48.06 94 LEU B C 1
ATOM 6566 O O . LEU B 1 94 ? 30.484 24.234 -53.406 1 48.06 94 LEU B O 1
ATOM 6570 N N . GLN B 1 95 ? 30.312 22.172 -52.875 1 40.28 95 GLN B N 1
ATOM 6571 C CA . GLN B 1 95 ? 30.719 21.672 -54.188 1 40.28 95 GLN B CA 1
ATOM 6572 C C . GLN B 1 95 ? 29.516 21.516 -55.094 1 40.28 95 GLN B C 1
ATOM 6574 O O . GLN B 1 95 ? 29.688 21.234 -56.281 1 40.28 95 GLN B O 1
ATOM 6579 N N . GLY B 1 96 ? 28.016 21.25 -54.969 1 33.91 96 GLY B N 1
ATOM 6580 C CA . GLY B 1 96 ? 27.062 20.859 -56 1 33.91 96 GLY B CA 1
ATOM 6581 C C . GLY B 1 96 ? 26.453 22.047 -56.719 1 33.91 96 GLY B C 1
ATOM 6582 O O . GLY B 1 96 ? 25.844 22.922 -56.094 1 33.91 96 GLY B O 1
ATOM 6583 N N . GLY B 1 97 ? 26.422 22.531 -58.188 1 28.09 97 GLY B N 1
ATOM 6584 C CA . GLY B 1 97 ? 26.344 23.562 -59.188 1 28.09 97 GLY B CA 1
ATOM 6585 C C . GLY B 1 97 ? 24.938 23.781 -59.719 1 28.09 97 GLY B C 1
ATOM 6586 O O . GLY B 1 97 ? 24.719 24.578 -60.625 1 28.09 97 GLY B O 1
ATOM 6587 N N . ASN B 1 98 ? 23.844 22.984 -59.938 1 26.02 98 ASN B N 1
ATOM 6588 C CA . ASN B 1 98 ? 23.062 23.109 -61.156 1 26.02 98 ASN B CA 1
ATOM 6589 C C . ASN B 1 98 ? 22.25 24.406 -61.188 1 26.02 98 ASN B C 1
ATOM 6591 O O . ASN B 1 98 ? 21.938 24.953 -60.125 1 26.02 98 ASN B O 1
ATOM 6595 N N . SER B 1 99 ? 21.062 24.734 -62.375 1 23.95 99 SER B N 1
ATOM 6596 C CA . SER B 1 99 ? 20.594 25.75 -63.312 1 23.95 99 SER B CA 1
ATOM 6597 C C . SER B 1 99 ? 19.5 26.594 -62.688 1 23.95 99 SER B C 1
ATOM 6599 O O . SER B 1 99 ? 19.578 27.828 -62.688 1 23.95 99 SER B O 1
ATOM 6601 N N . THR B 1 100 ? 17.859 26.375 -63.156 1 22.06 100 THR B N 1
ATOM 6602 C CA . THR B 1 100 ? 17 27.359 -63.812 1 22.06 100 THR B CA 1
ATOM 6603 C C . THR B 1 100 ? 16.578 28.453 -62.844 1 22.06 100 THR B C 1
ATOM 6605 O O . THR B 1 100 ? 16.953 28.422 -61.656 1 22.06 100 THR B O 1
ATOM 6608 N N . ASN B 1 101 ? 14.906 28.859 -63.031 1 21.89 101 ASN B N 1
ATOM 6609 C CA . ASN B 1 101 ? 14.25 30.156 -63.188 1 21.89 101 ASN B CA 1
ATOM 6610 C C . ASN B 1 101 ? 14.25 30.938 -61.875 1 21.89 101 ASN B C 1
ATOM 6612 O O . ASN B 1 101 ? 14.477 30.375 -60.812 1 21.89 101 ASN B O 1
ATOM 6616 N N . HIS B 1 102 ? 13 32.094 -61.844 1 21.56 102 HIS B N 1
ATOM 6617 C CA . HIS B 1 102 ? 12.992 33.5 -61.469 1 21.56 102 HIS B CA 1
ATOM 6618 C C . HIS B 1 102 ? 12.688 33.688 -60 1 21.56 102 HIS B C 1
ATOM 6620 O O . HIS B 1 102 ? 12.469 34.812 -59.531 1 21.56 102 HIS B O 1
ATOM 6626 N N . VAL B 1 103 ? 12.031 32.906 -59.375 1 20.06 103 VAL B N 1
ATOM 6627 C CA . VAL B 1 103 ? 11.25 33.469 -58.281 1 20.06 103 VAL B CA 1
ATOM 6628 C C . VAL B 1 103 ? 12.086 34.5 -57.5 1 20.06 103 VAL B C 1
ATOM 6630 O O . VAL B 1 103 ? 13.234 34.219 -57.156 1 20.06 103 VAL B O 1
ATOM 6633 N N . GLY B 1 104 ? 11.461 35.781 -57.344 1 18.88 104 GLY B N 1
ATOM 6634 C CA . GLY B 1 104 ? 12.07 37.062 -56.969 1 18.88 104 GLY B CA 1
ATOM 6635 C C . GLY B 1 104 ? 12.914 36.969 -55.719 1 18.88 104 GLY B C 1
ATOM 6636 O O . GLY B 1 104 ? 13.062 35.875 -55.125 1 18.88 104 GLY B O 1
ATOM 6637 N N . HIS B 1 105 ? 12.516 38.031 -54.812 1 19.5 105 HIS B N 1
ATOM 6638 C CA . HIS B 1 105 ? 13.414 39 -54.188 1 19.5 105 HIS B CA 1
ATOM 6639 C C . HIS B 1 105 ? 14.102 38.406 -52.938 1 19.5 105 HIS B C 1
ATOM 6641 O O . HIS B 1 105 ? 15.328 38.5 -52.812 1 19.5 105 HIS B O 1
ATOM 6647 N N . SER B 1 106 ? 13.242 38.344 -51.719 1 20.27 106 SER B N 1
ATOM 6648 C CA . SER B 1 106 ? 13.773 39.125 -50.625 1 20.27 106 SER B CA 1
ATOM 6649 C C . SER B 1 106 ? 14.938 38.375 -49.938 1 20.27 106 SER B C 1
ATOM 6651 O O . SER B 1 106 ? 14.734 37.531 -49.094 1 20.27 106 SER B O 1
ATOM 6653 N N . LEU B 1 107 ? 15.68 37.906 -50.688 1 20.28 107 LEU B N 1
ATOM 6654 C CA . LEU B 1 107 ? 16.859 37.219 -50.156 1 20.28 107 LEU B CA 1
ATOM 6655 C C . LEU B 1 107 ? 17.688 38.188 -49.312 1 20.28 107 LEU B C 1
ATOM 6657 O O . LEU B 1 107 ? 18.906 38 -49.188 1 20.28 107 LEU B O 1
ATOM 6661 N N . VAL B 1 108 ? 16.906 39.5 -48.969 1 19.47 108 VAL B N 1
ATOM 6662 C CA . VAL B 1 108 ? 17.875 40.562 -48.688 1 19.47 108 VAL B CA 1
ATOM 6663 C C . VAL B 1 108 ? 18.984 40.031 -47.781 1 19.47 108 VAL B C 1
ATOM 6665 O O . VAL B 1 108 ? 20.172 40.125 -48.125 1 19.47 108 VAL B O 1
ATOM 6668 N N . ASN B 1 109 ? 18.812 40.531 -46.438 1 20.11 109 ASN B N 1
ATOM 6669 C CA . ASN B 1 109 ? 19.781 41.438 -45.812 1 20.11 109 ASN B CA 1
ATOM 6670 C C . ASN B 1 109 ? 20.906 40.656 -45.125 1 20.11 109 ASN B C 1
ATOM 6672 O O . ASN B 1 109 ? 20.953 40.562 -43.906 1 20.11 109 ASN B O 1
ATOM 6676 N N . LEU B 1 110 ? 20.922 39.469 -45.281 1 18.53 110 LEU B N 1
ATOM 6677 C CA . LEU B 1 110 ? 21.906 39 -44.312 1 18.53 110 LEU B CA 1
ATOM 6678 C C . LEU B 1 110 ? 23.203 39.781 -44.406 1 18.53 110 LEU B C 1
ATOM 6680 O O . LEU B 1 110 ? 24.141 39.562 -43.656 1 18.53 110 LEU B O 1
ATOM 6684 N N . MET B 1 111 ? 23.391 40.219 -45.625 1 18.44 111 MET B N 1
ATOM 6685 C CA . MET B 1 111 ? 24.844 40.281 -45.844 1 18.44 111 MET B CA 1
ATOM 6686 C C . MET B 1 111 ? 25.484 41.344 -44.969 1 18.44 111 MET B C 1
ATOM 6688 O O . MET B 1 111 ? 26.609 41.156 -44.5 1 18.44 111 MET B O 1
ATOM 6692 N N . SER B 1 112 ? 25.016 42.656 -45.125 1 17.84 112 SER B N 1
ATOM 6693 C CA . SER B 1 112 ? 26.047 43.625 -45.469 1 17.84 112 SER B CA 1
ATOM 6694 C C . SER B 1 112 ? 26.781 44.094 -44.219 1 17.84 112 SER B C 1
ATOM 6696 O O . SER B 1 112 ? 26.188 44.688 -43.312 1 17.84 112 SER B O 1
ATOM 6698 N N . SER B 1 113 ? 27.781 43.438 -43.75 1 18.98 113 SER B N 1
ATOM 6699 C CA . SER B 1 113 ? 28.578 43.844 -42.594 1 18.98 113 SER B CA 1
ATOM 6700 C C . SER B 1 113 ? 29.062 45.312 -42.75 1 18.98 113 SER B C 1
ATOM 6702 O O . SER B 1 113 ? 29.875 45.781 -41.938 1 18.98 113 SER B O 1
ATOM 6704 N N . ASP B 1 114 ? 28.672 46.156 -43.719 1 16.94 114 ASP B N 1
ATOM 6705 C CA . ASP B 1 114 ? 29.766 46.938 -44.281 1 16.94 114 ASP B CA 1
ATOM 6706 C C . ASP B 1 114 ? 30.297 47.938 -43.25 1 16.94 114 ASP B C 1
ATOM 6708 O O . ASP B 1 114 ? 31.484 48.25 -43.219 1 16.94 114 ASP B O 1
ATOM 6712 N N . SER B 1 115 ? 29.453 48.938 -42.812 1 17.48 115 SER B N 1
ATOM 6713 C CA . SER B 1 115 ? 29.984 50.281 -43 1 17.48 115 SER B CA 1
ATOM 6714 C C . SER B 1 115 ? 31.188 50.562 -42.094 1 17.48 115 SER B C 1
ATOM 6716 O O . SER B 1 115 ? 31.125 50.25 -40.906 1 17.48 115 SER B O 1
ATOM 6718 N N . LEU B 1 116 ? 32.406 51.031 -42.688 1 17.12 116 LEU B N 1
ATOM 6719 C CA . LEU B 1 116 ? 33.781 51.5 -42.656 1 17.12 116 LEU B CA 1
ATOM 6720 C C . LEU B 1 116 ? 33.906 52.844 -41.938 1 17.12 116 LEU B C 1
ATOM 6722 O O . LEU B 1 116 ? 34.969 53.469 -41.906 1 17.12 116 LEU B O 1
ATOM 6726 N N . GLN B 1 117 ? 32.781 53.562 -41.562 1 15.94 117 GLN B N 1
ATOM 6727 C CA . GLN B 1 117 ? 33.156 54.969 -41.625 1 15.94 117 GLN B CA 1
ATOM 6728 C C . GLN B 1 117 ? 34.438 55.219 -40.812 1 15.94 117 GLN B C 1
ATOM 6730 O O . GLN B 1 117 ? 34.719 54.531 -39.812 1 15.94 117 GLN B O 1
ATOM 6735 N N . ALA B 1 118 ? 35.062 56.531 -41.125 1 16.55 118 ALA B N 1
ATOM 6736 C CA . ALA B 1 118 ? 36.281 57.312 -41.312 1 16.55 118 ALA B CA 1
ATOM 6737 C C . ALA B 1 118 ? 36.906 57.656 -39.938 1 16.55 118 ALA B C 1
ATOM 6739 O O . ALA B 1 118 ? 36.25 57.594 -38.906 1 16.55 118 ALA B O 1
ATOM 6740 N N . SER B 1 119 ? 38 58.5 -40.062 1 16.39 119 SER B N 1
ATOM 6741 C CA . SER B 1 119 ? 39.375 58.812 -39.594 1 16.39 119 SER B CA 1
ATOM 6742 C C . SER B 1 119 ? 39.312 59.812 -38.406 1 16.39 119 SER B C 1
ATOM 6744 O O . SER B 1 119 ? 40.219 59.812 -37.562 1 16.39 119 SER B O 1
ATOM 6746 N N . VAL B 1 120 ? 38.406 60.875 -38.344 1 16.38 120 VAL B N 1
ATOM 6747 C CA . VAL B 1 120 ? 39.094 62.156 -38.094 1 16.38 120 VAL B CA 1
ATOM 6748 C C . VAL B 1 120 ? 39.656 62.188 -36.688 1 16.38 120 VAL B C 1
ATOM 6750 O O . VAL B 1 120 ? 39.125 61.531 -35.781 1 16.38 120 VAL B O 1
ATOM 6753 N N . THR B 1 121 ? 40.812 63.062 -36.469 1 16.12 121 THR B N 1
ATOM 6754 C CA . THR B 1 121 ? 42.031 63.281 -35.719 1 16.12 121 THR B CA 1
ATOM 6755 C C . THR B 1 121 ? 41.719 63.938 -34.375 1 16.12 121 THR B C 1
ATOM 6757 O O . THR B 1 121 ? 42.5 63.781 -33.406 1 16.12 121 THR B O 1
ATOM 6760 N N . SER B 1 122 ? 40.688 64.812 -34.156 1 17.09 122 SER B N 1
ATOM 6761 C CA . SER B 1 122 ? 41.156 66.062 -33.562 1 17.09 122 SER B CA 1
ATOM 6762 C C . SER B 1 122 ? 41.625 65.812 -32.156 1 17.09 122 SER B C 1
ATOM 6764 O O . SER B 1 122 ? 41.094 65 -31.422 1 17.09 122 SER B O 1
ATOM 6766 N N . VAL B 1 123 ? 42.781 66.562 -31.781 1 16.14 123 VAL B 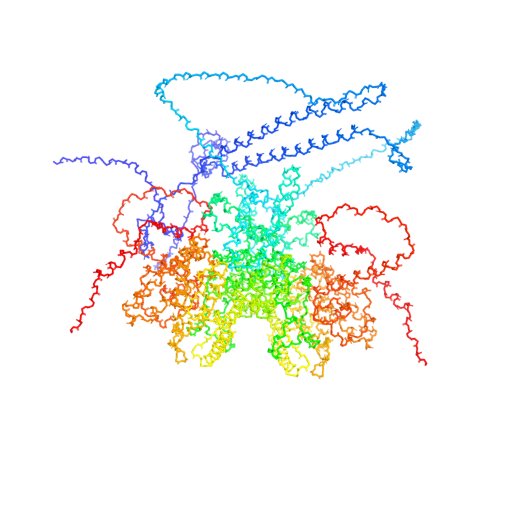N 1
ATOM 6767 C CA . VAL B 1 123 ? 43.938 66.688 -30.875 1 16.14 123 VAL B CA 1
ATOM 6768 C C . VAL B 1 123 ? 43.438 67.062 -29.484 1 16.14 123 VAL B C 1
ATOM 6770 O O . VAL B 1 123 ? 43.906 66.5 -28.469 1 16.14 123 VAL B O 1
ATOM 6773 N N . ASP B 1 124 ? 42.562 68.125 -29.328 1 17.39 124 ASP B N 1
ATOM 6774 C CA . ASP B 1 124 ? 43.125 69.125 -28.438 1 17.39 124 ASP B CA 1
ATOM 6775 C C . ASP B 1 124 ? 43.188 68.625 -27 1 17.39 124 ASP B C 1
ATOM 6777 O O . ASP B 1 124 ? 42.312 67.812 -26.578 1 17.39 124 ASP B O 1
ATOM 6781 N N . ALA B 1 125 ? 44.312 69 -26.172 1 16.8 125 ALA B N 1
ATOM 6782 C CA . ALA B 1 125 ? 45.219 68.812 -25.031 1 16.8 125 ALA B CA 1
ATOM 6783 C C . ALA B 1 125 ? 44.5 69.125 -23.719 1 16.8 125 ALA B C 1
ATOM 6785 O O . ALA B 1 125 ? 45.062 68.938 -22.641 1 16.8 125 ALA B O 1
ATOM 6786 N N . ALA B 1 126 ? 43.438 69.938 -23.734 1 16.7 126 ALA B N 1
ATOM 6787 C CA . ALA B 1 126 ? 43.75 70.938 -22.719 1 16.7 126 ALA B CA 1
ATOM 6788 C C . ALA B 1 126 ? 44 70.25 -21.375 1 16.7 126 ALA B C 1
ATOM 6790 O O . ALA B 1 126 ? 45.031 70.5 -20.75 1 16.7 126 ALA B O 1
ATOM 6791 N N . LEU B 1 127 ? 43.188 70.625 -20.359 1 18.48 127 LEU B N 1
ATOM 6792 C CA . LEU B 1 127 ? 43.562 71.25 -19.094 1 18.48 127 LEU B CA 1
ATOM 6793 C C . LEU B 1 127 ? 43.969 70.25 -18.062 1 18.48 127 LEU B C 1
ATOM 6795 O O . LEU B 1 127 ? 43.438 69.125 -18.094 1 18.48 127 LEU B O 1
ATOM 6799 N N . SER B 1 128 ? 44.812 70.562 -16.984 1 17.91 128 SER B N 1
ATOM 6800 C CA . SER B 1 128 ? 46.031 70.25 -16.219 1 17.91 128 SER B CA 1
ATOM 6801 C C . SER B 1 128 ? 45.781 69.25 -15.109 1 17.91 128 SER B C 1
ATOM 6803 O O . SER B 1 128 ? 46.562 68.375 -14.898 1 17.91 128 SER B O 1
ATOM 6805 N N . GLN B 1 129 ? 44.812 69.625 -14.086 1 20.62 129 GLN B N 1
ATOM 6806 C CA . GLN B 1 129 ? 45.344 69.562 -12.727 1 20.62 129 GLN B CA 1
ATOM 6807 C C . GLN B 1 129 ? 45.406 68.188 -12.203 1 20.62 129 GLN B C 1
ATOM 6809 O O . GLN B 1 129 ? 44.594 67.312 -12.57 1 20.62 129 GLN B O 1
ATOM 6814 N N . SER B 1 130 ? 46.5 67.688 -11.5 1 20.47 130 SER B N 1
ATOM 6815 C CA . SER B 1 130 ? 47.281 66.562 -11.125 1 20.47 130 SER B CA 1
ATOM 6816 C C . SER B 1 130 ? 46.531 65.688 -10.141 1 20.47 130 SER B C 1
ATOM 6818 O O . SER B 1 130 ? 47.062 64.688 -9.656 1 20.47 130 SER B O 1
ATOM 6820 N N . GLN B 1 131 ? 45.312 66.062 -9.602 1 21.98 131 GLN B N 1
ATOM 6821 C CA . GLN B 1 131 ? 45.125 65.625 -8.219 1 21.98 131 GLN B CA 1
ATOM 6822 C C . GLN B 1 131 ? 45.094 64.125 -8.125 1 21.98 131 GLN B C 1
ATOM 6824 O O . GLN B 1 131 ? 44.531 63.438 -8.969 1 21.98 131 GLN B O 1
ATOM 6829 N N . THR B 1 132 ? 46.031 63.5 -7.355 1 21.5 132 THR B N 1
ATOM 6830 C CA . THR B 1 132 ? 46.594 62.188 -7.098 1 21.5 132 THR B CA 1
ATOM 6831 C C . THR B 1 132 ? 45.531 61.219 -6.656 1 21.5 132 THR B C 1
ATOM 6833 O O . THR B 1 132 ? 44.938 61.375 -5.586 1 21.5 132 THR B O 1
ATOM 6836 N N . THR B 1 133 ? 44.531 60.875 -7.469 1 19.75 133 THR B N 1
ATOM 6837 C CA . THR B 1 133 ? 43.375 60 -7.207 1 19.75 133 THR B CA 1
ATOM 6838 C C . THR B 1 133 ? 43.875 58.594 -6.801 1 19.75 133 THR B C 1
ATOM 6840 O O . THR B 1 133 ? 44.406 57.844 -7.621 1 19.75 133 THR B O 1
ATOM 6843 N N . MET B 1 134 ? 44.469 58.406 -5.617 1 21.92 134 MET B N 1
ATOM 6844 C CA . MET B 1 134 ? 44.969 57.125 -5.16 1 21.92 134 MET B CA 1
ATOM 6845 C C . MET B 1 134 ? 43.938 56.031 -5.324 1 21.92 134 MET B C 1
ATOM 6847 O O . MET B 1 134 ? 42.844 56.094 -4.75 1 21.92 134 MET B O 1
ATOM 6851 N N . SER B 1 135 ? 43.75 55.375 -6.426 1 24.66 135 SER B N 1
ATOM 6852 C CA . SER B 1 135 ? 42.875 54.281 -6.918 1 24.66 135 SER B CA 1
ATOM 6853 C C . SER B 1 135 ? 43.062 53.031 -6.105 1 24.66 135 SER B C 1
ATOM 6855 O O . SER B 1 135 ? 44.094 52.344 -6.211 1 24.66 135 SER B O 1
ATOM 6857 N N . SER B 1 136 ? 42.844 53.031 -4.812 1 25.66 136 SER B N 1
ATOM 6858 C CA . SER B 1 136 ? 43.062 51.812 -4.027 1 25.66 136 SER B CA 1
ATOM 6859 C C . SER B 1 136 ? 42.344 50.625 -4.645 1 25.66 136 SER B C 1
ATOM 6861 O O . SER B 1 136 ? 41.125 50.688 -4.902 1 25.66 136 SER B O 1
ATOM 6863 N N . GLN B 1 137 ? 42.969 49.844 -5.523 1 26.08 137 GLN B N 1
ATOM 6864 C CA . GLN B 1 137 ? 42.594 48.625 -6.227 1 26.08 137 GLN B CA 1
ATOM 6865 C C . GLN B 1 137 ? 42.062 47.562 -5.254 1 26.08 137 GLN B C 1
ATOM 6867 O O . GLN B 1 137 ? 42.812 47.031 -4.438 1 26.08 137 GLN B O 1
ATOM 6872 N N . MET B 1 138 ? 40.906 47.75 -4.676 1 26.98 138 MET B N 1
ATOM 6873 C CA . MET B 1 138 ? 40.375 46.688 -3.842 1 26.98 138 MET B CA 1
ATOM 6874 C C . MET B 1 138 ? 40.438 45.344 -4.578 1 26.98 138 MET B C 1
ATOM 6876 O O . MET B 1 138 ? 40.062 45.281 -5.754 1 26.98 138 MET B O 1
ATOM 6880 N N . PRO B 1 139 ? 41.312 44.375 -4.172 1 27.42 139 PRO B N 1
ATOM 6881 C CA . PRO B 1 139 ? 41.438 43.094 -4.875 1 27.42 139 PRO B CA 1
ATOM 6882 C C . PRO B 1 139 ? 40.094 42.5 -5.262 1 27.42 139 PRO B C 1
ATOM 6884 O O . PRO B 1 139 ? 39.094 42.719 -4.566 1 27.42 139 PRO B O 1
ATOM 6887 N N . LYS B 1 140 ? 39.781 42.312 -6.512 1 28 140 LYS B N 1
ATOM 6888 C CA . LYS B 1 140 ? 38.688 41.594 -7.125 1 28 140 LYS B CA 1
ATOM 6889 C C . LYS B 1 140 ? 38.375 40.281 -6.371 1 28 140 LYS B C 1
ATOM 6891 O O . LYS B 1 140 ? 39.281 39.469 -6.152 1 28 140 LYS B O 1
ATOM 6896 N N . HIS B 1 141 ? 37.406 40.344 -5.523 1 28 141 HIS B N 1
ATOM 6897 C CA . HIS B 1 141 ? 36.844 39.125 -4.93 1 28 141 HIS B CA 1
ATOM 6898 C C . HIS B 1 141 ? 36.781 38 -5.949 1 28 141 HIS B C 1
ATOM 6900 O O . HIS B 1 141 ? 36.156 38.156 -6.996 1 28 141 HIS B O 1
ATOM 6906 N N . GLN B 1 142 ? 37.906 37.406 -6.215 1 28 142 GLN B N 1
ATOM 6907 C CA . GLN B 1 142 ? 37.875 36.125 -6.91 1 28 142 GLN B CA 1
ATOM 6908 C C . GLN B 1 142 ? 36.594 35.375 -6.629 1 28 142 GLN B C 1
ATOM 6910 O O . GLN B 1 142 ? 36.281 35.062 -5.477 1 28 142 GLN B O 1
ATOM 6915 N N . HIS B 1 143 ? 35.594 35.688 -7.375 1 28.89 143 HIS B N 1
ATOM 6916 C CA . HIS B 1 143 ? 34.469 34.75 -7.457 1 28.89 143 HIS B CA 1
ATOM 6917 C C . HIS B 1 143 ? 34.938 33.312 -7.348 1 28.89 143 HIS B C 1
ATOM 6919 O O . HIS B 1 143 ? 35.5 32.75 -8.297 1 28.89 143 HIS B O 1
ATOM 6925 N N . MET B 1 144 ? 35.625 32.969 -6.312 1 30.78 144 MET B N 1
ATOM 6926 C CA . MET B 1 144 ? 35.75 31.547 -6.066 1 30.78 144 MET B CA 1
ATOM 6927 C C . MET B 1 144 ? 34.531 30.797 -6.578 1 30.78 144 MET B C 1
ATOM 6929 O O . MET B 1 144 ? 33.406 31.062 -6.145 1 30.78 144 MET B O 1
ATOM 6933 N N . ASP B 1 145 ? 34.406 30.609 -7.781 1 34.47 145 ASP B N 1
ATOM 6934 C CA . ASP B 1 145 ? 33.469 29.641 -8.375 1 34.47 145 ASP B CA 1
ATOM 6935 C C . ASP B 1 145 ? 33.125 28.531 -7.379 1 34.47 145 ASP B C 1
ATOM 6937 O O . ASP B 1 145 ? 33.875 27.562 -7.223 1 34.47 145 ASP B O 1
ATOM 6941 N N . ARG B 1 146 ? 32.625 28.781 -6.223 1 38.34 146 ARG B N 1
ATOM 6942 C CA . ARG B 1 146 ? 32.125 27.906 -5.16 1 38.34 146 ARG B CA 1
ATOM 6943 C C . ARG B 1 146 ? 31.172 26.859 -5.715 1 38.34 146 ARG B C 1
ATOM 6945 O O . ARG B 1 146 ? 29.953 27 -5.602 1 38.34 146 ARG B O 1
ATOM 6952 N N . ASN B 1 147 ? 31.297 26.328 -6.949 1 40.91 147 ASN B N 1
ATOM 6953 C CA . ASN B 1 147 ? 30.594 25.125 -7.355 1 40.91 147 ASN B CA 1
ATOM 6954 C C . ASN B 1 147 ? 30.609 24.062 -6.25 1 40.91 147 ASN B C 1
ATOM 6956 O O . ASN B 1 147 ? 31.672 23.656 -5.785 1 40.91 147 ASN B O 1
ATOM 6960 N N . ILE B 1 148 ? 29.672 24.047 -5.441 1 49.16 148 ILE B N 1
ATOM 6961 C CA . ILE B 1 148 ? 29.531 22.922 -4.516 1 49.16 148 ILE B CA 1
ATOM 6962 C C . ILE B 1 148 ? 29.984 21.641 -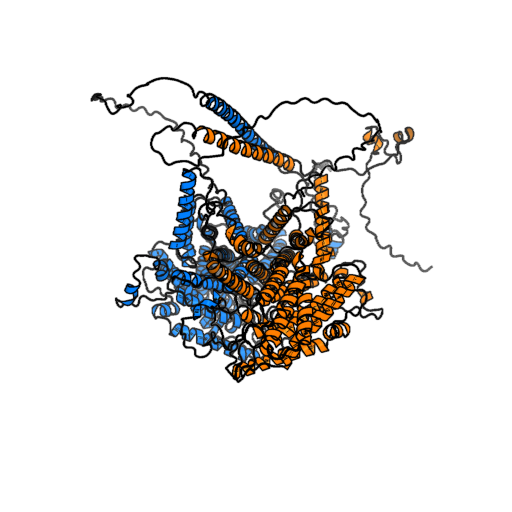5.195 1 49.16 148 ILE B C 1
ATOM 6964 O O . ILE B 1 148 ? 29.406 21.219 -6.199 1 49.16 148 ILE B O 1
ATOM 6968 N N . ARG B 1 149 ? 31.125 21.281 -5.082 1 55.03 149 ARG B N 1
ATOM 6969 C CA . ARG B 1 149 ? 31.656 20 -5.555 1 55.03 149 ARG B CA 1
ATOM 6970 C C . ARG B 1 149 ? 30.891 18.828 -4.945 1 55.03 149 ARG B C 1
ATOM 6972 O O . ARG B 1 149 ? 30.938 18.625 -3.729 1 55.03 149 ARG B O 1
ATOM 6979 N N . PHE B 1 150 ? 29.906 18.328 -5.684 1 70.25 150 PHE B N 1
ATOM 6980 C CA . PHE B 1 150 ? 29.266 17.094 -5.258 1 70.25 150 PHE B CA 1
ATOM 6981 C C . PHE B 1 150 ? 30.297 15.977 -5.129 1 70.25 150 PHE B C 1
ATOM 6983 O O . PHE B 1 150 ? 31.219 15.875 -5.945 1 70.25 150 PHE B O 1
ATOM 6990 N N . LEU B 1 151 ? 30.172 15.336 -4.047 1 71.5 151 LEU B N 1
ATOM 6991 C CA . LEU B 1 151 ? 30.984 14.148 -3.812 1 71.5 151 LEU B CA 1
ATOM 6992 C C . LEU B 1 151 ? 30.578 13.016 -4.75 1 71.5 151 LEU B C 1
ATOM 6994 O O . LEU B 1 151 ? 29.578 13.125 -5.465 1 71.5 151 LEU B O 1
ATOM 6998 N N . SER B 1 152 ? 31.391 12.055 -4.812 1 67.12 152 SER B N 1
ATOM 6999 C CA . SER B 1 152 ? 31.141 10.914 -5.688 1 67.12 152 SER B CA 1
ATOM 7000 C C . SER B 1 152 ? 29.797 10.266 -5.379 1 67.12 152 SER B C 1
ATOM 7002 O O . SER B 1 152 ? 29.172 9.656 -6.258 1 67.12 152 SER B O 1
ATOM 7004 N N . ASN B 1 153 ? 29.375 10.523 -4.188 1 72.25 153 ASN B N 1
ATOM 7005 C CA . ASN B 1 153 ? 28.094 9.93 -3.781 1 72.25 153 ASN B CA 1
ATOM 7006 C C . ASN B 1 153 ? 26.922 10.867 -4.066 1 72.25 153 ASN B C 1
ATOM 7008 O O . ASN B 1 153 ? 25.781 10.547 -3.75 1 72.25 153 ASN B O 1
ATOM 7012 N N . GLY B 1 154 ? 27.234 11.969 -4.57 1 79.25 154 GLY B N 1
ATOM 7013 C CA . GLY B 1 154 ? 26.219 12.906 -4.992 1 79.25 154 GLY B CA 1
ATOM 7014 C C . GLY B 1 154 ? 25.859 13.922 -3.92 1 79.25 154 GLY B C 1
ATOM 7015 O O . GLY B 1 154 ? 25.047 14.812 -4.152 1 79.25 154 GLY B O 1
ATOM 7016 N N . LEU B 1 155 ? 26.5 13.789 -2.74 1 88.44 155 LEU B N 1
ATOM 7017 C CA . LEU B 1 155 ? 26.203 14.688 -1.629 1 88.44 155 LEU B CA 1
ATOM 7018 C C . LEU B 1 155 ? 27.125 15.898 -1.649 1 88.44 155 LEU B C 1
ATOM 7020 O O . LEU B 1 155 ? 28.188 15.867 -2.27 1 88.44 155 LEU B O 1
ATOM 7024 N N . PRO B 1 156 ? 26.672 16.938 -1.046 1 89.62 156 PRO B N 1
ATOM 7025 C CA . PRO B 1 156 ? 27.531 18.125 -0.979 1 89.62 156 PRO B CA 1
ATOM 7026 C C . PRO B 1 156 ? 28.656 17.969 0.04 1 89.62 156 PRO B C 1
ATOM 7028 O O . PRO B 1 156 ? 28.719 16.969 0.756 1 89.62 156 PRO B O 1
ATOM 7031 N N . GLY B 1 157 ? 29.5 18.969 0.137 1 86.69 157 GLY B N 1
ATOM 7032 C CA . GLY B 1 157 ? 30.625 18.969 1.057 1 86.69 157 GLY B CA 1
ATOM 7033 C C . GLY B 1 157 ? 30.203 18.969 2.514 1 86.69 157 GLY B C 1
ATOM 7034 O O . GLY B 1 157 ? 29.031 19.188 2.828 1 86.69 157 GLY B O 1
ATOM 7035 N N . PRO B 1 158 ? 31.094 18.672 3.447 1 86.88 158 PRO B N 1
ATOM 7036 C CA . PRO B 1 158 ? 30.766 18.531 4.871 1 86.88 158 PRO B CA 1
ATOM 7037 C C . PRO B 1 158 ? 30.172 19.812 5.465 1 86.88 158 PRO B C 1
ATOM 7039 O O . PRO B 1 158 ? 29.25 19.734 6.285 1 86.88 158 PRO B O 1
ATOM 7042 N N . GLY B 1 159 ? 30.734 20.984 5.164 1 86.81 159 GLY B N 1
ATOM 7043 C CA . GLY B 1 159 ? 30.188 22.219 5.672 1 86.81 159 GLY B CA 1
ATOM 7044 C C . GLY B 1 159 ? 28.734 22.453 5.258 1 86.81 159 GLY B C 1
ATOM 7045 O O . GLY B 1 159 ? 27.891 22.797 6.09 1 86.81 159 GLY B O 1
ATOM 7046 N N . THR B 1 160 ? 28.531 22.219 4.004 1 90.44 160 THR B N 1
ATOM 7047 C CA . THR B 1 160 ? 27.188 22.391 3.479 1 90.44 160 THR B CA 1
ATOM 7048 C C . THR B 1 160 ? 26.25 21.328 4.059 1 90.44 160 THR B C 1
ATOM 7050 O O . THR B 1 160 ? 25.078 21.609 4.332 1 90.44 160 THR B O 1
ATOM 7053 N N . LEU B 1 161 ? 26.75 20.188 4.234 1 91.88 161 LEU B N 1
ATOM 7054 C CA . LEU B 1 161 ? 25.938 19.094 4.785 1 91.88 161 LEU B CA 1
ATOM 7055 C C . LEU B 1 161 ? 25.516 19.422 6.215 1 91.88 161 LEU B C 1
ATOM 7057 O O . LEU B 1 161 ? 24.359 19.172 6.586 1 91.88 161 LEU B O 1
ATOM 7061 N N . LYS B 1 162 ? 26.391 19.969 6.98 1 91.38 162 LYS B N 1
ATOM 7062 C CA . LYS B 1 162 ? 26.078 20.359 8.352 1 91.38 162 LYS B CA 1
ATOM 7063 C C . LYS B 1 162 ? 24.969 21.422 8.375 1 91.38 162 LYS B C 1
ATOM 7065 O O . LYS B 1 162 ? 24.078 21.375 9.211 1 91.38 162 LYS B O 1
ATOM 7070 N N . GLN B 1 163 ? 25.094 22.297 7.488 1 92.75 163 GLN B N 1
ATOM 7071 C CA . GLN B 1 163 ? 24.094 23.359 7.418 1 92.75 163 GLN B CA 1
ATOM 7072 C C . GLN B 1 163 ? 22.734 22.812 7.008 1 92.75 163 GLN B C 1
ATOM 7074 O O . GLN B 1 163 ? 21.703 23.25 7.531 1 92.75 163 GLN B O 1
ATOM 7079 N N . LEU B 1 164 ? 22.766 21.906 6.066 1 94.06 164 LEU B N 1
ATOM 7080 C CA . LEU B 1 164 ? 21.516 21.297 5.621 1 94.06 164 LEU B CA 1
ATOM 7081 C C . LEU B 1 164 ? 20.859 20.516 6.746 1 94.06 164 LEU B C 1
ATOM 7083 O O . LEU B 1 164 ? 19.625 20.531 6.887 1 94.06 164 LEU B O 1
ATOM 7087 N N . VAL B 1 165 ? 21.609 19.875 7.527 1 94.81 165 VAL B N 1
ATOM 7088 C CA . VAL B 1 165 ? 21.094 19.125 8.664 1 94.81 165 VAL B CA 1
ATOM 7089 C C . VAL B 1 165 ? 20.484 20.094 9.68 1 94.81 165 VAL B C 1
ATOM 7091 O O . VAL B 1 165 ? 19.406 19.828 10.234 1 94.81 165 VAL B O 1
ATOM 7094 N N . ASP B 1 166 ? 21.078 21.203 9.891 1 94 166 ASP B N 1
ATOM 7095 C CA . ASP B 1 166 ? 20.562 22.219 10.812 1 94 166 ASP B CA 1
ATOM 7096 C C . ASP B 1 166 ? 19.25 22.797 10.305 1 94 166 ASP B C 1
ATOM 7098 O O . ASP B 1 166 ? 18.312 23.016 11.086 1 94 166 ASP B O 1
ATOM 7102 N N . ILE B 1 167 ? 19.219 23 9.047 1 94.81 167 ILE B N 1
ATOM 7103 C CA . ILE B 1 167 ? 18 23.516 8.453 1 94.81 167 ILE B CA 1
ATOM 7104 C C . ILE B 1 167 ? 16.859 22.5 8.648 1 94.81 167 ILE B C 1
ATOM 7106 O O . ILE B 1 167 ? 15.742 22.875 8.992 1 94.81 167 ILE B O 1
ATOM 7110 N N . PHE B 1 168 ? 17.156 21.25 8.453 1 96.69 168 PHE B N 1
ATOM 7111 C CA . PHE B 1 168 ? 16.156 20.188 8.602 1 96.69 168 PHE B CA 1
ATOM 7112 C C . PHE B 1 168 ? 15.555 20.203 10 1 96.69 168 PHE B C 1
ATOM 7114 O O . PHE B 1 168 ? 14.336 20.172 10.164 1 96.69 168 PHE B O 1
ATOM 7121 N N . PHE B 1 169 ? 16.344 20.25 11 1 95.25 169 PHE B N 1
ATOM 7122 C CA . PHE B 1 169 ? 15.859 20.109 12.375 1 95.25 169 PHE B CA 1
ATOM 7123 C C . PHE B 1 169 ? 15.266 21.422 12.867 1 95.25 169 PHE B C 1
ATOM 7125 O O . PHE B 1 169 ? 14.469 21.422 13.805 1 95.25 169 PHE B O 1
ATOM 7132 N N . ALA B 1 170 ? 15.555 22.516 12.164 1 93.44 170 ALA B N 1
ATOM 7133 C CA . ALA B 1 170 ? 14.977 23.797 12.539 1 93.44 170 ALA B CA 1
ATOM 7134 C C . ALA B 1 170 ? 13.625 24.016 11.859 1 93.44 170 ALA B C 1
ATOM 7136 O O . ALA B 1 170 ? 12.727 24.625 12.445 1 93.44 170 ALA B O 1
ATOM 7137 N N . LYS B 1 171 ? 13.484 23.453 10.648 1 94.5 171 LYS B N 1
ATOM 7138 C CA . LYS B 1 171 ? 12.352 23.891 9.844 1 94.5 171 LYS B CA 1
ATOM 7139 C C . LYS B 1 171 ? 11.406 22.734 9.539 1 94.5 171 LYS B C 1
ATOM 7141 O O . LYS B 1 171 ? 10.211 22.938 9.328 1 94.5 171 LYS B O 1
ATOM 7146 N N . VAL B 1 172 ? 11.875 21.5 9.461 1 96.19 172 VAL B N 1
ATOM 7147 C CA . VAL B 1 172 ? 11.062 20.359 9.031 1 96.19 172 VAL B CA 1
ATOM 7148 C C . VAL B 1 172 ? 10.703 19.5 10.242 1 96.19 172 VAL B C 1
ATOM 7150 O O . VAL B 1 172 ? 9.531 19.172 10.445 1 96.19 172 VAL B O 1
ATOM 7153 N N . TYR B 1 173 ? 11.656 19.25 11.094 1 96.38 173 TYR B N 1
ATOM 7154 C CA . TYR B 1 173 ? 11.539 18.328 12.227 1 96.38 173 TYR B CA 1
ATOM 7155 C C . TYR B 1 173 ? 10.391 18.75 13.141 1 96.38 173 TYR B C 1
ATOM 7157 O O . TYR B 1 173 ? 9.641 17.891 13.625 1 96.38 173 TYR B O 1
ATOM 7165 N N . PRO B 1 174 ? 10.148 20 13.375 1 95.62 174 PRO B N 1
ATOM 7166 C CA . PRO B 1 174 ? 9.102 20.375 14.328 1 95.62 174 PRO B CA 1
ATOM 7167 C C . PRO B 1 174 ? 7.707 19.938 13.867 1 95.62 174 PRO B C 1
ATOM 7169 O O . PRO B 1 174 ? 6.848 19.641 14.695 1 95.62 174 PRO B O 1
ATOM 7172 N N . SER B 1 175 ? 7.52 19.906 12.562 1 95.5 175 SER B N 1
ATOM 7173 C CA . SER B 1 175 ? 6.215 19.516 12.031 1 95.5 175 SER B CA 1
ATOM 7174 C C . SER B 1 175 ? 6.156 18.016 11.758 1 95.5 175 SER B C 1
ATOM 7176 O O . SER B 1 175 ? 5.07 17.453 11.617 1 95.5 175 SER B O 1
ATOM 7178 N N . PHE B 1 176 ? 7.277 17.391 11.641 1 97.12 176 PHE B N 1
ATOM 7179 C CA . PHE B 1 176 ? 7.348 15.977 11.297 1 97.12 176 PHE B CA 1
ATOM 7180 C C . PHE B 1 176 ? 8.461 15.281 12.07 1 97.12 176 PHE B C 1
ATOM 7182 O O . PHE B 1 176 ? 9.461 14.852 11.492 1 97.12 176 PHE B O 1
ATOM 7189 N N . PRO B 1 177 ? 8.258 15.086 13.383 1 96.38 177 PRO B N 1
ATOM 7190 C CA . PRO B 1 177 ? 9.305 14.578 14.266 1 96.38 177 PRO B CA 1
ATOM 7191 C C . PRO B 1 177 ? 9.359 13.047 14.297 1 96.38 177 PRO B C 1
ATOM 7193 O O . PRO B 1 177 ? 9.008 12.438 15.305 1 96.38 177 PRO B O 1
ATOM 7196 N N . ILE B 1 178 ? 9.945 12.422 13.297 1 96.19 178 ILE B N 1
ATOM 7197 C CA . ILE B 1 178 ? 9.953 10.969 13.234 1 96.19 178 ILE B CA 1
ATOM 7198 C C . ILE B 1 178 ? 11.375 10.445 13.43 1 96.19 178 ILE B C 1
ATOM 7200 O O . ILE B 1 178 ? 11.594 9.234 13.508 1 96.19 178 ILE B O 1
ATOM 7204 N N . ILE B 1 179 ? 12.375 11.352 13.469 1 95.69 179 ILE B N 1
ATOM 7205 C CA . ILE B 1 179 ? 13.766 10.953 13.672 1 95.69 179 ILE B CA 1
ATOM 7206 C C . ILE B 1 179 ? 14.305 11.609 14.945 1 95.69 179 ILE B C 1
ATOM 7208 O O . ILE B 1 179 ? 14.023 12.781 15.211 1 95.69 179 ILE B O 1
ATOM 7212 N N . HIS B 1 180 ? 15.031 10.836 15.664 1 93.75 180 HIS B N 1
ATOM 7213 C CA . HIS B 1 180 ? 15.625 11.391 16.875 1 93.75 180 HIS B CA 1
ATOM 7214 C C . HIS B 1 180 ? 16.75 12.367 16.547 1 93.75 180 HIS B C 1
ATOM 7216 O O . HIS B 1 180 ? 17.719 12 15.875 1 93.75 180 HIS B O 1
ATOM 7222 N N . PRO B 1 181 ? 16.656 13.531 17 1 92.69 181 PRO B N 1
ATOM 7223 C CA . PRO B 1 181 ? 17.609 14.57 16.578 1 92.69 181 PRO B CA 1
ATOM 7224 C C . PRO B 1 181 ? 19.047 14.266 17 1 92.69 181 PRO B C 1
ATOM 7226 O O . PRO B 1 181 ? 19.969 14.43 16.203 1 92.69 181 PRO B O 1
ATOM 7229 N N . ARG B 1 182 ? 19.281 13.852 18.188 1 90.44 182 ARG B N 1
ATOM 7230 C CA . ARG B 1 182 ? 20.641 13.617 18.672 1 90.44 182 ARG B CA 1
ATOM 7231 C C . ARG B 1 182 ? 21.281 12.438 17.953 1 90.44 182 ARG B C 1
ATOM 7233 O O . ARG B 1 182 ? 22.453 12.508 17.562 1 90.44 182 ARG B O 1
ATOM 7240 N N . GLU B 1 183 ? 20.469 11.43 17.781 1 89.44 183 GLU B N 1
ATOM 7241 C CA . GLU B 1 183 ? 21 10.25 17.109 1 89.44 183 GLU B CA 1
ATOM 7242 C C . GLU B 1 183 ? 21.312 10.555 15.648 1 89.44 183 GLU B C 1
ATOM 7244 O O . GLU B 1 183 ? 22.328 10.094 15.117 1 89.44 183 GLU B O 1
ATOM 7249 N N . ALA B 1 184 ? 20.438 11.234 15.031 1 91.75 184 ALA B N 1
ATOM 7250 C CA . ALA B 1 184 ? 20.641 11.586 13.633 1 91.75 184 ALA B CA 1
ATOM 7251 C C . ALA B 1 184 ? 21.844 12.5 13.461 1 91.75 184 ALA B C 1
ATOM 7253 O O . ALA B 1 184 ? 22.656 12.305 12.562 1 91.75 184 ALA B O 1
ATOM 7254 N N . ARG B 1 185 ? 21.984 13.484 14.352 1 92 185 ARG B N 1
ATOM 7255 C CA . ARG B 1 185 ? 23.125 14.398 14.281 1 92 185 ARG B CA 1
ATOM 7256 C C . ARG B 1 185 ? 24.438 13.664 14.539 1 92 185 ARG B C 1
ATOM 7258 O O . ARG B 1 185 ? 25.453 13.953 13.906 1 92 185 ARG B O 1
ATOM 7265 N N . ARG B 1 186 ? 24.375 12.75 15.445 1 89.31 186 ARG B N 1
ATOM 7266 C CA . ARG B 1 186 ? 25.562 11.953 15.742 1 89.31 186 ARG B CA 1
ATOM 7267 C C . ARG B 1 186 ? 25.984 11.117 14.531 1 89.31 186 ARG B C 1
ATOM 7269 O O . ARG B 1 186 ? 27.172 11.031 14.211 1 89.31 186 ARG B O 1
ATOM 7276 N N . SER B 1 187 ? 24.969 10.5 13.906 1 89.12 187 SER B N 1
ATOM 7277 C CA . SER B 1 187 ? 25.25 9.68 12.734 1 89.12 187 SER B CA 1
ATOM 7278 C C . SER B 1 187 ? 25.844 10.516 11.602 1 89.12 187 SER B C 1
ATOM 7280 O O . SER B 1 187 ? 26.781 10.086 10.938 1 89.12 187 SER B O 1
ATOM 7282 N N . VAL B 1 188 ? 25.391 11.664 11.438 1 90.06 188 VAL B N 1
ATOM 7283 C CA . VAL B 1 188 ? 25.859 12.555 10.391 1 90.06 188 VAL B CA 1
ATOM 7284 C C . VAL B 1 188 ? 27.266 13.062 10.734 1 90.06 188 VAL B C 1
ATOM 7286 O O . VAL B 1 188 ? 28.141 13.125 9.875 1 90.06 188 VAL B O 1
ATOM 7289 N N . GLN B 1 189 ? 27.484 13.406 11.961 1 89.75 189 GLN B N 1
ATOM 7290 C CA . GLN B 1 189 ? 28.781 13.891 12.406 1 89.75 189 GLN B CA 1
ATOM 7291 C C . GLN B 1 189 ? 29.859 12.812 12.258 1 89.75 189 GLN B C 1
ATOM 7293 O O . GLN B 1 189 ? 31 13.109 11.891 1 89.75 189 GLN B O 1
ATOM 7298 N N . GLN B 1 190 ? 29.438 11.656 12.578 1 89.62 190 GLN B N 1
ATOM 7299 C CA . GLN B 1 190 ? 30.375 10.547 12.414 1 89.62 190 GLN B CA 1
ATOM 7300 C C . GLN B 1 190 ? 30.766 10.375 10.953 1 89.62 190 GLN B C 1
ATOM 7302 O O . GLN B 1 190 ? 31.938 10.109 10.648 1 89.62 190 GLN B O 1
ATOM 7307 N N . TYR B 1 191 ? 29.844 10.547 10.109 1 90.12 191 TYR B N 1
ATOM 7308 C CA . TYR B 1 191 ? 30.125 10.453 8.68 1 90.12 191 TYR B CA 1
ATOM 7309 C C . TYR B 1 191 ? 31.047 11.578 8.227 1 90.12 191 TYR B C 1
ATOM 7311 O O . TYR B 1 191 ? 31.984 11.352 7.469 1 90.12 191 TYR B O 1
ATOM 7319 N N . ILE B 1 192 ? 30.75 12.742 8.711 1 87.38 192 ILE B N 1
ATOM 7320 C CA . ILE B 1 192 ? 31.531 13.906 8.344 1 87.38 192 ILE B CA 1
ATOM 7321 C C . ILE B 1 192 ? 32.969 13.75 8.852 1 87.38 192 ILE B C 1
ATOM 7323 O O . ILE B 1 192 ? 33.906 14.039 8.125 1 87.38 192 ILE B O 1
ATOM 7327 N N . ARG B 1 193 ? 33.062 13.234 10.008 1 87.44 193 ARG B N 1
ATOM 7328 C CA . ARG B 1 193 ? 34.406 13.008 10.578 1 87.44 193 ARG B CA 1
ATOM 7329 C C . ARG B 1 193 ? 35.156 11.961 9.781 1 87.44 193 ARG B C 1
ATOM 7331 O O . ARG B 1 193 ? 36.375 12.109 9.555 1 87.44 193 ARG B O 1
ATOM 7338 N N . ALA B 1 194 ? 34.406 10.945 9.438 1 85.38 194 ALA B N 1
ATOM 7339 C CA . ALA B 1 194 ? 35.031 9.883 8.641 1 85.38 194 ALA B CA 1
ATOM 7340 C C . ALA B 1 194 ? 35.5 10.414 7.289 1 85.38 194 ALA B C 1
ATOM 7342 O O . ALA B 1 194 ? 36.562 10.031 6.789 1 85.38 194 ALA B O 1
ATOM 7343 N N . MET B 1 195 ? 34.75 11.258 6.719 1 83.25 195 MET B N 1
ATOM 7344 C CA . MET B 1 195 ? 35.094 11.859 5.438 1 83.25 195 MET B CA 1
ATOM 7345 C C . MET B 1 195 ? 36.344 12.75 5.574 1 83.25 195 MET B C 1
ATOM 7347 O O . MET B 1 195 ? 37.219 12.727 4.715 1 83.25 195 MET B O 1
ATOM 7351 N N . GLU B 1 196 ? 36.312 13.492 6.621 1 82.12 196 GLU B N 1
ATOM 7352 C CA . GLU B 1 196 ? 37.406 14.398 6.859 1 82.12 196 GLU B CA 1
ATOM 7353 C C . GLU B 1 196 ? 38.688 13.625 7.172 1 82.12 196 GLU B C 1
ATOM 7355 O O . GLU B 1 196 ? 39.781 14.016 6.738 1 82.12 196 GLU B O 1
ATOM 7360 N N . ALA B 1 197 ? 38.469 12.57 7.863 1 80.69 197 ALA B N 1
ATOM 7361 C CA . ALA B 1 197 ? 39.625 11.719 8.18 1 80.69 197 ALA B CA 1
ATOM 7362 C C . ALA B 1 197 ? 40.156 11.039 6.93 1 80.69 197 ALA B C 1
ATOM 7364 O O . ALA B 1 197 ? 41.375 10.914 6.762 1 80.69 197 ALA B O 1
ATOM 7365 N N . SER B 1 198 ? 39.25 10.57 6.148 1 76.12 198 SER B N 1
ATOM 7366 C CA . SER B 1 198 ? 39.656 9.914 4.914 1 76.12 198 SER B CA 1
ATOM 7367 C C . SER B 1 198 ? 40.375 10.883 3.971 1 76.12 198 SER B C 1
ATOM 7369 O O . SER B 1 198 ? 41.312 10.516 3.293 1 76.12 198 SER B O 1
ATOM 7371 N N . ASN B 1 199 ? 39.844 12.07 3.863 1 72.88 199 ASN B N 1
ATOM 7372 C CA . ASN B 1 199 ? 40.469 13.094 3.045 1 72.88 199 ASN B CA 1
ATOM 7373 C C . ASN B 1 199 ? 41.875 13.422 3.547 1 72.88 199 ASN B C 1
ATOM 7375 O O . ASN B 1 199 ? 42.781 13.703 2.752 1 72.88 199 ASN B O 1
ATOM 7379 N N . ALA B 1 200 ? 41.938 13.305 4.82 1 67.62 200 ALA B N 1
ATOM 7380 C CA . ALA B 1 200 ? 43.25 13.57 5.426 1 67.62 200 ALA B CA 1
ATOM 7381 C C . ALA B 1 200 ? 44.219 12.438 5.148 1 67.62 200 ALA B C 1
ATOM 7383 O O . ALA B 1 200 ? 45.406 12.672 4.922 1 67.62 200 ALA B O 1
ATOM 7384 N N . THR B 1 201 ? 43.656 11.18 5.184 1 65.88 201 THR B N 1
ATOM 7385 C CA . THR B 1 201 ? 44.5 10.016 5 1 65.88 201 THR B CA 1
ATOM 7386 C C . THR B 1 201 ? 44.531 9.578 3.539 1 65.88 201 THR B C 1
ATOM 7388 O O . THR B 1 201 ? 45.25 8.664 3.168 1 65.88 201 THR B O 1
ATOM 7391 N N . GLN B 1 202 ? 43.906 10.297 2.664 1 57.62 202 GLN B N 1
ATOM 7392 C CA . GLN B 1 202 ? 43.812 9.992 1.242 1 57.62 202 GLN B CA 1
ATOM 7393 C C . GLN B 1 202 ? 43.281 8.57 1.028 1 57.62 202 GLN B C 1
ATOM 7395 O O . GLN B 1 202 ? 43.75 7.863 0.131 1 57.62 202 GLN B O 1
ATOM 7400 N N . ASP B 1 203 ? 42.656 8.078 2.088 1 56.31 203 ASP B N 1
ATOM 7401 C CA . ASP B 1 203 ? 42 6.77 1.988 1 56.31 203 ASP B CA 1
ATOM 7402 C C . ASP B 1 203 ? 40.656 6.871 1.304 1 56.31 203 ASP B C 1
ATOM 7404 O O . ASP B 1 203 ? 39.812 7.672 1.709 1 56.31 203 ASP B O 1
ATOM 7408 N N . LEU B 1 204 ? 40.594 6.367 0.122 1 51.25 204 LEU B N 1
ATOM 7409 C CA . LEU B 1 204 ? 39.438 6.449 -0.761 1 51.25 204 LEU B CA 1
ATOM 7410 C C . LEU B 1 204 ? 38.25 5.684 -0.179 1 51.25 204 LEU B C 1
ATOM 7412 O O . LEU B 1 204 ? 37.156 5.715 -0.736 1 51.25 204 LEU B O 1
ATOM 7416 N N . SER B 1 205 ? 38.531 4.953 0.943 1 51.66 205 SER B N 1
ATOM 7417 C CA . SER B 1 205 ? 37.469 4.047 1.364 1 51.66 205 SER B CA 1
ATOM 7418 C C . SER B 1 205 ? 36.375 4.785 2.16 1 51.66 205 SER B C 1
ATOM 7420 O O . SER B 1 205 ? 36.438 4.832 3.391 1 51.66 205 SER B O 1
ATOM 7422 N N . VAL B 1 206 ? 35.938 5.98 1.563 1 58.28 206 VAL B N 1
ATOM 7423 C CA . VAL B 1 206 ? 34.906 6.699 2.314 1 58.28 206 VAL B CA 1
ATOM 7424 C C . VAL B 1 206 ? 33.719 5.789 2.559 1 58.28 206 VAL B C 1
ATOM 7426 O O . VAL B 1 206 ? 33.219 5.148 1.631 1 58.28 206 VAL B O 1
ATOM 7429 N N . ASP B 1 207 ? 33.375 5.598 3.781 1 64.94 207 ASP B N 1
ATOM 7430 C CA . ASP B 1 207 ? 32.219 4.844 4.258 1 64.94 207 ASP B CA 1
ATOM 7431 C C . ASP B 1 207 ? 30.938 5.316 3.578 1 64.94 207 ASP B C 1
ATOM 7433 O O . ASP B 1 207 ? 30.812 6.488 3.211 1 64.94 207 ASP B O 1
ATOM 7437 N N . LYS B 1 208 ? 30.203 4.461 3.064 1 83 208 LYS B N 1
ATOM 7438 C CA . LYS B 1 208 ? 28.875 4.723 2.523 1 83 208 LYS B CA 1
ATOM 7439 C C . LYS B 1 208 ? 28.062 5.621 3.461 1 83 208 LYS B C 1
ATOM 7441 O O . LYS B 1 208 ? 28.047 5.398 4.672 1 83 208 LYS B O 1
ATOM 7446 N N . PRO B 1 209 ? 27.75 6.812 2.939 1 90.44 209 PRO B N 1
ATOM 7447 C CA . PRO B 1 209 ? 26.922 7.676 3.781 1 90.44 209 PRO B CA 1
ATOM 7448 C C . PRO B 1 209 ? 25.703 6.953 4.355 1 90.44 209 PRO B C 1
ATOM 7450 O O . PRO B 1 209 ? 25.141 6.082 3.693 1 90.44 209 PRO B O 1
ATOM 7453 N N . PRO B 1 210 ? 25.422 7.34 5.598 1 92.38 210 PRO B N 1
ATOM 7454 C CA . PRO B 1 210 ? 24.172 6.789 6.129 1 92.38 210 PRO B CA 1
ATOM 7455 C C . PRO B 1 210 ? 22.969 7.152 5.273 1 92.38 210 PRO B C 1
ATOM 7457 O O . PRO B 1 210 ? 22.859 8.289 4.801 1 92.38 210 PRO B O 1
ATOM 7460 N N . LEU B 1 211 ? 22.156 6.219 5.102 1 94.56 211 LEU B N 1
ATOM 7461 C CA . LEU B 1 211 ? 21.016 6.355 4.199 1 94.56 211 LEU B CA 1
ATOM 7462 C C . LEU B 1 211 ? 20.109 7.5 4.641 1 94.56 211 LEU B C 1
ATOM 7464 O O . LEU B 1 211 ? 19.547 8.211 3.807 1 94.56 211 LEU B O 1
ATOM 7468 N N . ILE B 1 212 ? 19.984 7.785 5.914 1 95.56 212 ILE B N 1
ATOM 7469 C CA . ILE B 1 212 ? 19.047 8.758 6.484 1 95.56 212 ILE B CA 1
ATOM 7470 C C . ILE B 1 212 ? 19.438 10.164 6.039 1 95.56 212 ILE B C 1
ATOM 7472 O O . ILE B 1 212 ? 18.594 11.062 6.004 1 95.56 212 ILE B O 1
ATOM 7476 N N . ILE B 1 213 ? 20.719 10.344 5.691 1 96.12 213 ILE B N 1
ATOM 7477 C CA . ILE B 1 213 ? 21.219 11.648 5.285 1 96.12 213 ILE B CA 1
ATOM 7478 C C . ILE B 1 213 ? 20.516 12.102 4.012 1 96.12 213 ILE B C 1
ATOM 7480 O O . ILE B 1 213 ? 20.188 13.281 3.855 1 96.12 213 ILE B O 1
ATOM 7484 N N . TYR B 1 214 ? 20.219 11.18 3.141 1 96.88 214 TYR B N 1
ATOM 7485 C CA . TYR B 1 214 ? 19.562 11.523 1.885 1 96.88 214 TYR B CA 1
ATOM 7486 C C . TYR B 1 214 ? 18.141 12.016 2.135 1 96.88 214 TYR B C 1
ATOM 7488 O O . TYR B 1 214 ? 17.656 12.922 1.44 1 96.88 214 TYR B O 1
ATOM 7496 N N . GLY B 1 215 ? 17.438 11.406 3.105 1 97.62 215 GLY B N 1
ATOM 7497 C CA . GLY B 1 215 ? 16.109 11.883 3.461 1 97.62 215 GLY B CA 1
ATOM 7498 C C . GLY B 1 215 ? 16.125 13.266 4.082 1 97.62 215 GLY B C 1
ATOM 7499 O O . GLY B 1 215 ? 15.266 14.094 3.779 1 97.62 215 GLY B O 1
ATOM 7500 N N . ILE B 1 216 ? 17.078 13.484 4.926 1 97.56 216 ILE B N 1
ATOM 7501 C CA . ILE B 1 216 ? 17.219 14.773 5.609 1 97.56 216 ILE B CA 1
ATOM 7502 C C . ILE B 1 216 ? 17.531 15.867 4.59 1 97.56 216 ILE B C 1
ATOM 7504 O O . ILE B 1 216 ? 16.875 16.906 4.57 1 97.56 216 ILE B O 1
ATOM 7508 N N . VAL B 1 217 ? 18.484 15.586 3.721 1 96.62 217 VAL B N 1
ATOM 7509 C CA . VAL B 1 217 ? 18.922 16.562 2.734 1 96.62 217 VAL B CA 1
ATOM 7510 C C . VAL B 1 217 ? 17.797 16.859 1.749 1 96.62 217 VAL B C 1
ATOM 7512 O O . VAL B 1 217 ? 17.578 18.016 1.382 1 96.62 217 VAL B O 1
ATOM 7515 N N . LEU B 1 218 ? 17.047 15.867 1.337 1 97.44 218 LEU B N 1
ATOM 7516 C CA . LEU B 1 218 ? 15.938 16.016 0.391 1 97.44 218 LEU B CA 1
ATOM 7517 C C . LEU B 1 218 ? 14.93 17.047 0.895 1 97.44 218 LEU B C 1
ATOM 7519 O O . LEU B 1 218 ? 14.461 17.891 0.129 1 97.44 218 LEU B O 1
ATOM 7523 N N . ASN B 1 219 ? 14.586 17.031 2.174 1 97.56 219 ASN B N 1
ATOM 7524 C CA . ASN B 1 219 ? 13.57 17.906 2.729 1 97.56 219 ASN B CA 1
ATOM 7525 C C . ASN B 1 219 ? 14.141 19.281 3.076 1 97.56 219 ASN B C 1
ATOM 7527 O O . ASN B 1 219 ? 13.43 20.281 3.055 1 97.56 219 ASN B O 1
ATOM 7531 N N . SER B 1 220 ? 15.43 19.344 3.355 1 95.69 220 SER B N 1
ATOM 7532 C CA . SER B 1 220 ? 16.062 20.609 3.697 1 95.69 220 SER B CA 1
ATOM 7533 C C . SER B 1 220 ? 16.219 21.5 2.469 1 95.69 220 SER B C 1
ATOM 7535 O O . SER B 1 220 ? 16.297 22.719 2.584 1 95.69 220 SER B O 1
ATOM 7537 N N . MET B 1 221 ? 16.234 20.891 1.3 1 92.88 221 MET B N 1
ATOM 7538 C CA . MET B 1 221 ? 16.469 21.609 0.053 1 92.88 221 MET B CA 1
ATOM 7539 C C . MET B 1 221 ? 15.336 22.609 -0.206 1 92.88 221 MET B C 1
ATOM 7541 O O . MET B 1 221 ? 15.523 23.594 -0.928 1 92.88 221 MET B O 1
ATOM 7545 N N . GLN B 1 222 ? 14.242 22.422 0.453 1 91.19 222 GLN B N 1
ATOM 7546 C CA . GLN B 1 222 ? 13.094 23.312 0.272 1 91.19 222 GLN B CA 1
ATOM 7547 C C . GLN B 1 222 ? 13.367 24.703 0.839 1 91.19 222 GLN B C 1
ATOM 7549 O O . GLN B 1 222 ? 12.719 25.672 0.453 1 91.19 222 GLN B O 1
ATOM 7554 N N . TYR B 1 223 ? 14.359 24.797 1.699 1 92.06 223 TYR B N 1
ATOM 7555 C CA . TYR B 1 223 ? 14.578 26.031 2.434 1 92.06 223 TYR B CA 1
ATOM 7556 C C . TYR B 1 223 ? 15.922 26.656 2.076 1 92.06 223 TYR B C 1
ATOM 7558 O O . TYR B 1 223 ? 16.391 27.562 2.771 1 92.06 223 TYR B O 1
ATOM 7566 N N . ILE B 1 224 ? 16.562 26.234 1.027 1 87.81 224 ILE B N 1
ATOM 7567 C CA . ILE B 1 224 ? 17.906 26.672 0.701 1 87.81 224 ILE B CA 1
ATOM 7568 C C . ILE B 1 224 ? 17.891 28.094 0.154 1 87.81 224 ILE B C 1
ATOM 7570 O O . ILE B 1 224 ? 18.828 28.859 0.347 1 87.81 224 ILE B O 1
ATOM 7574 N N . GLN B 1 225 ? 16.875 28.422 -0.488 1 78.19 225 GLN B N 1
ATOM 7575 C CA . GLN B 1 225 ? 16.812 29.75 -1.099 1 78.19 225 GLN B CA 1
ATOM 7576 C C . GLN B 1 225 ? 16.828 30.844 -0.037 1 78.19 225 GLN B C 1
ATOM 7578 O O . GLN B 1 225 ? 17.375 31.922 -0.263 1 78.19 225 GLN B O 1
ATOM 7583 N N . GLU B 1 226 ? 16.391 30.578 1.032 1 69.94 226 GLU B N 1
ATOM 7584 C CA . GLU B 1 226 ? 16.297 31.578 2.094 1 69.94 226 GLU B CA 1
ATOM 7585 C C . GLU B 1 226 ? 17.531 31.547 2.99 1 69.94 226 GLU B C 1
ATOM 7587 O O . GLU B 1 226 ? 17.75 32.469 3.787 1 69.94 226 GLU B O 1
ATOM 7592 N N . SER B 1 227 ? 18.266 30.5 2.711 1 72.81 227 SER B N 1
ATOM 7593 C CA . SER B 1 227 ? 19.406 30.375 3.609 1 72.81 227 SER B CA 1
ATOM 7594 C C . SER B 1 227 ? 20.562 31.25 3.156 1 72.81 227 SER B C 1
ATOM 7596 O O . SER B 1 227 ? 20.938 31.25 1.979 1 72.81 227 SER B O 1
ATOM 7598 N N . LYS B 1 228 ? 20.984 32.031 3.986 1 67.31 228 LYS B N 1
ATOM 7599 C CA . LYS B 1 228 ? 22.094 32.969 3.709 1 67.31 228 LYS B CA 1
ATOM 7600 C C . LYS B 1 228 ? 23.422 32.219 3.678 1 67.31 228 LYS B C 1
ATOM 7602 O O . LYS B 1 228 ? 24.375 32.656 3.033 1 67.31 228 LYS B O 1
ATOM 7607 N N . ASN B 1 229 ? 23.359 31.047 4.184 1 70.25 229 ASN B N 1
ATOM 7608 C CA . ASN B 1 229 ? 24.625 30.344 4.426 1 70.25 229 ASN B CA 1
ATOM 7609 C C . ASN B 1 229 ? 24.922 29.328 3.33 1 70.25 229 ASN B C 1
ATOM 7611 O O . ASN B 1 229 ? 26.047 28.844 3.209 1 70.25 229 ASN B O 1
ATOM 7615 N N . VAL B 1 230 ? 23.891 28.984 2.662 1 76.5 230 VAL B N 1
ATOM 7616 C CA . VAL B 1 230 ? 24.094 27.953 1.644 1 76.5 230 VAL B CA 1
ATOM 7617 C C . VAL B 1 230 ? 23.797 28.531 0.261 1 76.5 230 VAL B C 1
ATOM 7619 O O . VAL B 1 230 ? 22.688 29 -0 1 76.5 230 VAL B O 1
ATOM 7622 N N . SER B 1 231 ? 24.812 28.656 -0.505 1 78.62 231 SER B N 1
ATOM 7623 C CA . SER B 1 231 ? 24.594 29.156 -1.861 1 78.62 231 SER B CA 1
ATOM 7624 C C . SER B 1 231 ? 24.688 28.016 -2.881 1 78.62 231 SER B C 1
ATOM 7626 O O . SER B 1 231 ? 25.734 27.391 -3.025 1 78.62 231 SER B O 1
ATOM 7628 N N . MET B 1 232 ? 23.578 27.641 -3.355 1 85.56 232 MET B N 1
ATOM 7629 C CA . MET B 1 232 ? 23.5 26.641 -4.422 1 85.56 232 MET B CA 1
ATOM 7630 C C . MET B 1 232 ? 22.672 27.172 -5.594 1 85.56 232 MET B C 1
ATOM 7632 O O . MET B 1 232 ? 21.672 27.859 -5.395 1 85.56 232 MET B O 1
ATOM 7636 N N . THR B 1 233 ? 23.188 26.859 -6.754 1 83.69 233 THR B N 1
ATOM 7637 C CA . THR B 1 233 ? 22.438 27.25 -7.941 1 83.69 233 THR B CA 1
ATOM 7638 C C . THR B 1 233 ? 21.188 26.375 -8.086 1 83.69 233 THR B C 1
ATOM 7640 O O . THR B 1 233 ? 21.078 25.328 -7.465 1 83.69 233 THR B O 1
ATOM 7643 N N . LYS B 1 234 ? 20.328 26.828 -8.844 1 85.12 234 LYS B N 1
ATOM 7644 C CA . LYS B 1 234 ? 19.094 26.109 -9.078 1 85.12 234 LYS B CA 1
ATOM 7645 C C . LYS B 1 234 ? 19.359 24.734 -9.688 1 85.12 234 LYS B C 1
ATOM 7647 O O . LYS B 1 234 ? 18.703 23.75 -9.336 1 85.12 234 LYS B O 1
ATOM 7652 N N . ASP B 1 235 ? 20.344 24.656 -10.523 1 86.88 235 ASP B N 1
ATOM 7653 C CA . ASP B 1 235 ? 20.672 23.391 -11.18 1 86.88 235 ASP B CA 1
ATOM 7654 C C . ASP B 1 235 ? 21.281 22.406 -10.195 1 86.88 235 ASP B C 1
ATOM 7656 O O . ASP B 1 235 ? 21.047 21.203 -10.281 1 86.88 235 ASP B O 1
ATOM 7660 N N . GLU B 1 236 ? 22 22.969 -9.367 1 88 236 GLU B N 1
ATOM 7661 C CA . GLU B 1 236 ? 22.625 22.125 -8.359 1 88 236 GLU B CA 1
ATOM 7662 C C . GLU B 1 236 ? 21.578 21.547 -7.402 1 88 236 GLU B C 1
ATOM 7664 O O . GLU B 1 236 ? 21.672 20.391 -6.98 1 88 236 GLU B O 1
ATOM 7669 N N . VAL B 1 237 ? 20.719 22.391 -7.094 1 91.69 237 VAL B N 1
ATOM 7670 C CA . VAL B 1 237 ? 19.641 21.969 -6.203 1 91.69 237 VAL B CA 1
ATOM 7671 C C . VAL B 1 237 ? 18.828 20.859 -6.863 1 91.69 237 VAL B C 1
ATOM 7673 O O . VAL B 1 237 ? 18.547 19.844 -6.23 1 91.69 237 VAL B O 1
ATOM 7676 N N . GLU B 1 238 ? 18.562 21 -8.094 1 90.81 238 GLU B N 1
ATOM 7677 C CA . GLU B 1 238 ? 17.781 20 -8.82 1 90.81 238 GLU B CA 1
ATOM 7678 C C . GLU B 1 238 ? 18.547 18.688 -8.953 1 90.81 238 GLU B C 1
ATOM 7680 O O . GLU B 1 238 ? 17.969 17.609 -8.844 1 90.81 238 GLU B O 1
ATOM 7685 N N . GLN B 1 239 ? 19.75 18.828 -9.195 1 91.56 239 GLN B N 1
ATOM 7686 C CA . GLN B 1 239 ? 20.578 17.641 -9.305 1 91.56 239 GLN B CA 1
ATOM 7687 C C . GLN B 1 239 ? 20.656 16.906 -7.969 1 91.56 239 GLN B C 1
ATOM 7689 O O . GLN B 1 239 ? 20.641 15.664 -7.93 1 91.56 239 GLN B O 1
ATOM 7694 N N . LEU B 1 240 ? 20.859 17.656 -6.953 1 93.31 240 LEU B N 1
ATOM 7695 C CA . LEU B 1 240 ? 20.938 17.062 -5.625 1 93.31 240 LEU B CA 1
ATOM 7696 C C . LEU B 1 240 ? 19.609 16.375 -5.262 1 93.31 240 LEU B C 1
ATOM 7698 O O . LEU B 1 240 ? 19.609 15.305 -4.664 1 93.31 240 LEU B O 1
ATOM 7702 N N . ILE B 1 241 ? 18.5 17 -5.586 1 94.94 241 ILE B N 1
ATOM 7703 C CA . ILE B 1 241 ? 17.172 16.422 -5.34 1 94.94 241 ILE B CA 1
ATOM 7704 C C . ILE B 1 241 ? 17.047 15.094 -6.094 1 94.94 241 ILE B C 1
ATOM 7706 O O . ILE B 1 241 ? 16.625 14.086 -5.52 1 94.94 241 ILE B O 1
ATOM 7710 N N . LEU B 1 242 ? 17.469 15.102 -7.316 1 94 242 LEU B N 1
ATOM 7711 C CA . LEU B 1 242 ? 17.375 13.898 -8.141 1 94 242 LEU B CA 1
ATOM 7712 C C . LEU B 1 242 ? 18.266 12.789 -7.582 1 94 242 LEU B C 1
ATOM 7714 O O . LEU B 1 242 ? 17.844 11.633 -7.523 1 94 242 LEU B O 1
ATOM 7718 N N . THR B 1 243 ? 19.375 13.156 -7.191 1 94.12 243 THR B N 1
ATOM 7719 C CA . THR B 1 243 ? 20.297 12.18 -6.629 1 94.12 243 THR B CA 1
ATOM 7720 C C . THR B 1 243 ? 19.734 11.57 -5.355 1 94.12 243 THR B C 1
ATOM 7722 O O . THR B 1 243 ? 19.797 10.352 -5.152 1 94.12 243 THR B O 1
ATOM 7725 N N . CYS B 1 244 ? 19.203 12.414 -4.516 1 96.25 244 CYS B N 1
ATOM 7726 C CA . CYS B 1 244 ? 18.641 11.93 -3.268 1 96.25 244 CYS B CA 1
ATOM 7727 C C . CYS B 1 244 ? 17.453 11 -3.533 1 96.25 244 CYS B C 1
ATOM 7729 O O . CYS B 1 244 ? 17.359 9.922 -2.945 1 96.25 244 CYS B O 1
ATOM 7731 N N . LYS B 1 245 ? 16.594 11.383 -4.406 1 96 245 LYS B N 1
ATOM 7732 C CA . LYS B 1 245 ? 15.422 10.562 -4.73 1 96 245 LYS B CA 1
ATOM 7733 C C . LYS B 1 245 ? 15.844 9.203 -5.277 1 96 245 LYS B C 1
ATOM 7735 O O . LYS B 1 245 ? 15.32 8.172 -4.859 1 96 245 LYS B O 1
ATOM 7740 N N . GLN B 1 246 ? 16.797 9.219 -6.16 1 94.69 246 GLN B N 1
ATOM 7741 C CA . GLN B 1 246 ? 17.234 7.98 -6.793 1 94.69 246 GLN B CA 1
ATOM 7742 C C . GLN B 1 246 ? 17.906 7.055 -5.785 1 94.69 246 GLN B C 1
ATOM 7744 O O . GLN B 1 246 ? 17.656 5.852 -5.766 1 94.69 246 GLN B O 1
ATOM 7749 N N . LYS B 1 247 ? 18.688 7.656 -4.98 1 95.06 247 LYS B N 1
ATOM 7750 C CA . LYS B 1 247 ? 19.375 6.852 -3.977 1 95.06 247 LYS B CA 1
ATOM 7751 C C . LYS B 1 247 ? 18.375 6.238 -2.99 1 95.06 247 LYS B C 1
ATOM 7753 O O . LYS B 1 247 ? 18.5 5.07 -2.617 1 95.06 247 LYS B O 1
ATOM 7758 N N . ILE B 1 248 ? 17.453 7 -2.555 1 97.38 248 ILE B N 1
ATOM 7759 C CA . ILE B 1 248 ? 16.484 6.535 -1.579 1 97.38 248 ILE B CA 1
ATOM 7760 C C . ILE B 1 248 ? 15.656 5.398 -2.178 1 97.38 248 ILE B C 1
ATOM 7762 O O . ILE B 1 248 ? 15.508 4.34 -1.562 1 97.38 248 ILE B O 1
ATOM 7766 N N . ILE B 1 249 ? 15.18 5.535 -3.377 1 96.38 249 ILE B N 1
ATOM 7767 C CA . ILE B 1 249 ? 14.289 4.555 -3.984 1 96.38 249 ILE B CA 1
ATOM 7768 C C . ILE B 1 249 ? 15.055 3.258 -4.25 1 96.38 249 ILE B C 1
ATOM 7770 O O . ILE B 1 249 ? 14.508 2.166 -4.07 1 96.38 249 ILE B O 1
ATOM 7774 N N . LEU B 1 250 ? 16.266 3.346 -4.656 1 95.12 250 LEU B N 1
ATOM 7775 C CA . LEU B 1 250 ? 17.047 2.162 -4.992 1 95.12 250 LEU B CA 1
ATOM 7776 C C . LEU B 1 250 ? 17.422 1.39 -3.736 1 95.12 250 LEU B C 1
ATOM 7778 O O . LEU B 1 250 ? 17.531 0.161 -3.766 1 95.12 250 LEU B O 1
ATOM 7782 N N . GLU B 1 251 ? 17.516 2.115 -2.664 1 94.19 251 GLU B N 1
ATOM 7783 C CA . GLU B 1 251 ? 17.922 1.448 -1.434 1 94.19 251 GLU B CA 1
ATOM 7784 C C . GLU B 1 251 ? 16.719 1.025 -0.599 1 94.19 251 GLU B C 1
ATOM 7786 O O . GLU B 1 251 ? 16.844 0.182 0.292 1 94.19 251 GLU B O 1
ATOM 7791 N N . CYS B 1 252 ? 15.562 1.579 -0.927 1 95.62 252 CYS B N 1
ATOM 7792 C CA . CYS B 1 252 ? 14.445 1.371 -0.011 1 95.62 252 CYS B CA 1
ATOM 7793 C C . CYS B 1 252 ? 13.312 0.618 -0.695 1 95.62 252 CYS B C 1
ATOM 7795 O O . CYS B 1 252 ? 12.25 0.42 -0.105 1 95.62 252 CYS B O 1
ATOM 7797 N N . TYR B 1 253 ? 13.43 0.157 -1.944 1 93.56 253 TYR B N 1
ATOM 7798 C CA . TYR B 1 253 ? 12.32 -0.566 -2.553 1 93.56 253 TYR B CA 1
ATOM 7799 C C . TYR B 1 253 ? 12.203 -1.971 -1.975 1 93.56 253 TYR B C 1
ATOM 7801 O O . TYR B 1 253 ? 11.25 -2.695 -2.277 1 93.56 253 TYR B O 1
ATOM 7809 N N . SER B 1 254 ? 13.125 -2.406 -1.147 1 93.38 254 SER B N 1
ATOM 7810 C CA . SER B 1 254 ? 13.062 -3.588 -0.293 1 93.38 254 SER B CA 1
ATOM 7811 C C . SER B 1 254 ? 13.281 -3.223 1.171 1 93.38 254 SER B C 1
ATOM 7813 O O . SER B 1 254 ? 14.406 -3.307 1.675 1 93.38 254 SER B O 1
ATOM 7815 N N . ILE B 1 255 ? 12.242 -2.938 1.888 1 94.06 255 ILE B N 1
ATOM 7816 C CA . ILE B 1 255 ? 12.344 -2.375 3.23 1 94.06 255 ILE B CA 1
ATOM 7817 C C . ILE B 1 255 ? 12.492 -3.5 4.25 1 94.06 255 ILE B C 1
ATOM 7819 O O . ILE B 1 255 ? 11.617 -4.355 4.379 1 94.06 255 ILE B O 1
ATOM 7823 N N . SER B 1 256 ? 13.625 -3.506 4.949 1 92 256 SER B N 1
ATOM 7824 C CA . SER B 1 256 ? 13.875 -4.543 5.945 1 92 256 SER B CA 1
ATOM 7825 C C . SER B 1 256 ? 14.383 -3.947 7.25 1 92 256 SER B C 1
ATOM 7827 O O . SER B 1 256 ? 14.633 -4.672 8.219 1 92 256 SER B O 1
ATOM 7829 N N . SER B 1 257 ? 14.523 -2.607 7.266 1 94.19 257 SER B N 1
ATOM 7830 C CA . SER B 1 257 ? 15.07 -1.97 8.461 1 94.19 257 SER B CA 1
ATOM 7831 C C . SER B 1 257 ? 14.312 -0.689 8.797 1 94.19 257 SER B C 1
ATOM 7833 O O . SER B 1 257 ? 13.594 -0.144 7.953 1 94.19 257 SER B O 1
ATOM 7835 N N . ILE B 1 258 ? 14.555 -0.271 10.031 1 95.31 258 ILE B N 1
ATOM 7836 C CA . ILE B 1 258 ? 13.891 0.938 10.508 1 95.31 258 ILE B CA 1
ATOM 7837 C C . ILE B 1 258 ? 14.453 2.156 9.781 1 95.31 258 ILE B C 1
ATOM 7839 O O . ILE B 1 258 ? 13.711 3.078 9.438 1 95.31 258 ILE B O 1
ATOM 7843 N N . VAL B 1 259 ? 15.758 2.168 9.523 1 95.75 259 VAL B N 1
ATOM 7844 C CA . VAL B 1 259 ? 16.406 3.301 8.875 1 95.75 259 VAL B CA 1
ATOM 7845 C C . VAL B 1 259 ? 15.883 3.455 7.449 1 95.75 259 VAL B C 1
ATOM 7847 O O . VAL B 1 259 ? 15.656 4.574 6.984 1 95.75 259 VAL B O 1
ATOM 7850 N N . GLN B 1 260 ? 15.672 2.346 6.766 1 97.06 260 GLN B N 1
ATOM 7851 C CA . GLN B 1 260 ? 15.094 2.389 5.426 1 97.06 260 GLN B CA 1
ATOM 7852 C C . GLN B 1 260 ? 13.68 2.955 5.453 1 97.06 260 GLN B C 1
ATOM 7854 O O . GLN B 1 260 ? 13.32 3.793 4.621 1 97.06 260 GLN B O 1
ATOM 7859 N N . LEU B 1 261 ? 12.914 2.477 6.418 1 97.81 261 LEU B N 1
ATOM 7860 C CA . LEU B 1 261 ? 11.539 2.939 6.531 1 97.81 261 LEU B CA 1
ATOM 7861 C C . LEU B 1 261 ? 11.484 4.426 6.867 1 97.81 261 LEU B C 1
ATOM 7863 O O . LEU B 1 261 ? 10.648 5.16 6.34 1 97.81 261 LEU B O 1
ATOM 7867 N N . GLN B 1 262 ? 12.367 4.898 7.734 1 97.88 262 GLN B N 1
ATOM 7868 C CA . GLN B 1 262 ? 12.445 6.316 8.062 1 97.88 262 GLN B CA 1
ATOM 7869 C C . GLN B 1 262 ? 12.789 7.152 6.836 1 97.88 262 GLN B C 1
ATOM 7871 O O . GLN B 1 262 ? 12.211 8.219 6.621 1 97.88 262 GLN B O 1
ATOM 7876 N N . THR B 1 263 ? 13.734 6.656 6.07 1 98 263 THR B N 1
ATOM 7877 C CA . THR B 1 263 ? 14.203 7.398 4.906 1 98 263 THR B CA 1
ATOM 7878 C C . THR B 1 263 ? 13.109 7.508 3.852 1 98 263 THR B C 1
ATOM 7880 O O . THR B 1 263 ? 12.898 8.578 3.27 1 98 263 THR B O 1
ATOM 7883 N N . ILE B 1 264 ? 12.414 6.398 3.604 1 98 264 ILE B N 1
ATOM 7884 C CA . ILE B 1 264 ? 11.352 6.43 2.605 1 98 264 ILE B CA 1
ATOM 7885 C C . ILE B 1 264 ? 10.188 7.281 3.115 1 98 264 ILE B C 1
ATOM 7887 O O . ILE B 1 264 ? 9.508 7.949 2.332 1 98 264 ILE B O 1
ATOM 7891 N N . ALA B 1 265 ? 9.914 7.305 4.43 1 98.25 265 ALA B N 1
ATOM 7892 C CA . ALA B 1 265 ? 8.883 8.164 5.012 1 98.25 265 ALA B CA 1
ATOM 7893 C C . ALA B 1 265 ? 9.219 9.633 4.801 1 98.25 265 ALA B C 1
ATOM 7895 O O . ALA B 1 265 ? 8.328 10.453 4.551 1 98.25 265 ALA B O 1
ATOM 7896 N N . LEU B 1 266 ? 10.484 9.977 4.934 1 98.44 266 LEU B N 1
ATOM 7897 C CA . LEU B 1 266 ? 10.906 11.344 4.672 1 98.44 266 LEU B CA 1
ATOM 7898 C C . LEU B 1 266 ? 10.695 11.711 3.205 1 98.44 266 LEU B C 1
ATOM 7900 O O . LEU B 1 266 ? 10.328 12.844 2.887 1 98.44 266 LEU B O 1
ATOM 7904 N N . MET B 1 267 ? 10.984 10.766 2.346 1 98.31 267 MET B N 1
ATOM 7905 C CA . MET B 1 267 ? 10.719 11.008 0.931 1 98.31 267 MET B CA 1
ATOM 7906 C C . MET B 1 267 ? 9.227 11.18 0.679 1 98.31 267 MET B C 1
ATOM 7908 O O . MET B 1 267 ? 8.82 11.992 -0.155 1 98.31 267 MET B O 1
ATOM 7912 N N . ALA B 1 268 ? 8.43 10.414 1.381 1 98.12 268 ALA B N 1
ATOM 7913 C CA . ALA B 1 268 ? 6.98 10.562 1.275 1 98.12 268 ALA B CA 1
ATOM 7914 C C . ALA B 1 268 ? 6.539 11.953 1.71 1 98.12 268 ALA B C 1
ATOM 7916 O O . ALA B 1 268 ? 5.676 12.562 1.075 1 98.12 268 ALA B O 1
ATOM 7917 N N . TYR B 1 269 ? 7.113 12.445 2.812 1 98.25 269 TYR B N 1
ATOM 7918 C CA . TYR B 1 269 ? 6.805 13.789 3.293 1 98.25 269 TYR B CA 1
ATOM 7919 C C . TYR B 1 269 ? 7.137 14.836 2.236 1 98.25 269 TYR B C 1
ATOM 7921 O O . TYR B 1 269 ? 6.348 15.75 1.99 1 98.25 269 TYR B O 1
ATOM 7929 N N . TYR B 1 270 ? 8.289 14.641 1.625 1 97.69 270 TYR B N 1
ATOM 7930 C CA . TYR B 1 270 ? 8.719 15.539 0.56 1 97.69 270 TYR B CA 1
ATOM 7931 C C . TYR B 1 270 ? 7.746 15.5 -0.614 1 97.69 270 TYR B C 1
ATOM 7933 O O . TYR B 1 270 ? 7.336 16.547 -1.123 1 97.69 270 TYR B O 1
ATOM 7941 N N . SER B 1 271 ? 7.375 14.289 -1.09 1 96.75 271 SER B N 1
ATOM 7942 C CA . SER B 1 271 ? 6.512 14.125 -2.256 1 96.75 271 SER B CA 1
ATOM 7943 C C . SER B 1 271 ? 5.117 14.672 -1.995 1 96.75 271 SER B C 1
ATOM 7945 O O . SER B 1 271 ? 4.523 15.32 -2.865 1 96.75 271 SER B O 1
ATOM 7947 N N . PHE B 1 272 ? 4.598 14.422 -0.871 1 96.5 272 PHE B N 1
ATOM 7948 C CA . PHE B 1 272 ? 3.275 14.93 -0.523 1 96.5 272 PHE B CA 1
ATOM 7949 C C . PHE B 1 272 ? 3.279 16.453 -0.459 1 96.5 272 PHE B C 1
ATOM 7951 O O . PHE B 1 272 ? 2.383 17.109 -1 1 96.5 272 PHE B O 1
ATOM 7958 N N . GLY B 1 273 ? 4.285 17 0.274 1 96.31 273 GLY B N 1
ATOM 7959 C CA . GLY B 1 273 ? 4.367 18.438 0.44 1 96.31 273 GLY B CA 1
ATOM 7960 C C . GLY B 1 273 ? 4.477 19.188 -0.875 1 96.31 273 GLY B C 1
ATOM 7961 O O . GLY B 1 273 ? 4.098 20.359 -0.966 1 96.31 273 GLY B O 1
ATOM 7962 N N . ASN B 1 274 ? 4.992 18.484 -1.837 1 93.12 274 ASN B N 1
ATOM 7963 C CA . ASN B 1 274 ? 5.18 19.156 -3.121 1 93.12 274 ASN B CA 1
ATOM 7964 C C . ASN B 1 274 ? 4.117 18.734 -4.133 1 93.12 274 ASN B C 1
ATOM 7966 O O . ASN B 1 274 ? 4.223 19.047 -5.316 1 93.12 274 ASN B O 1
ATOM 7970 N N . SER B 1 275 ? 3.139 17.984 -3.744 1 85.75 275 SER B N 1
ATOM 7971 C CA . SER B 1 275 ? 1.933 17.609 -4.484 1 85.75 275 SER B CA 1
ATOM 7972 C C . SER B 1 275 ? 2.271 16.797 -5.723 1 85.75 275 SER B C 1
ATOM 7974 O O . SER B 1 275 ? 1.718 17.031 -6.797 1 85.75 275 SER B O 1
ATOM 7976 N N . PHE B 1 276 ? 3.213 15.93 -5.57 1 84.75 276 PHE B N 1
ATOM 7977 C CA . PHE B 1 276 ? 3.459 14.914 -6.582 1 84.75 276 PHE B CA 1
ATOM 7978 C C . PHE B 1 276 ? 2.549 13.711 -6.371 1 84.75 276 PHE B C 1
ATOM 7980 O O . PHE B 1 276 ? 2.969 12.695 -5.809 1 84.75 276 PHE B O 1
ATOM 7987 N N . VAL B 1 277 ? 1.35 13.812 -6.859 1 84.56 277 VAL B N 1
ATOM 7988 C CA . VAL B 1 277 ? 0.268 12.922 -6.453 1 84.56 277 VAL B CA 1
ATOM 7989 C C . VAL B 1 277 ? 0.627 11.477 -6.797 1 84.56 277 VAL B C 1
ATOM 7991 O O . VAL B 1 277 ? 0.587 10.602 -5.934 1 84.56 277 VAL B O 1
ATOM 7994 N N . PRO B 1 278 ? 1.084 11.172 -8.055 1 87.12 278 PRO B N 1
ATOM 7995 C CA . PRO B 1 278 ? 1.412 9.773 -8.344 1 87.12 278 PRO B CA 1
ATOM 7996 C C . PRO B 1 278 ? 2.6 9.273 -7.527 1 87.12 278 PRO B C 1
ATOM 7998 O O . PRO B 1 278 ? 2.59 8.133 -7.055 1 87.12 278 PRO B O 1
ATOM 8001 N N . GLU B 1 279 ? 3.561 10.117 -7.367 1 93.75 279 GLU B N 1
ATOM 8002 C CA . GLU B 1 279 ? 4.742 9.734 -6.598 1 93.75 279 GLU B CA 1
ATOM 8003 C C . GLU B 1 279 ? 4.395 9.531 -5.125 1 93.75 279 GLU B C 1
ATOM 8005 O O . GLU B 1 279 ? 4.801 8.531 -4.523 1 93.75 279 GLU B O 1
ATOM 8010 N N . SER B 1 280 ? 3.688 10.547 -4.57 1 95.12 280 SER B N 1
ATOM 8011 C CA . SER B 1 280 ? 3.328 10.453 -3.158 1 95.12 280 SER B CA 1
ATOM 8012 C C . SER B 1 280 ? 2.518 9.188 -2.879 1 95.12 280 SER B C 1
ATOM 8014 O O . SER B 1 280 ? 2.748 8.508 -1.878 1 95.12 280 SER B O 1
ATOM 8016 N N . SER B 1 281 ? 1.601 8.82 -3.791 1 93.56 281 SER B N 1
ATOM 8017 C CA . SER B 1 281 ? 0.776 7.633 -3.605 1 93.56 281 SER B CA 1
ATOM 8018 C C . SER B 1 281 ? 1.627 6.367 -3.59 1 93.56 281 SER B C 1
ATOM 8020 O O . SER B 1 281 ? 1.445 5.5 -2.732 1 93.56 281 SER B O 1
ATOM 8022 N N . SER B 1 282 ? 2.574 6.266 -4.5 1 95.12 282 SER B N 1
ATOM 8023 C CA . SER B 1 282 ? 3.436 5.094 -4.594 1 95.12 282 SER B CA 1
ATOM 8024 C C . SER B 1 282 ? 4.34 4.969 -3.371 1 95.12 282 SER B C 1
ATOM 8026 O O . SER B 1 282 ? 4.465 3.887 -2.793 1 95.12 282 SER B O 1
ATOM 8028 N N . ILE B 1 283 ? 4.922 6.098 -2.971 1 97.31 283 ILE B N 1
ATOM 8029 C CA . ILE B 1 283 ? 5.895 6.082 -1.882 1 97.31 283 ILE B CA 1
ATOM 8030 C C . ILE B 1 283 ? 5.18 5.852 -0.554 1 97.31 283 ILE B C 1
ATOM 8032 O O . ILE B 1 283 ? 5.699 5.156 0.324 1 97.31 283 ILE B O 1
ATOM 8036 N N . ILE B 1 284 ? 4.043 6.441 -0.391 1 97.12 284 ILE B N 1
ATOM 8037 C CA . ILE B 1 284 ? 3.26 6.207 0.818 1 97.12 284 ILE B CA 1
ATOM 8038 C C . ILE B 1 284 ? 2.805 4.754 0.867 1 97.12 284 ILE B C 1
ATOM 8040 O O . ILE B 1 284 ? 2.812 4.129 1.932 1 97.12 284 ILE B O 1
ATOM 8044 N N . GLY B 1 285 ? 2.398 4.211 -0.297 1 95.75 285 GLY B N 1
ATOM 8045 C CA . GLY B 1 285 ? 2.072 2.795 -0.353 1 95.75 285 GLY B CA 1
ATOM 8046 C C . GLY B 1 285 ? 3.217 1.902 0.089 1 95.75 285 GLY B C 1
ATOM 8047 O O . GLY B 1 285 ? 3.018 0.969 0.869 1 95.75 285 GLY B O 1
ATOM 8048 N N . MET B 1 286 ? 4.383 2.219 -0.388 1 96.25 286 MET B N 1
ATOM 8049 C CA . MET B 1 286 ? 5.574 1.47 -0.009 1 96.25 286 MET B CA 1
ATOM 8050 C C . MET B 1 286 ? 5.852 1.604 1.485 1 96.25 286 MET B C 1
ATOM 8052 O O . MET B 1 286 ? 6.219 0.63 2.143 1 96.25 286 MET B O 1
ATOM 8056 N N . SER B 1 287 ? 5.66 2.801 2.033 1 97 287 SER B N 1
ATOM 8057 C CA . SER B 1 287 ? 5.879 3.035 3.457 1 97 287 SER B CA 1
ATOM 8058 C C . SER B 1 287 ? 4.879 2.254 4.305 1 97 287 SER B C 1
ATOM 8060 O O . SER B 1 287 ? 5.238 1.71 5.352 1 97 287 SER B O 1
ATOM 8062 N N . ALA B 1 288 ? 3.674 2.244 3.844 1 96.44 288 ALA B N 1
ATOM 8063 C CA . ALA B 1 288 ? 2.629 1.537 4.582 1 96.44 288 ALA B CA 1
ATOM 8064 C C . ALA B 1 288 ? 2.908 0.038 4.625 1 96.44 288 ALA B C 1
ATOM 8066 O O . ALA B 1 288 ? 2.814 -0.586 5.684 1 96.44 288 ALA B O 1
ATOM 8067 N N . THR B 1 289 ? 3.238 -0.559 3.498 1 95.38 289 THR B N 1
ATOM 8068 C CA . THR B 1 289 ? 3.543 -1.985 3.467 1 95.38 289 THR B CA 1
ATOM 8069 C C . THR B 1 289 ? 4.793 -2.289 4.285 1 95.38 289 THR B C 1
ATOM 8071 O O . THR B 1 289 ? 4.883 -3.34 4.926 1 95.38 289 THR B O 1
ATOM 8074 N N . GLY B 1 290 ? 5.781 -1.361 4.199 1 94.81 290 GLY B N 1
ATOM 8075 C CA . GLY B 1 290 ? 6.969 -1.525 5.023 1 94.81 290 GLY B CA 1
ATOM 8076 C C . GLY B 1 290 ? 6.668 -1.521 6.508 1 94.81 290 GLY B C 1
ATOM 8077 O O . GLY B 1 290 ? 7.207 -2.338 7.262 1 94.81 290 GLY B O 1
ATOM 8078 N N . MET B 1 291 ? 5.82 -0.661 6.902 1 95.12 291 MET B N 1
ATOM 8079 C CA . MET B 1 291 ? 5.43 -0.557 8.305 1 95.12 291 MET B CA 1
ATOM 8080 C C . MET B 1 291 ? 4.727 -1.828 8.773 1 95.12 291 MET B C 1
ATOM 8082 O O . MET B 1 291 ? 4.984 -2.316 9.875 1 95.12 291 MET B O 1
ATOM 8086 N N . ILE B 1 292 ? 3.881 -2.389 7.965 1 93.38 292 ILE B N 1
ATOM 8087 C CA . ILE B 1 292 ? 3.127 -3.596 8.281 1 93.38 292 ILE B CA 1
ATOM 8088 C C . ILE B 1 292 ? 4.066 -4.797 8.312 1 93.38 292 ILE B C 1
ATOM 8090 O O . ILE B 1 292 ? 4.02 -5.609 9.242 1 93.38 292 ILE B O 1
ATOM 8094 N N . HIS B 1 293 ? 4.945 -4.812 7.309 1 90.81 293 HIS B N 1
ATOM 8095 C CA . HIS B 1 293 ? 5.891 -5.918 7.207 1 90.81 293 HIS B CA 1
ATOM 8096 C C . HIS B 1 293 ? 6.824 -5.961 8.414 1 90.81 293 HIS B C 1
ATOM 8098 O O . HIS B 1 293 ? 7.176 -7.039 8.898 1 90.81 293 HIS B O 1
ATOM 8104 N N . LEU B 1 294 ? 7.207 -4.793 8.891 1 92.38 294 LEU B N 1
ATOM 8105 C CA . LEU B 1 294 ? 8.117 -4.711 10.023 1 92.38 294 LEU B CA 1
ATOM 8106 C C . LEU B 1 294 ? 7.363 -4.828 11.344 1 92.38 294 LEU B C 1
ATOM 8108 O O . LEU B 1 294 ? 7.961 -4.746 12.414 1 92.38 294 LEU B O 1
ATOM 8112 N N . ASN B 1 295 ? 6.074 -4.988 11.359 1 88.62 295 ASN B N 1
ATOM 8113 C CA . ASN B 1 295 ? 5.195 -5.18 12.508 1 88.62 295 ASN B CA 1
ATOM 8114 C C . ASN B 1 295 ? 5.23 -3.977 13.445 1 88.62 295 ASN B C 1
ATOM 8116 O O . ASN B 1 295 ? 5.227 -4.137 14.664 1 88.62 295 ASN B O 1
ATOM 8120 N N . ILE B 1 296 ? 5.43 -2.812 12.898 1 89.31 296 ILE B N 1
ATOM 8121 C CA . ILE B 1 296 ? 5.414 -1.589 13.688 1 89.31 296 ILE B CA 1
ATOM 8122 C C . ILE B 1 296 ? 3.975 -1.229 14.055 1 89.31 296 ILE B C 1
ATOM 8124 O O . ILE B 1 296 ? 3.721 -0.655 15.117 1 89.31 296 ILE B O 1
ATOM 8128 N N . SER B 1 297 ? 3.059 -1.672 13.32 1 77.69 297 SER B N 1
ATOM 8129 C CA . SER B 1 297 ? 1.655 -1.311 13.492 1 77.69 297 SER B CA 1
ATOM 8130 C C . SER B 1 297 ? 1.015 -2.104 14.625 1 77.69 297 SER B C 1
ATOM 8132 O O . SER B 1 297 ? -0.063 -1.748 15.102 1 77.69 297 SER B O 1
ATOM 8134 N N . VAL B 1 298 ? 1.569 -3.32 15.055 1 64.44 298 VAL B N 1
ATOM 8135 C CA . VAL B 1 298 ? 0.907 -4.191 16.016 1 64.44 298 VAL B CA 1
ATOM 8136 C C . VAL B 1 298 ? 1.665 -4.164 17.344 1 64.44 298 VAL B C 1
ATOM 8138 O O . VAL B 1 298 ? 1.139 -4.586 18.375 1 64.44 298 VAL B O 1
ATOM 8141 N N . THR B 1 299 ? 2.947 -3.844 17.5 1 54.56 299 THR B N 1
ATOM 8142 C CA . THR B 1 299 ? 3.826 -4.051 18.641 1 54.56 299 THR B CA 1
ATOM 8143 C C . THR B 1 299 ? 3.232 -3.426 19.906 1 54.56 299 THR B C 1
ATOM 8145 O O . THR B 1 299 ? 3.633 -3.766 21.016 1 54.56 299 THR B O 1
ATOM 8148 N N . ASN B 1 300 ? 2.371 -2.414 19.891 1 48.75 300 ASN B N 1
ATOM 8149 C CA . ASN B 1 300 ? 2.438 -1.625 21.125 1 48.75 300 ASN B CA 1
ATOM 8150 C C . ASN B 1 300 ? 1.658 -2.283 22.266 1 48.75 300 ASN B C 1
ATOM 8152 O O . ASN B 1 300 ? 1.619 -1.763 23.375 1 48.75 300 ASN B O 1
ATOM 8156 N N . ASP B 1 301 ? 0.696 -3.104 22 1 43.47 301 ASP B N 1
ATOM 8157 C CA . ASP B 1 301 ? -0.161 -3.201 23.172 1 43.47 301 ASP B CA 1
ATOM 8158 C C . ASP B 1 301 ? 0.412 -4.188 24.188 1 43.47 301 ASP B C 1
ATOM 8160 O O . ASP B 1 301 ? -0.332 -4.785 24.969 1 43.47 301 ASP B O 1
ATOM 8164 N N . ALA B 1 302 ? 1.554 -4.77 24.156 1 37.41 302 ALA B N 1
ATOM 8165 C CA . ALA B 1 302 ? 1.695 -5.66 25.297 1 37.41 302 ALA B CA 1
ATOM 8166 C C . ALA B 1 302 ? 1.254 -4.973 26.594 1 37.41 302 ALA B C 1
ATOM 8168 O O . ALA B 1 302 ? 0.672 -5.605 27.469 1 37.41 302 ALA B O 1
ATOM 8169 N N . ASN B 1 303 ? 1.929 -3.803 27.062 1 32.75 303 ASN B N 1
ATOM 8170 C CA . ASN B 1 303 ? 1.671 -3.211 28.375 1 32.75 303 ASN B CA 1
ATOM 8171 C C . ASN B 1 303 ? 0.421 -2.336 28.359 1 32.75 303 ASN B C 1
ATOM 8173 O O . ASN B 1 303 ? 0.12 -1.657 29.344 1 32.75 303 ASN B O 1
ATOM 8177 N N . SER B 1 304 ? 0.061 -1.645 27.375 1 30 304 SER B N 1
ATOM 8178 C CA . SER B 1 304 ? -1.036 -0.739 27.688 1 30 304 SER B CA 1
ATOM 8179 C C . SER B 1 304 ? -2.312 -1.509 28.016 1 30 304 SER B C 1
ATOM 8181 O O . SER B 1 304 ? -2.811 -2.27 27.188 1 30 304 SER B O 1
ATOM 8183 N N . ARG B 1 305 ? -2.676 -1.569 29.328 1 30.69 305 ARG B N 1
ATOM 8184 C CA . ARG B 1 305 ? -3.9 -1.849 30.062 1 30.69 305 ARG B CA 1
ATOM 8185 C C . ARG B 1 305 ? -5.098 -1.138 29.438 1 30.69 305 ARG B C 1
ATOM 8187 O O . ARG B 1 305 ? -5.676 -0.238 30.047 1 30.69 305 ARG B O 1
ATOM 8194 N N . SER B 1 306 ? -5.062 -0.393 28.297 1 29.3 306 SER B N 1
ATOM 8195 C CA . SER B 1 306 ? -6.352 0.275 28.156 1 29.3 306 SER B CA 1
ATOM 8196 C C . SER B 1 306 ? -7.504 -0.666 28.484 1 29.3 306 SER B C 1
ATOM 8198 O O . SER B 1 306 ? -7.434 -1.866 28.219 1 29.3 306 SER B O 1
ATOM 8200 N N . THR B 1 307 ? -8.539 -0.196 29.281 1 29.75 307 THR B N 1
ATOM 8201 C CA . THR B 1 307 ? -9.828 -0.521 29.875 1 29.75 307 THR B CA 1
ATOM 8202 C C . THR B 1 307 ? -10.773 -1.126 28.844 1 29.75 307 THR B C 1
ATOM 8204 O O . THR B 1 307 ? -11.898 -1.507 29.156 1 29.75 307 THR B O 1
ATOM 8207 N N . SER B 1 308 ? -10.883 -0.373 27.625 1 29.91 308 SER B N 1
ATOM 8208 C CA . SER B 1 308 ? -12.102 -0.964 27.078 1 29.91 308 SER B CA 1
ATOM 8209 C C . SER B 1 308 ? -12.016 -2.486 27.062 1 29.91 308 SER B C 1
ATOM 8211 O O . SER B 1 308 ? -10.977 -3.053 26.734 1 29.91 308 SER B O 1
ATOM 8213 N N . SER B 1 309 ? -12.859 -3.135 27.766 1 31.03 309 SER B N 1
ATOM 8214 C CA . SER B 1 309 ? -13.242 -4.496 28.125 1 31.03 309 SER B CA 1
ATOM 8215 C C . SER B 1 309 ? -13.008 -5.465 26.969 1 31.03 309 SER B C 1
ATOM 8217 O O . SER B 1 309 ? -12.742 -6.648 27.188 1 31.03 309 SER B O 1
ATOM 8219 N N . ASP B 1 310 ? -13.508 -5.02 25.797 1 32.69 310 ASP B N 1
ATOM 8220 C CA . ASP B 1 310 ? -13.891 -6.109 24.906 1 32.69 310 ASP B CA 1
ATOM 8221 C C . ASP B 1 310 ? -12.664 -6.746 24.25 1 32.69 310 ASP B C 1
ATOM 8223 O O . ASP B 1 310 ? -12.672 -7.934 23.922 1 32.69 310 ASP B O 1
ATOM 8227 N N . THR B 1 311 ? -11.742 -5.906 23.438 1 35.09 311 THR B N 1
ATOM 8228 C CA . THR B 1 311 ? -10.766 -6.684 22.672 1 35.09 311 THR B CA 1
ATOM 8229 C C . THR B 1 311 ? -9.539 -6.992 23.531 1 35.09 311 THR B C 1
ATOM 8231 O O . THR B 1 311 ? -8.609 -6.18 23.609 1 35.09 311 THR B O 1
ATOM 8234 N N . THR B 1 312 ? -9.414 -7.129 24.797 1 36.69 312 THR B N 1
ATOM 8235 C CA . THR B 1 312 ? -8.445 -7.59 25.781 1 36.69 312 THR B CA 1
ATOM 8236 C C . THR B 1 312 ? -7.281 -8.305 25.109 1 36.69 312 THR B C 1
ATOM 8238 O O . THR B 1 312 ? -6.117 -7.973 25.344 1 36.69 312 THR B O 1
ATOM 8241 N N . LYS B 1 313 ? -7.238 -9.945 25.203 1 38.56 313 LYS B N 1
ATOM 8242 C CA . LYS B 1 313 ? -6.52 -11.211 25.312 1 38.56 313 LYS B CA 1
ATOM 8243 C C . LYS B 1 313 ? -6.086 -11.719 23.938 1 38.56 313 LYS B C 1
ATOM 8245 O O . LYS B 1 313 ? -6.645 -12.688 23.422 1 38.56 313 LYS B O 1
ATOM 8250 N N . ASP B 1 314 ? -5.93 -11.07 23.219 1 42.56 314 ASP B N 1
ATOM 8251 C CA . ASP B 1 314 ? -5.492 -11.438 21.875 1 42.56 314 ASP B CA 1
ATOM 8252 C C . ASP B 1 314 ? -4.406 -12.516 21.922 1 42.56 314 ASP B C 1
ATOM 8254 O O . ASP B 1 314 ? -4.078 -13.117 20.906 1 42.56 314 ASP B O 1
ATOM 8258 N N . SER B 1 315 ? -3.547 -12.266 22.938 1 49.56 315 SER B N 1
ATOM 8259 C CA . SER B 1 315 ? -2.508 -13.273 23.125 1 49.56 315 SER B CA 1
ATOM 8260 C C . SER B 1 315 ? -3.096 -14.586 23.641 1 49.56 315 SER B C 1
ATOM 8262 O O . SER B 1 315 ? -2.4 -15.375 24.281 1 49.56 315 SER B O 1
ATOM 8264 N N . LEU B 1 316 ? -4.391 -14.609 23.422 1 57.72 316 LEU B N 1
ATOM 8265 C CA . LEU B 1 316 ? -4.988 -15.781 24.062 1 57.72 316 LEU B CA 1
ATOM 8266 C C . LEU B 1 316 ? -4.797 -17.031 23.219 1 57.72 316 LEU B C 1
ATOM 8268 O O . LEU B 1 316 ? -4.82 -16.953 21.984 1 57.72 316 LEU B O 1
ATOM 8272 N N . PRO B 1 317 ? -4.258 -17.938 23.797 1 66 317 PRO B N 1
ATOM 8273 C CA . PRO B 1 317 ? -4.023 -19.234 23.141 1 66 317 PRO B CA 1
ATOM 8274 C C . PRO B 1 317 ? -5.195 -19.672 22.266 1 66 317 PRO B C 1
ATOM 8276 O O . PRO B 1 317 ? -5.02 -20.484 21.359 1 66 317 PRO B O 1
ATOM 8279 N N . PHE B 1 318 ? -6.316 -18.875 22.438 1 77.44 318 PHE B N 1
ATOM 8280 C CA . PHE B 1 318 ? -7.496 -19.406 21.766 1 77.44 318 PHE B CA 1
ATOM 8281 C C . PHE B 1 318 ? -7.844 -18.578 20.547 1 77.44 318 PHE B C 1
ATOM 8283 O O . PHE B 1 318 ? -8.859 -18.812 19.891 1 77.44 318 PHE B O 1
ATOM 8290 N N . VAL B 1 319 ? -6.969 -17.688 20.109 1 80.25 319 VAL B N 1
ATOM 8291 C CA . VAL B 1 319 ? -7.312 -16.828 18.984 1 80.25 319 VAL B CA 1
ATOM 8292 C C . VAL B 1 319 ? -6.836 -17.469 17.672 1 80.25 319 VAL B C 1
ATOM 8294 O O . VAL B 1 319 ? -5.672 -17.859 17.562 1 80.25 319 VAL B O 1
ATOM 8297 N N . ILE B 1 320 ? -7.785 -17.672 16.766 1 81.12 320 ILE B N 1
ATOM 8298 C CA . ILE B 1 320 ? -7.461 -18.234 15.461 1 81.12 320 ILE B CA 1
ATOM 8299 C C . ILE B 1 320 ? -7.211 -17.109 14.461 1 81.12 320 ILE B C 1
ATOM 8301 O O . ILE B 1 320 ? -8.125 -16.344 14.141 1 81.12 320 ILE B O 1
ATOM 8305 N N . ARG B 1 321 ? -5.965 -16.906 14.07 1 81 321 ARG B N 1
ATOM 8306 C CA . ARG B 1 321 ? -5.551 -15.969 13.039 1 81 321 ARG B CA 1
ATOM 8307 C C . ARG B 1 321 ? -4.18 -16.344 12.477 1 81 321 ARG B C 1
ATOM 8309 O O . ARG B 1 321 ? -3.379 -16.984 13.156 1 81 321 ARG B O 1
ATOM 8316 N N . PRO B 1 322 ? -3.994 -15.953 11.195 1 83 322 PRO B N 1
ATOM 8317 C CA . PRO B 1 322 ? -2.648 -16.188 10.672 1 83 322 PRO B CA 1
ATOM 8318 C C . PRO B 1 322 ? -1.562 -15.492 11.484 1 83 322 PRO B C 1
ATOM 8320 O O . PRO B 1 322 ? -1.768 -14.375 11.961 1 83 322 PRO B O 1
ATOM 8323 N N . LYS B 1 323 ? -0.538 -16.172 11.656 1 82.62 323 LYS B N 1
ATOM 8324 C CA . LYS B 1 323 ? 0.583 -15.633 12.414 1 82.62 323 LYS B CA 1
ATOM 8325 C C . LYS B 1 323 ? 1.608 -14.977 11.492 1 82.62 323 LYS B C 1
ATOM 8327 O O . LYS B 1 323 ? 1.858 -15.469 10.391 1 82.62 323 LYS B O 1
ATOM 8332 N N . ARG B 1 324 ? 2.135 -13.891 11.992 1 81.94 324 ARG B N 1
ATOM 8333 C CA . ARG B 1 324 ? 3.119 -13.156 11.203 1 81.94 324 ARG B CA 1
ATOM 8334 C C . ARG B 1 324 ? 4.516 -13.297 11.805 1 81.94 324 ARG B C 1
ATOM 8336 O O . ARG B 1 324 ? 4.66 -13.461 13.016 1 81.94 324 ARG B O 1
ATOM 8343 N N . ALA B 1 325 ? 5.477 -13.227 10.898 1 80.31 325 ALA B N 1
ATOM 8344 C CA . ALA B 1 325 ? 6.863 -13.297 11.352 1 80.31 325 ALA B CA 1
ATOM 8345 C C . ALA B 1 325 ? 7.293 -11.992 12.008 1 80.31 325 ALA B C 1
ATOM 8347 O O . ALA B 1 325 ? 6.934 -10.906 11.547 1 80.31 325 ALA B O 1
ATOM 8348 N N . LYS B 1 326 ? 7.898 -12.117 13.133 1 80.25 326 LYS B N 1
ATOM 8349 C CA . LYS B 1 326 ? 8.516 -10.953 13.766 1 80.25 326 LYS B CA 1
ATOM 8350 C C . LYS B 1 326 ? 9.898 -10.672 13.172 1 80.25 326 LYS B C 1
ATOM 8352 O O . LYS B 1 326 ? 10.859 -11.391 13.453 1 80.25 326 LYS B O 1
ATOM 8357 N N . ILE B 1 327 ? 9.969 -9.68 12.422 1 80.81 327 ILE B N 1
ATOM 8358 C CA . ILE B 1 327 ? 11.188 -9.383 11.68 1 80.81 327 ILE B CA 1
ATOM 8359 C C . ILE B 1 327 ? 12.141 -8.578 12.562 1 80.81 327 ILE B C 1
ATOM 8361 O O . ILE B 1 327 ? 13.344 -8.859 12.609 1 80.81 327 ILE B O 1
ATOM 8365 N N . LEU B 1 328 ? 11.531 -7.617 13.297 1 87.38 328 LEU B N 1
ATOM 8366 C CA . LEU B 1 328 ? 12.375 -6.758 14.125 1 87.38 328 LEU B CA 1
ATOM 8367 C C . LEU B 1 328 ? 12.539 -7.348 15.523 1 87.38 328 LEU B C 1
ATOM 8369 O O . LEU B 1 328 ? 11.602 -7.914 16.078 1 87.38 328 LEU B O 1
ATOM 8373 N N . LYS B 1 329 ? 13.703 -7.172 16.031 1 84.62 329 LYS B N 1
ATOM 8374 C CA . LYS B 1 329 ? 13.922 -7.516 17.438 1 84.62 329 LYS B CA 1
ATOM 8375 C C . LYS B 1 329 ? 13.148 -6.578 18.359 1 84.62 329 LYS B C 1
ATOM 8377 O O . LYS B 1 329 ? 12.82 -5.453 17.984 1 84.62 329 LYS B O 1
ATOM 8382 N N . ASP B 1 330 ? 12.859 -7.086 19.516 1 84 330 ASP B N 1
ATOM 8383 C CA . ASP B 1 330 ? 12.172 -6.238 20.484 1 84 330 ASP B CA 1
ATOM 8384 C C . ASP B 1 330 ? 13.039 -5.043 20.875 1 84 330 ASP B C 1
ATOM 8386 O O . ASP B 1 330 ? 14.258 -5.168 21.016 1 84 330 ASP B O 1
ATOM 8390 N N . PRO B 1 331 ? 12.344 -4 20.938 1 86.56 331 PRO B N 1
ATOM 8391 C CA . PRO B 1 331 ? 13.125 -2.83 21.344 1 86.56 331 PRO B CA 1
ATOM 8392 C C . PRO B 1 331 ? 13.727 -2.971 22.734 1 86.56 331 PRO B C 1
ATOM 8394 O O . PRO B 1 331 ? 13.039 -3.4 23.672 1 86.56 331 PRO B O 1
ATOM 8397 N N . VAL B 1 332 ? 14.891 -2.611 22.859 1 84.12 332 VAL B N 1
ATOM 8398 C CA . VAL B 1 332 ? 15.617 -2.744 24.125 1 84.12 332 VAL B CA 1
ATOM 8399 C C . VAL B 1 332 ? 15.531 -1.438 24.906 1 84.12 332 VAL B C 1
ATOM 8401 O O . VAL B 1 332 ? 15.375 -1.449 26.125 1 84.12 332 VAL B O 1
ATOM 8404 N N . THR B 1 333 ? 15.594 -0.371 24.203 1 85.75 333 THR B N 1
ATOM 8405 C CA . THR B 1 333 ? 15.578 0.938 24.844 1 85.75 333 THR B CA 1
ATOM 8406 C C . THR B 1 333 ? 14.242 1.64 24.609 1 85.75 333 THR B C 1
ATOM 8408 O O . THR B 1 333 ? 13.516 1.299 23.672 1 85.75 333 THR B O 1
ATOM 8411 N N . VAL B 1 334 ? 13.984 2.574 25.422 1 84.88 334 VAL B N 1
ATOM 8412 C CA . VAL B 1 334 ? 12.781 3.385 25.281 1 84.88 334 VAL B CA 1
ATOM 8413 C C . VAL B 1 334 ? 12.836 4.18 23.984 1 84.88 334 VAL B C 1
ATOM 8415 O O . VAL B 1 334 ? 11.805 4.391 23.328 1 84.88 334 VAL B O 1
ATOM 8418 N N . ASN B 1 335 ? 13.969 4.598 23.688 1 89.31 335 ASN B N 1
ATOM 8419 C CA . ASN B 1 335 ? 14.133 5.359 22.453 1 89.31 335 ASN B CA 1
ATOM 8420 C C . ASN B 1 335 ? 13.789 4.52 21.219 1 89.31 335 ASN B C 1
ATOM 8422 O O . ASN B 1 335 ? 13.141 5.008 20.297 1 89.31 335 ASN B O 1
ATOM 8426 N N . GLU B 1 336 ? 14.258 3.303 21.219 1 89.56 336 GLU B N 1
ATOM 8427 C CA . GLU B 1 336 ? 13.961 2.424 20.094 1 89.56 336 GLU B CA 1
ATOM 8428 C C . GLU B 1 336 ? 12.461 2.211 19.938 1 89.56 336 GLU B C 1
ATOM 8430 O O . GLU B 1 336 ? 11.945 2.195 18.828 1 89.56 336 GLU B O 1
ATOM 8435 N N . LYS B 1 337 ? 11.875 2.059 21.047 1 89.44 337 LYS B N 1
ATOM 8436 C CA . LYS B 1 337 ? 10.422 1.892 21.031 1 89.44 337 LYS B CA 1
ATOM 8437 C C . LYS B 1 337 ? 9.727 3.156 20.531 1 89.44 337 LYS B C 1
ATOM 8439 O O . LYS B 1 337 ? 8.82 3.086 19.703 1 89.44 337 LYS B O 1
ATOM 8444 N N . GLU B 1 338 ? 10.18 4.289 21.031 1 92.31 338 GLU B N 1
ATOM 8445 C CA . GLU B 1 338 ? 9.562 5.562 20.672 1 92.31 338 GLU B CA 1
ATOM 8446 C C . GLU B 1 338 ? 9.781 5.891 19.188 1 92.31 338 GLU B C 1
ATOM 8448 O O . GLU B 1 338 ? 8.914 6.477 18.547 1 92.31 338 GLU B O 1
ATOM 8453 N N . VAL B 1 339 ? 10.922 5.539 18.719 1 93.81 339 VAL B N 1
ATOM 8454 C CA . VAL B 1 339 ? 11.219 5.773 17.312 1 93.81 339 VAL B CA 1
ATOM 8455 C C . VAL B 1 339 ? 10.227 5.004 16.438 1 93.81 339 VAL B C 1
ATOM 8457 O O . VAL B 1 339 ? 9.727 5.531 15.438 1 93.81 339 VAL B O 1
ATOM 8460 N N . ARG B 1 340 ? 9.914 3.777 16.766 1 93.88 340 ARG B N 1
ATOM 8461 C CA . ARG B 1 340 ? 8.977 2.955 16 1 93.88 340 ARG B CA 1
ATOM 8462 C C . ARG B 1 340 ? 7.57 3.539 16.047 1 93.88 340 ARG B C 1
ATOM 8464 O O . ARG B 1 340 ? 6.875 3.58 15.031 1 93.88 340 ARG B O 1
ATOM 8471 N N . ILE B 1 341 ? 7.203 4.062 17.219 1 94.38 341 ILE B N 1
ATOM 8472 C CA . ILE B 1 341 ? 5.871 4.629 17.391 1 94.38 341 ILE B CA 1
ATOM 8473 C C . ILE B 1 341 ? 5.727 5.891 16.547 1 94.38 341 ILE B C 1
ATOM 8475 O O . ILE B 1 341 ? 4.758 6.035 15.797 1 94.38 341 ILE B O 1
ATOM 8479 N N . ARG B 1 342 ? 6.68 6.77 16.641 1 96.06 342 ARG B N 1
ATOM 8480 C CA . ARG B 1 342 ? 6.625 8.039 15.922 1 96.06 342 ARG B CA 1
ATOM 8481 C C . ARG B 1 342 ? 6.695 7.82 14.414 1 96.06 342 ARG B C 1
ATOM 8483 O O . ARG B 1 342 ? 6.047 8.531 13.648 1 96.06 342 ARG B O 1
ATOM 8490 N N . LEU B 1 343 ? 7.492 6.871 14.07 1 96.88 343 LEU B N 1
ATOM 8491 C CA . LEU B 1 343 ? 7.578 6.52 12.656 1 96.88 343 LEU B CA 1
ATOM 8492 C C . LEU B 1 343 ? 6.238 6.012 12.148 1 96.88 343 LEU B C 1
ATOM 8494 O O . LEU B 1 343 ? 5.785 6.414 11.07 1 96.88 343 LEU B O 1
ATOM 8498 N N . GLY B 1 344 ? 5.594 5.117 12.859 1 96.19 344 GLY B N 1
ATOM 8499 C CA . GLY B 1 344 ? 4.266 4.648 12.5 1 96.19 344 GLY B CA 1
ATOM 8500 C C . GLY B 1 344 ? 3.264 5.773 12.32 1 96.19 344 GLY B C 1
ATOM 8501 O O . GLY B 1 344 ? 2.557 5.824 11.305 1 96.19 344 GLY B O 1
ATOM 8502 N N . TRP B 1 345 ? 3.275 6.691 13.25 1 96.44 345 TRP B N 1
ATOM 8503 C CA . TRP B 1 345 ? 2.348 7.816 13.18 1 96.44 345 TRP B CA 1
ATOM 8504 C C . TRP B 1 345 ? 2.68 8.727 12 1 96.44 345 TRP B C 1
ATOM 8506 O O . TRP B 1 345 ? 1.781 9.266 11.352 1 96.44 345 TRP B O 1
ATOM 8516 N N . GLY B 1 346 ? 4.008 8.945 11.789 1 97.12 346 GLY B N 1
ATOM 8517 C CA . GLY B 1 346 ? 4.391 9.727 10.625 1 97.12 346 GLY B CA 1
ATOM 8518 C C . GLY B 1 346 ? 3.814 9.188 9.328 1 97.12 346 GLY B C 1
ATOM 8519 O O . GLY B 1 346 ? 3.307 9.945 8.508 1 97.12 346 GLY B O 1
ATOM 8520 N N . ILE B 1 347 ? 3.799 7.898 9.141 1 97.38 347 ILE B N 1
ATOM 8521 C CA . ILE B 1 347 ? 3.303 7.246 7.93 1 97.38 347 ILE B CA 1
ATOM 8522 C C . ILE B 1 347 ? 1.779 7.348 7.879 1 97.38 347 ILE B C 1
ATOM 8524 O O . ILE B 1 347 ? 1.207 7.668 6.836 1 97.38 347 ILE B O 1
ATOM 8528 N N . VAL B 1 348 ? 1.144 7.168 9 1 97 348 VAL B N 1
ATOM 8529 C CA . VAL B 1 348 ? -0.313 7.184 9.078 1 97 348 VAL B CA 1
ATOM 8530 C C . VAL B 1 348 ? -0.832 8.586 8.766 1 97 348 VAL B C 1
ATOM 8532 O O . VAL B 1 348 ? -1.856 8.742 8.102 1 97 348 VAL B O 1
ATOM 8535 N N . VAL B 1 349 ? -0.134 9.586 9.227 1 97.44 349 VAL B N 1
ATOM 8536 C CA . VAL B 1 349 ? -0.528 10.969 8.977 1 97.44 349 VAL B CA 1
ATOM 8537 C C . VAL B 1 349 ? -0.444 11.266 7.48 1 97.44 349 VAL B C 1
ATOM 8539 O O . VAL B 1 349 ? -1.361 11.852 6.906 1 97.44 349 VAL B O 1
ATOM 8542 N N . LEU B 1 350 ? 0.638 10.883 6.883 1 97.69 350 LEU B N 1
ATOM 8543 C CA . LEU B 1 350 ? 0.819 11.117 5.457 1 97.69 350 LEU B CA 1
ATOM 8544 C C . LEU B 1 350 ? -0.209 10.336 4.641 1 97.69 350 LEU B C 1
ATOM 8546 O O . LEU B 1 350 ? -0.734 10.844 3.648 1 97.69 350 LEU B O 1
ATOM 8550 N N . ASP B 1 351 ? -0.447 9.133 5.035 1 96.5 351 ASP B N 1
ATOM 8551 C CA . ASP B 1 351 ? -1.459 8.305 4.387 1 96.5 351 ASP B CA 1
ATOM 8552 C C . ASP B 1 351 ? -2.828 8.977 4.43 1 96.5 351 ASP B C 1
ATOM 8554 O O . ASP B 1 351 ? -3.525 9.047 3.416 1 96.5 351 ASP B O 1
ATOM 8558 N N . LEU B 1 352 ? -3.193 9.484 5.52 1 96.62 352 LEU B N 1
ATOM 8559 C CA . LEU B 1 352 ? -4.484 10.133 5.723 1 96.62 352 LEU B CA 1
ATOM 8560 C C . LEU B 1 352 ? -4.59 11.406 4.887 1 96.62 352 LEU B C 1
ATOM 8562 O O . LEU B 1 352 ? -5.59 11.617 4.195 1 96.62 352 LEU B O 1
ATOM 8566 N N . LEU B 1 353 ? -3.57 12.258 5.008 1 95.38 353 LEU B N 1
ATOM 8567 C CA . LEU B 1 353 ? -3.592 13.523 4.281 1 95.38 353 LEU B CA 1
ATOM 8568 C C . LEU B 1 353 ? -3.623 13.289 2.777 1 95.38 353 LEU B C 1
ATOM 8570 O O . LEU B 1 353 ? -4.32 14 2.047 1 95.38 353 LEU B O 1
ATOM 8574 N N . ASN B 1 354 ? -2.871 12.289 2.363 1 94.44 354 ASN B N 1
ATOM 8575 C CA . ASN B 1 354 ? -2.883 11.953 0.945 1 94.44 354 ASN B CA 1
ATOM 8576 C C . ASN B 1 354 ? -4.262 11.469 0.497 1 94.44 354 ASN B C 1
ATOM 8578 O O . ASN B 1 354 ? -4.715 11.812 -0.598 1 94.44 354 ASN B O 1
ATOM 8582 N N . SER B 1 355 ? -4.91 10.672 1.256 1 93.38 355 SER B N 1
ATOM 8583 C CA . SER B 1 355 ? -6.234 10.156 0.924 1 93.38 355 SER B CA 1
ATOM 8584 C C . SER B 1 355 ? -7.273 11.273 0.897 1 93.38 355 SER B C 1
ATOM 8586 O O . SER B 1 355 ? -8.125 11.312 0.007 1 93.38 355 SER B O 1
ATOM 8588 N N . PHE B 1 356 ? -7.195 12.242 1.796 1 91.75 356 PHE B N 1
ATOM 8589 C CA . PHE B 1 356 ? -8.102 13.383 1.796 1 91.75 356 PHE B CA 1
ATOM 8590 C C . PHE B 1 356 ? -7.91 14.227 0.539 1 91.75 356 PHE B C 1
ATOM 8592 O O . PHE B 1 356 ? -8.875 14.781 0.004 1 91.75 356 PHE B O 1
ATOM 8599 N N . SER B 1 357 ? -6.699 14.305 0.142 1 88.75 357 SER B N 1
ATOM 8600 C CA . SER B 1 357 ? -6.383 15.18 -0.98 1 88.75 357 SER B CA 1
ATOM 8601 C C . SER B 1 357 ? -6.684 14.508 -2.312 1 88.75 357 SER B C 1
ATOM 8603 O O . SER B 1 357 ? -6.902 15.18 -3.322 1 88.75 357 SER B O 1
ATOM 8605 N N . SER B 1 358 ? -6.723 13.172 -2.398 1 87.25 358 SER B N 1
ATOM 8606 C CA . SER B 1 358 ? -6.875 12.484 -3.676 1 87.25 358 SER B CA 1
ATOM 8607 C C . SER B 1 358 ? -8.203 11.734 -3.746 1 87.25 358 SER B C 1
ATOM 8609 O O . SER B 1 358 ? -8.656 11.367 -4.832 1 87.25 358 SER B O 1
ATOM 8611 N N . GLY B 1 359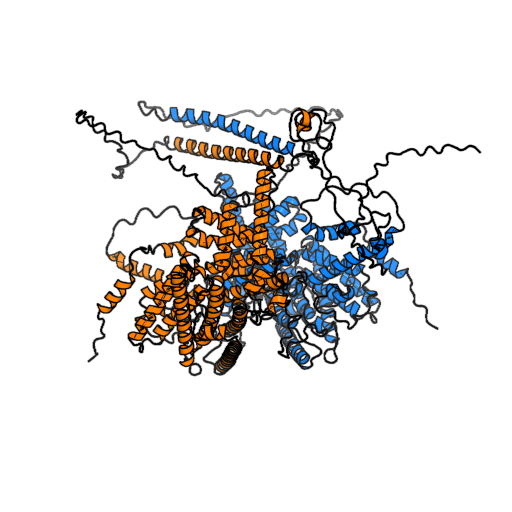 ? -8.812 11.484 -2.6 1 87.81 359 GLY B N 1
ATOM 8612 C CA . GLY B 1 359 ? -10.055 10.727 -2.562 1 87.81 359 GLY B CA 1
ATOM 8613 C C . GLY B 1 359 ? -9.836 9.227 -2.639 1 87.81 359 GLY B C 1
ATOM 8614 O O . GLY B 1 359 ? -10.781 8.469 -2.873 1 87.81 359 GLY B O 1
ATOM 8615 N N . THR B 1 360 ? -8.586 8.758 -2.467 1 90.56 360 THR B N 1
ATOM 8616 C CA . THR B 1 360 ? -8.25 7.336 -2.521 1 90.56 360 THR B CA 1
ATOM 8617 C C . THR B 1 360 ? -8.391 6.695 -1.145 1 90.56 360 THR B C 1
ATOM 8619 O O . THR B 1 360 ? -8.406 7.391 -0.128 1 90.56 360 THR B O 1
ATOM 8622 N N . PRO B 1 361 ? -8.508 5.418 -1.096 1 91.69 361 PRO B N 1
ATOM 8623 C CA . PRO B 1 361 ? -8.602 4.742 0.202 1 91.69 361 PRO B CA 1
ATOM 8624 C C . PRO B 1 361 ? -7.281 4.766 0.972 1 91.69 361 PRO B C 1
ATOM 8626 O O . PRO B 1 361 ? -6.223 4.996 0.384 1 91.69 361 PRO B O 1
ATOM 8629 N N . LEU B 1 362 ? -7.418 4.551 2.246 1 94.31 362 LEU B N 1
ATOM 8630 C CA . LEU B 1 362 ? -6.242 4.488 3.105 1 94.31 362 LEU B CA 1
ATOM 8631 C C . LEU B 1 362 ? -5.398 3.26 2.787 1 94.31 362 LEU B C 1
ATOM 8633 O O . LEU B 1 362 ? -5.938 2.188 2.508 1 94.31 362 LEU B O 1
ATOM 8637 N N . CYS B 1 363 ? -4.09 3.391 2.814 1 94.81 363 CYS B N 1
ATOM 8638 C CA . CYS B 1 363 ? -3.172 2.283 2.568 1 94.81 363 CYS B CA 1
ATOM 8639 C C . CYS B 1 363 ? -3.039 1.399 3.803 1 94.81 363 CYS B C 1
ATOM 8641 O O . CYS B 1 363 ? -2.926 0.178 3.688 1 94.81 363 CYS B O 1
ATOM 8643 N N . VAL B 1 364 ? -2.988 2.033 4.992 1 94.31 364 VAL B N 1
ATOM 8644 C CA . VAL B 1 364 ? -2.893 1.279 6.238 1 94.31 364 VAL B CA 1
ATOM 8645 C C . VAL B 1 364 ? -4.289 0.893 6.715 1 94.31 364 VAL B C 1
ATOM 8647 O O . VAL B 1 364 ? -5.094 1.76 7.066 1 94.31 364 VAL B O 1
ATOM 8650 N N . PRO B 1 365 ? -4.531 -0.327 6.727 1 90.06 365 PRO B N 1
ATOM 8651 C CA . PRO B 1 365 ? -5.875 -0.739 7.133 1 90.06 365 PRO B CA 1
ATOM 8652 C C . PRO B 1 365 ? -6.148 -0.494 8.617 1 90.06 365 PRO B C 1
ATOM 8654 O O . PRO B 1 365 ? -5.211 -0.282 9.391 1 90.06 365 PRO B O 1
ATOM 8657 N N . GLU B 1 366 ? -7.375 -0.507 9 1 82.5 366 GLU B N 1
ATOM 8658 C CA . GLU B 1 366 ? -7.801 -0.236 10.367 1 82.5 366 GLU B CA 1
ATOM 8659 C C . GLU B 1 366 ? -7.301 -1.313 11.328 1 82.5 366 GLU B C 1
ATOM 8661 O O . GLU B 1 366 ? -7.07 -1.043 12.508 1 82.5 366 GLU B O 1
ATOM 8666 N N . SER B 1 367 ? -7.102 -2.482 10.812 1 79.62 367 SER B N 1
ATOM 8667 C CA . SER B 1 367 ? -6.641 -3.592 11.641 1 79.62 367 SER B CA 1
ATOM 8668 C C . SER B 1 367 ? -5.207 -3.373 12.109 1 79.62 367 SER B C 1
ATOM 8670 O O . SER B 1 367 ? -4.773 -3.975 13.094 1 79.62 367 SER B O 1
ATOM 8672 N N . GLU B 1 368 ? -4.52 -2.539 11.414 1 75.75 368 GLU B N 1
ATOM 8673 C CA . GLU B 1 368 ? -3.096 -2.359 11.68 1 75.75 368 GLU B CA 1
ATOM 8674 C C . GLU B 1 368 ? -2.836 -1.065 12.445 1 75.75 368 GLU B C 1
ATOM 8676 O O . GLU B 1 368 ? -1.695 -0.608 12.539 1 75.75 368 GLU B O 1
ATOM 8681 N N . GLU B 1 369 ? -3.82 -0.447 12.914 1 67.75 369 GLU B N 1
ATOM 8682 C CA . GLU B 1 369 ? -3.596 0.855 13.539 1 67.75 369 GLU B CA 1
ATOM 8683 C C . GLU B 1 369 ? -3.629 0.754 15.062 1 67.75 369 GLU B C 1
ATOM 8685 O O . GLU B 1 369 ? -4.363 1.492 15.719 1 67.75 369 GLU B O 1
ATOM 8690 N N . LYS B 1 370 ? -2.779 -0.085 15.469 1 79.94 370 LYS B N 1
ATOM 8691 C CA . LYS B 1 370 ? -2.684 -0.201 16.922 1 79.94 370 LYS B CA 1
ATOM 8692 C C . LYS B 1 370 ? -1.398 0.437 17.438 1 79.94 370 LYS B C 1
ATOM 8694 O O . LYS B 1 370 ? -0.573 -0.235 18.062 1 79.94 370 LYS B O 1
ATOM 8699 N N . LEU B 1 371 ? -1.33 1.743 17.125 1 87.56 371 LEU B N 1
ATOM 8700 C CA . LEU B 1 371 ? -0.158 2.498 17.562 1 87.56 371 LEU B CA 1
ATOM 8701 C C . LEU B 1 371 ? -0.417 3.191 18.891 1 87.56 371 LEU B C 1
ATOM 8703 O O . LEU B 1 371 ? -1.506 3.723 19.125 1 87.56 371 LEU B O 1
ATOM 8707 N N . SER B 1 372 ? 0.535 3.092 19.703 1 89.06 372 SER B N 1
ATOM 8708 C CA . SER B 1 372 ? 0.441 3.77 21 1 89.06 372 SER B CA 1
ATOM 8709 C C . SER B 1 372 ? 0.704 5.266 20.859 1 89.06 372 SER B C 1
ATOM 8711 O O . SER B 1 372 ? 1.325 5.703 19.875 1 89.06 372 SER B O 1
ATOM 8713 N N . ARG B 1 373 ? 0.241 5.973 21.859 1 91.94 373 ARG B N 1
ATOM 8714 C CA . ARG B 1 373 ? 0.495 7.41 21.906 1 91.94 373 ARG B CA 1
ATOM 8715 C C . ARG B 1 373 ? 1.978 7.695 22.109 1 91.94 373 ARG B C 1
ATOM 8717 O O . ARG B 1 373 ? 2.609 7.113 23 1 91.94 373 ARG B O 1
ATOM 8724 N N . PRO B 1 374 ? 2.525 8.523 21.25 1 93.56 374 PRO B N 1
ATOM 8725 C CA . PRO B 1 374 ? 3.943 8.852 21.422 1 93.56 374 PRO B CA 1
ATOM 8726 C C . PRO B 1 374 ? 4.195 9.734 22.641 1 93.56 374 PRO B C 1
ATOM 8728 O O . PRO B 1 374 ? 3.312 10.492 23.047 1 93.56 374 PRO B O 1
ATOM 8731 N N . LEU B 1 375 ? 5.395 9.672 23.172 1 92.06 375 LEU B N 1
ATOM 8732 C CA . LEU B 1 375 ? 5.844 10.547 24.25 1 92.06 375 LEU B CA 1
ATOM 8733 C C . LEU B 1 375 ? 5.996 11.984 23.766 1 92.06 375 LEU B C 1
ATOM 8735 O O . LEU B 1 375 ? 6.082 12.227 22.562 1 92.06 375 LEU B O 1
ATOM 8739 N N . GLY B 1 376 ? 5.922 12.859 24.734 1 92.38 376 GLY B N 1
ATOM 8740 C CA . GLY B 1 376 ? 6.172 14.242 24.375 1 92.38 376 GLY B CA 1
ATOM 8741 C C . GLY B 1 376 ? 7.484 14.438 23.625 1 92.38 376 GLY B C 1
ATOM 8742 O O . GLY B 1 376 ? 8.477 13.773 23.938 1 92.38 376 GLY B O 1
ATOM 8743 N N . THR B 1 377 ? 7.496 15.328 22.688 1 91.75 377 THR B N 1
ATOM 8744 C CA . THR B 1 377 ? 8.656 15.531 21.812 1 91.75 377 THR B CA 1
ATOM 8745 C C . THR B 1 377 ? 9.859 16.016 22.625 1 91.75 377 THR B C 1
ATOM 8747 O O . THR B 1 377 ? 10.984 15.586 22.375 1 91.75 377 THR B O 1
ATOM 8750 N N . LYS B 1 378 ? 9.617 16.891 23.547 1 86.06 378 LYS B N 1
ATOM 8751 C CA . LYS B 1 378 ? 10.703 17.391 24.375 1 86.06 378 LYS B CA 1
ATOM 8752 C C . LYS B 1 378 ? 11.297 16.281 25.25 1 86.06 378 LYS B C 1
ATOM 8754 O O . LYS B 1 378 ? 12.516 16.188 25.391 1 86.06 378 LYS B O 1
ATOM 8759 N N . LEU B 1 379 ? 10.43 15.539 25.797 1 86.5 379 LEU B N 1
ATOM 8760 C CA . LEU B 1 379 ? 10.875 14.422 26.625 1 86.5 379 LEU B CA 1
ATOM 8761 C C . LEU B 1 379 ? 11.648 13.406 25.797 1 86.5 379 LEU B C 1
ATOM 8763 O O . LEU B 1 379 ? 12.695 12.906 26.219 1 86.5 379 LEU B O 1
ATOM 8767 N N . TRP B 1 380 ? 11.164 13.102 24.672 1 90 380 TRP B N 1
ATOM 8768 C CA . TRP B 1 380 ? 11.781 12.125 23.797 1 90 380 TRP B CA 1
ATOM 8769 C C . TRP B 1 380 ? 13.164 12.594 23.344 1 90 380 TRP B C 1
ATOM 8771 O O . TRP B 1 380 ? 14.109 11.805 23.297 1 90 380 TRP B O 1
ATOM 8781 N N . SER B 1 381 ? 13.305 13.859 23.078 1 86.38 381 SER B N 1
ATOM 8782 C CA . SER B 1 381 ? 14.578 14.398 22.578 1 86.38 381 SER B CA 1
ATOM 8783 C C . SER B 1 381 ? 15.648 14.352 23.672 1 86.38 381 SER B C 1
ATOM 8785 O O . SER B 1 381 ? 16.844 14.336 23.359 1 86.38 381 SER B O 1
ATOM 8787 N N . GLN B 1 382 ? 15.203 14.164 24.953 1 80.31 382 GLN B N 1
ATOM 8788 C CA . GLN B 1 382 ? 16.141 14.227 26.078 1 80.31 382 GLN B CA 1
ATOM 8789 C C . GLN B 1 382 ? 16.469 12.828 26.594 1 80.31 382 GLN B C 1
ATOM 8791 O O . GLN B 1 382 ? 17.312 12.664 27.469 1 80.31 382 GLN B O 1
ATOM 8796 N N . ILE B 1 383 ? 15.75 11.836 26.234 1 74 383 ILE B N 1
ATOM 8797 C CA . ILE B 1 383 ? 15.922 10.484 26.75 1 74 383 ILE B CA 1
ATOM 8798 C C . ILE B 1 383 ? 17.375 10.047 26.594 1 74 383 ILE B C 1
ATOM 8800 O O . ILE B 1 383 ? 17.953 9.453 27.5 1 74 383 ILE B O 1
ATOM 8804 N N . ASP B 1 384 ? 18.109 10.109 25.594 1 62.69 384 ASP B N 1
ATOM 8805 C CA . ASP B 1 384 ? 19.469 9.602 25.422 1 62.69 384 ASP B CA 1
ATOM 8806 C C . ASP B 1 384 ? 20.484 10.578 26 1 62.69 384 ASP B C 1
ATOM 8808 O O . ASP B 1 384 ? 21.688 10.414 25.812 1 62.69 384 ASP B O 1
ATOM 8812 N N . ASP B 1 385 ? 19.906 11.531 26.781 1 55.5 385 ASP B N 1
ATOM 8813 C CA . ASP B 1 385 ? 20.812 12.453 27.453 1 55.5 385 ASP B CA 1
ATOM 8814 C C . ASP B 1 385 ? 21.328 11.844 28.766 1 55.5 385 ASP B C 1
ATOM 8816 O O . ASP B 1 385 ? 20.531 11.508 29.656 1 55.5 385 ASP B O 1
ATOM 8820 N N . PRO B 1 386 ? 22.609 11.242 28.766 1 51.91 386 PRO B N 1
ATOM 8821 C CA . PRO B 1 386 ? 23.156 10.664 30 1 51.91 386 PRO B CA 1
ATOM 8822 C C . PRO B 1 386 ? 22.766 11.469 31.25 1 51.91 386 PRO B C 1
ATOM 8824 O O . PRO B 1 386 ? 22.734 10.922 32.344 1 51.91 386 PRO B O 1
ATOM 8827 N N . ASN B 1 387 ? 22.625 12.789 31.141 1 45.69 387 ASN B N 1
ATOM 8828 C CA . ASN B 1 387 ? 22.281 13.656 32.25 1 45.69 387 ASN B CA 1
ATOM 8829 C C . ASN B 1 387 ? 20.781 13.602 32.562 1 45.69 387 ASN B C 1
ATOM 8831 O O . ASN B 1 387 ? 20.297 14.289 33.469 1 45.69 387 ASN B O 1
ATOM 8835 N N . TYR B 1 388 ? 20.156 12.859 31.688 1 49.12 388 TYR B N 1
ATOM 8836 C CA . TYR B 1 388 ? 18.719 12.805 31.875 1 49.12 388 TYR B CA 1
ATOM 8837 C C . TYR B 1 388 ? 18.344 11.875 33.031 1 49.12 388 TYR B C 1
ATOM 8839 O O . TYR B 1 388 ? 18.656 10.68 33 1 49.12 388 TYR B O 1
ATOM 8847 N N . LYS B 1 389 ? 18.297 12.25 34.219 1 42.59 389 LYS B N 1
ATOM 8848 C CA . LYS B 1 389 ? 17.766 11.492 35.344 1 42.59 389 LYS B CA 1
ATOM 8849 C C . LYS B 1 389 ? 16.266 11.289 35.219 1 42.59 389 LYS B C 1
ATOM 8851 O O . LYS B 1 389 ? 15.5 12.25 35.188 1 42.59 389 LYS B O 1
ATOM 8856 N N . PRO B 1 390 ? 15.875 10.172 34.812 1 43.22 390 PRO B N 1
ATOM 8857 C CA . PRO B 1 390 ? 14.453 9.828 34.719 1 43.22 390 PRO B CA 1
ATOM 8858 C C . PRO B 1 390 ? 13.648 10.344 35.906 1 43.22 390 PRO B C 1
ATOM 8860 O O . PRO B 1 390 ? 12.438 10.547 35.812 1 43.22 390 PRO B O 1
ATOM 8863 N N . LEU B 1 391 ? 14.234 10.242 37.219 1 39.38 391 LEU B N 1
ATOM 8864 C CA . LEU B 1 391 ? 13.594 10.5 38.5 1 39.38 391 LEU B CA 1
ATOM 8865 C C . LEU B 1 391 ? 13.008 11.906 38.531 1 39.38 391 LEU B C 1
ATOM 8867 O O . LEU B 1 391 ? 12.18 12.211 39.406 1 39.38 391 LEU B O 1
ATOM 8871 N N . LEU B 1 392 ? 13.727 12.805 38.062 1 37.78 392 LEU B N 1
ATOM 8872 C CA . LEU B 1 392 ? 13.328 14.188 38.312 1 37.78 392 LEU B CA 1
ATOM 8873 C C . LEU B 1 392 ? 11.945 14.477 37.75 1 37.78 392 LEU B C 1
ATOM 8875 O O . LEU B 1 392 ? 11.406 15.57 37.938 1 37.78 392 LEU B O 1
ATOM 8879 N N . PHE B 1 393 ? 11.469 13.633 36.844 1 39.38 393 PHE B N 1
ATOM 8880 C CA . PHE B 1 393 ? 10.133 13.945 36.375 1 39.38 393 PHE B CA 1
ATOM 8881 C C . PHE B 1 393 ? 9.109 13.812 37.469 1 39.38 393 PHE B C 1
ATOM 8883 O O . PHE B 1 393 ? 8 14.352 37.375 1 39.38 393 PHE B O 1
ATOM 8890 N N . ALA B 1 394 ? 9.297 12.977 38.469 1 35.5 394 ALA B N 1
ATOM 8891 C CA . ALA B 1 394 ? 8.305 12.82 39.531 1 35.5 394 ALA B CA 1
ATOM 8892 C C . ALA B 1 394 ? 8.352 13.992 40.5 1 35.5 394 ALA B C 1
ATOM 8894 O O . ALA B 1 394 ? 7.434 14.18 41.312 1 35.5 394 ALA B O 1
ATOM 8895 N N . LYS B 1 395 ? 9.422 14.469 40.969 1 35.03 395 LYS B N 1
ATOM 8896 C CA . LYS B 1 395 ? 9.414 15.141 42.25 1 35.03 395 LYS B CA 1
ATOM 8897 C C . LYS B 1 395 ? 8.703 16.484 42.188 1 35.03 395 LYS B C 1
ATOM 8899 O O . LYS B 1 395 ? 8.062 16.922 43.156 1 35.03 395 LYS B O 1
ATOM 8904 N N . ASN B 1 396 ? 9.422 17.578 41.656 1 33.16 396 ASN B N 1
ATOM 8905 C CA . ASN B 1 396 ? 9.094 18.938 42.062 1 33.16 396 ASN B CA 1
ATOM 8906 C C . ASN B 1 396 ? 7.754 19.391 41.5 1 33.16 396 ASN B C 1
ATOM 8908 O O . ASN B 1 396 ? 7.52 20.594 41.344 1 33.16 396 ASN B O 1
ATOM 8912 N N . GLY B 1 397 ? 6.695 18.766 41.719 1 35.84 397 GLY B N 1
ATOM 8913 C CA . GLY B 1 397 ? 5.32 19.188 41.531 1 35.84 397 GLY B CA 1
ATOM 8914 C C . GLY B 1 397 ? 4.953 19.469 40.094 1 35.84 397 GLY B C 1
ATOM 8915 O O . GLY B 1 397 ? 3.814 19.828 39.812 1 35.84 397 GLY B O 1
ATOM 8916 N N . SER B 1 398 ? 5.848 20.109 39.344 1 37.69 398 SER B N 1
ATOM 8917 C CA . SER B 1 398 ? 5.453 20.438 37.969 1 37.69 398 SER B CA 1
ATOM 8918 C C . SER B 1 398 ? 5.238 19.172 37.156 1 37.69 398 SER B C 1
ATOM 8920 O O . SER B 1 398 ? 6.148 18.359 37 1 37.69 398 SER B O 1
ATOM 8922 N N . GLU B 1 399 ? 4.258 18.297 37.281 1 40.91 399 GLU B N 1
ATOM 8923 C CA . GLU B 1 399 ? 3.77 17.141 36.531 1 40.91 399 GLU B CA 1
ATOM 8924 C C . GLU B 1 399 ? 4.273 17.141 35.094 1 40.91 399 GLU B C 1
ATOM 8926 O O . GLU B 1 399 ? 3.791 17.906 34.281 1 40.91 399 GLU B O 1
ATOM 8931 N N . THR B 1 400 ? 5.504 17.219 34.812 1 48.62 400 THR B N 1
ATOM 8932 C CA . THR B 1 400 ? 6.082 17.109 33.5 1 48.62 400 THR B CA 1
ATOM 8933 C C . THR B 1 400 ? 5.227 16.219 32.594 1 48.62 400 THR B C 1
ATOM 8935 O O . THR B 1 400 ? 4.969 15.062 32.938 1 48.62 400 THR B O 1
ATOM 8938 N N . GLU B 1 401 ? 4.32 16.766 31.828 1 64.44 401 GLU B N 1
ATOM 8939 C CA . GLU B 1 401 ? 3.285 16.156 31 1 64.44 401 GLU B CA 1
ATOM 8940 C C . GLU B 1 401 ? 3.877 15.117 30.047 1 64.44 401 GLU B C 1
ATOM 8942 O O . GLU B 1 401 ? 4.812 15.406 29.297 1 64.44 401 GLU B O 1
ATOM 8947 N N . THR B 1 402 ? 3.902 13.836 30.375 1 82.69 402 THR B N 1
ATOM 8948 C CA . THR B 1 402 ? 4.301 12.68 29.562 1 82.69 402 THR B CA 1
ATOM 8949 C C . THR B 1 402 ? 3.867 12.867 28.125 1 82.69 402 THR B C 1
ATOM 8951 O O . THR B 1 402 ? 4.555 12.414 27.203 1 82.69 402 THR B O 1
ATOM 8954 N N . PHE B 1 403 ? 2.938 13.68 28.031 1 91.75 403 PHE B N 1
ATOM 8955 C CA . PHE B 1 403 ? 2.387 13.875 26.688 1 91.75 403 PHE B CA 1
ATOM 8956 C C . PHE B 1 403 ? 2.348 15.359 26.344 1 91.75 403 PHE B C 1
ATOM 8958 O O . PHE B 1 403 ? 2.289 16.219 27.219 1 91.75 403 PHE B O 1
ATOM 8965 N N . ASP B 1 404 ? 2.607 15.695 25.203 1 93.25 404 ASP B N 1
ATOM 8966 C CA . ASP B 1 404 ? 2.545 17.078 24.719 1 93.25 404 ASP B CA 1
ATOM 8967 C C . ASP B 1 404 ? 1.574 17.203 23.547 1 93.25 404 ASP B C 1
ATOM 8969 O O . ASP B 1 404 ? 0.727 16.328 23.344 1 93.25 404 ASP B O 1
ATOM 8973 N N . ALA B 1 405 ? 1.605 18.328 22.844 1 94.56 405 ALA B N 1
ATOM 8974 C CA . ALA B 1 405 ? 0.666 18.609 21.75 1 94.56 405 ALA B CA 1
ATOM 8975 C C . ALA B 1 405 ? 0.774 17.562 20.656 1 94.56 405 ALA B C 1
ATOM 8977 O O . ALA B 1 405 ? -0.236 17.172 20.062 1 94.56 405 ALA B O 1
ATOM 8978 N N . PHE B 1 406 ? 1.98 17.141 20.359 1 95.25 406 PHE B N 1
ATOM 8979 C CA . PHE B 1 406 ? 2.162 16.125 19.328 1 95.25 406 PHE B CA 1
ATOM 8980 C C . PHE B 1 406 ? 1.492 14.82 19.719 1 95.25 406 PHE B C 1
ATOM 8982 O O . PHE B 1 406 ? 0.92 14.133 18.859 1 95.25 406 PHE B O 1
ATOM 8989 N N . SER B 1 407 ? 1.582 14.453 20.938 1 95.69 407 SER B N 1
ATOM 8990 C CA . SER B 1 407 ? 0.933 13.242 21.422 1 95.69 407 SER B CA 1
ATOM 8991 C C . SER B 1 407 ? -0.574 13.297 21.203 1 95.69 407 SER B C 1
ATOM 8993 O O . SER B 1 407 ? -1.164 12.328 20.703 1 95.69 407 SER B O 1
ATOM 8995 N N . TYR B 1 408 ? -1.143 14.383 21.531 1 96.62 408 TYR B N 1
ATOM 8996 C CA . TYR B 1 408 ? -2.588 14.516 21.391 1 96.62 408 TYR B CA 1
ATOM 8997 C C . TYR B 1 408 ? -2.986 14.68 19.938 1 96.62 408 TYR B C 1
ATOM 8999 O O . TYR B 1 408 ? -4.09 14.289 19.531 1 96.62 408 TYR B O 1
ATOM 9007 N N . PHE B 1 409 ? -2.045 15.312 19.219 1 97.25 409 PHE B N 1
ATOM 9008 C CA . PHE B 1 409 ? -2.234 15.383 17.781 1 97.25 409 PHE B CA 1
ATOM 9009 C C . PHE B 1 409 ? -2.463 14 17.188 1 97.25 409 PHE B C 1
ATOM 9011 O O . PHE B 1 409 ? -3.338 13.812 16.344 1 97.25 409 PHE B O 1
ATOM 9018 N N . THR B 1 410 ? -1.78 12.93 17.594 1 96.25 410 THR B N 1
ATOM 9019 C CA . THR B 1 410 ? -1.912 11.578 17.062 1 96.25 410 THR B CA 1
ATOM 9020 C C . THR B 1 410 ? -3.273 10.984 17.422 1 96.25 410 THR B C 1
ATOM 9022 O O . THR B 1 410 ? -3.838 10.203 16.656 1 96.25 410 THR B O 1
ATOM 9025 N N . ASP B 1 411 ? -3.871 11.422 18.531 1 96.12 411 ASP B N 1
ATOM 9026 C CA . ASP B 1 411 ? -5.227 11 18.859 1 96.12 411 ASP B CA 1
ATOM 9027 C C . ASP B 1 411 ? -6.23 11.5 17.828 1 96.12 411 ASP B C 1
ATOM 9029 O O . ASP B 1 411 ? -7.141 10.766 17.438 1 96.12 411 ASP B O 1
ATOM 9033 N N . VAL B 1 412 ? -6.016 12.727 17.5 1 97.44 412 VAL B N 1
ATOM 9034 C CA . VAL B 1 412 ? -6.926 13.328 16.531 1 97.44 412 VAL B CA 1
ATOM 9035 C C . VAL B 1 412 ? -6.797 12.609 15.188 1 97.44 412 VAL B C 1
ATOM 9037 O O . VAL B 1 412 ? -7.793 12.375 14.508 1 97.44 412 VAL B O 1
ATOM 9040 N N . ILE B 1 413 ? -5.559 12.312 14.867 1 96.88 413 ILE B N 1
ATOM 9041 C CA . ILE B 1 413 ? -5.316 11.609 13.609 1 96.88 413 ILE B CA 1
ATOM 9042 C C . ILE B 1 413 ? -6.035 10.258 13.633 1 96.88 413 ILE B C 1
ATOM 9044 O O . ILE B 1 413 ? -6.609 9.844 12.625 1 96.88 413 ILE B O 1
ATOM 9048 N N . GLN B 1 414 ? -6.02 9.578 14.703 1 94.94 414 GLN B N 1
ATOM 9049 C CA . GLN B 1 414 ? -6.727 8.305 14.828 1 94.94 414 GLN B CA 1
ATOM 9050 C C . GLN B 1 414 ? -8.219 8.477 14.594 1 94.94 414 GLN B C 1
ATOM 9052 O O . GLN B 1 414 ? -8.844 7.664 13.914 1 94.94 414 GLN B O 1
ATOM 9057 N N . MET B 1 415 ? -8.766 9.508 15.117 1 95.44 415 MET B N 1
ATOM 9058 C CA . MET B 1 415 ? -10.188 9.781 14.93 1 95.44 415 MET B CA 1
ATOM 9059 C C . MET B 1 415 ? -10.484 10.172 13.484 1 95.44 415 MET B C 1
ATOM 9061 O O . MET B 1 415 ? -11.508 9.789 12.922 1 95.44 415 MET B O 1
ATOM 9065 N N . MET B 1 416 ? -9.57 10.945 12.945 1 96.44 416 MET B N 1
ATOM 9066 C CA . MET B 1 416 ? -9.742 11.383 11.562 1 96.44 416 MET B CA 1
ATOM 9067 C C . MET B 1 416 ? -9.719 10.188 10.609 1 96.44 416 MET B C 1
ATOM 9069 O O . MET B 1 416 ? -10.383 10.211 9.57 1 96.44 416 MET B O 1
ATOM 9073 N N . ARG B 1 417 ? -8.938 9.195 10.906 1 95.06 417 ARG B N 1
ATOM 9074 C CA . ARG B 1 417 ? -8.922 7.988 10.086 1 95.06 417 ARG B CA 1
ATOM 9075 C C . ARG B 1 417 ? -10.289 7.316 10.07 1 95.06 417 ARG B C 1
ATOM 9077 O O . ARG B 1 417 ? -10.766 6.883 9.016 1 95.06 417 ARG B O 1
ATOM 9084 N N . LYS B 1 418 ? -10.914 7.234 11.227 1 93.62 418 LYS B N 1
ATOM 9085 C CA . LYS B 1 418 ? -12.273 6.703 11.312 1 93.62 418 LYS B CA 1
ATOM 9086 C C . LYS B 1 418 ? -13.25 7.566 10.523 1 93.62 418 LYS B C 1
ATOM 9088 O O . LYS B 1 418 ? -14.156 7.047 9.867 1 93.62 418 LYS B O 1
ATOM 9093 N N . MET B 1 419 ? -13.07 8.812 10.664 1 94.56 419 MET B N 1
ATOM 9094 C CA . MET B 1 419 ? -13.922 9.758 9.953 1 94.56 419 MET B CA 1
ATOM 9095 C C . MET B 1 419 ? -13.797 9.578 8.445 1 94.56 419 MET B C 1
ATOM 9097 O O . MET B 1 419 ? -14.797 9.625 7.723 1 94.56 419 MET B O 1
ATOM 9101 N N . TYR B 1 420 ? -12.57 9.391 8.039 1 94.06 420 TYR B N 1
ATOM 9102 C CA . TYR B 1 420 ? -12.359 9.211 6.605 1 94.06 420 TYR B CA 1
ATOM 9103 C C . TYR B 1 420 ? -13.062 7.957 6.105 1 94.06 420 TYR B C 1
ATOM 9105 O O . TYR B 1 420 ? -13.633 7.949 5.012 1 94.06 420 TYR B O 1
ATOM 9113 N N . ALA B 1 421 ? -12.953 6.898 6.848 1 90.88 421 ALA B N 1
ATOM 9114 C CA . ALA B 1 421 ? -13.656 5.668 6.488 1 90.88 421 ALA B CA 1
ATOM 9115 C C . ALA B 1 421 ? -15.164 5.898 6.406 1 90.88 421 ALA B C 1
ATOM 9117 O O . ALA B 1 4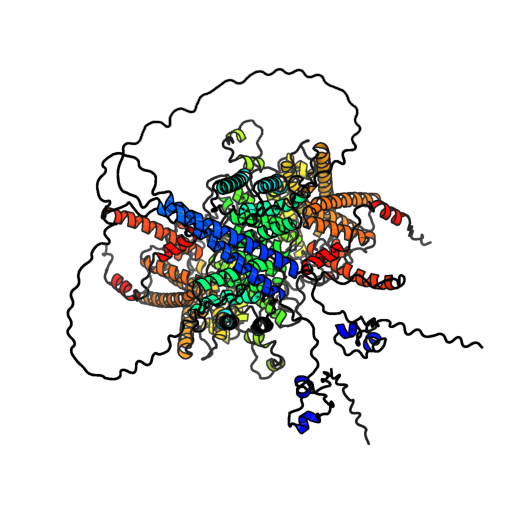21 ? -15.836 5.355 5.527 1 90.88 421 ALA B O 1
ATOM 9118 N N . PHE B 1 422 ? -15.695 6.711 7.238 1 92.12 422 PHE B N 1
ATOM 9119 C CA . PHE B 1 422 ? -17.109 7.07 7.281 1 92.12 422 PHE B CA 1
ATOM 9120 C C . PHE B 1 422 ? -17.5 7.891 6.055 1 92.12 422 PHE B C 1
ATOM 9122 O O . PHE B 1 422 ? -18.484 7.582 5.383 1 92.12 422 PHE B O 1
ATOM 9129 N N . ILE B 1 423 ? -16.688 8.867 5.75 1 90.88 423 ILE B N 1
ATOM 9130 C CA . ILE B 1 423 ? -17.016 9.789 4.672 1 90.88 423 ILE B CA 1
ATOM 9131 C C . ILE B 1 423 ? -16.844 9.094 3.324 1 90.88 423 ILE B C 1
ATOM 9133 O O . ILE B 1 423 ? -17.578 9.375 2.371 1 90.88 423 ILE B O 1
ATOM 9137 N N . SER B 1 424 ? -15.922 8.164 3.221 1 89.38 424 SER B N 1
ATOM 9138 C CA . SER B 1 424 ? -15.594 7.5 1.962 1 89.38 424 SER B CA 1
ATOM 9139 C C . SER B 1 424 ? -16.609 6.422 1.624 1 89.38 424 SER B C 1
ATOM 9141 O O . SER B 1 424 ? -16.672 5.945 0.488 1 89.38 424 SER B O 1
ATOM 9143 N N . HIS B 1 425 ? -17.391 6.008 2.572 1 88 425 HIS B N 1
ATOM 9144 C CA . HIS B 1 425 ? -18.438 5.023 2.318 1 88 425 HIS B CA 1
ATOM 9145 C C . HIS B 1 425 ? -19.625 5.648 1.572 1 88 425 HIS B C 1
ATOM 9147 O O . HIS B 1 425 ? -20.281 6.547 2.092 1 88 425 HIS B O 1
ATOM 9153 N N . PRO B 1 426 ? -19.875 5.199 0.391 1 86.25 426 PRO B N 1
ATOM 9154 C CA . PRO B 1 426 ? -20.969 5.812 -0.381 1 86.25 426 PRO B CA 1
ATOM 9155 C C . PRO B 1 426 ? -22.344 5.551 0.221 1 86.25 426 PRO B C 1
ATOM 9157 O O . PRO B 1 426 ? -22.641 4.418 0.604 1 86.25 426 PRO B O 1
ATOM 9160 N N . ARG B 1 427 ? -23.109 6.574 0.329 1 87.12 427 ARG B N 1
ATOM 9161 C CA . ARG B 1 427 ? -24.469 6.48 0.85 1 87.12 427 ARG B CA 1
ATOM 9162 C C . ARG B 1 427 ? -25.453 7.242 -0.035 1 87.12 427 ARG B C 1
ATOM 9164 O O . ARG B 1 427 ? -25.172 8.367 -0.453 1 87.12 427 ARG B O 1
ATOM 9171 N N . ASN B 1 428 ? -26.5 6.594 -0.346 1 86.81 428 ASN B N 1
ATOM 9172 C CA . ASN B 1 428 ? -27.594 7.234 -1.085 1 86.81 428 ASN B CA 1
ATOM 9173 C C . ASN B 1 428 ? -28.5 8.039 -0.16 1 86.81 428 ASN B C 1
ATOM 9175 O O . ASN B 1 428 ? -29.234 7.465 0.648 1 86.81 428 ASN B O 1
ATOM 9179 N N . ILE B 1 429 ? -28.516 9.312 -0.31 1 88.06 429 ILE B N 1
ATOM 9180 C CA . ILE B 1 429 ? -29.219 10.195 0.612 1 88.06 429 ILE B CA 1
ATOM 9181 C C . ILE B 1 429 ? -30.703 10.227 0.27 1 88.06 429 ILE B C 1
ATOM 9183 O O . ILE B 1 429 ? -31.5 10.82 1.001 1 88.06 429 ILE B O 1
ATOM 9187 N N . ALA B 1 430 ? -31.078 9.625 -0.871 1 85.81 430 ALA B N 1
ATOM 9188 C CA . ALA B 1 430 ? -32.5 9.508 -1.202 1 85.81 430 ALA B CA 1
ATOM 9189 C C . ALA B 1 430 ? -33.125 8.352 -0.443 1 85.81 430 ALA B C 1
ATOM 9191 O O . ALA B 1 430 ? -34.375 8.289 -0.32 1 85.81 430 ALA B O 1
ATOM 9192 N N . ASP B 1 431 ? -32.312 7.453 0.019 1 88.06 431 ASP B N 1
ATOM 9193 C CA . ASP B 1 431 ? -32.781 6.289 0.771 1 88.06 431 ASP B CA 1
ATOM 9194 C C . ASP B 1 431 ? -32.812 6.582 2.27 1 88.06 431 ASP B C 1
ATOM 9196 O O . ASP B 1 431 ? -31.797 6.871 2.877 1 88.06 431 ASP B O 1
ATOM 9200 N N . LYS B 1 432 ? -33.969 6.414 2.924 1 86.75 432 LYS B N 1
ATOM 9201 C CA . LYS B 1 432 ? -34.156 6.746 4.332 1 86.75 432 LYS B CA 1
ATOM 9202 C C . LYS B 1 432 ? -33.281 5.859 5.227 1 86.75 432 LYS B C 1
ATOM 9204 O O . LYS B 1 432 ? -32.781 6.312 6.262 1 86.75 432 LYS B O 1
ATOM 9209 N N . GLN B 1 433 ? -33.125 4.629 4.812 1 83.5 433 GLN B N 1
ATOM 9210 C CA . GLN B 1 433 ? -32.312 3.719 5.613 1 83.5 433 GLN B CA 1
ATOM 9211 C C . GLN B 1 433 ? -30.844 4.133 5.598 1 83.5 433 GLN B C 1
ATOM 9213 O O . GLN B 1 433 ? -30.188 4.137 6.637 1 83.5 433 GLN B O 1
ATOM 9218 N N . ASN B 1 434 ? -30.391 4.508 4.426 1 89.06 434 ASN B N 1
ATOM 9219 C CA . ASN B 1 434 ? -29.016 4.98 4.297 1 89.06 434 ASN B CA 1
ATOM 9220 C C . ASN B 1 434 ? -28.781 6.262 5.098 1 89.06 434 ASN B C 1
ATOM 9222 O O . ASN B 1 434 ? -27.734 6.422 5.73 1 89.06 434 ASN B O 1
ATOM 9226 N N . VAL B 1 435 ? -29.719 7.086 5.074 1 90.44 435 VAL B N 1
ATOM 9227 C CA . VAL B 1 435 ? -29.609 8.359 5.773 1 90.44 435 VAL B CA 1
ATOM 9228 C C . VAL B 1 435 ? -29.594 8.125 7.285 1 90.44 435 VAL B C 1
ATOM 9230 O O . VAL B 1 435 ? -28.812 8.758 8.008 1 90.44 435 VAL B O 1
ATOM 9233 N N . CYS B 1 436 ? -30.406 7.18 7.734 1 89.44 436 CYS B N 1
ATOM 9234 C CA . CYS B 1 436 ? -30.438 6.852 9.156 1 89.44 436 CYS B CA 1
ATOM 9235 C C . CYS B 1 436 ? -29.109 6.281 9.617 1 89.44 436 CYS B C 1
ATOM 9237 O O . CYS B 1 436 ? -28.594 6.668 10.664 1 89.44 436 CYS B O 1
ATOM 9239 N N . GLU B 1 437 ? -28.547 5.395 8.812 1 88.06 437 GLU B N 1
ATOM 9240 C CA . GLU B 1 437 ? -27.25 4.812 9.141 1 88.06 437 GLU B CA 1
ATOM 9241 C C . GLU B 1 437 ? -26.156 5.875 9.148 1 88.06 437 GLU B C 1
ATOM 9243 O O . GLU B 1 437 ? -25.25 5.836 9.992 1 88.06 437 GLU B O 1
ATOM 9248 N N . TRP B 1 438 ? -26.25 6.773 8.211 1 90.62 438 TRP B N 1
ATOM 9249 C CA . TRP B 1 438 ? -25.297 7.867 8.141 1 90.62 438 TRP B CA 1
ATOM 9250 C C . TRP B 1 438 ? -25.312 8.695 9.414 1 90.62 438 TRP B C 1
ATOM 9252 O O . TRP B 1 438 ? -24.266 8.992 9.992 1 90.62 438 TRP B O 1
ATOM 9262 N N . PHE B 1 439 ? -26.5 9.047 9.977 1 92.06 439 PHE B N 1
ATOM 9263 C CA . PHE B 1 439 ? -26.641 9.906 11.141 1 92.06 439 PHE B CA 1
ATOM 9264 C C . PHE B 1 439 ? -26.172 9.18 12.406 1 92.06 439 PHE B C 1
ATOM 9266 O O . PHE B 1 439 ? -25.609 9.797 13.305 1 92.06 439 PHE B O 1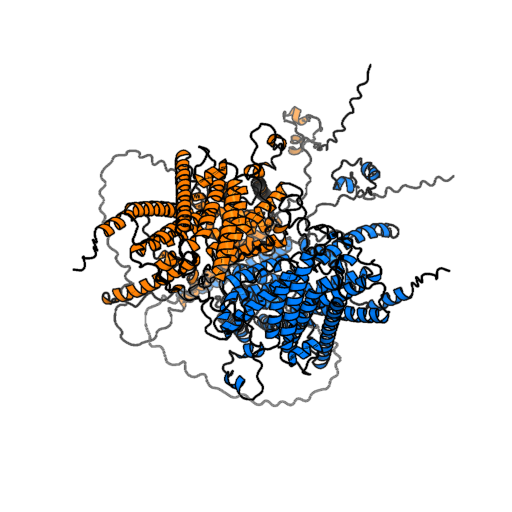
ATOM 9273 N N . VAL B 1 440 ? -26.406 7.883 12.422 1 91.62 440 VAL B N 1
ATOM 9274 C CA . VAL B 1 440 ? -25.953 7.113 13.578 1 91.62 440 VAL B CA 1
ATOM 9275 C C . VAL B 1 440 ? -24.438 7.156 13.664 1 91.62 440 VAL B C 1
ATOM 9277 O O . VAL B 1 440 ? -23.875 7.453 14.727 1 91.62 440 VAL B O 1
ATOM 9280 N N . HIS B 1 441 ? -23.812 6.871 12.531 1 93.06 441 HIS B N 1
ATOM 9281 C CA . HIS B 1 441 ? -22.359 6.891 12.508 1 93.06 441 HIS B CA 1
ATOM 9282 C C . HIS B 1 441 ? -21.812 8.305 12.727 1 93.06 441 HIS B C 1
ATOM 9284 O O . HIS B 1 441 ? -20.797 8.492 13.398 1 93.06 441 HIS B O 1
ATOM 9290 N N . PHE B 1 442 ? -22.469 9.328 12.141 1 93.25 442 PHE B N 1
ATOM 9291 C CA . PHE B 1 442 ? -22.094 10.734 12.281 1 93.25 442 PHE B CA 1
ATOM 9292 C C . PHE B 1 442 ? -22.094 11.156 13.75 1 93.25 442 PHE B C 1
ATOM 9294 O O . PHE B 1 442 ? -21.125 11.727 14.234 1 93.25 442 PHE B O 1
ATOM 9301 N N . HIS B 1 443 ? -23.109 10.758 14.453 1 93.69 443 HIS B N 1
ATOM 9302 C CA . HIS B 1 443 ? -23.25 11.164 15.844 1 93.69 443 HIS B CA 1
ATOM 9303 C C . HIS B 1 443 ? -22.297 10.375 16.734 1 93.69 443 HIS B C 1
ATOM 9305 O O . HIS B 1 443 ? -21.797 10.898 17.734 1 93.69 443 HIS B O 1
ATOM 9311 N N . MET B 1 444 ? -22.047 9.148 16.344 1 93.25 444 MET B N 1
ATOM 9312 C CA . MET B 1 444 ? -21.078 8.359 17.078 1 93.25 444 MET B CA 1
ATOM 9313 C C . MET B 1 444 ? -19.688 9.008 17.031 1 93.25 444 MET B C 1
ATOM 9315 O O . MET B 1 444 ? -19.016 9.117 18.047 1 93.25 444 MET B O 1
ATOM 9319 N N . LEU B 1 445 ? -19.266 9.461 15.875 1 95 445 LEU B N 1
ATOM 9320 C CA . LEU B 1 445 ? -17.969 10.094 15.695 1 95 445 LEU B CA 1
ATOM 9321 C C . LEU B 1 445 ? -17.922 11.453 16.391 1 95 445 LEU B C 1
ATOM 9323 O O . LEU B 1 445 ? -16.906 11.82 16.984 1 95 445 LEU B O 1
ATOM 9327 N N . GLU B 1 446 ? -19.031 12.188 16.359 1 93.62 446 GLU B N 1
ATOM 9328 C CA . GLU B 1 446 ? -19.125 13.477 17.047 1 93.62 446 GLU B CA 1
ATOM 9329 C C . GLU B 1 446 ? -18.969 13.305 18.547 1 93.62 446 GLU B C 1
ATOM 9331 O O . GLU B 1 446 ? -18.25 14.078 19.188 1 93.62 446 GLU B O 1
ATOM 9336 N N . THR B 1 447 ? -19.672 12.289 19 1 92.88 447 THR B N 1
ATOM 9337 C CA . THR B 1 447 ? -19.609 12.023 20.422 1 92.88 447 THR B CA 1
ATOM 9338 C C . THR B 1 447 ? -18.188 11.625 20.844 1 92.88 447 THR B C 1
ATOM 9340 O O . THR B 1 447 ? -17.703 12.039 21.891 1 92.88 447 THR B O 1
ATOM 9343 N N . GLU B 1 448 ? -17.547 10.828 20 1 94.38 448 GLU B N 1
ATOM 9344 C CA . GLU B 1 448 ? -16.172 10.414 20.281 1 94.38 448 GLU B CA 1
ATOM 9345 C C . GLU B 1 448 ? -15.25 11.625 20.344 1 94.38 448 GLU B C 1
ATOM 9347 O O . GLU B 1 448 ? -14.383 11.703 21.219 1 94.38 448 GLU B O 1
ATOM 9352 N N . MET B 1 449 ? -15.391 12.57 19.469 1 95.75 449 MET B N 1
ATOM 9353 C CA . MET B 1 449 ? -14.555 13.773 19.438 1 95.75 449 MET B CA 1
ATOM 9354 C C . MET B 1 449 ? -14.82 14.656 20.641 1 95.75 449 MET B C 1
ATOM 9356 O O . MET B 1 449 ? -13.883 15.203 21.234 1 95.75 449 MET B O 1
ATOM 9360 N N . MET B 1 450 ? -16.078 14.742 21.031 1 93.75 450 MET B N 1
ATOM 9361 C CA . MET B 1 450 ? -16.453 15.57 22.188 1 93.75 450 MET B CA 1
ATOM 9362 C C . MET B 1 450 ? -15.914 14.961 23.484 1 93.75 450 MET B C 1
ATOM 9364 O O . MET B 1 450 ? -15.43 15.688 24.359 1 93.75 450 MET B O 1
ATOM 9368 N N . ASP B 1 451 ? -16.031 13.641 23.547 1 93.5 451 ASP B N 1
ATOM 9369 C CA . ASP B 1 451 ? -15.516 12.938 24.719 1 93.5 451 ASP B CA 1
ATOM 9370 C C . ASP B 1 451 ? -14 13.086 24.828 1 93.5 451 ASP B C 1
ATOM 9372 O O . ASP B 1 451 ? -13.477 13.289 25.922 1 93.5 451 ASP B O 1
ATOM 9376 N N . TRP B 1 452 ? -13.359 12.953 23.719 1 96.25 452 TRP B N 1
ATOM 9377 C CA . TRP B 1 452 ? -11.906 13.109 23.703 1 96.25 452 TRP B CA 1
ATOM 9378 C C . TRP B 1 452 ? -11.508 14.516 24.141 1 96.25 452 TRP B C 1
ATOM 9380 O O . TRP B 1 452 ? -10.602 14.672 24.969 1 96.25 452 TRP B O 1
ATOM 9390 N N . LYS B 1 453 ? -12.133 15.562 23.641 1 95.44 453 LYS B N 1
ATOM 9391 C CA . LYS B 1 453 ? -11.805 16.953 23.984 1 95.44 453 LYS B CA 1
ATOM 9392 C C . LYS B 1 453 ? -12.031 17.219 25.469 1 95.44 453 LYS B C 1
ATOM 9394 O O . LYS B 1 453 ? -11.25 17.938 26.094 1 95.44 453 LYS B O 1
ATOM 9399 N N . SER B 1 454 ? -13.117 16.625 26.031 1 93.69 454 SER B N 1
ATOM 9400 C CA . SER B 1 454 ? -13.461 16.828 27.422 1 93.69 454 SER B CA 1
ATOM 9401 C C . SER B 1 454 ? -12.414 16.219 28.359 1 93.69 454 SER B C 1
ATOM 9403 O O . SER B 1 454 ? -12.25 16.656 29.484 1 93.69 454 SER B O 1
ATOM 9405 N N . ASN B 1 455 ? -11.648 15.234 27.797 1 93 455 ASN B N 1
ATOM 9406 C CA . ASN B 1 455 ? -10.648 14.555 28.609 1 93 455 ASN B CA 1
ATOM 9407 C C . ASN B 1 455 ? -9.258 15.133 28.375 1 93 455 ASN B C 1
ATOM 9409 O O . ASN B 1 455 ? -8.281 14.664 28.969 1 93 455 ASN B O 1
ATOM 9413 N N . LEU B 1 456 ? -9.172 16.156 27.594 1 94.25 456 LEU B N 1
ATOM 9414 C CA . LEU B 1 456 ? -7.895 16.797 27.312 1 94.25 456 LEU B CA 1
ATOM 9415 C C . LEU B 1 456 ? -7.473 17.688 28.484 1 94.25 456 LEU B C 1
ATOM 9417 O O . LEU B 1 456 ? -8.312 18.328 29.109 1 94.25 456 LEU B O 1
ATOM 9421 N N . PRO B 1 457 ? -6.145 17.688 28.781 1 91.75 457 PRO B N 1
ATOM 9422 C CA . PRO B 1 457 ? -5.684 18.672 29.75 1 91.75 457 PRO B CA 1
ATOM 9423 C C . PRO B 1 457 ? -6.137 20.094 29.406 1 91.75 457 PRO B C 1
ATOM 9425 O O . PRO B 1 457 ? -6.23 20.453 28.234 1 91.75 457 PRO B O 1
ATOM 9428 N N . SER B 1 458 ? -6.371 20.922 30.375 1 89.5 458 SER B N 1
ATOM 9429 C CA . SER B 1 458 ? -6.984 22.234 30.234 1 89.5 458 SER B CA 1
ATOM 9430 C C . SER B 1 458 ? -6.195 23.125 29.281 1 89.5 458 SER B C 1
ATOM 9432 O O . SER B 1 458 ? -6.781 23.891 28.516 1 89.5 458 SER B O 1
ATOM 9434 N N . LYS B 1 459 ? -4.926 23 29.312 1 88.81 459 LYS B N 1
ATOM 9435 C CA . LYS B 1 459 ? -4.066 23.797 28.438 1 88.81 459 LYS B CA 1
ATOM 9436 C C . LYS B 1 459 ? -4.414 23.578 26.969 1 88.81 459 LYS B C 1
ATOM 9438 O O . LYS B 1 459 ? -4.531 24.547 26.203 1 88.81 459 LYS B O 1
ATOM 9443 N N . TYR B 1 460 ? -4.602 22.375 26.594 1 93.25 460 TYR B N 1
ATOM 9444 C CA . TYR B 1 460 ? -4.867 22.031 25.203 1 93.25 460 TYR B CA 1
ATOM 9445 C C . TYR B 1 460 ? -6.34 22.234 24.859 1 93.25 460 TYR B C 1
ATOM 9447 O O . TYR B 1 460 ? -6.684 22.609 23.75 1 93.25 460 TYR B O 1
ATOM 9455 N N . ALA B 1 461 ? -7.203 22 25.828 1 92.88 461 ALA B N 1
ATOM 9456 C CA . ALA B 1 461 ? -8.625 22.234 25.609 1 92.88 461 ALA B CA 1
ATOM 9457 C C . ALA B 1 461 ? -8.891 23.719 25.344 1 92.88 461 ALA B C 1
ATOM 9459 O O . ALA B 1 461 ? -9.688 24.062 24.469 1 92.88 461 ALA B O 1
ATOM 9460 N N . SER B 1 462 ? -8.258 24.516 26.109 1 91.44 462 SER B N 1
ATOM 9461 C CA . SER B 1 462 ? -8.414 25.953 25.938 1 91.44 462 SER B CA 1
ATOM 9462 C C . SER B 1 462 ? -7.863 26.406 24.594 1 91.44 462 SER B C 1
ATOM 9464 O O . SER B 1 462 ? -8.398 27.344 23.984 1 91.44 462 SER B O 1
ATOM 9466 N N . LEU B 1 463 ? -6.766 25.844 24.172 1 94.19 463 LEU B N 1
ATOM 9467 C CA . LEU B 1 463 ? -6.215 26.141 22.859 1 94.19 463 LEU B CA 1
ATOM 9468 C C . LEU B 1 463 ? -7.242 25.859 21.766 1 94.19 463 LEU B C 1
ATOM 9470 O O . LEU B 1 463 ? -7.418 26.672 20.844 1 94.19 463 LEU B O 1
ATOM 9474 N N . LEU B 1 464 ? -7.891 24.719 21.859 1 95 464 LEU B N 1
ATOM 9475 C CA . LEU B 1 464 ? -8.844 24.312 20.828 1 95 464 LEU B CA 1
ATOM 9476 C C . LEU B 1 464 ? -10.078 25.219 20.844 1 95 464 LEU B C 1
ATOM 9478 O O . LEU B 1 464 ? -10.648 25.5 19.797 1 95 464 LEU B O 1
ATOM 9482 N N . ASP B 1 465 ? -10.453 25.781 22.047 1 92.25 465 ASP B N 1
ATOM 9483 C CA . ASP B 1 465 ? -11.672 26.578 22.188 1 92.25 465 ASP B CA 1
ATOM 9484 C C . ASP B 1 465 ? -11.406 28.047 21.906 1 92.25 465 ASP B C 1
ATOM 9486 O O . ASP B 1 465 ? -12.211 28.719 21.25 1 92.25 465 ASP B O 1
ATOM 9490 N N . SER B 1 466 ? -10.289 28.531 22.375 1 89.44 466 SER B N 1
ATOM 9491 C CA . SER B 1 466 ? -10.062 29.969 22.297 1 89.44 466 SER B CA 1
ATOM 9492 C C . SER B 1 466 ? -8.945 30.312 21.312 1 89.44 466 SER B C 1
ATOM 9494 O O . SER B 1 466 ? -8.773 31.469 20.938 1 89.44 466 SER B O 1
ATOM 9496 N N . SER B 1 467 ? -8.242 29.312 20.844 1 91.5 467 SER B N 1
ATOM 9497 C CA . SER B 1 467 ? -7.145 29.5 19.891 1 91.5 467 SER B CA 1
ATOM 9498 C C . SER B 1 467 ? -6.074 30.422 20.469 1 91.5 467 SER B C 1
ATOM 9500 O O . SER B 1 467 ? -5.453 31.188 19.734 1 91.5 467 SER B O 1
ATOM 9502 N N . THR B 1 468 ? -6.012 30.5 21.781 1 86.31 468 THR B N 1
ATOM 9503 C CA . THR B 1 468 ? -5.023 31.344 22.438 1 86.31 468 THR B CA 1
ATOM 9504 C C . THR B 1 468 ? -3.789 30.547 22.828 1 86.31 468 THR B C 1
ATOM 9506 O O . THR B 1 468 ? -3.9 29.391 23.25 1 86.31 468 THR B O 1
ATOM 9509 N N . LEU B 1 469 ? -2.66 31.172 22.578 1 86.06 469 LEU B N 1
ATOM 9510 C CA . LEU B 1 469 ? -1.396 30.547 22.969 1 86.06 469 LEU B CA 1
ATOM 9511 C C . LEU B 1 469 ? -1.056 30.859 24.422 1 86.06 469 LEU B C 1
ATOM 9513 O O . LEU B 1 469 ? -1.232 32 24.859 1 86.06 469 LEU B O 1
ATOM 9517 N N . CYS B 1 470 ? -1.122 30.094 25.344 1 69.69 470 CYS B N 1
ATOM 9518 C CA . CYS B 1 470 ? -1.004 30.281 26.781 1 69.69 470 CYS B CA 1
ATOM 9519 C C . CYS B 1 470 ? 0.261 31.047 27.141 1 69.69 470 CYS B C 1
ATOM 9521 O O . CYS B 1 470 ? 0.292 31.781 28.125 1 69.69 470 CYS B O 1
ATOM 9523 N N . THR B 1 471 ? 1.327 30.688 26.469 1 71.56 471 THR B N 1
ATOM 9524 C CA . THR B 1 471 ? 2.596 31.297 26.844 1 71.56 471 THR B CA 1
ATOM 9525 C C . THR B 1 471 ? 2.949 32.438 25.875 1 71.56 471 THR B C 1
ATOM 9527 O O . THR B 1 471 ? 2.621 32.344 24.688 1 71.56 471 THR B O 1
ATOM 9530 N N . GLU B 1 472 ? 3.428 33.469 26.5 1 68.06 472 GLU B N 1
ATOM 9531 C CA . GLU B 1 472 ? 3.799 34.625 25.734 1 68.06 472 GLU B CA 1
ATOM 9532 C C . GLU B 1 472 ? 4.992 34.344 24.828 1 68.06 472 GLU B C 1
ATOM 9534 O O . GLU B 1 472 ? 5.137 34.969 23.766 1 68.06 472 GLU B O 1
ATOM 9539 N N . GLN B 1 473 ? 5.793 33.438 25.219 1 75.5 473 GLN B N 1
ATOM 9540 C CA . GLN B 1 473 ? 6.949 33.188 24.359 1 75.5 473 GLN B CA 1
ATOM 9541 C C . GLN B 1 473 ? 7.152 31.688 24.125 1 75.5 473 GLN B C 1
ATOM 9543 O O . GLN B 1 473 ? 7.789 31.016 24.938 1 75.5 473 GLN B O 1
ATOM 9548 N N . ASN B 1 474 ? 6.672 31.25 23.078 1 82.75 474 ASN B N 1
ATOM 9549 C CA . ASN B 1 474 ? 6.809 29.844 22.688 1 82.75 474 ASN B CA 1
ATOM 9550 C C . ASN B 1 474 ? 7.914 29.656 21.641 1 82.75 474 ASN B C 1
ATOM 9552 O O . ASN B 1 474 ? 8.133 30.531 20.797 1 82.75 474 ASN B O 1
ATOM 9556 N N . THR B 1 475 ? 8.664 28.594 21.828 1 86.88 475 THR B N 1
ATOM 9557 C CA . THR B 1 475 ? 9.602 28.219 20.766 1 86.88 475 THR B CA 1
ATOM 9558 C C . THR B 1 475 ? 8.852 27.75 19.531 1 86.88 475 THR B C 1
ATOM 9560 O O . THR B 1 475 ? 7.672 27.391 19.594 1 86.88 475 THR B O 1
ATOM 9563 N N . PHE B 1 476 ? 9.445 27.797 18.391 1 91.81 476 PHE B N 1
ATOM 9564 C CA . PHE B 1 476 ? 8.812 27.344 17.156 1 91.81 476 PHE B CA 1
ATOM 9565 C C . PHE B 1 476 ? 8.406 25.875 17.281 1 91.81 476 PHE B C 1
ATOM 9567 O O . PHE B 1 476 ? 7.363 25.469 16.75 1 91.81 476 PHE B O 1
ATOM 9574 N N . GLU B 1 477 ? 9.211 25.078 17.891 1 89.75 477 GLU B N 1
ATOM 9575 C CA . GLU B 1 477 ? 8.898 23.656 18.062 1 89.75 477 GLU B CA 1
ATOM 9576 C C . GLU B 1 477 ? 7.582 23.484 18.828 1 89.75 477 GLU B C 1
ATOM 9578 O O . GLU B 1 477 ? 6.789 22.594 18.484 1 89.75 477 GLU B O 1
ATOM 9583 N N . GLU B 1 478 ? 7.414 24.297 19.797 1 90.19 478 GLU B N 1
ATOM 9584 C CA . GLU B 1 478 ? 6.176 24.234 20.562 1 90.19 478 GLU B CA 1
ATOM 9585 C C . GLU B 1 478 ? 4.98 24.688 19.734 1 90.19 478 GLU B C 1
ATOM 9587 O O . GLU B 1 478 ? 3.922 24.062 19.766 1 90.19 478 GLU B O 1
ATOM 9592 N N . ILE B 1 479 ? 5.227 25.781 19.031 1 93 479 ILE B N 1
ATOM 9593 C CA . ILE B 1 479 ? 4.152 26.328 18.203 1 93 479 ILE B CA 1
ATOM 9594 C C . ILE B 1 479 ? 3.773 25.328 17.125 1 93 479 ILE B C 1
ATOM 9596 O O . ILE B 1 479 ? 2.596 25.172 16.781 1 93 479 ILE B O 1
ATOM 9600 N N . ALA B 1 480 ? 4.75 24.672 16.547 1 94.94 480 ALA B N 1
ATOM 9601 C CA . ALA B 1 480 ? 4.492 23.688 15.5 1 94.94 480 ALA B CA 1
ATOM 9602 C C . ALA B 1 480 ? 3.607 22.547 16.016 1 94.94 480 ALA B C 1
ATOM 9604 O O . ALA B 1 480 ? 2.654 22.141 15.352 1 94.94 480 ALA B O 1
ATOM 9605 N N . GLY B 1 481 ? 3.914 22.047 17.203 1 94.44 481 GLY B N 1
ATOM 9606 C CA . GLY B 1 481 ? 3.082 21.016 17.812 1 94.44 481 GLY B CA 1
ATOM 9607 C C . GLY B 1 481 ? 1.665 21.484 18.094 1 94.44 481 GLY B C 1
ATOM 9608 O O . GLY B 1 481 ? 0.705 20.75 17.828 1 94.44 481 GLY B O 1
ATOM 9609 N N . LEU B 1 482 ? 1.562 22.703 18.609 1 95.69 482 LEU B N 1
ATOM 9610 C CA . LEU B 1 482 ? 0.254 23.266 18.922 1 95.69 482 LEU B CA 1
ATOM 9611 C C . LEU B 1 482 ? -0.556 23.516 17.656 1 95.69 482 LEU B C 1
ATOM 9613 O O . LEU B 1 482 ? -1.763 23.25 17.625 1 95.69 482 LEU B O 1
ATOM 9617 N N . ALA B 1 483 ? 0.131 24 16.656 1 96.62 483 ALA B N 1
ATOM 9618 C CA . ALA B 1 483 ? -0.535 24.266 15.375 1 96.62 483 ALA B CA 1
ATOM 9619 C C . ALA B 1 483 ? -1.029 22.969 14.742 1 96.62 483 ALA B C 1
ATOM 9621 O O . ALA B 1 483 ? -2.113 22.922 14.156 1 96.62 483 ALA B O 1
ATOM 9622 N N . LEU B 1 484 ? -0.218 21.891 14.828 1 96.56 484 LEU B N 1
ATOM 9623 C CA . LEU B 1 484 ? -0.616 20.594 14.297 1 96.56 484 LEU B CA 1
ATOM 9624 C C . LEU B 1 484 ? -1.862 20.078 15.008 1 96.56 484 LEU B C 1
ATOM 9626 O O . LEU B 1 484 ? -2.807 19.609 14.359 1 96.56 484 LEU B O 1
ATOM 9630 N N . LEU B 1 485 ? -1.846 20.141 16.297 1 97.75 485 LEU B N 1
ATOM 9631 C CA . LEU B 1 485 ? -2.98 19.672 17.094 1 97.75 485 LEU B CA 1
ATOM 9632 C C . LEU B 1 485 ? -4.23 20.484 16.781 1 97.75 485 LEU B C 1
ATOM 9634 O O . LEU B 1 485 ? -5.285 19.922 16.484 1 97.75 485 LEU B O 1
ATOM 9638 N N . HIS B 1 486 ? -4.082 21.781 16.828 1 98 486 HIS B N 1
ATOM 9639 C CA . HIS B 1 486 ? -5.195 22.703 16.625 1 98 486 HIS B CA 1
ATOM 9640 C C . HIS B 1 486 ? -5.785 22.547 15.219 1 98 486 HIS B C 1
ATOM 9642 O O . HIS B 1 486 ? -7.004 22.406 15.07 1 98 486 HIS B O 1
ATOM 9648 N N . SER B 1 487 ? -4.93 22.578 14.211 1 97.25 487 SER B N 1
ATOM 9649 C CA . SER B 1 487 ? -5.379 22.484 12.82 1 97.25 487 SER B CA 1
ATOM 9650 C C . SER B 1 487 ? -6.059 21.141 12.562 1 97.25 487 SER B C 1
ATOM 9652 O O . SER B 1 487 ? -7.09 21.078 11.891 1 97.25 487 SER B O 1
ATOM 9654 N N . SER B 1 488 ? -5.484 20.031 13.031 1 97.62 488 SER B N 1
ATOM 9655 C CA . SER B 1 488 ? -6.066 18.719 12.789 1 97.62 488 SER B CA 1
ATOM 9656 C C . SER B 1 488 ? -7.449 18.594 13.43 1 97.62 488 SER B C 1
ATOM 9658 O O . SER B 1 488 ? -8.352 18 12.844 1 97.62 488 SER B O 1
ATOM 9660 N N . TYR B 1 489 ? -7.566 19.172 14.617 1 98.06 489 TYR B N 1
ATOM 9661 C CA . TYR B 1 489 ? -8.859 19.141 15.297 1 98.06 489 TYR B CA 1
ATOM 9662 C C . TYR B 1 489 ? -9.922 19.859 14.484 1 98.06 489 TYR B C 1
ATOM 9664 O O . TYR B 1 489 ? -11.023 19.344 14.281 1 98.06 489 TYR B O 1
ATOM 9672 N N . HIS B 1 490 ? -9.648 20.953 14.023 1 97.69 490 HIS B N 1
ATOM 9673 C CA . HIS B 1 490 ? -10.641 21.75 13.32 1 97.69 490 HIS B CA 1
ATOM 9674 C C . HIS B 1 490 ? -10.867 21.234 11.906 1 97.69 490 HIS B C 1
ATOM 9676 O O . HIS B 1 490 ? -11.977 21.312 11.375 1 97.69 490 HIS B O 1
ATOM 9682 N N . ILE B 1 491 ? -9.812 20.672 11.234 1 96.25 491 ILE B N 1
ATOM 9683 C CA . ILE B 1 491 ? -10.023 19.984 9.961 1 96.25 491 ILE B CA 1
ATOM 9684 C C . ILE B 1 491 ? -11 18.828 10.156 1 96.25 491 ILE B C 1
ATOM 9686 O O . ILE B 1 491 ? -11.867 18.578 9.312 1 96.25 491 ILE B O 1
ATOM 9690 N N . ALA B 1 492 ? -10.766 18.094 11.242 1 97 492 ALA B N 1
ATOM 9691 C CA . ALA B 1 492 ? -11.633 16.953 11.523 1 97 492 ALA B CA 1
ATOM 9692 C C . ALA B 1 492 ? -13.094 17.391 11.633 1 97 492 ALA B C 1
ATOM 9694 O O . ALA B 1 492 ? -13.984 16.75 11.078 1 97 492 ALA B O 1
ATOM 9695 N N . LEU B 1 493 ? -13.344 18.5 12.312 1 96.81 493 LEU B N 1
ATOM 9696 C CA . LEU B 1 493 ? -14.703 19.016 12.461 1 96.81 493 LEU B CA 1
ATOM 9697 C C . LEU B 1 493 ? -15.273 19.453 11.117 1 96.81 493 LEU B C 1
ATOM 9699 O O . LEU B 1 493 ? -16.422 19.141 10.789 1 96.81 493 LEU B O 1
ATOM 9703 N N . ILE B 1 494 ? -14.469 20.125 10.352 1 96.38 494 ILE B N 1
ATOM 9704 C CA . ILE B 1 494 ? -14.922 20.641 9.062 1 96.38 494 ILE B CA 1
ATOM 9705 C C . ILE B 1 494 ? -15.258 19.469 8.133 1 96.38 494 ILE B C 1
ATOM 9707 O O . ILE B 1 494 ? -16.312 19.453 7.5 1 96.38 494 ILE B O 1
ATOM 9711 N N . LYS B 1 495 ? -14.359 18.516 8.047 1 93.69 495 LYS B N 1
ATOM 9712 C CA . LYS B 1 495 ? -14.57 17.391 7.156 1 93.69 495 LYS B CA 1
ATOM 9713 C C . LYS B 1 495 ? -15.773 16.562 7.59 1 93.69 495 LYS B C 1
ATOM 9715 O O . LYS B 1 495 ? -16.484 15.992 6.75 1 93.69 495 LYS B O 1
ATOM 9720 N N . MET B 1 496 ? -16.031 16.453 8.844 1 93.5 496 MET B N 1
ATOM 9721 C CA . MET B 1 496 ? -17.156 15.688 9.367 1 93.5 496 MET B CA 1
ATOM 9722 C C . MET B 1 496 ? -18.484 16.391 9.078 1 93.5 496 MET B C 1
ATOM 9724 O O . MET B 1 496 ? -19.469 15.742 8.734 1 93.5 496 MET B O 1
ATOM 9728 N N . HIS B 1 497 ? -18.484 17.703 9.148 1 94.25 497 HIS B N 1
ATOM 9729 C CA . HIS B 1 497 ? -19.75 18.438 9.117 1 94.25 497 HIS B CA 1
ATOM 9730 C C . HIS B 1 497 ? -19.984 19.062 7.746 1 94.25 497 HIS B C 1
ATOM 9732 O O . HIS B 1 497 ? -21.094 19.5 7.445 1 94.25 497 HIS B O 1
ATOM 9738 N N . SER B 1 498 ? -19.031 19.125 6.906 1 91.19 498 SER B N 1
ATOM 9739 C CA . SER B 1 498 ? -19.156 19.844 5.645 1 91.19 498 SER B CA 1
ATOM 9740 C C . SER B 1 498 ? -20.203 19.188 4.742 1 91.19 498 SER B C 1
ATOM 9742 O O . SER B 1 498 ? -20.938 19.891 4.035 1 91.19 498 SER B O 1
ATOM 9744 N N . ALA B 1 499 ? -20.281 17.844 4.758 1 88.31 499 ALA B N 1
ATOM 9745 C CA . ALA B 1 499 ? -21.25 17.156 3.9 1 88.31 499 ALA B CA 1
ATOM 9746 C C . ALA B 1 499 ? -22.688 17.469 4.324 1 88.31 499 ALA B C 1
ATOM 9748 O O . ALA B 1 499 ? -23.578 17.578 3.482 1 88.31 499 ALA B O 1
ATOM 9749 N N . TYR B 1 500 ? -22.859 17.594 5.609 1 91.12 500 TYR B N 1
ATOM 9750 C CA . TYR B 1 500 ? -24.172 17.875 6.164 1 91.12 500 TYR B CA 1
ATOM 9751 C C . TYR B 1 500 ? -24.469 19.375 6.133 1 91.12 500 TYR B C 1
ATOM 9753 O O . TYR B 1 500 ? -25.625 19.781 6.004 1 91.12 500 TYR B O 1
ATOM 9761 N N . GLY B 1 501 ? -23.453 20.156 6.223 1 91.75 501 GLY B N 1
ATOM 9762 C CA . GLY B 1 501 ? -23.625 21.594 6.211 1 91.75 501 GLY B CA 1
ATOM 9763 C C . GLY B 1 501 ? -23.812 22.172 4.812 1 91.75 501 GLY B C 1
ATOM 9764 O O . GLY B 1 501 ? -24.609 23.094 4.617 1 91.75 501 GLY B O 1
ATOM 9765 N N . TYR B 1 502 ? -23.078 21.656 3.91 1 88.06 502 TYR B N 1
ATOM 9766 C CA . TYR B 1 502 ? -23.125 22.125 2.529 1 88.06 502 TYR B CA 1
ATOM 9767 C C . TYR B 1 502 ? -23.359 20.969 1.566 1 88.06 502 TYR B C 1
ATOM 9769 O O . TYR B 1 502 ? -22.5 20.656 0.736 1 88.06 502 TYR B O 1
ATOM 9777 N N . PRO B 1 503 ? -24.562 20.344 1.604 1 85.88 503 PRO B N 1
ATOM 9778 C CA . PRO B 1 503 ? -24.812 19.219 0.7 1 85.88 503 PRO B CA 1
ATOM 9779 C C . PRO B 1 503 ? -24.859 19.625 -0.768 1 85.88 503 PRO B C 1
ATOM 9781 O O . PRO B 1 503 ? -25.344 20.719 -1.089 1 85.88 503 PRO B O 1
ATOM 9784 N N . HIS B 1 504 ? -24.281 18.797 -1.669 1 79.75 504 HIS B N 1
ATOM 9785 C CA . HIS B 1 504 ? -24.297 19.078 -3.1 1 79.75 504 HIS B CA 1
ATOM 9786 C C . HIS B 1 504 ? -25.703 18.969 -3.672 1 79.75 504 HIS B C 1
ATOM 9788 O O . HIS B 1 504 ? -26.031 19.609 -4.672 1 79.75 504 HIS B O 1
ATOM 9794 N N . ILE B 1 505 ? -26.453 18.062 -3.082 1 82.25 505 ILE B N 1
ATOM 9795 C CA . ILE B 1 505 ? -27.859 17.859 -3.424 1 82.25 505 ILE B CA 1
ATOM 9796 C C . ILE B 1 505 ? -28.656 17.531 -2.166 1 82.25 505 ILE B C 1
ATOM 9798 O O . ILE B 1 505 ? -28.125 16.953 -1.219 1 82.25 505 ILE B O 1
ATOM 9802 N N . GLU B 1 506 ? -29.875 18.062 -2.148 1 86.5 506 GLU B N 1
ATOM 9803 C CA . GLU B 1 506 ? -30.719 17.781 -0.991 1 86.5 506 GLU B CA 1
ATOM 9804 C C . GLU B 1 506 ? -31.828 16.812 -1.348 1 86.5 506 GLU B C 1
ATOM 9806 O O . GLU B 1 506 ? -32.188 16.672 -2.518 1 86.5 506 GLU B O 1
ATOM 9811 N N . SER B 1 507 ? -32.125 16.031 -0.446 1 83.69 507 SER B N 1
ATOM 9812 C CA . SER B 1 507 ? -33.25 15.117 -0.572 1 83.69 507 SER B CA 1
ATOM 9813 C C . SER B 1 507 ? -34.25 15.328 0.559 1 83.69 507 SER B C 1
ATOM 9815 O O . SER B 1 507 ? -34.031 16.125 1.465 1 83.69 507 SER B O 1
ATOM 9817 N N . SER B 1 508 ? -35.438 14.711 0.398 1 84.88 508 SER B N 1
ATOM 9818 C CA . SER B 1 508 ? -36.438 14.852 1.434 1 84.88 508 SER B CA 1
ATOM 9819 C C . SER B 1 508 ? -35.938 14.328 2.777 1 84.88 508 SER B C 1
ATOM 9821 O O . SER B 1 508 ? -36.344 14.82 3.83 1 84.88 508 SER B O 1
ATOM 9823 N N . ALA B 1 509 ? -35.031 13.367 2.779 1 86.81 509 ALA B N 1
ATOM 9824 C CA . ALA B 1 509 ? -34.531 12.742 4.004 1 86.81 509 ALA B CA 1
ATOM 9825 C C . ALA B 1 509 ? -33.25 13.398 4.469 1 86.81 509 ALA B C 1
ATOM 9827 O O . ALA B 1 509 ? -32.812 13.219 5.613 1 86.81 509 ALA B O 1
ATOM 9828 N N . PHE B 1 510 ? -32.625 14.18 3.668 1 89.38 510 PHE B N 1
ATOM 9829 C CA . PHE B 1 510 ? -31.312 14.75 3.943 1 89.38 510 PHE B CA 1
ATOM 9830 C C . PHE B 1 510 ? -31.266 16.219 3.52 1 89.38 510 PHE B C 1
ATOM 9832 O O . PHE B 1 510 ? -31.031 16.516 2.348 1 89.38 510 PHE B O 1
ATOM 9839 N N . LYS B 1 511 ? -31.453 17.047 4.422 1 88.19 511 LYS B N 1
ATOM 9840 C CA . LYS B 1 511 ? -31.406 18.484 4.215 1 88.19 511 LYS B CA 1
ATOM 9841 C C . LYS B 1 511 ? -30.219 19.109 4.957 1 88.19 511 LYS B C 1
ATOM 9843 O O . LYS B 1 511 ? -29.703 18.531 5.91 1 88.19 511 LYS B O 1
ATOM 9848 N N . HIS B 1 512 ? -29.891 20.234 4.445 1 89.56 512 HIS B N 1
ATOM 9849 C CA . HIS B 1 512 ? -28.719 20.875 5.039 1 89.56 512 HIS B CA 1
ATOM 9850 C C . HIS B 1 512 ? -28.984 21.25 6.496 1 89.56 512 HIS B C 1
ATOM 9852 O O . HIS B 1 512 ? -30.125 21.469 6.891 1 89.56 512 HIS B O 1
ATOM 9858 N N . SER B 1 513 ? -27.953 21.203 7.285 1 91.81 513 SER B N 1
ATOM 9859 C CA . SER B 1 513 ? -28.016 21.531 8.703 1 91.81 513 SER B CA 1
ATOM 9860 C C . SER B 1 513 ? -27.328 22.859 9 1 91.81 513 SER B C 1
ATOM 9862 O O . SER B 1 513 ? -26.141 23.031 8.711 1 91.81 513 SER B O 1
ATOM 9864 N N . GLU B 1 514 ? -28.062 23.766 9.625 1 91.56 514 GLU B N 1
ATOM 9865 C CA . GLU B 1 514 ? -27.5 25.062 10.008 1 91.56 514 GLU B CA 1
ATOM 9866 C C . GLU B 1 514 ? -26.484 24.922 11.133 1 91.56 514 GLU B C 1
ATOM 9868 O O . GLU B 1 514 ? -25.5 25.656 11.195 1 91.56 514 GLU B O 1
ATOM 9873 N N . SER B 1 515 ? -26.75 23.984 11.984 1 92.62 515 SER B N 1
ATOM 9874 C CA . SER B 1 515 ? -25.828 23.734 13.086 1 92.62 515 SER B CA 1
ATOM 9875 C C . SER B 1 515 ? -24.469 23.266 12.57 1 92.62 515 SER B C 1
ATOM 9877 O O . SER B 1 515 ? -23.438 23.703 13.055 1 92.62 515 SER B O 1
ATOM 9879 N N . SER B 1 516 ? -24.5 22.328 11.594 1 94.81 516 SER B N 1
ATOM 9880 C CA . SER B 1 516 ? -23.266 21.844 11.008 1 94.81 516 SER B CA 1
ATOM 9881 C C . SER B 1 516 ? -22.516 22.953 10.266 1 94.81 516 SER B C 1
ATOM 9883 O O . SER B 1 516 ? -21.281 23 10.305 1 94.81 516 SER B O 1
ATOM 9885 N N . ARG B 1 517 ? -23.203 23.828 9.633 1 93.5 517 ARG B N 1
ATOM 9886 C CA . ARG B 1 517 ? -22.578 24.953 8.961 1 93.5 517 ARG B CA 1
ATOM 9887 C C . ARG B 1 517 ? -21.906 25.891 9.953 1 93.5 517 ARG B C 1
ATOM 9889 O O . ARG B 1 517 ? -20.781 26.344 9.719 1 93.5 517 ARG B O 1
ATOM 9896 N N . ARG B 1 518 ? -22.609 26.125 11.016 1 94.88 518 ARG B N 1
ATOM 9897 C CA . ARG B 1 518 ? -22.062 27 12.055 1 94.88 518 ARG B CA 1
ATOM 9898 C C . ARG B 1 518 ? -20.766 26.406 12.633 1 94.88 518 ARG B C 1
ATOM 9900 O O . ARG B 1 518 ? -19.812 27.141 12.891 1 94.88 518 ARG B O 1
ATOM 9907 N N . ILE B 1 519 ? -20.812 25.125 12.836 1 96.38 519 ILE B N 1
ATOM 9908 C CA . ILE B 1 519 ? -19.641 24.453 13.398 1 96.38 519 ILE B CA 1
ATOM 9909 C C . ILE B 1 519 ? -18.469 24.594 12.43 1 96.38 519 ILE B C 1
ATOM 9911 O O . ILE B 1 519 ? -17.328 24.828 12.852 1 96.38 519 ILE B O 1
ATOM 9915 N N . CYS B 1 520 ? -18.656 24.406 11.133 1 96.25 520 CYS B N 1
ATOM 9916 C CA . CYS B 1 520 ? -17.625 24.578 10.125 1 96.25 520 CYS B CA 1
ATOM 9917 C C . CYS B 1 520 ? -17.062 26 10.164 1 96.25 520 CYS B C 1
ATOM 9919 O O . CYS B 1 520 ? -15.836 26.188 10.18 1 96.25 520 CYS B O 1
ATOM 9921 N N . LEU B 1 521 ? -17.922 27 10.234 1 95.12 521 LEU B N 1
ATOM 9922 C CA . LEU B 1 521 ? -17.5 28.406 10.211 1 95.12 521 LEU B CA 1
ATOM 9923 C C . LEU B 1 521 ? -16.781 28.781 11.5 1 95.12 521 LEU B C 1
ATOM 9925 O O . LEU B 1 521 ? -15.82 29.562 11.469 1 95.12 521 LEU B O 1
ATOM 9929 N N . GLU B 1 522 ? -17.266 28.234 12.562 1 96.75 522 GLU B N 1
ATOM 9930 C CA . GLU B 1 522 ? -16.594 28.484 13.836 1 96.75 522 GLU B CA 1
ATOM 9931 C C . GLU B 1 522 ? -15.18 27.906 13.82 1 96.75 522 GLU B C 1
ATOM 9933 O O . GLU B 1 522 ? -14.25 28.516 14.359 1 96.75 522 GLU B O 1
ATOM 9938 N N . SER B 1 523 ? -15.055 26.719 13.289 1 97.62 523 SER B N 1
ATOM 9939 C CA . SER B 1 523 ? -13.727 26.109 13.172 1 97.62 523 SER B CA 1
ATOM 9940 C C . SER B 1 523 ? -12.805 26.969 12.312 1 97.62 523 SER B C 1
ATOM 9942 O O . SER B 1 523 ? -11.625 27.125 12.633 1 97.62 523 SER B O 1
ATOM 9944 N N . VAL B 1 524 ? -13.312 27.516 11.234 1 97.31 524 VAL B N 1
ATOM 9945 C CA . VAL B 1 524 ? -12.531 28.391 10.375 1 97.31 524 VAL B CA 1
ATOM 9946 C C . VAL B 1 524 ? -12.102 29.625 11.148 1 97.31 524 VAL B C 1
ATOM 9948 O O . VAL B 1 524 ? -10.953 30.078 11.039 1 97.31 524 VAL B O 1
ATOM 9951 N N . GLU B 1 525 ? -12.992 30.141 11.93 1 96.44 525 GLU B N 1
ATOM 9952 C CA . GLU B 1 525 ? -12.695 31.312 12.742 1 96.44 525 GLU B CA 1
ATOM 9953 C C . GLU B 1 525 ? -11.586 31.031 13.742 1 96.44 525 GLU B C 1
ATOM 9955 O O . GLU B 1 525 ? -10.727 31.875 13.984 1 96.44 525 GLU B O 1
ATOM 9960 N N . ARG B 1 526 ? -11.656 29.875 14.312 1 97.38 526 ARG B N 1
ATOM 9961 C CA . ARG B 1 526 ? -10.648 29.5 15.289 1 97.38 526 ARG B CA 1
ATOM 9962 C C . ARG B 1 526 ? -9.281 29.344 14.641 1 97.38 526 ARG B C 1
ATOM 9964 O O . ARG B 1 526 ? -8.266 29.719 15.219 1 97.38 526 ARG B O 1
ATOM 9971 N N . VAL B 1 527 ? -9.25 28.75 13.445 1 97.75 527 VAL B N 1
ATOM 9972 C CA . VAL B 1 527 ? -7.988 28.594 12.727 1 97.75 527 VAL B CA 1
ATOM 9973 C C . VAL B 1 527 ? -7.43 29.969 12.359 1 97.75 527 VAL B C 1
ATOM 9975 O O . VAL B 1 527 ? -6.223 30.203 12.461 1 97.75 527 VAL B O 1
ATOM 9978 N N . ALA B 1 528 ? -8.289 30.906 11.938 1 97 528 ALA B N 1
ATOM 9979 C CA . ALA B 1 528 ? -7.867 32.281 11.609 1 97 528 ALA B CA 1
ATOM 9980 C C . ALA B 1 528 ? -7.309 33 12.836 1 97 528 ALA B C 1
ATOM 9982 O O . ALA B 1 528 ? -6.301 33.688 12.75 1 97 528 ALA B O 1
ATOM 9983 N N . LEU B 1 529 ? -7.984 32.781 13.945 1 96.19 529 LEU B N 1
ATOM 9984 C CA . LEU B 1 529 ? -7.555 33.406 15.188 1 96.19 529 LEU B CA 1
ATOM 9985 C C . LEU B 1 529 ? -6.18 32.906 15.609 1 96.19 529 LEU B C 1
ATOM 9987 O O . LEU B 1 529 ? -5.34 33.688 16.047 1 96.19 529 LEU B O 1
ATOM 9991 N N . LEU B 1 530 ? -5.969 31.609 15.547 1 96.69 530 LEU B N 1
ATOM 9992 C CA . LEU B 1 530 ? -4.656 31.078 15.906 1 96.69 530 LEU B CA 1
ATOM 9993 C C . LEU B 1 530 ? -3.578 31.609 14.969 1 96.69 530 LEU B C 1
ATOM 9995 O O . LEU B 1 530 ? -2.467 31.922 15.406 1 96.69 530 LEU B O 1
ATOM 9999 N N . ALA B 1 531 ? -3.877 31.641 13.703 1 96.69 531 ALA B N 1
ATOM 10000 C CA . ALA B 1 531 ? -2.922 32.188 12.734 1 96.69 531 ALA B CA 1
ATOM 10001 C C . ALA B 1 531 ? -2.527 33.625 13.094 1 96.69 531 ALA B C 1
ATOM 10003 O O . ALA B 1 531 ? -1.351 33.969 13.023 1 96.69 531 ALA B O 1
ATOM 10004 N N . GLN B 1 532 ? -3.469 34.438 13.508 1 94.44 532 GLN B N 1
ATOM 10005 C CA . GLN B 1 532 ? -3.207 35.812 13.898 1 94.44 532 GLN B CA 1
ATOM 10006 C C . GLN B 1 532 ? -2.348 35.875 15.156 1 94.44 532 GLN B C 1
ATOM 10008 O O . GLN B 1 532 ? -1.446 36.719 15.266 1 94.44 532 GLN B O 1
ATOM 10013 N N . ASN B 1 533 ? -2.662 34.969 16.031 1 93.5 533 ASN B N 1
ATOM 10014 C CA . ASN B 1 533 ? -1.87 34.906 17.266 1 93.5 533 ASN B CA 1
ATOM 10015 C C . ASN B 1 533 ? -0.427 34.5 16.984 1 93.5 533 ASN B C 1
ATOM 10017 O O . ASN B 1 533 ? 0.501 35 17.609 1 93.5 533 ASN B O 1
ATOM 10021 N N . ILE B 1 534 ? -0.26 33.594 16.078 1 94.62 534 ILE B N 1
ATOM 10022 C CA . ILE B 1 534 ? 1.087 33.188 15.695 1 94.62 534 ILE B CA 1
ATOM 10023 C C . ILE B 1 534 ? 1.806 34.344 15 1 94.62 534 ILE B C 1
ATOM 10025 O O . ILE B 1 534 ? 2.998 34.562 15.227 1 94.62 534 ILE B O 1
ATOM 10029 N N . MET B 1 535 ? 1.088 35.094 14.211 1 92.62 535 MET B N 1
ATOM 10030 C CA . MET B 1 535 ? 1.663 36.25 13.539 1 92.62 535 MET B CA 1
ATOM 10031 C C . MET B 1 535 ? 2.123 37.281 14.547 1 92.62 535 MET B C 1
ATOM 10033 O O . MET B 1 535 ? 3.16 37.938 14.352 1 92.62 535 MET B O 1
ATOM 10037 N N . GLU B 1 536 ? 1.378 37.469 15.555 1 90.62 536 GLU B N 1
ATOM 10038 C CA . GLU B 1 536 ? 1.745 38.406 16.609 1 90.62 536 GLU B CA 1
ATOM 10039 C C . GLU B 1 536 ? 3.014 37.969 17.328 1 90.62 536 GLU B C 1
ATOM 10041 O O . GLU B 1 536 ? 3.877 38.781 17.641 1 90.62 536 GLU B O 1
ATOM 10046 N N . GLN B 1 537 ? 3.059 36.719 17.531 1 89.81 537 GLN B N 1
ATOM 10047 C CA . GLN B 1 537 ? 4.262 36.188 18.156 1 89.81 537 GLN B CA 1
ATOM 10048 C C . GLN B 1 537 ? 5.469 36.312 17.234 1 89.81 537 GLN B C 1
ATOM 10050 O O . GLN B 1 537 ? 6.594 36.531 17.688 1 89.81 537 GLN B O 1
ATOM 10055 N N . GLU B 1 538 ? 5.227 36.062 15.961 1 91.44 538 GLU B N 1
ATOM 10056 C CA . GLU B 1 538 ? 6.281 36.25 14.969 1 91.44 538 GLU B CA 1
ATOM 10057 C C . GLU B 1 538 ? 6.859 37.656 15.039 1 91.44 538 GLU B C 1
ATOM 10059 O O . GLU B 1 538 ? 8.078 37.844 14.961 1 91.44 538 GLU B O 1
ATOM 10064 N N . LYS B 1 539 ? 6.043 38.625 15.211 1 88.69 539 LYS B N 1
ATOM 10065 C CA . LYS B 1 539 ? 6.457 40.031 15.281 1 88.69 539 LYS B CA 1
ATOM 10066 C C . LYS B 1 539 ? 7.25 40.312 16.562 1 88.69 539 LYS B C 1
ATOM 10068 O O . LYS B 1 539 ? 8.242 41.031 16.531 1 88.69 539 LYS B O 1
ATOM 10073 N N . LYS B 1 540 ? 6.859 39.719 17.578 1 86.38 540 LYS B N 1
ATOM 10074 C CA . LYS B 1 540 ? 7.508 39.938 18.859 1 86.38 540 LYS B CA 1
ATOM 10075 C C . LYS B 1 540 ? 8.875 39.25 18.906 1 86.38 540 LYS B C 1
ATOM 10077 O O . LYS B 1 540 ? 9.844 39.812 19.422 1 86.38 540 LYS B O 1
ATOM 10082 N N . ASN B 1 541 ? 8.945 38.031 18.375 1 84.69 541 ASN B N 1
ATOM 10083 C CA . ASN B 1 541 ? 10.164 37.25 18.438 1 84.69 541 ASN B CA 1
ATOM 10084 C C . ASN B 1 541 ? 11.086 37.531 17.266 1 84.69 541 ASN B C 1
ATOM 10086 O O . ASN B 1 541 ? 12.273 37.219 17.297 1 84.69 541 ASN B O 1
ATOM 10090 N N . GLY B 1 542 ? 10.57 38.062 16.172 1 82.88 542 GLY B N 1
ATOM 10091 C CA . GLY B 1 542 ? 11.367 38.344 14.992 1 82.88 542 GLY B CA 1
ATOM 10092 C C . GLY B 1 542 ? 11.664 37.094 14.164 1 82.88 542 GLY B C 1
ATOM 10093 O O . GLY B 1 542 ? 12.672 37.062 13.461 1 82.88 542 GLY B O 1
ATOM 10094 N N . GLU B 1 543 ? 10.969 36.094 14.391 1 86.25 543 GLU B N 1
ATOM 10095 C CA . GLU B 1 543 ? 11.18 34.844 13.672 1 86.25 543 GLU B CA 1
ATOM 10096 C C . GLU B 1 543 ? 9.938 34.438 12.883 1 86.25 543 GLU B C 1
ATOM 10098 O O . GLU B 1 543 ? 8.82 34.5 13.398 1 86.25 543 GLU B O 1
ATOM 10103 N N . LYS B 1 544 ? 10.148 34.062 11.602 1 88.19 544 LYS B N 1
ATOM 10104 C CA . LYS B 1 544 ? 9.031 33.594 10.789 1 88.19 544 LYS B CA 1
ATOM 10105 C C . LYS B 1 544 ? 8.594 32.188 11.227 1 88.19 544 LYS B C 1
ATOM 10107 O O . LYS B 1 544 ? 9.406 31.266 11.242 1 88.19 544 LYS B O 1
ATOM 10112 N N . MET B 1 545 ? 7.398 32.062 11.625 1 92.5 545 MET B N 1
ATOM 10113 C CA . MET B 1 545 ? 6.918 30.781 12.148 1 92.5 545 MET B CA 1
ATOM 10114 C C . MET B 1 545 ? 5.863 30.188 11.227 1 92.5 545 MET B C 1
ATOM 10116 O O . MET B 1 545 ? 5.949 29.016 10.852 1 92.5 545 MET B O 1
ATOM 10120 N N . LEU B 1 546 ? 4.918 30.953 10.75 1 94.31 546 LEU B N 1
ATOM 10121 C CA . LEU B 1 546 ? 3.811 30.469 9.938 1 94.31 546 LEU B CA 1
ATOM 10122 C C . LEU B 1 546 ? 4.32 29.844 8.641 1 94.31 546 LEU B C 1
ATOM 10124 O O . LEU B 1 546 ? 3.807 28.812 8.195 1 94.31 546 LEU B O 1
ATOM 10128 N N . GLU B 1 547 ? 5.32 30.438 8.102 1 93.69 547 GLU B N 1
ATOM 10129 C CA . GLU B 1 547 ? 5.871 29.984 6.82 1 93.69 547 GLU B CA 1
ATOM 10130 C C . GLU B 1 547 ? 6.523 28.625 6.945 1 93.69 547 GLU B C 1
ATOM 10132 O O . GLU B 1 547 ? 6.648 27.891 5.957 1 93.69 547 GLU B O 1
ATOM 10137 N N . ASN B 1 548 ? 6.832 28.203 8.109 1 94.69 548 ASN B N 1
ATOM 10138 C CA . ASN B 1 548 ? 7.598 26.969 8.32 1 94.69 548 ASN B CA 1
ATOM 10139 C C . ASN B 1 548 ? 6.715 25.859 8.859 1 94.69 548 ASN B C 1
ATOM 10141 O O . ASN B 1 548 ? 7.215 24.781 9.211 1 94.69 548 ASN B O 1
ATOM 10145 N N . LEU B 1 549 ? 5.391 26.031 8.961 1 96.12 549 LEU B N 1
ATOM 10146 C CA . LEU B 1 549 ? 4.5 25.047 9.562 1 96.12 549 LEU B CA 1
ATOM 10147 C C . LEU B 1 549 ? 4.254 23.875 8.617 1 96.12 549 LEU B C 1
ATOM 10149 O O . LEU B 1 549 ? 3.621 22.891 8.992 1 96.12 549 LEU B O 1
ATOM 10153 N N . GLY B 1 550 ? 4.703 23.906 7.359 1 94.75 550 GLY B N 1
ATOM 10154 C CA . GLY B 1 550 ? 4.809 22.734 6.508 1 94.75 550 GLY B CA 1
ATOM 10155 C C . GLY B 1 550 ? 3.521 22.422 5.77 1 94.75 550 GLY B C 1
ATOM 10156 O O . GLY B 1 550 ? 2.607 23.25 5.719 1 94.75 550 GLY B O 1
ATOM 10157 N N . PRO B 1 551 ? 3.457 21.188 5.207 1 95.31 551 PRO B N 1
ATOM 10158 C CA . PRO B 1 551 ? 2.369 20.797 4.309 1 95.31 551 PRO B CA 1
ATOM 10159 C C . PRO B 1 551 ? 1.068 20.5 5.047 1 95.31 551 PRO B C 1
ATOM 10161 O O . PRO B 1 551 ? -0.019 20.766 4.531 1 95.31 551 PRO B O 1
ATOM 10164 N N . HIS B 1 552 ? 1.117 19.984 6.211 1 96.44 552 HIS B N 1
ATOM 10165 C CA . HIS B 1 552 ? -0.093 19.703 6.973 1 96.44 552 HIS B CA 1
ATOM 10166 C C . HIS B 1 552 ? -0.886 20.984 7.25 1 96.44 552 HIS B C 1
ATOM 10168 O O . HIS B 1 552 ? -2.1 21.016 7.035 1 96.44 552 HIS B O 1
ATOM 10174 N N . TYR B 1 553 ? -0.187 21.953 7.707 1 97.75 553 TYR B N 1
ATOM 10175 C CA . TYR B 1 553 ? -0.84 23.219 8.047 1 97.75 553 TYR B CA 1
ATOM 10176 C C . TYR B 1 553 ? -1.386 23.906 6.805 1 97.75 553 TYR B C 1
ATOM 10178 O O . TYR B 1 553 ? -2.463 24.5 6.836 1 97.75 553 TYR B O 1
ATOM 10186 N N . SER B 1 554 ? -0.638 23.859 5.719 1 97 554 SER B N 1
ATOM 10187 C CA . SER B 1 554 ? -1.13 24.453 4.484 1 97 554 SER B CA 1
ATOM 10188 C C . SER B 1 554 ? -2.412 23.781 4.012 1 97 554 SER B C 1
ATOM 10190 O O . SER B 1 554 ? -3.301 24.438 3.463 1 97 554 SER B O 1
ATOM 10192 N N . PHE B 1 555 ? -2.465 22.5 4.172 1 96.06 555 PHE B N 1
ATOM 10193 C CA . PHE B 1 555 ? -3.686 21.781 3.826 1 96.06 555 PHE B CA 1
ATOM 10194 C C . PHE B 1 555 ? -4.863 22.281 4.652 1 96.06 555 PHE B C 1
ATOM 10196 O O . PHE B 1 555 ? -5.969 22.453 4.137 1 96.06 555 PHE B O 1
ATOM 10203 N N . CYS B 1 556 ? -4.617 22.469 5.902 1 97.12 556 CYS B N 1
ATOM 10204 C CA . CYS B 1 556 ? -5.664 22.984 6.777 1 97.12 556 CYS B CA 1
ATOM 10205 C C . CYS B 1 556 ? -6.141 24.359 6.305 1 97.12 556 CYS B C 1
ATOM 10207 O O . CYS B 1 556 ? -7.348 24.594 6.23 1 97.12 556 CYS B O 1
ATOM 10209 N N . ILE B 1 557 ? -5.207 25.203 5.973 1 97.69 557 ILE B N 1
ATOM 10210 C CA . ILE B 1 557 ? -5.539 26.547 5.516 1 97.69 557 ILE B CA 1
ATOM 10211 C C . ILE B 1 557 ? -6.344 26.469 4.219 1 97.69 557 ILE B C 1
ATOM 10213 O O . ILE B 1 557 ? -7.305 27.219 4.035 1 97.69 557 ILE B O 1
ATOM 10217 N N . TRP B 1 558 ? -5.957 25.562 3.387 1 95.5 558 TRP B N 1
ATOM 10218 C CA . TRP B 1 558 ? -6.684 25.344 2.141 1 95.5 558 TRP B CA 1
ATOM 10219 C C . TRP B 1 558 ? -8.125 24.938 2.418 1 95.5 558 TRP B C 1
ATOM 10221 O O . TRP B 1 558 ? -9.055 25.469 1.811 1 95.5 558 TRP B O 1
ATOM 10231 N N . VAL B 1 559 ? -8.344 24 3.291 1 95.19 559 VAL B N 1
ATOM 10232 C CA . VAL B 1 559 ? -9.672 23.5 3.623 1 95.19 559 VAL B CA 1
ATOM 10233 C C . VAL B 1 559 ? -10.516 24.641 4.199 1 95.19 559 VAL B C 1
ATOM 10235 O O . VAL B 1 559 ? -11.695 24.781 3.855 1 95.19 559 VAL B O 1
ATOM 10238 N N . CYS B 1 560 ? -9.938 25.469 5.02 1 96.19 560 CYS B N 1
ATOM 10239 C CA . CYS B 1 560 ? -10.648 26.578 5.625 1 96.19 560 CYS B CA 1
ATOM 10240 C C . CYS B 1 560 ? -11.039 27.609 4.57 1 96.19 560 CYS B C 1
ATOM 10242 O O . CYS B 1 560 ? -12.164 28.109 4.582 1 96.19 560 CYS B O 1
ATOM 10244 N N . ALA B 1 561 ? -10.117 27.922 3.717 1 93.75 561 ALA B N 1
ATOM 10245 C CA . ALA B 1 561 ? -10.422 28.859 2.639 1 93.75 561 ALA B CA 1
ATOM 10246 C C . ALA B 1 561 ? -11.57 28.344 1.774 1 93.75 561 ALA B C 1
ATOM 10248 O O . ALA B 1 561 ? -12.445 29.125 1.376 1 93.75 561 ALA B O 1
ATOM 10249 N N . ARG B 1 562 ? -11.547 27.125 1.557 1 90.75 562 ARG B N 1
ATOM 10250 C CA . ARG B 1 562 ? -12.578 26.5 0.731 1 90.75 562 ARG B CA 1
ATOM 10251 C C . ARG B 1 562 ? -13.945 26.594 1.409 1 90.75 562 ARG B C 1
ATOM 10253 O O . ARG B 1 562 ? -14.961 26.797 0.747 1 90.75 562 ARG B O 1
ATOM 10260 N N . VAL B 1 563 ? -13.992 26.375 2.664 1 92.44 563 VAL B N 1
ATOM 10261 C CA . VAL B 1 563 ? -15.242 26.453 3.41 1 92.44 563 VAL B CA 1
ATOM 10262 C C . VAL B 1 563 ? -15.828 27.859 3.295 1 92.44 563 VAL B C 1
ATOM 10264 O O . VAL B 1 563 ? -17.047 28.016 3.141 1 92.44 563 VAL B O 1
ATOM 10267 N N . LEU B 1 564 ? -14.984 28.828 3.373 1 90.25 564 LEU B N 1
ATOM 10268 C CA . LEU B 1 564 ? -15.438 30.219 3.25 1 90.25 564 LEU B CA 1
ATOM 10269 C C . LEU B 1 564 ? -16.062 30.469 1.881 1 90.25 564 LEU B C 1
ATOM 10271 O O . LEU B 1 564 ? -17.109 31.109 1.779 1 90.25 564 LEU B O 1
ATOM 10275 N N . ILE B 1 565 ? -15.453 29.891 0.909 1 85.5 565 ILE B N 1
ATOM 10276 C CA . ILE B 1 565 ? -15.961 30.062 -0.449 1 85.5 565 ILE B CA 1
ATOM 10277 C C . ILE B 1 565 ? -17.266 29.281 -0.611 1 85.5 565 ILE B C 1
ATOM 10279 O O . ILE B 1 565 ? -18.234 29.797 -1.183 1 85.5 565 ILE B O 1
ATOM 10283 N N . ALA B 1 566 ? -17.281 28.047 -0.145 1 85 566 ALA B N 1
ATOM 10284 C CA . ALA B 1 566 ? -18.484 27.234 -0.225 1 85 566 ALA B CA 1
ATOM 10285 C C . ALA B 1 566 ? -19.656 27.906 0.491 1 85 566 ALA B C 1
ATOM 10287 O O . ALA B 1 566 ? -20.797 27.875 0.007 1 85 566 ALA B O 1
ATOM 10288 N N . ASP B 1 567 ? -19.375 28.469 1.628 1 86.19 567 ASP B N 1
ATOM 10289 C CA . ASP B 1 567 ? -20.422 29.141 2.396 1 86.19 567 ASP B CA 1
ATOM 10290 C C . ASP B 1 567 ? -20.938 30.375 1.654 1 86.19 567 ASP B C 1
ATOM 10292 O O . ASP B 1 567 ? -22.141 30.656 1.695 1 86.19 567 ASP B O 1
ATOM 10296 N N . SER B 1 568 ? -20.078 31.047 1.032 1 81.75 568 SER B N 1
ATOM 10297 C CA . SER B 1 568 ? -20.469 32.219 0.267 1 81.75 568 SER B CA 1
ATOM 10298 C C . SER B 1 568 ? -21.375 31.859 -0.906 1 81.75 568 SER B C 1
ATOM 10300 O O . SER B 1 568 ? -22.312 32.594 -1.234 1 81.75 568 SER B O 1
ATOM 10302 N N . ILE B 1 569 ? -21.094 30.766 -1.496 1 77.88 569 ILE B N 1
ATOM 10303 C CA . ILE B 1 569 ? -21.859 30.297 -2.639 1 77.88 569 ILE B CA 1
ATOM 10304 C C . ILE B 1 569 ? -23.219 29.766 -2.162 1 77.88 569 ILE B C 1
ATOM 10306 O O . ILE B 1 569 ? -24.234 30 -2.799 1 77.88 569 ILE B O 1
ATOM 10310 N N . PHE B 1 570 ? -23.156 29.109 -1.098 1 77.69 570 PHE B N 1
ATOM 10311 C CA . PHE B 1 570 ? -24.359 28.484 -0.563 1 77.69 570 PHE B CA 1
ATOM 10312 C C . PHE B 1 570 ? -25.344 29.531 -0.051 1 77.69 570 PHE B C 1
ATOM 10314 O O . PHE B 1 570 ? -26.547 29.375 -0.166 1 77.69 570 PHE B O 1
ATOM 10321 N N . ASN B 1 571 ? -24.797 30.594 0.605 1 69.62 571 ASN B N 1
ATOM 10322 C CA . ASN B 1 571 ? -25.641 31.609 1.238 1 69.62 571 ASN B CA 1
ATOM 10323 C C . ASN B 1 571 ? -25.75 32.875 0.384 1 69.62 571 ASN B C 1
ATOM 10325 O O . ASN B 1 571 ? -25.734 33.969 0.909 1 69.62 571 ASN B O 1
ATOM 10329 N N . GLN B 1 572 ? -25.719 32.875 -0.983 1 60.38 572 GLN B N 1
ATOM 10330 C CA . GLN B 1 572 ? -25.641 34.062 -1.853 1 60.38 572 GLN B CA 1
ATOM 10331 C C . GLN B 1 572 ? -26.594 35.156 -1.372 1 60.38 572 GLN B C 1
ATOM 10333 O O . GLN B 1 572 ? -26.25 36.312 -1.385 1 60.38 572 GLN B O 1
ATOM 10338 N N . ALA B 1 573 ? -27.875 34.875 -1.118 1 51 573 ALA B N 1
ATOM 10339 C CA . ALA B 1 573 ? -28.891 35.906 -0.955 1 51 573 ALA B CA 1
ATOM 10340 C C . ALA B 1 573 ? -28.688 36.688 0.341 1 51 573 ALA B C 1
ATOM 10342 O O . ALA B 1 573 ? -29.047 37.875 0.433 1 51 573 ALA B O 1
ATOM 10343 N N . ALA B 1 574 ? -28.031 36.125 1.309 1 51.97 574 ALA B N 1
ATOM 10344 C CA . ALA B 1 574 ? -28.359 36.594 2.648 1 51.97 574 ALA B CA 1
ATOM 10345 C C . ALA B 1 574 ? -27.156 37.312 3.271 1 51.97 574 ALA B C 1
ATOM 10347 O O . ALA B 1 574 ? -27.25 37.844 4.379 1 51.97 574 ALA B O 1
ATOM 10348 N N . LYS B 1 575 ? -25.938 37.5 2.459 1 62 575 LYS B N 1
ATOM 10349 C CA . LYS B 1 575 ? -24.844 37.938 3.338 1 62 575 LYS B CA 1
ATOM 10350 C C . LYS B 1 575 ? -24.734 39.469 3.342 1 62 575 LYS B C 1
ATOM 10352 O O . LYS B 1 575 ? -24.812 40.094 2.289 1 62 575 LYS B O 1
ATOM 10357 N N . SER B 1 576 ? -24.781 40.062 4.5 1 66.31 576 SER B N 1
ATOM 10358 C CA . SER B 1 576 ? -24.562 41.469 4.742 1 66.31 576 SER B CA 1
ATOM 10359 C C . SER B 1 576 ? -23.203 41.938 4.238 1 66.31 576 SER B C 1
ATOM 10361 O O . SER B 1 576 ? -22.328 41.094 3.957 1 66.31 576 SER B O 1
ATOM 10363 N N . GLN B 1 577 ? -23.109 43.156 3.934 1 66.75 577 GLN B N 1
ATOM 10364 C CA . GLN B 1 577 ? -21.844 43.75 3.498 1 66.75 577 GLN B CA 1
ATOM 10365 C C . GLN B 1 577 ? -20.719 43.469 4.496 1 66.75 577 GLN B C 1
ATOM 10367 O O . GLN B 1 577 ? -19.578 43.219 4.102 1 66.75 577 GLN B O 1
ATOM 10372 N N . SER B 1 578 ? -21.047 43.5 5.719 1 71.12 578 SER B N 1
ATOM 10373 C CA . SER B 1 578 ? -20.078 43.219 6.766 1 71.12 578 SER B CA 1
ATOM 10374 C C . SER B 1 578 ? -19.578 41.781 6.695 1 71.12 578 SER B C 1
ATOM 10376 O O . SER B 1 578 ? -18.391 41.531 6.914 1 71.12 578 SER B O 1
ATOM 10378 N N . ASP B 1 579 ? -20.453 40.938 6.359 1 74.81 579 ASP B N 1
ATOM 10379 C CA . ASP B 1 579 ? -20.094 39.531 6.25 1 74.81 579 ASP B CA 1
ATOM 10380 C C . ASP B 1 579 ? -19.172 39.281 5.059 1 74.81 579 ASP B C 1
ATOM 10382 O O . ASP B 1 579 ? -18.25 38.469 5.133 1 74.81 579 ASP B O 1
ATOM 10386 N N . ARG B 1 580 ? -19.375 40 4.121 1 75.38 580 ARG B N 1
ATOM 10387 C CA . ARG B 1 580 ? -18.547 39.875 2.928 1 75.38 580 ARG B CA 1
ATOM 10388 C C . ARG B 1 580 ? -17.141 40.406 3.176 1 75.38 580 ARG B C 1
ATOM 10390 O O . ARG B 1 580 ? -16.172 39.812 2.703 1 75.38 580 ARG B O 1
ATOM 10397 N N . GLU B 1 581 ? -17.109 41.5 3.932 1 78.38 581 GLU B N 1
ATOM 10398 C CA . GLU B 1 581 ? -15.812 42.062 4.258 1 78.38 581 GLU B CA 1
ATOM 10399 C C . GLU B 1 581 ? -15.008 41.125 5.148 1 78.38 581 GLU B C 1
ATOM 10401 O O . GLU B 1 581 ? -13.797 40.969 4.957 1 78.38 581 GLU B O 1
ATOM 10406 N N . ASN B 1 582 ? -15.695 40.594 6.086 1 81.31 582 ASN B N 1
ATOM 10407 C CA . ASN B 1 582 ? -15.039 39.656 6.973 1 81.31 582 ASN B CA 1
ATOM 10408 C C . ASN B 1 582 ? -14.539 38.438 6.215 1 81.31 582 ASN B C 1
ATOM 10410 O O . ASN B 1 582 ? -13.461 37.906 6.508 1 81.31 582 ASN B O 1
ATOM 10414 N N . LEU B 1 583 ? -15.344 38 5.336 1 82.75 583 LEU B N 1
ATOM 10415 C CA . LEU B 1 583 ? -14.977 36.875 4.484 1 82.75 583 LEU B CA 1
ATOM 10416 C C . LEU B 1 583 ? -13.734 37.188 3.664 1 82.75 583 LEU B C 1
ATOM 10418 O O . LEU B 1 583 ? -12.812 36.375 3.572 1 82.75 583 LEU B O 1
ATOM 10422 N N . ASN B 1 584 ? -13.695 38.344 3.199 1 80.06 584 ASN B N 1
ATOM 10423 C CA . ASN B 1 584 ? -12.57 38.75 2.367 1 80.06 584 ASN B CA 1
ATOM 10424 C C . ASN B 1 584 ? -11.281 38.875 3.178 1 80.06 584 ASN B C 1
ATOM 10426 O O . ASN B 1 584 ? -10.203 38.531 2.691 1 80.06 584 ASN B O 1
ATOM 10430 N N . LEU B 1 585 ? -11.477 39.375 4.34 1 88.56 585 LEU B N 1
ATOM 10431 C CA . LEU B 1 585 ? -10.312 39.531 5.207 1 88.56 585 LEU B CA 1
ATOM 10432 C C . LEU B 1 585 ? -9.711 38.156 5.547 1 88.56 585 LEU B C 1
ATOM 10434 O O . LEU B 1 585 ? -8.492 38 5.539 1 88.56 585 LEU B O 1
ATOM 10438 N N . LYS B 1 586 ? -10.539 37.281 5.789 1 90.75 586 LYS B N 1
ATOM 10439 C CA . LYS B 1 586 ? -10.062 35.938 6.133 1 90.75 586 LYS B CA 1
ATOM 10440 C C . LYS B 1 586 ? -9.453 35.219 4.918 1 90.75 586 LYS B C 1
ATOM 10442 O O . LYS B 1 586 ? -8.445 34.531 5.039 1 90.75 586 LYS B O 1
ATOM 10447 N N . LEU B 1 587 ? -10.039 35.344 3.82 1 89.88 587 LEU B N 1
ATOM 10448 C CA . LEU B 1 587 ? -9.508 34.75 2.602 1 89.88 587 LEU B CA 1
ATOM 10449 C C . LEU B 1 587 ? -8.148 35.344 2.254 1 89.88 587 LEU B C 1
ATOM 10451 O O . LEU B 1 587 ? -7.266 34.656 1.761 1 89.88 587 LEU B O 1
ATOM 10455 N N . LYS B 1 588 ? -8.008 36.656 2.518 1 89.5 588 LYS B N 1
ATOM 10456 C CA . LYS B 1 588 ? -6.715 37.281 2.301 1 89.5 588 LYS B CA 1
ATOM 10457 C C . LYS B 1 588 ? -5.66 36.75 3.258 1 89.5 588 LYS B C 1
ATOM 10459 O O . LYS B 1 588 ? -4.516 36.5 2.861 1 89.5 588 LYS B O 1
ATOM 10464 N N . LEU B 1 589 ? -6.082 36.625 4.426 1 95 589 LEU B N 1
ATOM 10465 C CA . LEU B 1 589 ? -5.184 36.062 5.426 1 95 589 LEU B CA 1
ATOM 10466 C C . LEU B 1 589 ? -4.73 34.656 5.012 1 95 589 LEU B C 1
ATOM 10468 O O . LEU B 1 589 ? -3.531 34.375 5.004 1 95 589 LEU B O 1
ATOM 10472 N N . PHE B 1 590 ? -5.691 33.844 4.676 1 96.44 590 PHE B N 1
ATOM 10473 C CA . PHE B 1 590 ? -5.379 32.469 4.305 1 96.44 590 PHE B CA 1
ATOM 10474 C C . PHE B 1 590 ? -4.547 32.406 3.029 1 96.44 590 PHE B C 1
ATOM 10476 O O . PHE B 1 590 ? -3.598 31.625 2.93 1 96.44 590 PHE B O 1
ATOM 10483 N N . SER B 1 591 ? -4.902 33.219 2.062 1 94.06 591 SER B N 1
ATOM 10484 C CA . SER B 1 591 ? -4.117 33.281 0.837 1 94.06 591 SER B CA 1
ATOM 10485 C C . SER B 1 591 ? -2.684 33.719 1.126 1 94.06 591 SER B C 1
ATOM 10487 O O . SER B 1 591 ? -1.738 33.188 0.534 1 94.06 591 SER B O 1
ATOM 10489 N N . GLY B 1 592 ? -2.557 34.625 2.014 1 94.69 592 GLY B N 1
ATOM 10490 C CA . GLY B 1 592 ? -1.232 35.094 2.4 1 94.69 592 GLY B CA 1
ATOM 10491 C C . GLY B 1 592 ? -0.393 34.031 3.053 1 94.69 592 GLY B C 1
ATOM 10492 O O . GLY B 1 592 ? 0.808 33.906 2.793 1 94.69 592 GLY B O 1
ATOM 10493 N N . ILE B 1 593 ? -0.998 33.25 3.879 1 97.25 593 ILE B N 1
ATOM 10494 C CA . ILE B 1 593 ? -0.302 32.156 4.555 1 97.25 593 ILE B CA 1
ATOM 10495 C C . ILE B 1 593 ? 0.108 31.094 3.533 1 97.25 593 ILE B C 1
ATOM 10497 O O . ILE B 1 593 ? 1.235 30.594 3.566 1 97.25 593 ILE B O 1
ATOM 10501 N N . LEU B 1 594 ? -0.824 30.703 2.625 1 97.25 594 LEU B N 1
ATOM 10502 C CA . LEU B 1 594 ? -0.523 29.719 1.596 1 97.25 594 LEU B CA 1
ATOM 10503 C C . LEU B 1 594 ? 0.605 30.188 0.691 1 97.25 594 LEU B C 1
ATOM 10505 O O . LEU B 1 594 ? 1.456 29.406 0.276 1 97.25 594 LEU B O 1
ATOM 10509 N N . PHE B 1 595 ? 0.628 31.469 0.424 1 96.06 595 PHE B N 1
ATOM 10510 C CA . PHE B 1 595 ? 1.706 32.031 -0.373 1 96.06 595 PHE B CA 1
ATOM 10511 C C . PHE B 1 595 ? 3.039 31.922 0.356 1 96.06 595 PHE B C 1
ATOM 10513 O O . PHE B 1 595 ? 4.047 31.547 -0.241 1 96.06 595 PHE B O 1
ATOM 10520 N N . ALA B 1 596 ? 3.008 32.25 1.604 1 95.69 596 ALA B N 1
ATOM 10521 C CA . ALA B 1 596 ? 4.23 32.219 2.402 1 95.69 596 ALA B CA 1
ATOM 10522 C C . ALA B 1 596 ? 4.773 30.781 2.492 1 95.69 596 ALA B C 1
ATOM 10524 O O . ALA B 1 596 ? 5.973 30.562 2.303 1 95.69 596 ALA B O 1
ATOM 10525 N N . ILE B 1 597 ? 3.938 29.828 2.787 1 96.94 597 ILE B N 1
ATOM 10526 C CA . ILE B 1 597 ? 4.355 28.422 2.861 1 96.94 597 ILE B CA 1
ATOM 10527 C C . ILE B 1 597 ? 4.73 27.922 1.468 1 96.94 597 ILE B C 1
ATOM 10529 O O . ILE B 1 597 ? 5.645 27.109 1.317 1 96.94 597 ILE B O 1
ATOM 10533 N N . GLY B 1 598 ? 4.023 28.422 0.454 1 95.81 598 GLY B N 1
ATOM 10534 C CA . GLY B 1 598 ? 4.211 28.031 -0.933 1 95.81 598 GLY B CA 1
ATOM 10535 C C . GLY B 1 598 ? 5.57 28.422 -1.486 1 95.81 598 GLY B C 1
ATOM 10536 O O . GLY B 1 598 ? 6.004 27.891 -2.512 1 95.81 598 GLY B O 1
ATOM 10537 N N . LYS B 1 599 ? 6.281 29.266 -0.777 1 93 599 LYS B N 1
ATOM 10538 C CA . LYS B 1 599 ? 7.652 29.609 -1.153 1 93 599 LYS B CA 1
ATOM 10539 C C . LYS B 1 599 ? 8.562 28.375 -1.035 1 93 599 LYS B C 1
ATOM 10541 O O . LYS B 1 599 ? 9.539 28.25 -1.775 1 93 599 LYS B O 1
ATOM 10546 N N . HIS B 1 600 ? 8.156 27.516 -0.154 1 93.75 600 HIS B N 1
ATOM 10547 C CA . HIS B 1 600 ? 9.008 26.375 0.138 1 93.75 600 HIS B CA 1
ATOM 10548 C C . HIS B 1 600 ? 8.375 25.078 -0.362 1 93.75 600 HIS B C 1
ATOM 10550 O O . HIS B 1 600 ? 9.078 24.172 -0.83 1 93.75 600 HIS B O 1
ATOM 10556 N N . TRP B 1 601 ? 7.145 25.016 -0.282 1 95.88 601 TRP B N 1
ATOM 10557 C CA . TRP B 1 601 ? 6.434 23.781 -0.616 1 95.88 601 TRP B CA 1
ATOM 10558 C C . TRP B 1 601 ? 5.484 24.016 -1.788 1 95.88 601 TRP B C 1
ATOM 10560 O O . TRP B 1 601 ? 4.527 24.781 -1.683 1 95.88 601 TRP B O 1
ATOM 10570 N N . GLN B 1 602 ? 5.617 23.281 -2.82 1 93.5 602 GLN B N 1
ATOM 10571 C CA . GLN B 1 602 ? 4.852 23.484 -4.047 1 93.5 602 GLN B CA 1
ATOM 10572 C C . GLN B 1 602 ? 3.383 23.141 -3.84 1 93.5 602 GLN B C 1
ATOM 10574 O O . GLN B 1 602 ? 2.508 23.672 -4.52 1 93.5 602 GLN B O 1
ATOM 10579 N N . GLY B 1 603 ? 3.117 22.25 -2.943 1 93.62 603 GLY B N 1
ATOM 10580 C CA . GLY B 1 603 ? 1.729 21.938 -2.65 1 93.62 603 GLY B CA 1
ATOM 10581 C C . GLY B 1 603 ? 0.929 23.125 -2.17 1 93.62 603 GLY B C 1
ATOM 10582 O O . GLY B 1 603 ? -0.207 23.344 -2.604 1 93.62 603 GLY B O 1
ATOM 10583 N N . ALA B 1 604 ? 1.504 23.906 -1.316 1 96.06 604 ALA B N 1
ATOM 10584 C CA . ALA B 1 604 ? 0.857 25.125 -0.827 1 96.06 604 ALA B CA 1
ATOM 10585 C C . ALA B 1 604 ? 0.733 26.172 -1.936 1 96.06 604 ALA B C 1
ATOM 10587 O O . ALA B 1 604 ? -0.249 26.906 -1.991 1 96.06 604 ALA B O 1
ATOM 10588 N N . GLN B 1 605 ? 1.697 26.172 -2.773 1 93.62 605 GLN B N 1
ATOM 10589 C CA . GLN B 1 605 ? 1.642 27.078 -3.912 1 93.62 605 GLN B CA 1
ATOM 10590 C C . GLN B 1 605 ? 0.483 26.734 -4.84 1 93.62 605 GLN B C 1
ATOM 10592 O O . GLN B 1 605 ? -0.162 27.609 -5.398 1 93.62 605 GLN B O 1
ATOM 10597 N N . LYS B 1 606 ? 0.323 25.5 -5.023 1 90.69 606 LYS B N 1
ATOM 10598 C CA . LYS B 1 606 ? -0.802 25.047 -5.836 1 90.69 606 LYS B CA 1
ATOM 10599 C C . LYS B 1 606 ? -2.131 25.516 -5.242 1 90.69 606 LYS B C 1
ATOM 10601 O O . LYS B 1 606 ? -3.012 25.969 -5.969 1 90.69 606 LYS B O 1
ATOM 10606 N N . TYR B 1 607 ? -2.299 25.359 -3.93 1 92.94 607 TYR B N 1
ATOM 10607 C CA . TYR B 1 607 ? -3.504 25.828 -3.26 1 92.94 607 TYR B CA 1
ATOM 10608 C C . TYR B 1 607 ? -3.695 27.328 -3.473 1 92.94 607 TYR B C 1
ATOM 10610 O O . TYR B 1 607 ? -4.805 27.781 -3.762 1 92.94 607 TYR B O 1
ATOM 10618 N N . TYR B 1 608 ? -2.6 28.016 -3.336 1 93.06 608 TYR B N 1
ATOM 10619 C CA . TYR B 1 608 ? -2.639 29.469 -3.506 1 93.06 608 TYR B CA 1
ATOM 10620 C C . TYR B 1 608 ? -3.08 29.844 -4.914 1 93.06 608 TYR B C 1
ATOM 10622 O O . TYR B 1 608 ? -3.924 30.719 -5.094 1 93.06 608 TYR B O 1
ATOM 10630 N N . ARG B 1 609 ? -2.578 29.141 -5.863 1 86.06 609 ARG B N 1
ATOM 10631 C CA . ARG B 1 609 ? -2.906 29.422 -7.258 1 86.06 609 ARG B CA 1
ATOM 10632 C C . ARG B 1 609 ? -4.379 29.141 -7.539 1 86.06 609 ARG B C 1
ATOM 10634 O O . ARG B 1 609 ? -5.035 29.891 -8.258 1 86.06 609 ARG B O 1
ATOM 10641 N N . ILE B 1 610 ? -4.852 28.062 -7 1 85.5 610 ILE B N 1
ATOM 10642 C CA . ILE B 1 610 ? -6.254 27.703 -7.18 1 85.5 610 ILE B CA 1
ATOM 10643 C C . ILE B 1 610 ? -7.141 28.797 -6.582 1 85.5 610 ILE B C 1
ATOM 10645 O O . ILE B 1 610 ? -8.125 29.203 -7.199 1 85.5 610 ILE B O 1
ATOM 10649 N N . LEU B 1 611 ? -6.773 29.25 -5.426 1 85.75 611 LEU B N 1
ATOM 10650 C CA . LEU B 1 611 ? -7.566 30.281 -4.75 1 85.75 611 LEU B CA 1
ATOM 10651 C C . LEU B 1 611 ? -7.531 31.594 -5.527 1 85.75 611 LEU B C 1
ATOM 10653 O O . LEU B 1 611 ? -8.547 32.281 -5.629 1 85.75 611 LEU B O 1
ATOM 10657 N N . ARG B 1 612 ? -6.418 31.766 -6.086 1 81.06 612 ARG B N 1
ATOM 10658 C CA . ARG B 1 612 ? -6.273 33 -6.867 1 81.06 612 ARG B CA 1
ATOM 10659 C C . ARG B 1 612 ? -7.09 32.938 -8.148 1 81.06 612 ARG B C 1
ATOM 10661 O O . ARG B 1 612 ? -7.699 33.906 -8.555 1 81.06 612 ARG B O 1
ATOM 10668 N N . GLN B 1 613 ? -7.102 31.797 -8.734 1 77.56 613 GLN B N 1
ATOM 10669 C CA . GLN B 1 613 ? -7.883 31.594 -9.945 1 77.56 613 GLN B CA 1
ATOM 10670 C C . GLN B 1 613 ? -9.375 31.719 -9.672 1 77.56 613 GLN B C 1
ATOM 10672 O O . GLN B 1 613 ? -10.117 32.281 -10.477 1 77.56 613 GLN B O 1
ATOM 10677 N N . LEU B 1 614 ? -9.727 31.219 -8.625 1 73.81 614 LEU B N 1
ATOM 10678 C CA . LEU B 1 614 ? -11.133 31.266 -8.242 1 73.81 614 LEU B CA 1
ATOM 10679 C C . LEU B 1 614 ? -11.562 32.688 -7.941 1 73.81 614 LEU B C 1
ATOM 10681 O O . LEU B 1 614 ? -12.688 33.094 -8.258 1 73.81 614 LEU B O 1
ATOM 10685 N N . GLN B 1 615 ? -10.734 33.312 -7.379 1 65.38 615 GLN B N 1
ATOM 10686 C CA . GLN B 1 615 ? -11.008 34.719 -7.082 1 65.38 615 GLN B CA 1
ATOM 10687 C C . GLN B 1 615 ? -11.141 35.531 -8.367 1 65.38 615 GLN B C 1
ATOM 10689 O O . GLN B 1 615 ? -11.945 36.469 -8.43 1 65.38 615 GLN B O 1
ATOM 10694 N N . SER B 1 616 ? -10.477 35.031 -9.406 1 62.88 616 SER B N 1
ATOM 10695 C CA . SER B 1 616 ? -10.5 35.719 -10.688 1 62.88 616 SER B CA 1
ATOM 10696 C C . SER B 1 616 ? -11.773 35.438 -11.461 1 62.88 616 SER B C 1
ATOM 10698 O O . SER B 1 616 ? -12.234 36.25 -12.258 1 62.88 616 SER B O 1
ATOM 10700 N N . PHE B 1 617 ? -12.266 34.094 -11.391 1 60.22 617 PHE B N 1
ATOM 10701 C CA . PHE B 1 617 ? -13.469 33.688 -12.102 1 60.22 617 PHE B CA 1
ATOM 10702 C C . PHE B 1 617 ? -14.695 34.406 -11.539 1 60.22 617 PHE B C 1
ATOM 10704 O O . PHE B 1 617 ? -15.75 34.438 -12.188 1 60.22 617 PHE B O 1
ATOM 10711 N N . GLY B 1 618 ? -14.734 35.312 -10.812 1 47.97 618 GLY B N 1
ATOM 10712 C CA . GLY B 1 618 ? -15.844 36.094 -10.281 1 47.97 618 GLY B CA 1
ATOM 10713 C C . GLY B 1 618 ? -16.828 35.25 -9.5 1 47.97 618 GLY B C 1
ATOM 10714 O O . GLY B 1 618 ? -17.844 34.812 -10.039 1 47.97 618 GLY B O 1
ATOM 10715 N N . PHE B 1 619 ? -16.703 34.656 -8.367 1 48.88 619 PHE B N 1
ATOM 10716 C CA . PHE B 1 619 ? -17.484 33.781 -7.508 1 48.88 619 PHE B CA 1
ATOM 10717 C C . PHE B 1 619 ? -18.938 34.219 -7.469 1 48.88 619 PHE B C 1
ATOM 10719 O O . PHE B 1 619 ? -19.844 33.406 -7.246 1 48.88 619 PHE B O 1
ATOM 10726 N N . ASP B 1 620 ? -19.297 35.5 -7.359 1 43.69 620 ASP B N 1
ATOM 10727 C CA . ASP B 1 620 ? -20.594 36.062 -7 1 43.69 620 ASP B CA 1
ATOM 10728 C C . ASP B 1 620 ? -21.656 35.719 -8.023 1 43.69 620 ASP B C 1
ATOM 10730 O O . ASP B 1 620 ? -22.859 35.906 -7.785 1 43.69 620 ASP B O 1
ATOM 10734 N N . THR B 1 621 ? -21.359 35.594 -9.219 1 39.94 621 THR B N 1
ATOM 10735 C CA . THR B 1 621 ? -22.422 35.531 -10.211 1 39.94 621 THR B CA 1
ATOM 10736 C C . THR B 1 621 ? -22.922 34.094 -10.367 1 39.94 621 THR B C 1
ATOM 10738 O O . THR B 1 621 ? -23.703 33.781 -11.273 1 39.94 621 THR B O 1
ATOM 10741 N N . LEU B 1 622 ? -22.312 33.25 -9.703 1 45.94 622 LEU B N 1
ATOM 10742 C CA . LEU B 1 622 ? -22.688 31.891 -10.117 1 45.94 622 LEU B CA 1
ATOM 10743 C C . LEU B 1 622 ? -23.891 31.391 -9.32 1 45.94 622 LEU B C 1
ATOM 10745 O O . LEU B 1 622 ? -23.938 31.547 -8.094 1 45.94 622 LEU B O 1
ATOM 10749 N N . PRO B 1 623 ? -24.969 31.266 -10.117 1 44.75 623 PRO B N 1
ATOM 10750 C CA . PRO B 1 623 ? -26.172 30.781 -9.445 1 44.75 623 PRO B CA 1
ATOM 10751 C C . PRO B 1 623 ? -25.906 29.609 -8.508 1 44.75 623 PRO B C 1
ATOM 10753 O O . PRO B 1 623 ? -24.891 28.922 -8.648 1 44.75 623 PRO B O 1
ATOM 10756 N N . ALA B 1 624 ? -26.75 29.594 -7.402 1 46.41 624 ALA B N 1
ATOM 10757 C CA . ALA B 1 624 ? -26.859 28.531 -6.402 1 46.41 624 ALA B CA 1
ATOM 10758 C C . ALA B 1 624 ? -26.672 27.156 -7.035 1 46.41 624 ALA B C 1
ATOM 10760 O O . ALA B 1 624 ? -27.047 26.953 -8.188 1 46.41 624 ALA B O 1
ATOM 10761 N N . PRO B 1 625 ? -25.797 26.328 -6.523 1 48.78 625 PRO B N 1
ATOM 10762 C CA . PRO B 1 625 ? -25.672 24.953 -7.02 1 48.78 625 PRO B CA 1
ATOM 10763 C C . PRO B 1 625 ? -27.016 24.344 -7.43 1 48.78 625 PRO B C 1
ATOM 10765 O O . PRO B 1 625 ? -27.969 24.359 -6.648 1 48.78 625 PRO B O 1
ATOM 10768 N N . THR B 1 626 ? -27.406 24.578 -8.695 1 49.88 626 THR B N 1
ATOM 10769 C CA . THR B 1 626 ? -28.562 23.828 -9.156 1 49.88 626 THR B CA 1
ATOM 10770 C C . THR B 1 626 ? -28.406 22.344 -8.867 1 49.88 626 THR B C 1
ATOM 10772 O O . THR B 1 626 ? -27.281 21.844 -8.812 1 49.88 626 THR B O 1
ATOM 10775 N N . ASN B 1 627 ? -29.516 21.766 -8.234 1 50.72 627 ASN B N 1
ATOM 10776 C CA . ASN B 1 627 ? -29.75 20.344 -7.996 1 50.72 627 ASN B CA 1
ATOM 10777 C C . ASN B 1 627 ? -29.266 19.5 -9.172 1 50.72 627 ASN B C 1
ATOM 10779 O O . ASN B 1 627 ? -29.969 18.594 -9.625 1 50.72 627 ASN B O 1
ATOM 10783 N N . THR B 1 628 ? -28.219 20.031 -9.969 1 50.62 628 THR B N 1
ATOM 10784 C CA . THR B 1 628 ? -27.844 19.188 -11.086 1 50.62 628 THR B CA 1
ATOM 10785 C C . THR B 1 628 ? -26.609 18.344 -10.734 1 50.62 628 THR B C 1
ATOM 10787 O O . THR B 1 628 ? -25.562 18.891 -10.391 1 50.62 628 THR B O 1
ATOM 10790 N N . ASP B 1 629 ? -26.797 17.141 -10.312 1 55.47 629 ASP B N 1
ATOM 10791 C CA . ASP B 1 629 ? -25.688 16.219 -10.102 1 55.47 629 ASP B CA 1
ATOM 10792 C C . ASP B 1 629 ? -25.094 15.75 -11.438 1 55.47 629 ASP B C 1
ATOM 10794 O O . ASP B 1 629 ? -25.844 15.367 -12.344 1 55.47 629 ASP B O 1
ATOM 10798 N N . TYR B 1 630 ? -23.859 16.125 -11.75 1 58.5 630 TYR B N 1
ATOM 10799 C CA . TYR B 1 630 ? -23.172 15.648 -12.938 1 58.5 630 TYR B CA 1
ATOM 10800 C C . TYR B 1 630 ? -22.766 14.18 -12.789 1 58.5 630 TYR B C 1
ATOM 10802 O O . TYR B 1 630 ? -22.328 13.758 -11.719 1 58.5 630 TYR B O 1
ATOM 10810 N N . PRO B 1 631 ? -23.25 13.375 -13.773 1 52.72 631 PRO B N 1
ATOM 10811 C CA . PRO B 1 631 ? -22.938 11.945 -13.703 1 52.72 631 PRO B CA 1
ATOM 10812 C C . PRO B 1 631 ? -21.469 11.672 -13.414 1 52.72 631 PRO B C 1
ATOM 10814 O O . PRO B 1 631 ? -20.609 12.508 -13.719 1 52.72 631 PRO B O 1
ATOM 10817 N N . GLU B 1 632 ? -21.188 10.57 -12.734 1 54.81 632 GLU B N 1
ATOM 10818 C CA . GLU B 1 632 ? -19.844 10.125 -12.391 1 54.81 632 GLU B CA 1
ATOM 10819 C C . GLU B 1 632 ? -18.984 9.969 -13.633 1 54.81 632 GLU B C 1
ATOM 10821 O O . GLU B 1 632 ? -19.406 9.375 -14.625 1 54.81 632 GLU B O 1
ATOM 10826 N N . GLY B 1 633 ? -17.891 10.586 -13.742 1 55.53 633 GLY B N 1
ATOM 10827 C CA . GLY B 1 633 ? -16.953 10.539 -14.859 1 55.53 633 GLY B CA 1
ATOM 10828 C C . GLY B 1 633 ? -16.922 11.82 -15.664 1 55.53 633 GLY B C 1
ATOM 10829 O O . GLY B 1 633 ? -16 12.031 -16.469 1 55.53 633 GLY B O 1
ATOM 10830 N N . ASN B 1 634 ? -17.969 12.586 -15.414 1 59.41 634 ASN B N 1
ATOM 10831 C CA . ASN B 1 634 ? -17.984 13.844 -16.156 1 59.41 634 ASN B CA 1
ATOM 10832 C C . ASN B 1 634 ? -17.75 15.039 -15.242 1 59.41 634 ASN B C 1
ATOM 10834 O O . ASN B 1 634 ? -18.359 16.094 -15.406 1 59.41 634 ASN B O 1
ATOM 10838 N N . GLU B 1 635 ? -17.016 14.859 -14.414 1 63.53 635 GLU B N 1
ATOM 10839 C CA . GLU B 1 635 ? -16.75 15.898 -13.422 1 63.53 635 GLU B CA 1
ATOM 10840 C C . GLU B 1 635 ? -16.109 17.125 -14.07 1 63.53 635 GLU B C 1
ATOM 10842 O O . GLU B 1 635 ? -16.266 18.25 -13.57 1 63.53 635 GLU B O 1
ATOM 10847 N N . TYR B 1 636 ? -15.57 16.844 -15.188 1 64.38 636 TYR B N 1
ATOM 10848 C CA . TYR B 1 636 ? -14.844 17.922 -15.852 1 64.38 636 TYR B CA 1
ATOM 10849 C C . TYR B 1 636 ? -15.812 18.938 -16.453 1 64.38 636 TYR B C 1
ATOM 10851 O O . TYR B 1 636 ? -15.422 20.062 -16.781 1 64.38 636 TYR B O 1
ATOM 10859 N N . GLU B 1 637 ? -17.062 18.469 -16.375 1 68.94 637 GLU B N 1
ATOM 10860 C CA . GLU B 1 637 ? -18.062 19.375 -16.953 1 68.94 637 GLU B CA 1
ATOM 10861 C C . GLU B 1 637 ? -18.703 20.266 -15.898 1 68.94 637 GLU B C 1
ATOM 10863 O O . GLU B 1 637 ? -19.438 21.188 -16.219 1 68.94 637 GLU B O 1
ATOM 10868 N N . ILE B 1 638 ? -18.25 20.078 -14.719 1 73.19 638 ILE B N 1
ATOM 10869 C CA . ILE B 1 638 ? -18.812 20.875 -13.633 1 73.19 638 ILE B CA 1
ATOM 10870 C C . ILE B 1 638 ? -18.25 22.281 -13.68 1 73.19 638 ILE B C 1
ATOM 10872 O O . ILE B 1 638 ? -17.031 22.469 -13.797 1 73.19 638 ILE B O 1
ATOM 10876 N N . PRO B 1 639 ? -19.109 23.219 -13.664 1 72.62 639 PRO B N 1
ATOM 10877 C CA . PRO B 1 639 ? -18.578 24.578 -13.594 1 72.62 639 PRO B CA 1
ATOM 10878 C C . PRO B 1 639 ? -17.688 24.812 -12.375 1 72.62 639 PRO B C 1
ATOM 10880 O O . PRO B 1 639 ? -17.938 24.25 -11.305 1 72.62 639 PRO B O 1
ATOM 10883 N N . PRO B 1 640 ? -16.609 25.562 -12.633 1 71.81 640 PRO B N 1
ATOM 10884 C CA . PRO B 1 640 ? -15.617 25.766 -11.57 1 71.81 640 PRO B CA 1
ATOM 10885 C C . PRO B 1 640 ? -16.234 26.25 -10.258 1 71.81 640 PRO B C 1
ATOM 10887 O O . PRO B 1 640 ? -15.805 25.828 -9.18 1 71.81 640 PRO B O 1
ATOM 10890 N N . SER B 1 641 ? -17.266 27.094 -10.336 1 69.88 641 SER B N 1
ATOM 10891 C CA . SER B 1 641 ? -17.891 27.609 -9.125 1 69.88 641 SER B CA 1
ATOM 10892 C C . SER B 1 641 ? -18.594 26.484 -8.352 1 69.88 641 SER B C 1
ATOM 10894 O O . SER B 1 641 ? -18.516 26.438 -7.121 1 69.88 641 SER B O 1
ATOM 10896 N N . GLN B 1 642 ? -19.172 25.656 -9.109 1 74.38 642 GLN B N 1
ATOM 10897 C CA . GLN B 1 642 ? -19.844 24.531 -8.469 1 74.38 642 GLN B CA 1
ATOM 10898 C C . GLN B 1 642 ? -18.828 23.5 -7.953 1 74.38 642 GLN B C 1
ATOM 10900 O O . GLN B 1 642 ? -19.047 22.875 -6.918 1 74.38 642 GLN B O 1
ATOM 10905 N N . ALA B 1 643 ? -17.781 23.453 -8.695 1 78.19 643 ALA B N 1
ATOM 10906 C CA . ALA B 1 643 ? -16.75 22.469 -8.328 1 78.19 643 ALA B CA 1
ATOM 10907 C C . ALA B 1 643 ? -16.094 22.844 -7.008 1 78.19 643 ALA B C 1
ATOM 10909 O O . ALA B 1 643 ? -15.781 21.969 -6.191 1 78.19 643 ALA B O 1
ATOM 10910 N N . ILE B 1 644 ? -15.977 24.078 -6.805 1 76.94 644 ILE B N 1
ATOM 10911 C CA . ILE B 1 644 ? -15.297 24.516 -5.594 1 76.94 644 ILE B CA 1
ATOM 10912 C C . ILE B 1 644 ? -16.25 24.406 -4.398 1 76.94 644 ILE B C 1
ATOM 10914 O O . ILE B 1 644 ? -15.805 24.172 -3.271 1 76.94 644 ILE B O 1
ATOM 10918 N N . ALA B 1 645 ? -17.516 24.609 -4.699 1 76.5 645 ALA B N 1
ATOM 10919 C CA . ALA B 1 645 ? -18.5 24.562 -3.621 1 76.5 645 ALA B CA 1
ATOM 10920 C C . ALA B 1 645 ? -18.766 23.125 -3.188 1 76.5 645 ALA B C 1
ATOM 10922 O O . ALA B 1 645 ? -19.219 22.875 -2.062 1 76.5 645 ALA B O 1
ATOM 10923 N N . ASP B 1 646 ? -18.516 22.25 -4.062 1 79.19 646 ASP B N 1
ATOM 10924 C CA . ASP B 1 646 ? -18.719 20.844 -3.748 1 79.19 646 ASP B CA 1
ATOM 10925 C C . ASP B 1 646 ? -17.578 20.281 -2.908 1 79.19 646 ASP B C 1
ATOM 10927 O O . ASP B 1 646 ? -16.5 19.984 -3.436 1 79.19 646 ASP B O 1
ATOM 10931 N N . MET B 1 647 ? -17.859 20.094 -1.674 1 82.94 647 MET B N 1
ATOM 10932 C CA . MET B 1 647 ? -16.844 19.688 -0.721 1 82.94 647 MET B CA 1
ATOM 10933 C C . MET B 1 647 ? -16.375 18.25 -0.984 1 82.94 647 MET B C 1
ATOM 10935 O O . MET B 1 647 ? -15.375 17.797 -0.429 1 82.94 647 MET B O 1
ATOM 10939 N N . ARG B 1 648 ? -17.078 17.547 -1.876 1 79.38 648 ARG B N 1
ATOM 10940 C CA . ARG B 1 648 ? -16.703 16.188 -2.238 1 79.38 648 ARG B CA 1
ATOM 10941 C C . ARG B 1 648 ? -15.516 16.188 -3.193 1 79.38 648 ARG B C 1
ATOM 10943 O O . ARG B 1 648 ? -14.844 15.164 -3.354 1 79.38 648 ARG B O 1
ATOM 10950 N N . ILE B 1 649 ? -15.328 17.328 -3.814 1 80.94 649 ILE B N 1
ATOM 10951 C CA . ILE B 1 649 ? -14.273 17.453 -4.816 1 80.94 649 ILE B CA 1
ATOM 10952 C C . ILE B 1 649 ? -12.969 17.859 -4.145 1 80.94 649 ILE B C 1
ATOM 10954 O O . ILE B 1 649 ? -12.922 18.875 -3.445 1 80.94 649 ILE B O 1
ATOM 10958 N N . ASN B 1 650 ? -12.008 17.062 -4.355 1 80.69 650 ASN B N 1
ATOM 10959 C CA . ASN B 1 650 ? -10.719 17.344 -3.725 1 80.69 650 ASN B CA 1
ATOM 10960 C C . ASN B 1 650 ? -9.883 18.297 -4.566 1 80.69 650 ASN B C 1
ATOM 10962 O O . ASN B 1 650 ? -10.266 18.641 -5.688 1 80.69 650 ASN B O 1
ATOM 10966 N N . ALA B 1 651 ? -8.852 18.719 -3.949 1 78.75 651 ALA B N 1
ATOM 10967 C CA . ALA B 1 651 ? -8.023 19.75 -4.555 1 78.75 651 ALA B CA 1
ATOM 10968 C C . ALA B 1 651 ? -7.43 19.281 -5.879 1 78.75 651 ALA B C 1
ATOM 10970 O O . ALA B 1 651 ? -7.309 20.062 -6.824 1 78.75 651 ALA B O 1
ATOM 10971 N N . HIS B 1 652 ? -7.031 18.047 -5.883 1 78.62 652 HIS B N 1
ATOM 10972 C CA . HIS B 1 652 ? -6.441 17.516 -7.109 1 78.62 652 HIS B CA 1
ATOM 10973 C C . HIS B 1 652 ? -7.441 17.562 -8.258 1 78.62 652 HIS B C 1
ATOM 10975 O O . HIS B 1 652 ? -7.117 18.031 -9.352 1 78.62 652 HIS B O 1
ATOM 10981 N N . LEU B 1 653 ? -8.562 17.125 -8.062 1 82.62 653 LEU B N 1
ATOM 10982 C CA . LEU B 1 653 ? -9.609 17.125 -9.078 1 82.62 653 LEU B CA 1
ATOM 10983 C C . LEU B 1 653 ? -10.016 18.562 -9.43 1 82.62 653 LEU B C 1
ATOM 10985 O O . LEU B 1 653 ? -10.266 18.859 -10.594 1 82.62 653 LEU B O 1
ATOM 10989 N N . LEU B 1 654 ? -10.062 19.359 -8.484 1 83.88 654 LEU B N 1
ATOM 10990 C CA . LEU B 1 654 ? -10.422 20.766 -8.711 1 83.88 654 LEU B CA 1
ATOM 10991 C C . LEU B 1 654 ? -9.406 21.438 -9.625 1 83.88 654 LEU B C 1
ATOM 10993 O O . LEU B 1 654 ? -9.789 22.203 -10.508 1 83.88 654 LEU B O 1
ATOM 10997 N N . SER B 1 655 ? -8.172 21.109 -9.344 1 79.69 655 SER B N 1
ATOM 10998 C CA . SER B 1 655 ? -7.121 21.672 -10.195 1 79.69 655 SER B CA 1
ATOM 10999 C C . SER B 1 655 ? -7.285 21.234 -11.641 1 79.69 655 SER B C 1
ATOM 11001 O O . SER B 1 655 ? -7.066 22.016 -12.57 1 79.69 655 SER B O 1
ATOM 11003 N N . LEU B 1 656 ? -7.691 20.062 -11.828 1 78.06 656 LEU B N 1
ATOM 11004 C CA . LEU B 1 656 ? -7.898 19.531 -13.172 1 78.06 656 LEU B CA 1
ATOM 11005 C C . LEU B 1 656 ? -9.109 20.188 -13.836 1 78.06 656 LEU B C 1
ATOM 11007 O O . LEU B 1 656 ? -9.07 20.5 -15.031 1 78.06 656 LEU B O 1
ATOM 11011 N N . ILE B 1 657 ? -10.125 20.422 -13.086 1 80.44 657 ILE B N 1
ATOM 11012 C CA . ILE B 1 657 ? -11.344 21.047 -13.594 1 80.44 657 ILE B CA 1
ATOM 11013 C C . ILE B 1 657 ? -11.055 22.5 -13.984 1 80.44 657 ILE B C 1
ATOM 11015 O O . ILE B 1 657 ? -11.484 22.953 -15.047 1 80.44 657 ILE B O 1
ATOM 11019 N N . LEU B 1 658 ? -10.344 23.109 -13.148 1 77.69 658 LEU B N 1
ATOM 11020 C CA . LEU B 1 658 ? -10.031 24.516 -13.391 1 77.69 658 LEU B CA 1
ATOM 11021 C C . LEU B 1 658 ? -9.125 24.672 -14.609 1 77.69 658 LEU B C 1
ATOM 11023 O O . LEU B 1 658 ? -9.289 25.609 -15.391 1 77.69 658 LEU B O 1
ATOM 11027 N N . ASN B 1 659 ? -8.188 23.734 -14.75 1 73.25 659 ASN B N 1
ATOM 11028 C CA . ASN B 1 659 ? -7.281 23.781 -15.891 1 73.25 659 ASN B CA 1
ATOM 11029 C C . ASN B 1 659 ? -8.023 23.547 -17.203 1 73.25 659 ASN B C 1
ATOM 11031 O O . ASN B 1 659 ? -7.715 24.172 -18.219 1 73.25 659 ASN B O 1
ATOM 11035 N N . LYS B 1 660 ? -8.953 22.719 -17.234 1 72.62 660 LYS B N 1
ATOM 11036 C CA . LYS B 1 660 ? -9.742 22.438 -18.438 1 72.62 660 LYS B CA 1
ATOM 11037 C C . LYS B 1 660 ? -10.641 23.625 -18.781 1 72.62 660 LYS B C 1
ATOM 11039 O O . LYS B 1 660 ? -10.82 23.953 -19.953 1 72.62 660 LYS B O 1
ATOM 11044 N N . SER B 1 661 ? -11.164 24.281 -17.797 1 70.44 661 SER B N 1
ATOM 11045 C CA . SER B 1 661 ? -12.039 25.422 -18.016 1 70.44 661 SER B CA 1
ATOM 11046 C C . SER B 1 661 ? -11.258 26.625 -18.547 1 70.44 661 SER B C 1
ATOM 11048 O O . SER B 1 661 ? -11.773 27.391 -19.344 1 70.44 661 SER B O 1
ATOM 11050 N N . LEU B 1 662 ? -10.039 26.688 -18.141 1 64.88 662 LEU B N 1
ATOM 11051 C CA . LEU B 1 662 ? -9.188 27.781 -18.609 1 64.88 662 LEU B CA 1
ATOM 11052 C C . LEU B 1 662 ? -8.781 27.562 -20.062 1 64.88 662 LEU B C 1
ATOM 11054 O O . LEU B 1 662 ? -8.711 28.516 -20.844 1 64.88 662 LEU B O 1
ATOM 11058 N N . THR B 1 663 ? -8.516 26.297 -20.344 1 61.41 663 THR B N 1
ATOM 11059 C CA . THR B 1 663 ? -8.156 25.969 -21.719 1 61.41 663 THR B CA 1
ATOM 11060 C C . THR B 1 663 ? -9.336 26.203 -22.672 1 61.41 663 THR B C 1
ATOM 11062 O O . THR B 1 663 ? -9.148 26.656 -23.797 1 61.41 663 THR B O 1
ATOM 11065 N N . LYS B 1 664 ? -10.523 25.984 -22.219 1 59.81 664 LYS B N 1
ATOM 11066 C CA . LYS B 1 664 ? -11.711 26.25 -23.016 1 59.81 664 LYS B CA 1
ATOM 11067 C C . LYS B 1 664 ? -11.93 27.75 -23.219 1 59.81 664 LYS B C 1
ATOM 11069 O O . LYS B 1 664 ? -12.281 28.188 -24.312 1 59.81 664 LYS B O 1
ATOM 11074 N N . ASP B 1 665 ? -11.656 28.484 -22.188 1 56.59 665 ASP B N 1
ATOM 11075 C CA . ASP B 1 665 ? -11.828 29.938 -22.25 1 56.59 665 ASP B CA 1
ATOM 11076 C C . ASP B 1 665 ? -10.766 30.578 -23.156 1 56.59 665 ASP B C 1
ATOM 11078 O O . ASP B 1 665 ? -11.055 31.531 -23.891 1 56.59 665 ASP B O 1
ATOM 11082 N N . SER B 1 666 ? -9.562 29.938 -23.141 1 51.5 666 SER B N 1
ATOM 11083 C CA . SER B 1 666 ? -8.523 30.453 -24.031 1 51.5 666 SER B CA 1
ATOM 11084 C C . SER B 1 666 ? -8.828 30.125 -25.5 1 51.5 666 SER B C 1
ATOM 11086 O O . SER B 1 666 ? -8.516 30.906 -26.391 1 51.5 666 SER B O 1
ATOM 11088 N N . GLN B 1 667 ? -9.469 29.047 -25.656 1 49.88 667 GLN B N 1
ATOM 11089 C CA . GLN B 1 667 ? -9.883 28.703 -27.016 1 49.88 667 GLN B CA 1
ATOM 11090 C C . GLN B 1 667 ? -11.086 29.531 -27.453 1 49.88 667 GLN B C 1
ATOM 11092 O O . GLN B 1 667 ? -11.195 29.906 -28.625 1 49.88 667 GLN B O 1
ATOM 11097 N N . SER B 1 668 ? -11.914 29.859 -26.531 1 43.31 668 SER B N 1
ATOM 11098 C CA . SER B 1 668 ? -13.07 30.688 -26.875 1 43.31 668 SER B CA 1
ATOM 11099 C C . SER B 1 668 ? -12.664 32.156 -27.047 1 43.31 668 SER B C 1
ATOM 11101 O O . SER B 1 668 ? -13.25 32.875 -27.875 1 43.31 668 SER B O 1
ATOM 11103 N N . ARG B 1 669 ? -11.734 32.781 -26.281 1 37.66 669 ARG B N 1
ATOM 11104 C CA . ARG B 1 669 ? -11.242 34.125 -26.547 1 37.66 669 ARG B CA 1
ATOM 11105 C C . ARG B 1 669 ? -10.5 34.188 -27.875 1 37.66 669 ARG B C 1
ATOM 11107 O O . ARG B 1 669 ? -10.508 35.219 -28.562 1 37.66 669 ARG B O 1
ATOM 11114 N N . LYS B 1 670 ? -9.82 33.125 -28.188 1 43.88 670 LYS B N 1
ATOM 11115 C CA . LYS B 1 670 ? -9.141 33.156 -29.484 1 43.88 670 LYS B CA 1
ATOM 11116 C C . LYS B 1 670 ? -10.141 33.188 -30.641 1 43.88 670 LYS B C 1
ATOM 11118 O O . LYS B 1 670 ? -9.844 33.719 -31.703 1 43.88 670 LYS B O 1
ATOM 11123 N N . LEU B 1 671 ? -11.18 32.656 -30.453 1 40.41 671 LEU B N 1
ATOM 11124 C CA . LEU B 1 671 ? -12.172 32.812 -31.516 1 40.41 671 LEU B CA 1
ATOM 11125 C C . LEU B 1 671 ? -12.68 34.25 -31.578 1 40.41 671 LEU B C 1
ATOM 11127 O O . LEU B 1 671 ? -13.062 34.719 -32.656 1 40.41 671 LEU B O 1
ATOM 11131 N N . HIS B 1 672 ? -12.617 34.969 -30.438 1 32.97 672 HIS B N 1
ATOM 11132 C CA . HIS B 1 672 ? -13.062 36.344 -30.578 1 32.97 672 HIS B CA 1
ATOM 11133 C C . HIS B 1 672 ? -11.953 37.25 -31.125 1 32.97 672 HIS B C 1
ATOM 11135 O O . HIS B 1 672 ? -12.219 38.188 -31.859 1 32.97 672 HIS B O 1
ATOM 11141 N N . ASP B 1 673 ? -10.719 37.062 -30.703 1 34.66 673 ASP B N 1
ATOM 11142 C CA . ASP B 1 673 ? -9.68 37.938 -31.219 1 34.66 673 ASP B CA 1
ATOM 11143 C C . ASP B 1 673 ? -9.344 37.625 -32.688 1 34.66 673 ASP B C 1
ATOM 11145 O O . ASP B 1 673 ? -8.562 38.312 -33.312 1 34.66 673 ASP B O 1
ATOM 11149 N N . SER B 1 674 ? -9.586 36.438 -33.219 1 36.25 674 SER B N 1
ATOM 11150 C CA . SER B 1 674 ? -9.281 36.219 -34.625 1 36.25 674 SER B CA 1
ATOM 11151 C C . SER B 1 674 ? -10.125 37.125 -35.5 1 36.25 674 SER B C 1
ATOM 11153 O O . SER B 1 674 ? -10.07 37.031 -36.75 1 36.25 674 SER B O 1
ATOM 11155 N N . GLN B 1 675 ? -11.117 37.938 -35.062 1 28 675 GLN B N 1
ATOM 11156 C CA . GLN B 1 675 ? -11.578 38.75 -36.156 1 28 675 GLN B CA 1
ATOM 11157 C C . GLN B 1 675 ? -10.523 39.812 -36.531 1 28 675 GLN B C 1
ATOM 11159 O O . GLN B 1 675 ? -10.562 40.375 -37.656 1 28 675 GLN B O 1
ATOM 11164 N N . ASN B 1 676 ? -9.859 40.594 -35.625 1 26.19 676 ASN B N 1
ATOM 11165 C CA . ASN B 1 676 ? -9.141 41.656 -36.312 1 26.19 676 ASN B CA 1
ATOM 11166 C C . ASN B 1 676 ? -7.852 41.156 -36.969 1 26.19 676 ASN B C 1
ATOM 11168 O O . ASN B 1 676 ? -7.457 41.656 -38 1 26.19 676 ASN B O 1
ATOM 11172 N N . SER B 1 677 ? -6.621 40.875 -36.281 1 26.08 677 SER B N 1
ATOM 11173 C CA . SER B 1 677 ? -5.324 40.969 -36.969 1 26.08 677 SER B CA 1
ATOM 11174 C C . SER B 1 677 ? -5.066 39.719 -37.812 1 26.08 677 SER B C 1
ATOM 11176 O O . SER B 1 677 ? -5.199 38.594 -37.344 1 26.08 677 SER B O 1
ATOM 11178 N N . ILE B 1 678 ? -5.164 39.688 -39.219 1 24.47 678 ILE B N 1
ATOM 11179 C CA . ILE B 1 678 ? -4.832 38.938 -40.406 1 24.47 678 ILE B CA 1
ATOM 11180 C C . ILE B 1 678 ? -3.387 38.469 -40.344 1 24.47 678 ILE B C 1
ATOM 11182 O O . ILE B 1 678 ? -2.941 37.688 -41.188 1 24.47 678 ILE B O 1
ATOM 11186 N N . ILE B 1 679 ? -2.5 39.281 -39.656 1 21.8 679 ILE B N 1
ATOM 11187 C CA . ILE B 1 679 ? -1.192 39.188 -40.281 1 21.8 679 ILE B CA 1
ATOM 11188 C C . ILE B 1 679 ? -0.673 37.75 -40.188 1 21.8 679 ILE B C 1
ATOM 11190 O O . ILE B 1 679 ? -1.143 36.969 -39.375 1 21.8 679 ILE B O 1
ATOM 11194 N N . ASP B 1 680 ? 0.765 37.594 -40.062 1 19.83 680 ASP B N 1
ATOM 11195 C CA . ASP B 1 680 ? 1.744 36.719 -40.688 1 19.83 680 ASP B CA 1
ATOM 11196 C C . ASP B 1 680 ? 1.822 35.375 -39.938 1 19.83 680 ASP B C 1
ATOM 11198 O O . ASP B 1 680 ? 2.18 35.344 -38.781 1 19.83 680 ASP B O 1
ATOM 11202 N N . LYS B 1 681 ? 1.086 34.344 -40.219 1 23.95 681 LYS B N 1
ATOM 11203 C CA . LYS B 1 681 ? 0.841 32.938 -39.812 1 23.95 681 LYS B CA 1
ATOM 11204 C C . LYS B 1 681 ? 2.135 32.156 -39.812 1 23.95 681 LYS B C 1
ATOM 11206 O O . LYS B 1 681 ? 2.135 30.969 -39.469 1 23.95 681 LYS B O 1
ATOM 11211 N N . ASN B 1 682 ? 3.15 32.438 -40.688 1 19.58 682 ASN B N 1
ATOM 11212 C CA . ASN B 1 682 ? 3.928 31.328 -41.219 1 19.58 682 ASN B CA 1
ATOM 11213 C C . ASN B 1 682 ? 4.84 30.734 -40.125 1 19.58 682 ASN B C 1
ATOM 11215 O O . ASN B 1 682 ? 5.09 29.516 -40.156 1 19.58 682 ASN B O 1
ATOM 11219 N N . GLY B 1 683 ? 5.816 31.516 -39.562 1 19.02 683 GLY B N 1
ATOM 11220 C CA . GLY B 1 683 ? 7.145 30.922 -39.531 1 19.02 683 GLY B CA 1
ATOM 11221 C C . GLY B 1 683 ? 7.297 29.859 -38.469 1 19.02 683 GLY B C 1
ATOM 11222 O O . GLY B 1 683 ? 7.801 28.766 -38.75 1 19.02 683 GLY B O 1
ATOM 11223 N N . PHE B 1 684 ? 7.43 30.281 -37.125 1 18.94 684 PHE B N 1
ATOM 11224 C CA . PHE B 1 684 ? 8.453 29.625 -36.312 1 18.94 684 PHE B CA 1
ATOM 11225 C C . PHE B 1 684 ? 7.895 28.375 -35.656 1 18.94 684 PHE B C 1
ATOM 11227 O O . PHE B 1 684 ? 7.492 28.406 -34.469 1 18.94 684 PHE B O 1
ATOM 11234 N N . LEU B 1 685 ? 6.977 27.609 -36.25 1 20.34 685 LEU B N 1
ATOM 11235 C CA . LEU B 1 685 ? 6.254 26.516 -35.625 1 20.34 685 LEU B CA 1
ATOM 11236 C C . LEU B 1 685 ? 7.199 25.375 -35.281 1 20.34 685 LEU B C 1
ATOM 11238 O O . LEU B 1 685 ? 6.766 24.344 -34.75 1 20.34 685 LEU B O 1
ATOM 11242 N N . ALA B 1 686 ? 8.344 25.234 -36 1 17.47 686 ALA B N 1
ATOM 11243 C CA . ALA B 1 686 ? 8.852 23.891 -36.25 1 17.47 686 ALA B CA 1
ATOM 11244 C C . ALA B 1 686 ? 9.32 23.219 -34.969 1 17.47 686 ALA B C 1
ATOM 11246 O O . ALA B 1 686 ? 9.023 22.047 -34.719 1 17.47 686 ALA B O 1
ATOM 11247 N N . SER B 1 687 ? 10.547 23.656 -34.469 1 18.89 687 SER B N 1
ATOM 11248 C CA . SER B 1 687 ? 11.562 22.641 -34.219 1 18.89 687 SER B CA 1
ATOM 11249 C C . SER B 1 687 ? 11.266 21.891 -32.906 1 18.89 687 SER B C 1
ATOM 11251 O O . SER B 1 687 ? 11.289 20.656 -32.875 1 18.89 687 SER B O 1
ATOM 11253 N N . THR B 1 688 ? 11.617 22.547 -31.688 1 21.02 688 THR B N 1
ATOM 11254 C CA . THR B 1 688 ? 12.328 21.797 -30.656 1 21.02 688 THR B CA 1
ATOM 11255 C C . THR B 1 688 ? 11.344 21 -29.797 1 21.02 688 THR B C 1
ATOM 11257 O O . THR B 1 688 ? 10.648 21.578 -28.953 1 21.02 688 THR B O 1
ATOM 11260 N N . GLN B 1 689 ? 10.633 19.906 -30.141 1 21.64 689 GLN B N 1
ATOM 11261 C CA . GLN B 1 689 ? 9.422 19.156 -29.859 1 21.64 689 GLN B CA 1
ATOM 11262 C C . GLN B 1 689 ? 9.602 18.266 -28.625 1 21.64 689 GLN B C 1
ATOM 11264 O O . GLN B 1 689 ? 8.648 17.641 -28.156 1 21.64 689 GLN B O 1
ATOM 11269 N N . SER B 1 690 ? 10.852 17.688 -28.391 1 22 690 SER B N 1
ATOM 11270 C CA . SER B 1 690 ? 10.93 16.344 -27.812 1 22 690 SER B CA 1
ATOM 11271 C C . SER B 1 690 ? 10.438 16.328 -26.375 1 22 690 SER B C 1
ATOM 11273 O O . SER B 1 690 ? 9.602 15.508 -26.016 1 22 690 SER B O 1
ATOM 11275 N N . ARG B 1 691 ? 11.578 16.453 -25.469 1 23.97 691 ARG B N 1
ATOM 11276 C CA . ARG B 1 691 ? 11.562 15.961 -24.094 1 23.97 691 ARG B CA 1
ATOM 11277 C C . ARG B 1 691 ? 10.523 16.688 -23.266 1 23.97 691 ARG B C 1
ATOM 11279 O O . ARG B 1 691 ? 10.203 16.266 -22.141 1 23.97 691 ARG B O 1
ATOM 11286 N N . SER B 1 692 ? 10.516 18.062 -23.516 1 23.94 692 SER B N 1
ATOM 11287 C CA . SER B 1 692 ? 10.102 19 -22.484 1 23.94 692 SER B CA 1
ATOM 11288 C C . SER B 1 692 ? 8.594 18.938 -22.25 1 23.94 692 SER B C 1
ATOM 11290 O O . SER B 1 692 ? 8.039 19.812 -21.578 1 23.94 692 SER B O 1
ATOM 11292 N N . ASN B 1 693 ? 7.914 18.109 -23.016 1 25.11 693 ASN B N 1
ATOM 11293 C CA . ASN B 1 693 ? 6.562 18.625 -23.203 1 25.11 693 ASN B CA 1
ATOM 11294 C C . ASN B 1 693 ? 5.695 18.422 -21.969 1 25.11 693 ASN B C 1
ATOM 11296 O O . ASN B 1 693 ? 4.832 19.25 -21.672 1 25.11 693 ASN B O 1
ATOM 11300 N N . ARG B 1 694 ? 5.703 17.062 -21.5 1 26.44 694 ARG B N 1
ATOM 11301 C CA . ARG B 1 694 ? 4.461 16.844 -20.766 1 26.44 694 ARG B CA 1
ATOM 11302 C C . ARG B 1 694 ? 4.531 17.469 -19.375 1 26.44 694 ARG B C 1
ATOM 11304 O O . ARG B 1 694 ? 3.5 17.812 -18.797 1 26.44 694 ARG B O 1
ATOM 11311 N N . THR B 1 695 ? 5.758 17.375 -18.734 1 29.09 695 THR B N 1
ATOM 11312 C CA . THR B 1 695 ? 5.867 18.109 -17.484 1 29.09 695 THR B CA 1
ATOM 11313 C C . THR B 1 695 ? 5.719 19.609 -17.719 1 29.09 695 THR B C 1
ATOM 11315 O O . THR B 1 695 ? 5.484 20.359 -16.781 1 29.09 695 THR B O 1
ATOM 11318 N N . GLN B 1 696 ? 6.082 20.062 -18.922 1 27.09 696 GLN B N 1
ATOM 11319 C CA . GLN B 1 696 ? 6.055 21.453 -19.391 1 27.09 696 GLN B CA 1
ATOM 11320 C C . GLN B 1 696 ? 4.625 21.938 -19.562 1 27.09 696 GLN B C 1
ATOM 11322 O O . GLN B 1 696 ? 4.352 23.141 -19.391 1 27.09 696 GLN B O 1
ATOM 11327 N N . GLU B 1 697 ? 3.764 21.016 -20.016 1 28.55 697 GLU B N 1
ATOM 11328 C CA . GLU B 1 697 ? 2.453 21.594 -20.281 1 28.55 697 GLU B CA 1
ATOM 11329 C C . GLU B 1 697 ? 1.764 22.031 -19 1 28.55 697 GLU B C 1
ATOM 11331 O O . GLU B 1 697 ? 1.141 23.094 -18.953 1 28.55 697 GLU B O 1
ATOM 11336 N N . GLU B 1 698 ? 1.915 21.172 -17.984 1 28.47 698 GLU B N 1
ATOM 11337 C CA . GLU B 1 698 ? 1.259 21.656 -16.766 1 28.47 698 GLU B CA 1
ATOM 11338 C C . GLU B 1 698 ? 2.012 22.844 -16.172 1 28.47 698 GLU B C 1
ATOM 11340 O O . GLU B 1 698 ? 1.398 23.812 -15.711 1 28.47 698 GLU B O 1
ATOM 11345 N N . SER B 1 699 ? 3.344 22.797 -16.203 1 29.75 699 SER B N 1
ATOM 11346 C CA . SER B 1 699 ? 4.133 23.953 -15.781 1 29.75 699 SER B CA 1
ATOM 11347 C C . SER B 1 699 ? 4.023 25.094 -16.797 1 29.75 699 SER B C 1
ATOM 11349 O O . SER B 1 699 ? 4.039 26.266 -16.422 1 29.75 699 SER B O 1
ATOM 11351 N N . MET B 1 700 ? 3.988 24.844 -18.094 1 29.05 700 MET B N 1
ATOM 11352 C CA . MET B 1 700 ? 3.902 25.875 -19.125 1 29.05 700 MET B CA 1
ATOM 11353 C C . MET B 1 700 ? 2.584 26.641 -19.031 1 29.05 700 MET B C 1
ATOM 11355 O O . MET B 1 700 ? 2.543 27.844 -19.25 1 29.05 700 MET B O 1
ATOM 11359 N N . LEU B 1 701 ? 1.543 25.828 -18.875 1 26.88 701 LEU B N 1
ATOM 11360 C CA . LEU B 1 701 ? 0.291 26.578 -18.828 1 26.88 701 LEU B CA 1
ATOM 11361 C C . LEU B 1 701 ? 0.218 27.453 -17.594 1 26.88 701 LEU B C 1
ATOM 11363 O O . LEU B 1 701 ? -0.281 28.578 -17.641 1 26.88 701 LEU B O 1
ATOM 11367 N N . LEU B 1 702 ? 0.781 26.859 -16.531 1 28.34 702 LEU B N 1
ATOM 11368 C CA . LEU B 1 702 ? 0.774 27.781 -15.398 1 28.34 702 LEU B CA 1
ATOM 11369 C C . LEU B 1 702 ? 1.819 28.875 -15.586 1 28.34 702 LEU B C 1
ATOM 11371 O O . LEU B 1 702 ? 1.646 29.984 -15.094 1 28.34 702 LEU B O 1
ATOM 11375 N N . ASP B 1 703 ? 2.953 28.641 -16.266 1 28.89 703 ASP B N 1
ATOM 11376 C CA . ASP B 1 703 ? 3.941 29.688 -16.516 1 28.89 703 ASP B CA 1
ATOM 11377 C C . ASP B 1 703 ? 3.375 30.781 -17.406 1 28.89 703 ASP B C 1
ATOM 11379 O O . ASP B 1 703 ? 3.988 31.844 -17.578 1 28.89 703 ASP B O 1
ATOM 11383 N N . ALA B 1 704 ? 2.535 30.484 -18.281 1 27.72 704 ALA B N 1
ATOM 11384 C CA . ALA B 1 704 ? 2.029 31.578 -19.109 1 27.72 704 ALA B CA 1
ATOM 11385 C C . ALA B 1 704 ? 1.428 32.688 -18.25 1 27.72 704 ALA B C 1
ATOM 11387 O O . ALA B 1 704 ? 1.034 33.719 -18.75 1 27.72 704 ALA B O 1
ATOM 11388 N N . PHE B 1 705 ? 0.971 32.312 -17.062 1 26.55 705 PHE B N 1
ATOM 11389 C CA . PHE B 1 705 ? 0.501 33.438 -16.297 1 26.55 705 PHE B CA 1
ATOM 11390 C C . PHE B 1 705 ? 1.67 34.188 -15.656 1 26.55 705 PHE B C 1
ATOM 11392 O O . PHE B 1 705 ? 2.205 33.75 -14.641 1 26.55 705 PHE B O 1
ATOM 11399 N N . GLN B 1 706 ? 2.514 34.812 -16.438 1 25.48 706 GLN B N 1
ATOM 11400 C CA . GLN B 1 706 ? 3.529 35.75 -16.016 1 25.48 706 GLN B CA 1
ATOM 11401 C C . GLN B 1 706 ? 2.949 36.781 -15.047 1 25.48 706 GLN B C 1
ATOM 11403 O O . GLN B 1 706 ? 2.326 37.75 -15.477 1 25.48 706 GLN B O 1
ATOM 11408 N N . PHE B 1 707 ? 2.566 36.344 -13.883 1 25.8 707 PHE B N 1
ATOM 11409 C CA . PHE B 1 707 ? 2.125 37.344 -12.93 1 25.8 707 PHE B CA 1
ATOM 11410 C C . PHE B 1 707 ? 3.262 38.312 -12.586 1 25.8 707 PHE B C 1
ATOM 11412 O O . PHE B 1 707 ? 4.387 37.875 -12.32 1 25.8 707 PHE B O 1
ATOM 11419 N N . ASP B 1 708 ? 3.197 39.531 -13.109 1 24.22 708 ASP B N 1
ATOM 11420 C CA . ASP B 1 708 ? 3.98 40.656 -12.609 1 24.22 708 ASP B CA 1
ATOM 11421 C C . ASP B 1 708 ? 3.979 40.688 -11.086 1 24.22 708 ASP B C 1
ATOM 11423 O O . ASP B 1 708 ? 2.916 40.75 -10.461 1 24.22 708 ASP B O 1
ATOM 11427 N N . THR B 1 709 ? 4.93 40.312 -10.359 1 26.98 709 THR B N 1
ATOM 11428 C CA . THR B 1 709 ? 5.277 40.25 -8.938 1 26.98 709 THR B CA 1
ATOM 11429 C C . THR B 1 709 ? 4.934 41.562 -8.242 1 26.98 709 THR B C 1
ATOM 11431 O O . THR B 1 709 ? 4.922 41.656 -7.012 1 26.98 709 THR B O 1
ATOM 11434 N N . SER B 1 710 ? 5.172 42.844 -8.812 1 24.39 710 SER B N 1
ATOM 11435 C CA . SER B 1 710 ? 5.121 44.094 -8.094 1 24.39 710 SER B CA 1
ATOM 11436 C C . SER B 1 710 ? 3.688 44.5 -7.742 1 24.39 710 SER B C 1
ATOM 11438 O O . SER B 1 710 ? 3.457 45.312 -6.859 1 24.39 710 SER B O 1
ATOM 11440 N N . SER B 1 711 ? 2.713 44.625 -8.734 1 23.7 711 SER B N 1
ATOM 11441 C CA . SER B 1 711 ? 1.484 45.375 -8.5 1 23.7 711 SER B CA 1
ATOM 11442 C C . SER B 1 711 ? 0.55 44.656 -7.555 1 23.7 711 SER B C 1
ATOM 11444 O O . SER B 1 711 ? 0.324 43.438 -7.711 1 23.7 711 SER B O 1
ATOM 11446 N N . PHE B 1 712 ? 0.438 45.156 -6.336 1 27.17 712 PHE B N 1
ATOM 11447 C CA . PHE B 1 712 ? -0.497 44.844 -5.262 1 27.17 712 PHE B CA 1
ATOM 11448 C C . PHE B 1 712 ? -1.936 44.906 -5.762 1 27.17 712 PHE B C 1
ATOM 11450 O O . PHE B 1 712 ? -2.543 45.969 -5.809 1 27.17 712 PHE B O 1
ATOM 11457 N N . ALA B 1 713 ? -2.332 44.344 -6.734 1 26.94 713 ALA B N 1
ATOM 11458 C CA . ALA B 1 713 ? -3.543 44.375 -7.555 1 26.94 713 ALA B CA 1
ATOM 11459 C C . ALA B 1 713 ? -4.781 44.062 -6.719 1 26.94 713 ALA B C 1
ATOM 11461 O O . ALA B 1 713 ? -5.887 43.969 -7.254 1 26.94 713 ALA B O 1
ATOM 11462 N N . PHE B 1 714 ? -4.754 43.875 -5.52 1 26.36 714 PHE B N 1
ATOM 11463 C CA . PHE B 1 714 ? -5.969 43.656 -4.746 1 26.36 714 PHE B CA 1
ATOM 11464 C C . PHE B 1 714 ? -6.828 44.906 -4.711 1 26.36 714 PHE B C 1
ATOM 11466 O O . PHE B 1 714 ? -8.039 44.812 -4.512 1 26.36 714 PHE B O 1
ATOM 11473 N N . GLU B 1 715 ? -6.25 46.156 -4.715 1 28.06 715 GLU B N 1
ATOM 11474 C CA . GLU B 1 715 ? -7 47.406 -4.613 1 28.06 715 GLU B CA 1
ATOM 11475 C C . GLU B 1 715 ? -7.852 47.656 -5.855 1 28.06 715 GLU B C 1
ATOM 11477 O O . GLU B 1 715 ? -8.969 48.156 -5.758 1 28.06 715 GLU B O 1
ATOM 11482 N N . ASP B 1 716 ? -7.379 47.375 -6.992 1 29.25 716 ASP B N 1
ATOM 11483 C CA . ASP B 1 716 ? -8.086 47.812 -8.203 1 29.25 716 ASP B CA 1
ATOM 11484 C C . ASP B 1 716 ? -9.328 46.938 -8.438 1 29.25 716 ASP B C 1
ATOM 11486 O O . ASP B 1 716 ? -10.258 47.344 -9.125 1 29.25 716 ASP B O 1
ATOM 11490 N N . LEU B 1 717 ? -9.438 45.75 -7.902 1 27.77 717 LEU B N 1
ATOM 11491 C CA . LEU B 1 717 ? -10.586 44.875 -8.164 1 27.77 717 LEU B CA 1
ATOM 11492 C C . LEU B 1 717 ? -11.797 45.312 -7.359 1 27.77 717 LEU B C 1
ATOM 11494 O O . LEU B 1 717 ? -12.906 45.375 -7.891 1 27.77 717 LEU B O 1
ATOM 11498 N N . LEU B 1 718 ? -11.664 45.812 -6.168 1 28.88 718 LEU B N 1
ATOM 11499 C CA . LEU B 1 718 ? -12.797 46.344 -5.414 1 28.88 718 LEU B CA 1
ATOM 11500 C C . LEU B 1 718 ? -13.328 47.625 -6.047 1 28.88 718 LEU B C 1
ATOM 11502 O O . LEU B 1 718 ? -14.539 47.844 -6.07 1 28.88 718 LEU B O 1
ATOM 11506 N N . GLY B 1 719 ? -12.477 48.531 -6.578 1 28.81 719 GLY B N 1
ATOM 11507 C CA . GLY B 1 719 ? -12.914 49.719 -7.246 1 28.81 719 GLY B CA 1
ATOM 11508 C C . GLY B 1 719 ? -13.734 49.469 -8.492 1 28.81 719 GLY B C 1
ATOM 11509 O O . GLY B 1 719 ? -14.734 50.156 -8.742 1 28.81 719 GLY B O 1
ATOM 11510 N N . TYR B 1 720 ? -13.391 48.375 -9.203 1 29.2 720 TYR B N 1
ATOM 11511 C CA . TYR B 1 720 ? -14.156 48.094 -10.414 1 29.2 720 TYR B CA 1
ATOM 11512 C C . TYR B 1 720 ? -15.531 47.562 -10.078 1 29.2 720 TYR B C 1
ATOM 11514 O O . TYR B 1 720 ? -16.531 47.938 -10.695 1 29.2 720 TYR B O 1
ATOM 11522 N N . LEU B 1 721 ? -15.641 46.812 -9.055 1 29.28 721 LEU B N 1
ATOM 11523 C CA . LEU B 1 721 ? -16.953 46.281 -8.688 1 29.28 721 LEU B CA 1
ATOM 11524 C C . LEU B 1 721 ? -17.859 47.406 -8.211 1 29.28 721 LEU B C 1
ATOM 11526 O O . LEU B 1 721 ? -19.062 47.438 -8.508 1 29.28 721 LEU B O 1
ATOM 11530 N N . THR B 1 722 ? -17.375 48.344 -7.508 1 28.02 722 THR B N 1
ATOM 11531 C CA . THR B 1 722 ? -18.172 49.531 -7.137 1 28.02 722 THR B CA 1
ATOM 11532 C C . THR B 1 722 ? -18.562 50.312 -8.375 1 28.02 722 THR B C 1
ATOM 11534 O O . THR B 1 722 ? -19.641 50.906 -8.414 1 28.02 722 THR B O 1
ATOM 11537 N N . GLN B 1 723 ? -17.641 50.438 -9.328 1 29.33 723 GLN B N 1
ATOM 11538 C CA . GLN B 1 723 ? -18.016 51.375 -10.406 1 29.33 723 GLN B CA 1
ATOM 11539 C C . GLN B 1 723 ? -19.062 50.75 -11.312 1 29.33 723 GLN B C 1
ATOM 11541 O O . GLN B 1 723 ? -19.828 51.469 -11.969 1 29.33 723 GLN B O 1
ATOM 11546 N N . ASN B 1 724 ? -18.906 49.406 -11.664 1 29.77 724 ASN B N 1
ATOM 11547 C CA . ASN B 1 724 ? -19.859 49.031 -12.703 1 29.77 724 ASN B CA 1
ATOM 11548 C C . ASN B 1 724 ? -21.203 48.625 -12.102 1 29.77 724 ASN B C 1
ATOM 11550 O O . ASN B 1 724 ? -22.016 47.969 -12.766 1 29.77 724 ASN B O 1
ATOM 11554 N N . ASN B 1 725 ? -21.969 49.469 -11.305 1 30.98 725 ASN B N 1
ATOM 11555 C CA . ASN B 1 725 ? -23.328 49.656 -10.852 1 30.98 725 ASN B CA 1
ATOM 11556 C C . ASN B 1 725 ? -24.266 48.562 -11.359 1 30.98 725 ASN B C 1
ATOM 11558 O O . ASN B 1 725 ? -25.391 48.844 -11.773 1 30.98 725 ASN B O 1
ATOM 11562 N N . ILE B 1 726 ? -23.844 47.5 -11.836 1 28.45 726 ILE B N 1
ATOM 11563 C CA . ILE B 1 726 ? -24.844 46.688 -12.539 1 28.45 726 ILE B CA 1
ATOM 11564 C C . ILE B 1 726 ? -25.984 46.344 -11.602 1 28.45 726 ILE B C 1
ATOM 11566 O O . ILE B 1 726 ? -25.859 45.406 -10.789 1 28.45 726 ILE B O 1
ATOM 11570 N N . ALA B 1 727 ? -26.625 47.375 -11.07 1 27.08 727 ALA B N 1
ATOM 11571 C CA . ALA B 1 727 ? -27.922 47.5 -10.406 1 27.08 727 ALA B CA 1
ATOM 11572 C C . ALA B 1 727 ? -29.031 46.906 -11.25 1 27.08 727 ALA B C 1
ATOM 11574 O O . ALA B 1 727 ? -29.156 47.188 -12.445 1 27.08 727 ALA B O 1
ATOM 11575 N N . GLN B 1 728 ? -29.547 45.719 -10.992 1 25.89 728 GLN B N 1
ATOM 11576 C CA . GLN B 1 728 ? -30.828 45.281 -11.539 1 25.89 728 GLN B CA 1
ATOM 11577 C C . GLN B 1 728 ? -31.859 46.406 -11.461 1 25.89 728 GLN B C 1
ATOM 11579 O O . GLN B 1 728 ? -31.969 47.062 -10.43 1 25.89 728 GLN B O 1
ATOM 11584 N N . GLU B 1 729 ? -32.312 47 -12.57 1 24.16 729 GLU B N 1
ATOM 11585 C CA . GLU B 1 729 ? -33.531 47.781 -12.695 1 24.16 729 GLU B CA 1
ATOM 11586 C C . GLU B 1 729 ? -34.719 47.031 -12.094 1 24.16 729 GLU B C 1
ATOM 11588 O O . GLU B 1 729 ? -34.812 45.812 -12.172 1 24.16 729 GLU B O 1
ATOM 11593 N N . PRO B 1 730 ? -35.438 47.688 -11.203 1 23.55 730 PRO B N 1
ATOM 11594 C CA . PRO B 1 730 ? -36.75 47.25 -10.719 1 23.55 730 PRO B CA 1
ATOM 11595 C C . PRO B 1 730 ? -37.719 46.906 -11.844 1 23.55 730 PRO B C 1
ATOM 11597 O O . PRO B 1 730 ? -37.781 47.562 -12.867 1 23.55 730 PRO B O 1
ATOM 11600 N N . LEU B 1 731 ? -37.969 45.625 -12.281 1 22.31 731 LEU B N 1
ATOM 11601 C CA . LEU B 1 731 ? -39.094 45.406 -13.164 1 22.31 731 LEU B CA 1
ATOM 11602 C C . LEU B 1 731 ? -40.312 46.188 -12.672 1 22.31 731 LEU B C 1
ATOM 11604 O O . LEU B 1 731 ? -40.719 46.031 -11.523 1 22.31 731 LEU B O 1
ATOM 11608 N N . GLN B 1 732 ? -40.688 47.281 -13.297 1 20.39 732 GLN B N 1
ATOM 11609 C CA . GLN B 1 732 ? -42.125 47.656 -13.359 1 20.39 732 GLN B CA 1
ATOM 11610 C C . GLN B 1 732 ? -42.938 46.562 -14.039 1 20.39 732 GLN B C 1
ATOM 11612 O O . GLN B 1 732 ? -42.531 46 -15.062 1 20.39 732 GLN B O 1
#

InterPro domains:
  IPR001138 Zn(2)Cys(6) fungal-type DNA-binding domain [PF00172] (21-51)
  IPR001138 Zn(2)Cys(6) fungal-type DNA-binding domain [PS00463] (21-48)
  IPR001138 Zn(2)Cys(6) fungal-type DNA-binding domain [PS50048] (21-50)
  IPR001138 Zn(2)Cys(6) fungal-type DNA-binding domain [SM00066] (16-59)
  IPR001138 Zn(2)Cys(6) fungal-type DNA-binding domain [cd00067] (17-51)
  IPR007219 Xylanolytic transcriptional activator, regulatory domain [PF04082] (165-453)
  IPR036864 Zn(2)-C6 fungal-type DNA-binding domain superfamily [G3DSA:4.10.240.10] (19-99)
  IPR036864 Zn(2)-C6 fungal-type DNA-binding domain superfamily [SSF57701] (13-55)
  IPR050815 Transcription factor, fungi [PTHR47338] (12-617)

Foldseek 3Di:
DCPPPPPPPPPPPVPLDFAQAFPVCVVVVHDFPSPPQTPVCVVVVHDRHGDGDDDDDDDPPVPVVVVVVVVVVVVVVVVVVVVVVVVVVVVVPPPPPDDDDDDDDDPDDPPDDDDDDDDDDDDDDDDDDDPPPPPPPPPPPPPPVPAQDQDPLRHGALVQLLVLLVLLCQFPCLQQVLDQNVVVNVLSVVLNVQVVVCVVVVPPPRPDRQLLSLLSNLQSLLCQVVDPRDDDDPVSSVSSNVSSVVSLCVVQLPQQDLSNLNSLLSVLQQCVLQVVLVVNVVSLLSSQVNLVLQLLLPPPPPPDPPPPPDPPPCVPPPDDDDDHDNRDDDDDDPLVNLSSLSSVLSSLLSQLLSCLQPVDAGSHDPVRHPGAQHFAPVVSNCRPPPPDDVVVCPPDPPNNPRHALQRLLSVLSNLLNLLSVLVSDDFDQQDLVSLVVSVVSLVVSVVVLVVSLVPDDPQLNCCLQVVDHPDLADDLSRLLSSLSNNLSSLVSLLSSLVCQQQPLAAYPNHHHDPVSLVSNLVSLVSNLVNLVNVVVNCVVVVHDRLLSSGRSNLVSLLSSLLSLLLVCLQVLPDDDPVRVVVSVVSNVSSLVSLVSNCSRGNNSVLSSVLSVLCVVVPLNPDHRSPSDDDDPPVLLPDPLSSQSNHSSHHSVNSSVSSVSVVVVVVVVVVVVVVPDDPDDPDDDPDDDPPDQPPVCVVVVVVVVPPPPPPDPPPVVVVVVVVPVCPPDPDDD/DPCPPPPPPPPPDPDADWAQAFPVCVVVVHDFPSDPQTPVCVVVVHDTHIHGDDDDDPQAAVVVVVVVVVVVVVVVVVVVVVVVVVVVVVVPVPPDDDDDDDDDDDPDDPDDPDDPDDDDDDDDDDDDDDPCPVPPCPPDPPPPVPAQPQDPLRHGALVQLLVLLVLLCQFPCLQQVLDQNVVVNVLSVVLNVQVVVCVVSNHPPRPDRQLLSLLSNLQSLLCQVVDPVDDDDPVSSVSSNVSSVVSLCVVQLPAQDLSNLNSLLSVLQQCVLQVVLVVNVVSLLSSQVNLVLQLLLPPPPPPDPPPPPDPPPCVPPPDDDDDHDNRDDDDDDPLVNLSSLSSVLSSLLSQLLSCLQPVDAGSHDPVRHPGDQHFAPVVSNCRPPPPDDPPVCPPDPPNPPRHALQRVLSVLSNLLNLLSVLVSDDFDQQDLVSLVVSVVSLVVSVVVLVVSLVPDDPQLNCCLVQVDNPDLADDLSRLLSSLSNNLSSLVSLLSSLVCQQQPLAAYPNHHHDPVSLVSNLVSLVSNLVNLVNVVVSCVVVVHDRLLSSGRSNLVSLLSSLLSLLLVCLQVLPDDDPVNVVVSVVSNVSSLVSLVSNCSRGNNSVLSSVLSVLCVVVPLNPDHRSPNDDDPPPVLLPDPLSSQSNHSSHHSVNSSVSSVSVVVVVVVVVVVVVVPPDPDDPDDDPDDDPPDCPDVCVVVVVVVVPPPPPPDPPPVVVVVVVVPVCPPPDDDD

Sequence (1464 aa):
MNIHEVVLEDNENNRKRLSKSCDVCREKKLKCDSQKVCSHCRSHGFECVYSYVKKPGLKPGYGKELLKRISSLEEESQTFHKKFKIIESALESLQGGNSTNHVGHSLVNLMSSDSLQASVTSVDAALSQSQTTMSSQMPKHQHMDRNIRFLSNGLPGPGTLKQLVDIFFAKVYPSFPIIHPREARRSVQQYIRAMEASNATQDLSVDKPPLIIYGIVLNSMQYIQESKNVSMTKDEVEQLILTCKQKIILECYSISSIVQLQTIALMAYYSFGNSFVPESSSIIGMSATGMIHLNISVTNDANSRSTSSDTTKDSLPFVIRPKRAKILKDPVTVNEKEVRIRLGWGIVVLDLLNSFSSGTPLCVPESEEKLSRPLGTKLWSQIDDPNYKPLLFAKNGSETETFDAFSYFTDVIQMMRKMYAFISHPRNIADKQNVCEWFVHFHMLETEMMDWKSNLPSKYASLLDSSTLCTEQNTFEEIAGLALLHSSYHIALIKMHSAYGYPHIESSAFKHSESSRRICLESVERVALLAQNIMEQEKKNGEKMLENLGPHYSFCIWVCARVLIADSIFNQAAKSQSDRENLNLKLKLFSGILFAIGKHWQGAQKYYRILRQLQSFGFDTLPAPTNTDYPEGNEYEIPPSQAIADMRINAHLLSLILNKSLTKDSQSRKLHDSQNSIIDKNGFLASTQSRSNRTQEESMLLDAFQFDTSSFAFEDLLGYLTQNNIAQEPLQMNIHEVVLEDNENNRKRLSKSCDVCREKKLKCDSQKVCSHCRSHGFECVYSYVKKPGLKPGYGKELLKRISSLEEESQTFHKKFKIIESALESLQGGNSTNHVGHSLVNLMSSDSLQASVTSVDAALSQSQTTMSSQMPKHQHMDRNIRFLSNGLPGPGTLKQLVDIFFAKVYPSFPIIHPREARRSVQQYIRAMEASNATQDLSVDKPPLIIYGIVLNSMQYIQESKNVSMTKDEVEQLILTCKQKIILECYSISSIVQLQTIALMAYYSFGNSFVPESSSIIGMSATGMIHLNISVTNDANSRSTSSDTTKDSLPFVIRPKRAKILKDPVTVNEKEVRIRLGWGIVVLDLLNSFSSGTPLCVPESEEKLSRPLGTKLWSQIDDPNYKPLLFAKNGSETETFDAFSYFTDVIQMMRKMYAFISHPRNIADKQNVCEWFVHFHMLETEMMDWKSNLPSKYASLLDSSTLCTEQNTFEEIAGLALLHSSYHIALIKMHSAYGYPHIESSAFKHSESSRRICLESVERVALLAQNIMEQEKKNGEKMLENLGPHYSFCIWVCARVLIADSIFNQAAKSQSDRENLNLKLKLFSGILFAIGKHWQGAQKYYRILRQLQSFGFDTLPAPTNTDYPEGNEYEIPPSQAIADMRINAHLLSLILNKSLTKDSQSRKLHDSQNSIIDKNGFLASTQSRSNRTQEESMLLDAFQFDTSSFAFEDLLGYLTQNNIAQEPLQ

Organism: NCBI:txid460523

Radius of gyration: 39.92 Å; Cα contacts (8 Å, |Δi|>4): 1557; chains: 2; bounding box: 116×131×143 Å

Nearest PDB structures (foldseek):
  7v2h-assembly1_l  TM=1.596E-01  e=4.293E-01  Sus scrofa
  8rbz-assembly1_o  TM=1.831E-01  e=1.600E+00  Homo sapiens
  7r4c-assembly1_L  TM=1.565E-01  e=2.797E+00  Bos taurus
  8cic-assembly1_A  TM=1.126E-01  e=9.628E+00  Homo sapiens
  7v2h-assembly1_l  TM=1.594E-01  e=2.770E-01  Sus scrofa

pLDDT: mean 70.84, std 26.76, range [15.55, 98.44]

Secondary structure (DSSP, 8-state):
----------------PBPSS-HHHHHTT-----SSS-HHHHHHT------B-------S-HHHHHHHHHHHHHHHHHHHHHHHHHHHHHHTTTT--------------TT----------------------------------------TTS---HHHHHHHHHHIIIIITTT---S-HHHHHHHHHHHHHHHHHHHHHT--------HHHHHHHHHHGGGTTT-SS----HHHHHHHHHHHHHHHHHHHSS--SHHHHHHHHHHHHHHHHTT-HHHHHHHHHHHHHHHHHTTTTTGGGGS-----SSS--TT-TTEE--B----SPPP-SHHHHHHHHHHHHHHHHHHHHHHHHH-PPPSS-GGG--PPPPPPHHHHHHTT-TT--TTHHHHSSS---S--HHHHHHHHHHHHHHHHHHHHS-EETTSHHHHHHHHHHHHHHHHHHHHHHHTS-HHHHHHHHH---SSSS--HHHHHHHHHHHHHHHHHHHHHHHHHHS-SS--SS----HHHHHHHHHHHHHHHHHHHHHHHHHHHHT---GGGSHHHHHHHHHHHHHHHHHHHHHTGGG--HHHHHHHHHHHHHHHHHHHHHHTT-HHHHHHHHHHHHHHHH-GGGS----S--PPTT-GGGS-HHHHHH-TTB-HHHHHHHHHHHHHHHHHHHHHHTTSS------SS-----STTSHHHHHHHHHHT----SS--THHHHHHHHHHS--------/--------------PPPPPSS-HHHHHTT-----SSS-HHHHHHT-----------PPPTTHHHHHHHHHHHHHHHHHHHHHHHHHHHHHHHTTS-------------TT-----------------------------------------TTS---HHHHHHHHHHIIIIITTT---S-HHHHHHHHHHHHHHHHHHHHHT--------HHHHHHHHHHGGGTTT-SS----HHHHHHHHHHHHHHHHHHHSS--SHHHHHHHHHHHHHHHHTT-HHHHHHHHHHHHHHHHHTTTTTGGGGT-----SSS--TT-TTEE--B----SPPP-SHHHHHHHHHHHHHHHHHHHHHHHHH-PPPSS-GGG--PPPPPPHHHHHHTT-TT--TTHHHHSS----S--HHHHHHHHHHHHHHHHHHHHS-EETTSHHHHHHHHHHHHHHHHHHHHHHHTS-HHHHHHHHH---SSSS--HHHHHHHHHHHHHHHHHHHHHHHHHHS-SS--SS----HHHHHHHHHHHHHHHHHHHHHHHHHHHHT---GGGSHHHHHHHHHHHHHHHHHHHHHTGGG--HHHHHHHHHHHHHHHHHHHHHHTT-HHHHHHHHHHHHHHHH-GGGS-S--S--PPTT-GGGS-HHHHHH-TTB-HHHHHHHHHHHHHHHHHHHHHHHTTT------SS--S--SSSHHHHHHHHHHHT----SS--THHHHHHHHHHT--------

Solvent-accessible surface area (backbone atoms only — not comparable to full-atom values): 84665 Å² total; per-residue (Å²): 132,81,74,70,76,74,76,75,74,77,69,80,59,79,61,67,53,50,40,70,36,27,48,56,29,56,74,66,72,44,91,47,74,57,44,88,58,22,67,63,28,60,71,75,68,45,82,48,43,53,51,58,78,84,86,95,88,90,90,97,77,73,67,63,61,56,54,56,56,53,53,55,53,56,56,52,57,57,57,54,62,57,56,59,62,57,60,65,62,58,68,69,65,75,76,72,78,76,86,87,85,85,85,87,88,74,91,76,71,93,77,77,87,90,76,87,84,79,83,77,84,80,88,80,83,82,84,79,77,81,78,74,78,76,79,73,78,68,76,74,76,70,71,68,78,71,65,75,58,57,42,97,84,50,42,63,45,64,70,58,44,54,51,33,52,51,45,22,61,70,46,46,31,44,67,56,68,44,66,59,62,68,61,53,50,49,55,50,49,51,49,44,49,48,46,54,49,21,65,70,66,68,43,82,79,57,73,78,72,65,68,50,54,40,24,45,44,51,55,22,58,45,54,39,86,77,35,88,85,49,81,71,54,70,66,54,49,52,50,39,44,51,45,28,53,52,53,50,50,74,63,34,48,48,38,85,48,69,62,38,46,51,23,45,43,38,47,24,52,46,28,48,27,43,56,37,61,43,33,20,44,20,37,39,21,26,41,39,38,37,37,54,60,50,43,49,25,62,62,47,53,81,76,62,74,73,70,73,74,79,88,71,65,74,64,34,62,48,45,51,40,53,42,60,55,78,73,58,74,79,65,84,46,69,63,55,46,48,40,44,37,31,38,49,49,53,49,51,50,50,36,49,54,50,19,63,40,48,45,49,78,65,59,66,51,80,90,45,64,43,64,55,78,43,61,12,67,70,60,58,70,38,62,86,37,88,83,49,60,78,67,66,54,72,61,84,74,64,72,61,63,64,50,38,46,54,22,54,28,53,54,47,50,55,52,41,52,54,48,48,58,57,50,59,46,74,37,43,34,76,38,63,67,44,39,51,53,48,52,53,54,52,49,51,54,50,49,51,53,51,53,52,50,72,69,40,60,66,74,59,36,45,27,66,73,68,28,52,74,88,59,93,76,67,54,64,54,55,47,30,19,44,49,51,27,45,44,49,50,37,44,44,50,30,68,68,24,41,61,44,29,48,48,74,53,73,37,98,74,37,61,66,33,68,68,35,37,49,52,34,51,49,35,38,50,40,53,53,46,30,52,51,51,50,49,53,44,23,65,73,71,72,42,88,49,76,48,45,43,52,53,69,51,38,50,41,44,47,54,41,46,41,50,54,52,25,48,51,42,72,45,62,90,72,66,49,71,67,53,51,50,53,50,49,52,50,45,49,50,40,43,49,49,22,46,50,27,21,73,47,26,49,33,25,31,51,51,31,50,52,53,52,50,48,63,66,69,48,66,85,74,50,73,60,75,57,82,67,57,69,51,77,88,43,62,68,71,47,52,61,69,50,42,58,39,26,76,42,47,22,63,56,41,46,52,52,31,46,52,52,50,47,56,50,46,54,59,51,48,58,64,60,62,72,68,72,86,81,70,90,79,73,76,93,76,76,76,95,73,78,88,57,46,77,76,24,52,68,48,44,60,55,54,68,60,70,71,73,83,77,73,77,59,72,64,61,57,59,54,50,60,66,64,65,62,82,65,81,74,78,83,124,136,80,79,74,79,75,79,78,78,85,78,92,81,92,89,90,75,72,35,74,48,28,50,55,32,59,72,66,71,46,94,54,75,57,44,88,61,23,66,66,28,63,69,72,68,47,79,54,42,56,50,59,79,80,83,85,78,82,78,78,32,67,70,56,56,59,55,52,58,55,53,52,56,53,53,57,56,56,58,56,60,59,61,59,58,62,63,58,60,68,65,63,76,79,72,87,80,92,87,89,92,73,81,82,74,87,69,64,77,76,64,80,79,66,90,72,84,88,80,89,77,88,74,87,77,74,89,78,86,74,78,80,74,80,73,79,76,69,77,74,76,69,72,65,78,68,66,74,57,57,41,98,85,49,42,63,44,64,72,58,45,53,49,34,52,51,45,20,60,68,46,47,30,44,66,56,68,45,66,60,61,66,62,51,51,50,55,51,48,50,50,44,48,48,45,54,49,21,64,70,60,53,21,65,79,58,72,77,73,64,69,50,55,40,25,44,45,53,55,22,59,46,53,37,85,76,36,89,83,49,80,70,54,71,66,53,50,52,50,38,45,50,44,28,52,51,52,49,52,73,65,35,48,47,38,85,47,71,61,40,46,52,24,45,42,38,45,24,52,44,28,48,27,44,55,36,60,44,34,20,44,20,37,41,20,25,41,39,38,36,37,55,59,50,44,48,26,62,61,49,53,82,76,63,75,73,70,74,74,80,87,70,67,72,64,34,64,47,45,50,40,53,41,61,55,78,72,59,75,79,63,86,47,70,62,55,45,48,43,45,36,31,38,49,49,53,50,52,51,52,37,51,55,51,19,64,39,48,45,49,78,64,59,65,52,80,89,46,65,44,64,58,78,44,62,12,66,71,59,58,70,38,62,85,36,88,85,50,60,78,67,67,53,69,62,81,74,65,71,62,62,65,50,38,46,56,22,54,28,52,54,46,49,56,50,42,53,54,47,47,58,57,50,58,46,73,35,44,34,76,38,63,67,44,38,51,53,48,50,53,53,51,49,53,53,50,50,50,53,52,52,52,50,72,68,41,59,65,74,60,39,45,27,66,74,67,28,50,74,88,60,90,77,68,54,66,54,56,48,30,21,45,50,50,27,45,42,50,49,36,45,43,50,30,67,68,23,41,59,45,28,49,47,73,54,72,38,98,72,36,62,66,32,70,66,34,37,48,51,36,52,51,35,39,50,40,54,52,45,30,52,52,51,49,50,52,44,23,66,74,71,71,44,87,50,78,50,45,43,52,52,69,51,36,50,40,43,48,54,40,46,41,49,56,50,25,49,50,46,72,46,60,90,73,64,50,73,66,53,51,51,52,50,49,52,49,45,49,51,41,43,51,49,21,46,50,28,21,74,48,26,49,32,27,32,50,51,33,50,52,54,51,49,47,64,67,70,50,66,84,74,56,72,59,76,58,81,67,57,69,51,78,89,43,62,67,71,47,52,62,70,52,44,58,39,27,76,42,47,22,64,58,40,46,52,52,30,45,51,52,53,48,53,51,49,52,54,53,50,48,62,60,57,62,66,71,77,81,71,89,82,73,76,93,74,72,75,97,70,76,85,61,46,73,75,33,47,63,49,44,60,56,53,67,59,69,71,72,84,78,72,77,61,71,64,61,55,60,54,49,64,65,65,61,63,82,63,81,74,77,84,127